Protein 8GJF (pdb70)

Radius of gyration: 32.42 Å; Cα contacts (8 Å, |Δi|>4): 2064; chains: 6; bounding box: 89×84×44 Å

Nearest PDB structures (foldseek):
  8gjf-assembly1_A  TM=1.004E+00  e=1.640E-49  Aspergillus fumigatus
  7kq0-assembly2_C  TM=9.809E-01  e=4.280E-35  Homo sapiens
  6o09-assembly2_F-4  TM=9.781E-01  e=4.216E-34  Arabidopsis thaliana
  8gcj-assembly1_E  TM=9.808E-01  e=6.453E-34  Homo sapiens
  6vvo-assembly1_F  TM=9.795E-01  e=8.293E-33  Homo sapiens

InterPro domains:
  IPR000730 Proliferating cell nuclear antigen, PCNA [MF_00317] (615-867)
  IPR000730 Proliferating cell nuclear antigen, PCNA [PR00339] (623-642)
  IPR000730 Proliferating cell nuclear antigen, PCNA [PR00339] (647-665)
  IPR000730 Proliferating cell nuclear antigen, PCNA [PR00339] (669-693)
  IPR000730 Proliferating cell nuclear antigen, PCNA [PR00339] (723-745)
  IPR000730 Proliferating cell nuclear antigen, PCNA [PR00339] (816-830)
  IPR000730 Proliferating cell nuclear antigen, PCNA [PR00339] (853-870)
  IPR000730 Proliferating cell nuclear antigen, PCNA [PTHR11352] (614-870)
  IPR000730 Proliferating cell nuclear antigen, PCNA [TIGR00590] (614-871)
  IPR022648 Proliferating cell nuclear antigen, PCNA, N-terminal [PF00705] (614-736)
  IPR022649 Proliferating cell nuclear antigen, PCNA, C-terminal [PF02747] (741-866)
  IPR022659 Proliferating cell nuclear antigen, PCNA, conserved site [PS00293] (674-692)
  IPR022659 Proliferating cell nuclear antigen, PCNA, conserved site [PS01251] (647-670)
  IPR026859 Myosin-binding domain [PF12632] (155-433)
  IPR046938 DNA clamp superfamily [SSF55979] (614-739)
  IPR046938 DNA clamp superfamily [SSF55979] (741-870)

Solvent-accessible surface area: 34324 Å² total; per-residue (Å²): 37,3,65,0,101,4,60,62,0,10,19,8,36,93,0,1,68,3,1,56,69,18,14,88,46,0,18,12,44,2,57,116,76,1,5,35,4,29,6,22,10,154,70,74,11,0,0,0,20,2,44,3,47,25,127,27,20,72,47,41,156,13,97,96,113,27,58,2,3,7,45,0,55,16,5,26,90,2,4,103,12,2,78,62,140,4,42,0,6,19,86,11,62,89,108,28,122,36,1,32,2,44,0,45,28,84,89,49,86,16,53,3,74,2,52,4,56,35,79,150,40,113,38,83,53,7,35,48,85,113,53,99,42,18,1,42,4,73,1,19,2,64,32,0,28,44,9,3,138,29,0,58,44,20,18,136,27,2,47,1,36,2,67,77,65,4,3,85,2,21,11,144,32,142,29,14,45,7,17,5,24,9,85,90,29,105,55,155,50,75,45,111,59,11,46,22,68,50,108,105,90,12,64,15,17,1,5,0,124,24,1,37,37,0,0,86,0,26,72,24,28,71,66,0,20,0,9,2,17,77,79,31,0,1,12,0,39,0,41,19,88,17,20,30,0,72,0,10,0,0,3,42,76,44,128,72,2,74,0,85,4,59,73,0,11,35,6,33,83,0,1,62,3,0,54,72,18,12,89,45,1,11,9,39,2,51,115,75,0,3,32,4,33,13,22,9,149,73,71,12,0,0,0,18,2,39,4,88,24,135,29,16,61,64,42,144,11,60,170,116,50,50,1,3,8,43,0,59,16,5,24,73,1,3,138,9,1,95,66,115,6,50,0,10,16,93,12,63,67,108,26,81,38,2,42,1,59,4,34,33,79,155,37,93,39,53,8,30,2,57,3,54,34,73,149,48,146,55,80,58,8,53,53,84,114,49,103,46,12,0,40,0,63,2,7,1,43,20,0,69,71,7,3,154,19,0,58,48,15,22,70,31,2,51,0,71,0,61,78,76,6,0,80,3,24,11,145,32,154,35,16,42,4,12,3,32,2,82,94,38,116,25,105,106,57,69,63,91,39,8,39,16,64,50,97,105,94,8,48,10,38,0,10,1,55,43,1,42,33,0,2,80,0,26,66,19,28,75,90,0,24,0,10,0,15,102,83,24,0,0,12,0,42,0,41,22,83,20,15,28,0,72,0,10,0,0,0,53,146,88,4,72,0,84,11,66,42,0,14,38,11,38,92,0,1,62,4,1,43,70,20,10,91,53,0,16,13,42,2,50,107,78,1,8,33,3,20,6,24,10,154,70,65,11,0,0,0,20,2,45,6,63,29,128,30,20,70,51,45,54,12,87,92,105,44,54,1,2,5,43,0,55,15,5,10,66,0,3,140,12,2,96,63,128,9,39,0,8,18,65,11,82,90,106,22,114,28,0,24,2,42,3,57,30,79,106,38,94,50,73,7,71,1,56,5,128,36,72,148,38,114,37,78,26,0,46,40,85,172,49,175,44,11,0,37,0,78,2,18,2,60,31,0,69,68,6,3,93,19,0,49,29,18,19,101,32,3,49,0,66,0,39,89,124,4,0,84,3,24,7,150,34,154,28,18,43,5,20,3,21,2,91,105,39,121,27,114,74,148,89,116,40,47,7,47,20,67,50,100,106,88,6,48,6,37,0,4,1,94,27,1,45,38,0,1,84,0,26,68,22,28,53,53,0,27,0,10,1,18,109,80,29,0,0,11,0,39,0,39,21,86,30,12,33,0,71,0,9,0,0,2,55,110,73,226,131,59,4,33,0,59,82,60,6,134,68,96,229,67,30,27,0,53,101,56,9,155,62,107,178,136,60,4,32,0,56,83,59,10,156,79,109,137

Foldseek 3Di:
DWKFKAQWLQLVLLVLLLPCVQDFKWWFKQDQQGTWTWAHGPVNFKIKIDGQGSVRTPDTDDPDIDIFIDGSVVVNVVSVPEDRRWIWMWDADDPGQWIWIWTHDPPPRDIDIDTGGTDDDDGDDDDDDDDDFQKKKKAFLVVLLVVLVVVLVFAFKWKWKDDQQWIKIKHAHPVGIDIDTDGQDDDPPPRGGIDMDHPDIDIFMFTSVVSNSNSSSSVQARMWMWGHDHPAWIWIWDDRVRTTMIMTGHTDPDD/DWKFKAQFLQLVLLVLLLPCVQPFKWWFKQDQQGTWTWDHGPVNFKIKIWGQGSVRTPDTDDPDIDIFIDGSVVVNVLSVPEHRRWIWMWDADDNGQWIKIWTDDPPPRDIDIDTGGTDDDDDDDDDDDDDDFQKKKKFFLVVLLVVLVVQVVFAFKWKWKDDQFWIKIKDAHPVGIDMDTDGQAADPVDRLGGMDMDHPDMDIFMFTSVVSNSNSSSSVQGRMWMWTHDDPAFIWIWDDRPRIIMIMTGHTDD/DWKWKAQFLLLVLLVLQLPCVQPFKWWFKQDQQGTWTWAAGPVNFKIKIWGQGSVRTPDTDDPDIDIFIDGSVVVNVLSVPAHRNWIWMWDADDHGQWIKIWTHDPPPRDIDIDTGGTDDDDGDDDDDDDDDFQKKKKAFLVVLLVVLVVQVVAAFKWKWKDDQAFIKIKHAHPVGIDIDTDGQDQDPPDPLGGIDMDGNDIEIFMFTSVVSNSNSSSSVQARMWMWGHDHPAWIWIKDDNPRMIMIMTGHTDDD/DDDDDPCVPDPDD/DDDDPCVPDPDD/DDDDDPCVPDPDDD

Organism: Aspergillus fumigatus (NCBI:txid746128)

Secondary structure (DSSP, 8-state):
-EEEEES-SHHHHHHHHTTTTT-SEEEEEEETTEEEEEEE-TTSSEEEEEEEEGGGSSEEEESS-EEEEEEHHHHHHHHTTS-TT-EEEEEE-SS-SEEEEEEE-TTT--EEEEEEEP-------B-------SEEEEEEHHHHHHHHHHHHTT-SEEEEEE-SSEEEEEEE-SSEEEEEEEE-B--TTSTT-BEEEESS-EEEEEEHHHHHHHGGGGGG-SEEEEEEETTEEEEEEEE-SSEEEEEEEPPEE--/-EEEEESSTHHHHHHHHHHHTT-SEEEEEEETTEEEEEEE-TTSSEEEEEEEEGGGSSSEEESS-EEEEEEHHHHHHHHTTS-TTSEEEEEE-SS-SEEEEEEE-TTT--EEEEEEEP-------B-------SEEEEEEHHHHHHHHHHHHTT-SEEEEEE-SSEEEEEEE-SSEEEEEEEE-B--SS-GGG-BEEEESS-EEEEEEHHHHHHHGGGGGG-SEEEEEE-TTS-EEEEEE-SSEEEEEEEPPB-/-EEEEESSTHHHHHHHHHHTTT-SEEEEEEETTEEEEEEE-TTSSEEEEEEEEGGGSS-EE-SS-EEEEEEHHHHHHHHTTS-TTSEEEEEE-SS-SEEEEEEE-TTT--EEEEEEEP------EE-------SEEEEEEHHHHHHHHHHHHTT-SEEEEEE-SSEEEEEEEETTEEEEEEEE-B--SS-GGG-BEEEESS-EEEEEEHHHHHHHGGGGGG-SEEEEEE-TTS-EEEEEE-SSEEEEEEEPPB--/-EE--GGGTS-B-/-B--GGGTS-B-/--B--GGGTS-EE-

Sequence (803 aa):
MLEARLEQASLLKRVVDAIKDLVQDCNFDCNDSGIALQAMDNSHVALVSMLLKAEGFSAYRCDRNIALGINLVSLTKVLRAAQNEDILTLKADDSPDAVNLMFESAETDRRISEYDIKLMDIDQEHLAIPETEYAATVEMPSAEFQRICRDLNALSESVVIEATKEGVKFSCQGDIGSGSVTIRQHTSVDKPEQNSIALSEPVALTFSLKYLVNFCKATSLSSKVTLCLSQEVPLLVEYGLGSGHLRFYLAPKIGDMLEARLEQASLLKRVVDAIKDLVQDCNFDCNDSGIALQAMDNSHVALVSMLLKAEGFSAYRCDRNIALGINLVSLTKVLRAAQNEEDILTLKADDSPDAVNLMFESAETDRISEYDIKLMDIDQEHLAIPETEYAATVEMPSAEFQRICRDLNALSESVVIEATKEGVKFSCQGDIGSGSVTIRQHTSVDKPEQNVSIALSEPVALTFSLKYLVNFCKATSLSSKVTLCLSQEVPLLVEYGLGSGHLRFYLAPKIMLEARLEQASLLKRVVDAIKDLVQDCNFDCNDSGIALQAMDNSHVALVSMLLKAEGFSAYRCDRNIALGINLVSLTKVLRAAQNEDILTLKADDSPDAVNLMFESAETDRISEYDIKLMDIDQEHLAIPETEYAATVEMPSAEFQRICRDLNALSESVVIEATKEGVKFSCQGDIGSGSVTIRQHTSVDKPEQNVSIALSEPVALTFSLKYLVNFCKATSLSSKVTLCLSQEVPLLVEYGLGSGHLRFYLAPKIGRRQTSMTDFYHSKRQTSMTDFYHSKRRQTSMTDFYHSKR

B-factor: mean 50.0, std 16.54, range [20.87, 135.67]

Structure (mmCIF, N/CA/C/O backbone):
data_8GJF
#
_entry.id   8GJF
#
_cell.length_a   146.004
_cell.length_b   84.830
_cell.length_c   70.452
_cell.angle_alpha   90.00
_cell.angle_beta   91.41
_cell.angle_gamma   90.00
#
_symmetry.space_group_name_H-M   'C 1 2 1'
#
loop_
_entity.id
_entity.type
_entity.pdbx_description
1 polymer 'Proliferating cell nuclear antigen'
2 polymer LYS-ARG-ARG-GLN-THR-SER-MET-THR-ASP-PHE-TYR-HIS-SER-LYS-ARG
3 water water
#
loop_
_atom_site.group_PDB
_atom_site.id
_atom_site.type_symbol
_atom_site.label_atom_id
_atom_site.label_alt_id
_atom_site.label_comp_id
_atom_site.label_asym_id
_atom_site.label_entity_id
_atom_site.label_seq_id
_atom_site.pdbx_PDB_ins_code
_atom_site.Cartn_x
_atom_site.Cartn_y
_atom_site.Cartn_z
_atom_site.occupancy
_atom_site.B_iso_or_equiv
_atom_site.auth_seq_id
_atom_site.auth_comp_id
_atom_site.auth_asym_id
_atom_site.auth_atom_id
_atom_site.pdbx_PDB_model_num
ATOM 1 N N . MET A 1 1 ? -38.017 -76.574 16.362 1.00 63.19 1 MET A N 1
ATOM 2 C CA . MET A 1 1 ? -39.385 -76.069 16.331 1.00 62.66 1 MET A CA 1
ATOM 3 C C . MET A 1 1 ? -39.502 -74.848 15.425 1.00 64.47 1 MET A C 1
ATOM 4 O O . MET A 1 1 ? -40.170 -74.890 14.393 1.00 63.46 1 MET A O 1
ATOM 6 N N . LEU A 1 2 ? -38.857 -73.757 15.828 1.00 51.55 2 LEU A N 1
ATOM 7 C CA . LEU A 1 2 ? -38.996 -72.464 15.173 1.00 43.22 2 LEU A CA 1
ATOM 8 C C . LEU A 1 2 ? -37.761 -72.155 14.339 1.00 45.62 2 LEU A C 1
ATOM 9 O O . LEU A 1 2 ? -36.636 -72.204 14.850 1.00 41.06 2 LEU A O 1
ATOM 14 N N . GLU A 1 3 ? -37.981 -71.825 13.067 1.00 39.76 3 GLU A N 1
ATOM 15 C CA . GLU A 1 3 ? -36.945 -71.329 12.164 1.00 34.21 3 GLU A CA 1
ATOM 16 C C . GLU A 1 3 ? -37.594 -70.305 11.241 1.00 40.45 3 GLU A C 1
ATOM 17 O O . GLU A 1 3 ? -38.431 -70.662 10.407 1.00 45.12 3 GLU A O 1
ATOM 23 N N . ALA A 1 4 ? -37.218 -69.037 11.395 1.00 46.71 4 ALA A N 1
ATOM 24 C CA . ALA A 1 4 ? -37.819 -67.939 10.643 1.00 50.07 4 ALA A CA 1
ATOM 25 C C . ALA A 1 4 ? -36.715 -67.108 10.008 1.00 45.46 4 ALA A C 1
ATOM 26 O O . ALA A 1 4 ? -35.834 -66.606 10.709 1.00 41.97 4 ALA A O 1
ATOM 28 N N . ARG A 1 5 ? -36.771 -66.942 8.690 1.00 44.02 5 ARG A N 1
ATOM 29 C CA . ARG A 1 5 ? -35.691 -66.305 7.945 1.00 48.80 5 ARG A CA 1
ATOM 30 C C . ARG A 1 5 ? -36.194 -65.021 7.300 1.00 47.63 5 ARG A C 1
ATOM 31 O O . ARG A 1 5 ? -37.103 -65.056 6.465 1.00 45.75 5 ARG A O 1
ATOM 39 N N . LEU A 1 6 ? -35.587 -63.900 7.674 1.00 43.48 6 LEU A N 1
ATOM 40 C CA . LEU A 1 6 ? -35.837 -62.610 7.053 1.00 38.29 6 LEU A CA 1
ATOM 41 C C . LEU A 1 6 ? -34.767 -62.341 5.999 1.00 48.72 6 LEU A C 1
ATOM 42 O O . LEU A 1 6 ? -33.571 -62.544 6.242 1.00 46.12 6 LEU A O 1
ATOM 47 N N . 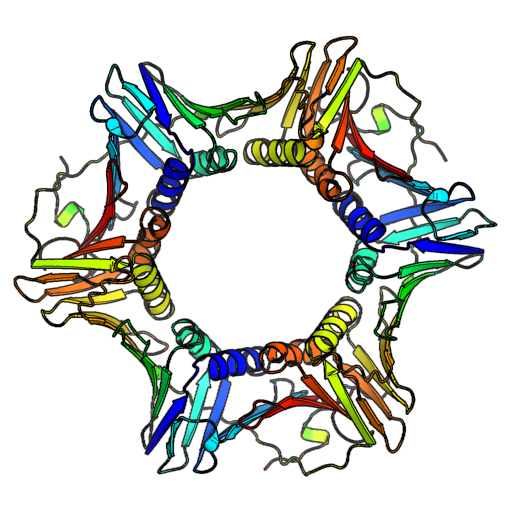GLU A 1 7 ? -35.206 -61.854 4.836 1.00 50.74 7 GLU A N 1
ATOM 48 C CA . GLU A 1 7 ? -34.276 -61.542 3.751 1.00 53.02 7 GLU A CA 1
ATOM 49 C C . GLU A 1 7 ? -33.481 -60.274 4.052 1.00 63.07 7 GLU A C 1
ATOM 50 O O . GLU A 1 7 ? -32.293 -60.178 3.736 1.00 53.44 7 GLU A O 1
ATOM 52 N N . GLN A 1 8 ? -34.136 -59.296 4.660 1.00 61.50 8 GLN A N 1
ATOM 53 C CA . GLN A 1 8 ? -33.578 -58.020 5.094 1.00 59.00 8 GLN A CA 1
ATOM 54 C C . GLN A 1 8 ? -33.548 -58.004 6.614 1.00 58.64 8 GLN A C 1
ATOM 55 O O . GLN A 1 8 ? -34.559 -58.282 7.254 1.00 59.62 8 GLN A O 1
ATOM 61 N N . ALA A 1 9 ? -32.368 -57.810 7.189 1.00 64.17 9 ALA A N 1
ATOM 62 C CA . ALA A 1 9 ? -32.323 -57.673 8.635 1.00 50.34 9 ALA A CA 1
ATOM 63 C C . ALA A 1 9 ? -32.935 -56.353 9.100 1.00 53.17 9 ALA A C 1
ATOM 64 O O . ALA A 1 9 ? -33.273 -56.221 10.284 1.00 42.98 9 ALA A O 1
ATOM 66 N N . SER A 1 10 ? -33.094 -55.386 8.191 1.00 54.60 10 SER A N 1
ATOM 67 C CA . SER A 1 10 ? -33.573 -54.055 8.563 1.00 53.95 10 SER A CA 1
ATOM 68 C C . SER A 1 10 ? -34.936 -54.095 9.242 1.00 47.97 10 SER A C 1
ATOM 69 O O . SER A 1 10 ? -35.167 -53.374 10.219 1.00 47.24 10 SER A O 1
ATOM 72 N N . LEU A 1 11 ? -35.864 -54.899 8.714 1.00 45.78 11 LEU A N 1
ATOM 73 C CA . LEU A 1 11 ? -37.228 -54.923 9.236 1.00 37.43 11 LEU A CA 1
ATOM 74 C C . LEU A 1 11 ? -37.257 -55.173 10.741 1.00 38.28 11 LEU A C 1
ATOM 75 O O . LEU A 1 11 ? -37.887 -54.422 11.497 1.00 40.01 11 LEU A O 1
ATOM 80 N N . LEU A 1 12 ? -36.548 -56.208 11.198 1.00 37.01 12 LEU A N 1
ATOM 81 C CA . LEU A 1 12 ? -36.558 -56.538 12.620 1.00 33.50 12 LEU A CA 1
ATOM 82 C C . LEU A 1 12 ? -35.902 -55.439 13.446 1.00 36.59 12 LEU A C 1
ATOM 83 O O . LEU A 1 12 ? -36.384 -55.102 14.533 1.00 34.03 12 LEU A O 1
ATOM 88 N N . LYS A 1 13 ? -34.792 -54.884 12.955 1.00 36.51 13 LYS A N 1
ATOM 89 C CA . LYS A 1 13 ? -34.095 -53.833 13.689 1.00 35.33 13 LYS A CA 1
ATOM 90 C C . LYS A 1 13 ? -34.994 -52.618 13.889 1.00 32.48 13 LYS A C 1
ATOM 91 O O . LYS A 1 13 ? -35.154 -52.124 15.013 1.00 34.08 13 LYS A O 1
ATOM 97 N N . ARG A 1 14 ? -35.573 -52.110 12.797 1.00 31.87 14 ARG A N 1
ATOM 98 C CA . ARG A 1 14 ? -36.503 -50.987 12.889 1.00 39.66 14 ARG A CA 1
ATOM 99 C C . ARG A 1 14 ? -37.679 -51.305 13.805 1.00 38.96 14 ARG A C 1
ATOM 100 O O . ARG A 1 14 ? -38.087 -50.461 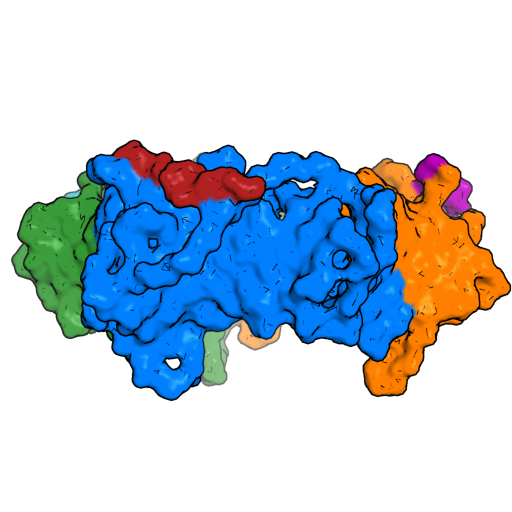14.612 1.00 32.38 14 ARG A O 1
ATOM 108 N N . VAL A 1 15 ? -38.256 -52.504 13.679 1.00 37.75 15 VAL A N 1
ATOM 109 C CA . VAL A 1 15 ? -39.407 -52.864 14.505 1.00 35.89 15 VAL A CA 1
ATOM 110 C C . VAL A 1 15 ? -39.042 -52.808 15.984 1.00 35.83 15 VAL A C 1
ATOM 111 O O . VAL A 1 15 ? -39.760 -52.216 16.798 1.00 30.59 15 VAL A O 1
ATOM 115 N N . VAL A 1 16 ? -37.919 -53.428 16.354 1.00 31.07 16 VAL A N 1
ATOM 116 C CA . VAL A 1 16 ? -37.490 -53.412 17.750 1.00 33.00 16 VAL A CA 1
ATOM 117 C C . VAL A 1 16 ? -37.232 -51.983 18.212 1.00 42.10 16 VAL A C 1
ATOM 118 O O . VAL A 1 16 ? -37.606 -51.599 19.327 1.00 35.95 16 VAL A O 1
ATOM 122 N N . ASP A 1 17 ? -36.593 -51.173 17.361 1.00 34.10 17 ASP A N 1
ATOM 123 C CA . ASP A 1 17 ? -36.348 -49.775 17.704 1.00 36.73 17 ASP A CA 1
ATOM 124 C C . ASP A 1 17 ? -37.649 -49.016 17.937 1.00 38.10 17 ASP A C 1
ATOM 125 O O . ASP A 1 17 ? -37.680 -48.063 18.724 1.00 35.61 17 ASP A O 1
ATOM 130 N N . ALA A 1 18 ? -38.728 -49.419 17.268 1.00 31.79 18 ALA A N 1
ATOM 131 C CA . ALA A 1 18 ? -40.013 -48.745 17.399 1.00 41.26 18 ALA A CA 1
ATOM 132 C C . ALA A 1 18 ? -40.811 -49.189 18.619 1.00 37.99 18 ALA A C 1
ATOM 133 O O . ALA A 1 18 ? -41.870 -48.611 18.884 1.00 40.55 18 ALA A O 1
ATOM 135 N N . ILE A 1 19 ? -40.344 -50.192 19.359 1.00 31.91 19 ILE A N 1
ATOM 136 C CA . ILE A 1 19 ? -41.071 -50.726 20.500 1.00 35.57 19 ILE A CA 1
ATOM 137 C C . ILE A 1 19 ? -40.329 -50.491 21.811 1.00 35.38 19 ILE A C 1
ATOM 138 O O . ILE A 1 19 ? -40.956 -50.235 22.841 1.00 31.34 19 ILE A O 1
ATOM 143 N N . LYS A 1 20 ? -38.992 -50.555 21.788 1.00 36.11 20 LYS A N 1
ATOM 144 C CA . LYS A 1 20 ? -38.227 -50.735 23.021 1.00 37.12 20 LYS A CA 1
ATOM 145 C C . LYS A 1 20 ? -38.400 -49.573 23.992 1.00 36.45 20 LYS A C 1
ATOM 146 O O . LYS A 1 20 ? -38.359 -49.777 25.210 1.00 35.57 20 LYS A O 1
ATOM 152 N N . ASP A 1 21 ? -38.578 -48.353 23.486 1.00 34.31 21 ASP A N 1
ATOM 153 C CA . ASP A 1 21 ? -38.762 -47.213 24.373 1.00 35.41 21 ASP A CA 1
ATOM 154 C C . ASP A 1 21 ? -40.174 -47.140 24.932 1.00 44.33 21 ASP A C 1
ATOM 155 O O . ASP A 1 21 ? -40.413 -46.384 25.881 1.00 38.52 21 ASP A O 1
ATOM 160 N N . LEU A 1 22 ? -41.107 -47.908 24.373 1.00 37.08 22 LEU A N 1
ATOM 161 C CA . LEU A 1 22 ? -42.460 -47.983 24.902 1.00 34.66 22 LEU A CA 1
ATOM 162 C C . LEU A 1 22 ? -42.615 -49.134 25.887 1.00 41.13 22 LEU A C 1
ATOM 163 O O . LEU A 1 22 ? -43.158 -48.951 26.980 1.00 35.61 22 LEU A O 1
ATOM 168 N N . VAL A 1 23 ? -42.128 -50.320 25.521 1.00 39.29 23 VAL A N 1
ATOM 169 C CA . VAL A 1 23 ? -42.196 -51.501 26.375 1.00 35.25 23 VAL A CA 1
ATOM 170 C C . VAL A 1 23 ? -40.846 -52.202 26.249 1.00 37.33 23 VAL A C 1
ATOM 171 O O . VAL A 1 23 ? -40.431 -52.542 25.135 1.00 40.15 23 VAL A O 1
ATOM 175 N N . GLN A 1 24 ? -40.163 -52.440 27.374 1.00 30.34 24 GLN A N 1
ATOM 176 C CA . GLN A 1 24 ? -38.805 -52.969 27.249 1.00 41.68 24 GLN A CA 1
ATOM 177 C C . GLN A 1 24 ? -38.778 -54.486 27.085 1.00 41.12 24 GLN A C 1
ATOM 178 O O . GLN A 1 24 ? -38.049 -54.999 26.231 1.00 45.85 24 GLN A O 1
ATOM 184 N N . ASP A 1 25 ? -39.545 -55.221 27.881 1.00 39.45 25 ASP A N 1
ATOM 185 C CA . ASP A 1 25 ? -39.508 -56.680 27.867 1.00 37.46 25 ASP A CA 1
ATOM 186 C C . ASP A 1 25 ? -40.788 -57.196 27.225 1.00 36.23 25 ASP A C 1
ATOM 187 O O . ASP A 1 25 ? -41.886 -56.925 27.721 1.00 37.58 25 ASP A O 1
ATOM 192 N N . CYS A 1 26 ? -40.646 -57.948 26.133 1.00 35.47 26 CYS A N 1
ATOM 193 C CA . CYS A 1 26 ? -41.802 -58.376 25.359 1.00 31.67 26 CYS A CA 1
ATOM 194 C C . CYS A 1 26 ? -41.748 -59.866 25.053 1.00 35.37 26 CYS A C 1
ATOM 195 O O . CYS A 1 26 ? -40.673 -60.452 24.902 1.00 34.37 26 CYS A O 1
ATOM 198 N N . ASN A 1 27 ? -42.932 -60.468 24.959 1.00 31.87 27 ASN A N 1
ATOM 199 C CA . ASN A 1 27 ? -43.084 -61.836 24.480 1.00 39.42 27 ASN A CA 1
ATOM 200 C C . ASN A 1 27 ? -43.363 -61.819 22.981 1.00 32.39 27 ASN A C 1
ATOM 201 O O . ASN A 1 27 ? -44.337 -61.205 22.533 1.00 39.25 27 ASN A O 1
ATOM 206 N N . PHE A 1 28 ? -42.506 -62.482 22.211 1.00 34.15 28 PHE A N 1
ATOM 207 C CA . PHE A 1 28 ? -42.764 -62.753 20.801 1.00 37.78 28 PHE A CA 1
ATOM 208 C C . PHE A 1 28 ? -43.476 -64.099 20.705 1.00 37.85 28 PHE A C 1
ATOM 209 O O . PHE A 1 28 ? -42.870 -65.146 20.951 1.00 36.98 28 PHE A O 1
ATOM 217 N N . ASP A 1 29 ? -44.771 -64.070 20.402 1.00 38.42 29 ASP A N 1
ATOM 218 C CA . ASP A 1 29 ? -45.568 -65.284 20.280 1.00 42.14 29 ASP A CA 1
ATOM 219 C C . ASP A 1 29 ? -45.470 -65.806 18.852 1.00 41.06 29 ASP A C 1
ATOM 220 O O . ASP A 1 29 ? -45.884 -65.126 17.908 1.00 41.63 29 ASP A O 1
ATOM 225 N N . CYS A 1 30 ? -44.928 -67.008 18.695 1.00 40.66 30 CYS A N 1
ATOM 226 C CA . CYS A 1 30 ? -44.678 -67.602 17.391 1.00 36.98 30 CYS A CA 1
ATOM 227 C C . CYS A 1 30 ? -45.634 -68.765 17.179 1.00 40.92 30 CYS A C 1
ATOM 228 O O . CYS A 1 30 ? -45.729 -69.663 18.032 1.00 40.79 30 CYS A O 1
ATOM 231 N N . ASN A 1 31 ? -46.331 -68.738 16.042 1.00 36.91 31 ASN A N 1
ATOM 232 C CA . ASN A 1 31 ? -47.260 -69.788 15.641 1.00 41.85 31 ASN A CA 1
ATOM 233 C C . ASN A 1 31 ? -47.244 -69.884 14.117 1.00 39.66 31 ASN A C 1
ATOM 234 O O . ASN A 1 31 ? -46.458 -69.208 13.446 1.00 37.15 31 ASN A O 1
ATOM 239 N N . ASP A 1 32 ? -48.134 -70.718 13.568 1.00 36.66 32 ASP A N 1
ATOM 240 C CA . ASP A 1 32 ? -48.165 -70.930 12.122 1.00 39.76 32 ASP A CA 1
ATOM 241 C C . ASP A 1 32 ? -48.457 -69.644 11.360 1.00 38.64 32 ASP A C 1
ATOM 242 O O . ASP A 1 32 ? -48.042 -69.501 10.204 1.00 44.92 32 ASP A O 1
ATOM 247 N N . SER A 1 33 ? -49.167 -68.699 11.980 1.00 37.62 33 SER A N 1
ATOM 248 C CA . SER A 1 33 ? -49.452 -67.435 11.311 1.00 42.13 33 SER A CA 1
ATOM 249 C C . SER A 1 33 ? -48.228 -66.535 11.231 1.00 43.05 33 SER A C 1
ATOM 250 O O . SER A 1 33 ? -48.181 -65.650 10.370 1.00 35.24 33 SER A O 1
ATOM 253 N N . GLY A 1 34 ? -47.242 -66.739 12.100 1.00 41.69 34 GLY A N 1
ATOM 254 C CA . GLY A 1 34 ? -46.078 -65.877 12.124 1.00 39.14 34 GLY A CA 1
ATOM 255 C C . GLY A 1 34 ? -45.665 -65.494 13.529 1.00 36.23 34 GLY A C 1
ATOM 256 O O . GLY A 1 34 ? -45.869 -66.263 14.479 1.00 40.15 34 GLY A O 1
ATOM 257 N N . ILE A 1 35 ? -45.081 -64.306 13.674 1.00 36.43 35 ILE A N 1
ATOM 258 C CA . ILE A 1 35 ? -44.598 -63.818 14.962 1.00 37.12 35 ILE A CA 1
ATOM 259 C C . ILE A 1 35 ? -45.404 -62.582 15.338 1.00 30.86 35 ILE A C 1
ATOM 260 O O . ILE A 1 35 ? -45.370 -61.570 14.627 1.00 34.12 35 ILE A O 1
ATOM 265 N N . ALA A 1 36 ? -46.117 -62.657 16.454 1.00 32.98 36 ALA A N 1
ATOM 266 C CA . ALA A 1 36 ? -46.947 -61.562 16.927 1.00 36.00 36 ALA A CA 1
ATOM 267 C C . ALA A 1 36 ? -46.436 -61.072 18.274 1.00 39.73 36 ALA A C 1
ATOM 268 O O . ALA A 1 36 ? -45.632 -61.726 18.944 1.00 39.45 36 ALA A O 1
ATOM 270 N N . LEU A 1 37 ? -46.917 -59.897 18.664 1.00 32.84 37 LEU A N 1
ATOM 271 C CA . LEU A 1 37 ? -46.501 -59.279 19.914 1.00 32.85 37 LEU A CA 1
ATOM 272 C C . LEU A 1 37 ? -47.604 -58.332 20.359 1.00 34.08 37 LEU A C 1
ATOM 273 O O . LEU A 1 37 ? -48.161 -57.602 19.541 1.00 30.48 37 LEU A O 1
ATOM 278 N N . GLN A 1 38 ? -47.925 -58.358 21.647 1.00 34.05 38 GLN A N 1
ATOM 279 C CA . GLN A 1 38 ? -48.815 -57.356 22.217 1.00 30.75 38 GLN A CA 1
ATOM 280 C C . GLN A 1 38 ? -48.350 -57.043 23.627 1.00 41.08 38 GLN A C 1
ATOM 281 O O . GLN A 1 38 ? -48.110 -57.956 24.422 1.00 36.06 38 GLN A O 1
ATOM 287 N N . ALA A 1 39 ? -48.221 -55.756 23.930 1.00 35.18 39 ALA A N 1
ATOM 288 C CA . ALA A 1 39 ? -47.706 -55.363 25.233 1.00 32.57 39 ALA A CA 1
ATOM 289 C C . ALA A 1 39 ? -48.186 -53.964 25.581 1.00 36.53 39 ALA A C 1
ATOM 290 O O . ALA A 1 39 ? -48.222 -53.083 24.723 1.00 35.35 39 ALA A O 1
ATOM 292 N N . MET A 1 40 ? -48.546 -53.770 26.842 1.00 33.61 40 MET A N 1
ATOM 293 C CA . MET A 1 40 ? -48.882 -52.458 27.368 1.00 37.49 40 MET A CA 1
ATOM 294 C C . MET A 1 40 ? -47.651 -51.840 28.019 1.00 34.62 40 MET A C 1
ATOM 295 O O . MET A 1 40 ? -46.763 -52.549 28.498 1.00 27.00 40 MET A O 1
ATOM 300 N N . ASP A 1 41 ? -47.602 -50.511 28.034 1.00 40.04 41 ASP A N 1
ATOM 301 C CA . ASP A 1 41 ? -46.536 -49.854 28.770 1.00 38.57 41 ASP A CA 1
ATOM 302 C C . ASP A 1 41 ? -46.776 -50.000 30.272 1.00 34.68 41 ASP A C 1
ATOM 303 O O . ASP A 1 41 ? -47.835 -50.450 30.720 1.00 37.03 41 ASP A O 1
ATOM 308 N N . ASN A 1 42 ? -45.769 -49.607 31.056 1.00 33.63 42 ASN A N 1
ATOM 309 C CA . ASN A 1 42 ? -45.845 -49.794 32.502 1.00 40.29 42 ASN A CA 1
ATOM 310 C C . ASN A 1 42 ? -47.004 -49.019 33.116 1.00 38.66 42 ASN A C 1
ATOM 311 O O . ASN A 1 42 ? -47.522 -49.412 34.167 1.00 38.65 42 ASN A O 1
ATOM 316 N N . SER A 1 43 ? -47.427 -47.926 32.482 1.00 36.66 43 SER A N 1
ATOM 317 C CA . SER A 1 43 ? -48.552 -47.140 32.969 1.00 36.42 43 SER A CA 1
ATOM 318 C C . SER A 1 43 ? -49.893 -47.619 32.430 1.00 35.10 43 SER A C 1
ATOM 319 O O . SER A 1 43 ? -50.929 -47.079 32.835 1.00 31.56 43 SER A O 1
ATOM 322 N N . HIS A 1 44 ? -49.894 -48.603 31.527 1.00 28.89 44 HIS A N 1
ATOM 323 C CA . HIS A 1 44 ? -51.119 -49.149 30.939 1.00 32.55 44 HIS A CA 1
ATOM 324 C C . HIS A 1 44 ? -51.896 -48.080 30.173 1.00 35.20 44 HIS A C 1
ATOM 325 O O . HIS A 1 44 ? -53.124 -48.132 30.077 1.00 29.51 44 HIS A O 1
ATOM 332 N N . VAL A 1 45 ? -51.179 -47.104 29.618 1.00 28.25 45 VAL A N 1
ATOM 333 C CA . VAL A 1 45 ? -51.791 -45.995 28.895 1.00 26.27 45 VAL A CA 1
ATOM 334 C C . VAL A 1 45 ? -51.778 -46.294 27.401 1.00 28.29 45 VAL A C 1
ATOM 335 O O . VAL A 1 45 ? -52.698 -45.912 26.669 1.00 23.50 45 VAL A O 1
ATOM 339 N N . ALA A 1 46 ? -50.741 -46.990 26.940 1.00 29.04 46 ALA A N 1
ATOM 340 C CA . ALA A 1 46 ? -50.583 -47.319 25.533 1.00 27.17 46 ALA A CA 1
ATOM 341 C C . ALA A 1 46 ? -50.395 -48.821 25.371 1.00 34.74 46 ALA A C 1
ATOM 342 O O . ALA A 1 46 ? -49.985 -49.522 26.299 1.00 29.60 46 ALA A O 1
ATOM 344 N N . LEU A 1 47 ? -50.711 -49.307 24.172 1.00 27.12 47 LEU A N 1
ATOM 345 C CA . LEU A 1 47 ? -50.586 -50.725 23.855 1.00 29.56 47 LEU A CA 1
ATOM 346 C C . LEU A 1 47 ? -49.998 -50.886 22.462 1.00 29.10 47 LEU A C 1
ATOM 347 O O . LEU A 1 47 ? -50.470 -50.258 21.514 1.00 31.38 47 LEU A O 1
ATOM 352 N N . VAL A 1 48 ? -48.988 -51.737 22.330 1.00 27.83 48 VAL A N 1
ATOM 353 C CA . VAL A 1 48 ? -48.367 -52.030 21.045 1.00 35.70 48 VAL A CA 1
ATOM 354 C C . VAL A 1 48 ? -48.807 -53.421 20.607 1.00 35.70 48 VAL A C 1
ATOM 355 O O . VAL A 1 48 ? -48.850 -54.358 21.417 1.00 33.78 48 VAL A O 1
ATOM 359 N N . SER A 1 49 ? -49.164 -53.539 19.327 1.00 29.54 49 SER A N 1
ATOM 360 C CA . SER A 1 49 ? -49.586 -54.801 18.725 1.00 33.09 49 SER A CA 1
ATOM 361 C C . SER A 1 49 ? -48.887 -54.938 17.378 1.00 41.68 49 SER A C 1
ATOM 362 O O . SER A 1 49 ? -49.190 -54.200 16.437 1.00 30.35 49 SER A O 1
ATOM 365 N N . MET A 1 50 ? -47.946 -55.871 17.295 1.00 32.04 50 MET A N 1
ATOM 366 C CA . MET A 1 50 ? -47.170 -56.132 16.093 1.00 29.41 50 MET A CA 1
ATOM 367 C C . MET A 1 50 ? -47.532 -57.496 15.526 1.00 39.94 50 MET A C 1
ATOM 368 O O . MET A 1 50 ? -47.730 -58.456 16.279 1.00 33.85 50 MET A O 1
ATOM 373 N N . LEU A 1 51 ? -47.607 -57.579 14.199 1.00 35.59 51 LEU A N 1
ATOM 374 C CA . LEU A 1 51 ? -47.717 -58.856 13.506 1.00 44.51 51 LEU A CA 1
ATOM 375 C C . LEU A 1 51 ? -46.732 -58.867 12.349 1.00 38.18 51 LEU A C 1
ATOM 376 O O . LEU A 1 51 ? -46.805 -58.005 11.461 1.00 39.50 51 LEU A O 1
ATOM 381 N N . LEU A 1 52 ? -45.811 -59.834 12.373 1.00 41.47 52 LEU A N 1
ATOM 382 C CA . LEU A 1 52 ? -44.944 -60.176 11.252 1.00 41.83 52 LEU A CA 1
ATOM 383 C C . LEU A 1 52 ? -45.488 -61.490 10.697 1.00 34.68 52 LEU A C 1
ATOM 384 O O . LEU A 1 52 ? -45.301 -62.554 11.299 1.00 34.57 52 LEU A O 1
ATOM 389 N N . LYS A 1 53 ? -46.178 -61.405 9.563 1.00 37.13 53 LYS A N 1
ATOM 390 C CA . LYS A 1 53 ? -46.826 -62.572 8.984 1.00 42.12 53 LYS A CA 1
ATOM 391 C C . LYS A 1 53 ? -45.788 -63.553 8.457 1.00 42.30 53 LYS A C 1
ATOM 392 O O . LYS A 1 53 ? -44.710 -63.168 7.995 1.00 36.76 53 LYS A O 1
ATOM 396 N N . ALA A 1 54 ? -46.125 -64.839 8.548 1.00 36.34 54 ALA A N 1
ATOM 397 C CA . ALA A 1 54 ? -45.253 -65.886 8.031 1.00 40.26 54 ALA A CA 1
ATOM 398 C C . ALA A 1 54 ? -44.928 -65.678 6.556 1.00 43.42 54 ALA A C 1
ATOM 399 O O . ALA A 1 54 ? -43.889 -66.149 6.080 1.00 38.24 54 ALA A O 1
ATOM 401 N N . GLU A 1 55 ? -45.797 -64.977 5.822 1.00 42.26 55 GLU A N 1
ATOM 402 C CA . GLU A 1 55 ? -45.550 -64.731 4.404 1.00 45.75 55 GLU A CA 1
ATOM 403 C C . GLU A 1 55 ? -44.324 -63.853 4.182 1.00 46.45 55 GLU A C 1
ATOM 404 O O . GLU A 1 55 ? -43.682 -63.942 3.130 1.00 51.77 55 GLU A O 1
ATOM 408 N N . GLY A 1 56 ? -43.983 -63.005 5.152 1.00 50.71 56 GLY A N 1
ATOM 409 C CA . GLY A 1 56 ? -42.880 -62.076 4.994 1.00 47.88 56 GLY A CA 1
ATOM 410 C C . GLY A 1 56 ? -41.503 -62.677 5.155 1.00 50.83 56 GLY A C 1
ATOM 411 O O . GLY A 1 56 ? -40.507 -61.979 4.943 1.00 50.20 56 GLY A O 1
ATOM 412 N N . PHE A 1 57 ? -41.422 -63.949 5.523 1.00 49.60 57 PHE A N 1
ATOM 413 C CA . PHE A 1 57 ? -40.154 -64.628 5.736 1.00 57.11 57 PHE A CA 1
ATOM 414 C C . PHE A 1 57 ? -39.814 -65.487 4.525 1.00 62.08 57 PHE A C 1
ATOM 415 O O . PHE A 1 57 ? -40.700 -66.028 3.859 1.00 50.76 57 PHE A O 1
ATOM 423 N N . SER A 1 58 ? -38.514 -65.616 4.244 1.00 61.46 58 SER A N 1
ATOM 424 C CA . SER A 1 58 ? -38.104 -66.453 3.125 1.00 65.32 58 SER A CA 1
ATOM 425 C C . SER A 1 58 ? -38.165 -67.928 3.479 1.00 64.15 58 SER A C 1
ATOM 426 O O . SER A 1 58 ? -38.053 -68.777 2.588 1.00 75.37 58 SER A O 1
ATOM 428 N N . ALA A 1 59 ? -38.353 -68.233 4.760 1.00 66.45 59 ALA A N 1
ATOM 429 C CA . ALA A 1 59 ? -38.563 -69.592 5.240 1.00 57.22 59 ALA A CA 1
ATOM 430 C C . ALA A 1 59 ? -39.108 -69.438 6.651 1.00 50.78 59 ALA A C 1
ATOM 431 O O . ALA A 1 59 ? -38.353 -69.088 7.563 1.00 45.47 59 ALA A O 1
ATOM 433 N N . TYR A 1 60 ? -40.405 -69.658 6.829 1.00 49.39 60 TYR A N 1
ATOM 434 C CA . TYR A 1 60 ? -41.009 -69.619 8.151 1.00 40.29 60 TYR A CA 1
ATOM 435 C C . TYR A 1 60 ? -41.515 -71.008 8.500 1.00 45.64 60 TYR A C 1
ATOM 436 O O . TYR A 1 60 ? -42.283 -71.607 7.739 1.00 42.14 60 TYR A O 1
ATOM 445 N N . ARG A 1 61 ? -41.091 -71.503 9.656 1.00 40.21 61 ARG A N 1
ATOM 446 C CA . ARG A 1 61 ? -41.443 -72.839 10.100 1.00 48.18 61 ARG A CA 1
ATOM 447 C C . ARG A 1 61 ? -41.575 -72.805 11.613 1.00 49.61 61 ARG A C 1
ATOM 448 O O . ARG A 1 61 ? -40.682 -72.314 12.303 1.00 41.59 61 ARG A O 1
ATOM 456 N N . CYS A 1 62 ? -42.693 -73.306 12.122 1.00 36.50 62 CYS A N 1
ATOM 457 C CA . CYS A 1 62 ? -42.946 -73.305 13.561 1.00 42.51 62 CYS A CA 1
ATOM 458 C C . CYS A 1 62 ? -43.726 -74.568 13.883 1.00 50.40 62 CYS A C 1
ATOM 459 O O . CYS A 1 62 ? -44.911 -74.657 13.561 1.00 44.40 62 CYS A O 1
ATOM 462 N N . ASP A 1 63 ? -43.067 -75.542 14.504 1.00 56.29 63 ASP A N 1
ATOM 463 C CA . ASP A 1 63 ? -43.734 -76.805 14.745 1.00 56.43 63 ASP A CA 1
ATOM 464 C C . ASP A 1 63 ? -44.632 -76.744 15.962 1.00 54.12 63 ASP A C 1
ATOM 465 O O . ASP A 1 63 ? -45.600 -77.502 16.048 1.00 55.10 63 ASP A O 1
ATOM 470 N N . ARG A 1 64 ? -44.322 -75.854 16.894 1.00 46.30 64 ARG A N 1
ATOM 471 C CA . ARG A 1 64 ? -45.003 -75.746 18.171 1.00 45.23 64 ARG A CA 1
ATOM 472 C C . ARG A 1 64 ? -45.025 -74.281 18.587 1.00 48.71 64 ARG A C 1
ATOM 473 O O . ARG A 1 64 ? -44.021 -73.579 18.438 1.00 39.10 64 ARG A O 1
ATOM 478 N N . ASN A 1 65 ? -46.167 -73.826 19.098 1.00 43.78 65 ASN A N 1
ATOM 479 C CA . ASN A 1 65 ? -46.288 -72.445 19.547 1.00 38.20 65 ASN A CA 1
ATOM 480 C C . ASN A 1 65 ? -45.273 -72.143 20.630 1.00 47.45 65 ASN A C 1
ATOM 481 O O . ASN A 1 65 ? -45.044 -72.957 21.529 1.00 43.96 65 ASN A O 1
ATOM 486 N N . ILE A 1 66 ? -44.679 -70.957 20.571 1.00 44.11 66 ILE A N 1
ATOM 487 C CA . ILE A 1 66 ? -43.699 -70.628 21.599 1.00 42.12 66 ILE A CA 1
ATOM 488 C C . ILE A 1 66 ? -43.745 -69.137 21.892 1.00 36.44 66 ILE A C 1
ATOM 489 O O . ILE A 1 66 ? -43.854 -68.311 20.985 1.00 34.07 66 ILE A O 1
ATOM 494 N N . ALA A 1 67 ? -43.676 -68.798 23.176 1.00 37.50 67 ALA A N 1
ATOM 495 C CA . ALA A 1 67 ? -43.546 -67.417 23.620 1.00 40.03 67 ALA A CA 1
ATOM 496 C C . ALA A 1 67 ? -42.076 -67.182 23.945 1.00 42.19 67 ALA A C 1
ATOM 497 O O . ALA A 1 67 ? -41.539 -67.780 24.884 1.00 36.26 67 ALA A O 1
ATOM 499 N N . LEU A 1 68 ? -41.427 -66.317 23.173 1.00 38.41 68 LEU A N 1
ATOM 500 C CA . LEU A 1 68 ? -40.029 -65.958 23.392 1.00 34.29 68 LEU A CA 1
ATOM 501 C C . LEU A 1 68 ? -40.002 -64.668 24.205 1.00 34.52 68 LEU A C 1
ATOM 502 O O . LEU A 1 68 ? -40.297 -63.591 23.685 1.00 32.64 68 LEU A O 1
ATOM 507 N N . GLY A 1 69 ? -39.682 -64.784 25.491 1.00 37.87 69 GLY A N 1
ATOM 508 C CA . GLY A 1 69 ? -39.546 -63.611 26.330 1.00 34.58 69 GLY A CA 1
ATOM 509 C C . GLY A 1 69 ? -38.195 -62.957 26.142 1.00 41.80 69 GLY A C 1
ATOM 510 O O . GLY A 1 69 ? -37.167 -63.558 26.468 1.00 37.84 69 GLY A O 1
ATOM 511 N N . ILE A 1 70 ? -38.172 -61.734 25.615 1.00 39.18 70 ILE A N 1
ATOM 512 C CA . ILE A 1 70 ? -36.932 -61.076 25.227 1.00 37.98 70 ILE A CA 1
ATOM 513 C C . ILE A 1 70 ? -36.891 -59.680 25.831 1.00 39.85 70 ILE A C 1
ATOM 514 O O . ILE A 1 70 ? -37.874 -58.930 25.757 1.00 31.35 70 ILE A O 1
ATOM 519 N N . ASN A 1 71 ? -35.752 -59.344 26.436 1.00 42.67 71 ASN A N 1
ATOM 520 C CA . ASN A 1 71 ? -35.416 -57.975 26.809 1.00 40.86 71 ASN A CA 1
ATOM 521 C C . ASN A 1 71 ? -34.979 -57.254 25.540 1.00 37.68 71 ASN A C 1
ATOM 522 O O . ASN A 1 71 ? -33.953 -57.600 24.945 1.00 37.81 71 ASN A O 1
ATOM 527 N N . LEU A 1 72 ? -35.750 -56.248 25.123 1.00 35.06 72 LEU A N 1
ATOM 528 C CA . LEU A 1 72 ? -35.495 -55.617 23.834 1.00 36.70 72 LEU A CA 1
ATOM 529 C C . LEU A 1 72 ? -34.217 -54.788 23.827 1.00 34.85 72 LEU A C 1
ATOM 530 O O . LEU A 1 72 ? -33.685 -54.516 22.748 1.00 33.91 72 LEU A O 1
ATOM 535 N N . VAL A 1 73 ? -33.699 -54.397 24.992 1.00 38.30 73 VAL A N 1
ATOM 536 C CA . VAL A 1 73 ? -32.423 -53.687 25.027 1.00 48.68 73 VAL A CA 1
ATOM 537 C C . VAL A 1 73 ? -31.287 -54.619 24.618 1.00 43.76 73 VAL A C 1
ATOM 538 O O . VAL A 1 73 ? -30.445 -54.273 23.778 1.00 45.47 73 VAL A O 1
ATOM 542 N N . SER A 1 74 ? -31.251 -55.819 25.205 1.00 39.53 74 SER A N 1
ATOM 543 C CA . SER A 1 74 ? -30.292 -56.834 24.779 1.00 43.07 74 SER A CA 1
ATOM 544 C C . SER A 1 74 ? -30.466 -57.168 23.303 1.00 41.88 74 SER A C 1
ATOM 545 O O . SER A 1 74 ? -29.481 -57.347 22.570 1.00 47.72 74 SER A O 1
ATOM 548 N N . LEU A 1 75 ? -31.719 -57.269 22.851 1.00 32.84 75 LEU A N 1
ATOM 549 C CA . LEU A 1 75 ? -31.975 -57.575 21.450 1.00 40.72 75 LEU A CA 1
ATOM 550 C C . LEU A 1 75 ? -31.430 -56.484 20.538 1.00 41.95 75 LEU A C 1
ATOM 551 O O . LEU A 1 75 ? -30.897 -56.781 19.467 1.00 40.04 75 LEU A O 1
ATOM 556 N N . THR A 1 76 ? -31.551 -55.216 20.941 1.00 39.20 76 THR A N 1
ATOM 557 C CA . THR A 1 76 ? -30.962 -54.137 20.149 1.00 42.65 76 THR A CA 1
ATOM 558 C C . THR A 1 76 ? -29.443 -54.220 20.146 1.00 38.67 76 THR A C 1
ATOM 559 O O . THR A 1 76 ? -28.807 -54.003 19.105 1.00 45.35 76 THR A O 1
ATOM 563 N N . LYS A 1 77 ? -28.844 -54.503 21.307 1.00 35.74 77 LYS A N 1
ATOM 564 C CA . LYS A 1 77 ? -27.397 -54.694 21.352 1.00 46.97 77 LYS A CA 1
ATOM 565 C C . LYS A 1 77 ? -26.956 -55.740 20.341 1.00 51.32 77 LYS A C 1
ATOM 566 O O . LYS A 1 77 ? -25.950 -55.561 19.645 1.00 52.30 77 LYS A O 1
ATOM 572 N N . VAL A 1 78 ? -27.701 -56.839 20.242 1.00 47.45 78 VAL A N 1
ATOM 573 C CA . VAL A 1 78 ? -27.292 -57.897 19.324 1.00 48.85 78 VAL A CA 1
ATOM 574 C C . VAL A 1 78 ? -27.617 -57.528 17.876 1.00 45.60 78 VAL A C 1
ATOM 575 O O . VAL A 1 78 ? -26.843 -57.829 16.961 1.00 50.71 78 VAL A O 1
ATOM 579 N N . LEU A 1 79 ? -28.752 -56.863 17.640 1.00 36.96 79 LEU A N 1
ATOM 580 C CA . LEU A 1 79 ? -29.175 -56.549 16.280 1.00 38.56 79 LEU A CA 1
ATOM 581 C C . LEU A 1 79 ? -28.344 -55.436 15.663 1.00 45.47 79 LEU A C 1
ATOM 582 O O . LEU A 1 79 ? -28.334 -55.295 14.435 1.00 43.41 79 LEU A O 1
ATOM 587 N N . ARG A 1 80 ? -27.663 -54.634 16.484 1.00 47.33 80 ARG A N 1
ATOM 588 C CA . ARG A 1 80 ? -26.743 -53.641 15.945 1.00 50.55 80 ARG A CA 1
ATOM 589 C C . ARG A 1 80 ? -25.601 -54.289 15.173 1.00 49.55 80 ARG A C 1
ATOM 590 O O . ARG A 1 80 ? -24.994 -53.636 14.317 1.00 55.78 80 ARG A O 1
ATOM 593 N N . ALA A 1 81 ? -25.300 -55.557 15.455 1.00 52.70 81 ALA A N 1
ATOM 594 C CA . ALA A 1 81 ? -24.221 -56.291 14.807 1.00 56.03 81 ALA A CA 1
ATOM 595 C C . ALA A 1 81 ? -24.599 -56.828 13.432 1.00 60.36 81 ALA A C 1
ATOM 596 O O . ALA A 1 81 ? -23.803 -57.557 12.830 1.00 63.11 81 ALA A O 1
ATOM 598 N N . ALA A 1 82 ? -25.781 -56.495 12.925 1.00 56.08 82 ALA A N 1
ATOM 599 C CA . ALA A 1 82 ? -26.224 -56.918 11.605 1.00 57.31 82 ALA A CA 1
ATOM 600 C C . ALA A 1 82 ? -26.516 -55.687 10.763 1.00 64.37 82 ALA A C 1
ATOM 601 O O . ALA A 1 82 ? -27.219 -54.777 11.215 1.00 61.07 82 ALA A O 1
ATOM 603 N N . GLN A 1 83 ? -25.978 -55.654 9.548 1.00 64.67 83 GLN A N 1
ATOM 604 C CA . GLN A 1 83 ? -26.323 -54.561 8.658 1.00 72.68 83 GLN A CA 1
ATOM 605 C C . GLN A 1 83 ? -27.731 -54.763 8.104 1.00 66.48 83 GLN A C 1
ATOM 606 O O . GLN A 1 83 ? -28.279 -55.869 8.108 1.00 69.28 83 GLN A O 1
ATOM 612 N N . ASN A 1 84 ? -28.316 -53.660 7.627 1.00 64.65 84 ASN A N 1
ATOM 613 C CA . ASN A 1 84 ? -29.700 -53.667 7.161 1.00 69.32 84 ASN A CA 1
ATOM 614 C C . ASN A 1 84 ? -29.959 -54.714 6.082 1.00 71.87 84 ASN A C 1
ATOM 615 O O . ASN A 1 84 ? -31.081 -55.220 5.966 1.00 67.47 84 ASN A O 1
ATOM 620 N N . GLU A 1 85 ? -28.945 -55.052 5.288 1.00 87.82 85 GLU A N 1
ATOM 621 C CA . GLU A 1 85 ? -29.108 -55.947 4.150 1.00 78.68 85 GLU A CA 1
ATOM 622 C C . GLU A 1 85 ? -28.649 -57.371 4.440 1.00 74.26 85 GLU A C 1
ATOM 623 O O . GLU A 1 85 ? -28.527 -5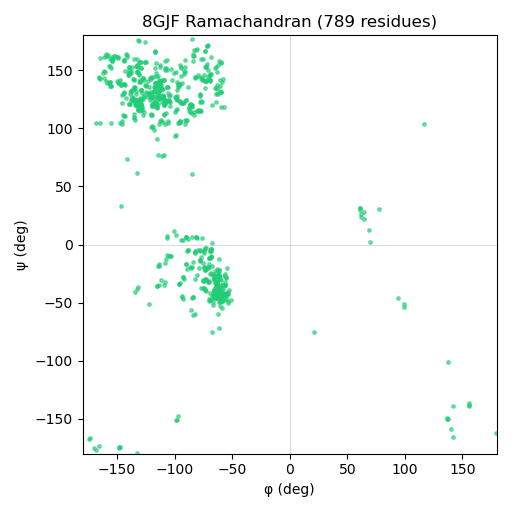8.173 3.509 1.00 66.75 85 GLU A O 1
ATOM 629 N N . ASP A 1 86 ? -28.399 -57.704 5.703 1.00 69.56 86 ASP A N 1
ATOM 630 C CA . ASP A 1 86 ? -27.973 -59.048 6.063 1.00 66.74 86 ASP A CA 1
ATOM 631 C C . ASP A 1 86 ? -29.156 -60.008 6.066 1.00 59.74 86 ASP A C 1
ATOM 632 O O . ASP A 1 86 ? -30.274 -59.641 6.440 1.00 56.58 86 ASP A O 1
ATOM 637 N N . ILE A 1 87 ? -28.903 -61.243 5.643 1.00 59.40 87 ILE A N 1
ATOM 638 C CA . ILE A 1 87 ? -29.890 -62.311 5.751 1.00 57.10 87 ILE A CA 1
ATOM 639 C C . ILE A 1 87 ? -29.920 -62.771 7.202 1.00 56.99 87 ILE A C 1
ATOM 640 O O . ILE A 1 87 ? -28.889 -63.168 7.758 1.00 52.39 87 ILE A O 1
ATOM 645 N N . LEU A 1 88 ? -31.096 -62.709 7.822 1.00 41.49 88 LEU A N 1
ATOM 646 C CA . LEU A 1 88 ? -31.251 -62.955 9.247 1.00 39.39 88 LEU A CA 1
ATOM 647 C C . LEU A 1 88 ? -32.055 -64.232 9.452 1.00 48.00 88 LEU A C 1
ATOM 648 O O . LEU A 1 88 ? -33.024 -64.484 8.734 1.00 42.48 88 LEU A O 1
ATOM 653 N N . THR A 1 89 ? -31.642 -65.049 10.417 1.00 39.81 89 THR A N 1
ATOM 654 C CA . THR A 1 89 ? -32.348 -66.286 10.733 1.00 44.57 89 THR A CA 1
ATOM 655 C C . THR A 1 89 ? -32.526 -66.410 12.240 1.00 45.13 89 THR A C 1
ATOM 656 O O . THR A 1 89 ? -31.546 -66.347 12.990 1.00 38.80 89 THR A O 1
ATOM 660 N N . LEU A 1 90 ? -33.777 -66.575 12.670 1.00 42.85 90 LEU A N 1
ATOM 661 C CA . LEU A 1 90 ? -34.144 -66.908 14.039 1.00 40.36 90 LEU A CA 1
ATOM 662 C C . LEU A 1 90 ? -34.377 -68.405 14.159 1.00 38.02 90 LEU A C 1
ATOM 663 O O . LEU A 1 90 ? -35.020 -69.011 13.297 1.00 40.84 90 LEU A O 1
ATOM 668 N N . LYS A 1 91 ? -33.875 -68.993 15.242 1.00 38.29 91 LYS A N 1
ATOM 669 C CA . LYS A 1 91 ? -34.151 -70.388 15.550 1.00 40.18 91 LYS A CA 1
ATOM 670 C C . LYS A 1 91 ? -34.430 -70.547 17.037 1.00 46.25 91 LYS A C 1
ATOM 671 O O . LYS A 1 91 ? -33.881 -69.825 17.877 1.00 43.14 91 LYS A O 1
ATOM 677 N N . ALA A 1 92 ? -35.299 -71.507 17.345 1.00 47.09 92 ALA A N 1
ATOM 678 C CA . ALA A 1 92 ? -35.633 -71.857 18.718 1.00 49.10 92 ALA A CA 1
ATOM 679 C C . ALA A 1 92 ? -36.164 -73.282 18.748 1.00 53.41 92 ALA A C 1
ATOM 680 O O . ALA A 1 92 ? -36.706 -73.775 17.756 1.00 49.23 92 ALA A O 1
ATOM 682 N N . ASP A 1 93 ? -35.997 -73.939 19.895 1.00 60.40 93 ASP A N 1
ATOM 683 C CA . ASP A 1 93 ? -36.460 -75.313 20.047 1.00 60.50 93 ASP A CA 1
ATOM 684 C C . ASP A 1 93 ? -37.804 -75.353 20.766 1.00 65.38 93 ASP A C 1
ATOM 685 O O . ASP A 1 93 ? -38.593 -74.407 20.676 1.00 63.32 93 ASP A O 1
ATOM 687 N N . ASP A 1 94 ? -38.069 -76.446 21.482 1.00 53.80 94 ASP A N 1
ATOM 688 C CA . ASP A 1 94 ? -39.382 -76.691 22.073 1.00 62.32 94 ASP A CA 1
ATOM 689 C C . ASP A 1 94 ? -39.507 -76.011 23.436 1.00 59.70 94 ASP A C 1
ATOM 690 O O . ASP A 1 94 ? -40.427 -75.218 23.660 1.00 58.90 94 ASP A O 1
ATOM 695 N N . SER A 1 95 ? -38.595 -76.327 24.357 1.00 60.01 95 SER A N 1
ATOM 696 C CA . SER A 1 95 ? -38.510 -75.627 25.634 1.00 65.00 95 SER A CA 1
ATOM 697 C C . SER A 1 95 ? -37.236 -74.789 25.677 1.00 56.26 95 SER A C 1
ATOM 698 O O . SER A 1 95 ? -36.257 -75.167 26.334 1.00 59.74 95 SER A O 1
ATOM 701 N N . PRO A 1 96 ? -37.214 -73.654 24.986 1.00 63.28 96 PRO A N 1
ATOM 702 C CA . PRO A 1 96 ? -35.963 -72.920 24.791 1.00 58.04 96 PRO A CA 1
ATOM 703 C C . PRO A 1 96 ? -35.561 -72.087 25.997 1.00 52.85 96 PRO A C 1
ATOM 704 O O . PRO A 1 96 ? -36.397 -71.545 26.725 1.00 51.20 96 PRO A O 1
ATOM 708 N N . ASP A 1 97 ? -34.248 -71.993 26.197 1.00 53.22 97 ASP A N 1
ATOM 709 C CA . ASP A 1 97 ? -33.665 -71.035 27.123 1.00 57.81 97 ASP A CA 1
ATOM 710 C C . ASP A 1 97 ? -33.041 -69.849 26.404 1.00 51.79 97 ASP A C 1
ATOM 711 O O . ASP A 1 97 ? -32.687 -68.861 27.056 1.00 39.74 97 ASP A O 1
ATOM 716 N N . ALA A 1 98 ? -32.914 -69.922 25.081 1.00 40.74 98 ALA A N 1
ATOM 717 C CA . ALA A 1 98 ? -32.282 -68.867 24.308 1.00 45.79 98 ALA A CA 1
ATOM 718 C C . ALA A 1 98 ? -32.814 -68.895 22.883 1.00 46.20 98 ALA A C 1
ATOM 719 O O . ALA A 1 98 ? -33.354 -69.901 22.414 1.00 47.66 98 ALA A O 1
ATOM 721 N N . VAL A 1 99 ? -32.650 -67.765 22.205 1.00 38.13 99 VAL A N 1
ATOM 722 C CA . VAL A 1 99 ? -33.007 -67.598 20.800 1.00 41.61 99 VAL A CA 1
ATOM 723 C C . VAL A 1 99 ? -31.721 -67.478 19.992 1.00 47.88 99 VAL A C 1
ATOM 724 O O . VAL A 1 99 ? -30.793 -66.760 20.391 1.00 41.63 99 VAL A O 1
ATOM 728 N N . ASN A 1 100 ? -31.653 -68.205 18.876 1.00 42.93 100 ASN A N 1
ATOM 729 C CA . ASN A 1 100 ? -30.469 -68.234 18.027 1.00 44.61 100 ASN A CA 1
ATOM 730 C C . ASN A 1 100 ? -30.663 -67.275 16.859 1.00 44.14 100 ASN A C 1
ATOM 731 O O . ASN A 1 100 ? -31.642 -67.382 16.116 1.00 43.57 100 ASN A O 1
ATOM 736 N N . LEU A 1 101 ? -29.722 -66.350 16.707 1.00 45.83 101 LEU A N 1
ATOM 737 C CA . LEU A 1 101 ? -29.705 -65.349 15.653 1.00 36.82 101 LEU A CA 1
ATOM 738 C C . LEU A 1 101 ? -28.521 -65.615 14.742 1.00 49.92 101 LEU A C 1
ATOM 739 O O . LEU A 1 101 ? -27.402 -65.818 15.222 1.00 50.51 101 LEU A O 1
ATOM 744 N N . MET A 1 102 ? -28.760 -65.609 13.437 1.00 47.24 102 MET A N 1
ATOM 745 C CA . MET A 1 102 ? -27.688 -65.799 12.471 1.00 49.99 102 MET A CA 1
ATOM 746 C C . MET A 1 102 ? -27.774 -64.725 11.401 1.00 52.29 102 MET A C 1
ATOM 747 O O . MET A 1 102 ? -28.820 -64.555 10.768 1.00 50.10 102 MET A O 1
ATOM 752 N N . PHE A 1 103 ? -26.678 -63.994 11.221 1.00 39.43 103 PHE A N 1
ATOM 753 C CA . PHE A 1 103 ? -26.555 -62.962 10.203 1.00 50.41 103 PHE A CA 1
ATOM 754 C C . PHE A 1 103 ? -25.556 -63.422 9.151 1.00 53.76 103 PHE A C 1
ATOM 755 O O . PHE A 1 103 ? -24.418 -63.778 9.482 1.00 45.19 103 PHE A O 1
ATOM 763 N N . GLU A 1 104 ? -25.983 -63.415 7.892 1.00 57.92 104 GLU A N 1
ATOM 764 C CA . GLU A 1 104 ? -25.139 -63.797 6.770 1.00 57.41 104 GLU A CA 1
ATOM 765 C C . GLU A 1 104 ? -25.114 -62.665 5.757 1.00 63.46 104 GLU A C 1
ATOM 766 O O . GLU A 1 104 ? -26.153 -62.076 5.447 1.00 57.44 104 GLU A O 1
ATOM 772 N N . SER A 1 105 ? -23.929 -62.367 5.238 1.00 74.11 105 SER A N 1
ATOM 773 C CA . SER A 1 105 ? -23.754 -61.302 4.265 1.00 82.83 105 SER A CA 1
ATOM 774 C C . SER A 1 105 ? -23.355 -61.882 2.916 1.00 92.07 105 SER A C 1
ATOM 775 O O . SER A 1 105 ? -22.790 -62.976 2.831 1.00 89.20 105 SER A O 1
ATOM 777 N N . ALA A 1 106 ? -23.661 -61.138 1.859 1.00 100.67 106 ALA A N 1
ATOM 778 C CA . ALA A 1 106 ? -23.333 -61.562 0.509 1.00 108.19 106 ALA A CA 1
ATOM 779 C C . ALA A 1 106 ? -21.958 -61.039 0.116 1.00 114.92 106 ALA A C 1
ATOM 780 O O . ALA A 1 106 ? -21.528 -59.969 0.557 1.00 114.83 106 ALA A O 1
ATOM 782 N N . GLU A 1 107 ? -21.266 -61.818 -0.716 1.00 118.94 107 GLU A N 1
ATOM 783 C CA . GLU A 1 107 ? -19.950 -61.474 -1.253 1.00 121.71 107 GLU A CA 1
ATOM 784 C C . GLU A 1 107 ? -18.893 -61.318 -0.162 1.00 123.78 107 GLU A C 1
ATOM 785 O O . GLU A 1 107 ? -17.893 -60.622 -0.362 1.00 129.88 107 GLU A O 1
ATOM 787 N N . THR A 1 108 ? -19.091 -61.946 0.997 1.00 126.63 108 THR A N 1
ATOM 788 C CA . THR A 1 108 ? -18.154 -61.834 2.114 1.00 106.58 108 THR A CA 1
ATOM 789 C C . THR A 1 108 ? -17.810 -63.177 2.742 1.00 94.67 108 THR A C 1
ATOM 790 O O . THR A 1 108 ? -16.656 -63.385 3.126 1.00 96.55 108 THR A O 1
ATOM 794 N N . ASP A 1 109 ? -18.784 -64.081 2.866 1.00 90.52 109 ASP A N 1
ATOM 795 C CA . ASP A 1 109 ? -18.698 -65.359 3.575 1.00 88.00 109 ASP A CA 1
ATOM 796 C C . ASP A 1 109 ? -18.572 -65.234 5.087 1.00 80.86 109 ASP A C 1
ATOM 797 O O . ASP A 1 109 ? -18.264 -66.233 5.750 1.00 77.31 109 ASP A O 1
ATOM 802 N N . ARG A 1 110 ? -18.799 -64.059 5.665 1.00 103.01 110 ARG A N 1
ATOM 803 C CA A ARG A 1 110 ? -18.739 -63.914 7.111 0.49 69.12 110 ARG A CA 1
ATOM 804 C CA B ARG A 1 110 ? -18.743 -63.900 7.112 0.51 69.43 110 ARG A CA 1
ATOM 805 C C . ARG A 1 110 ? -20.107 -64.221 7.711 1.00 61.85 110 ARG A C 1
ATOM 806 O O . ARG A 1 110 ? -21.134 -63.732 7.229 1.00 63.94 110 ARG A O 1
ATOM 821 N N . ILE A 1 111 ? -20.114 -65.054 8.747 1.00 48.25 111 ILE A N 1
ATOM 822 C CA . ILE A 1 111 ? -21.332 -65.493 9.416 1.00 49.29 111 ILE A CA 1
ATOM 823 C C . ILE A 1 111 ? -21.242 -65.086 10.878 1.00 49.23 111 ILE A C 1
ATOM 824 O O . ILE A 1 111 ? -20.228 -65.344 11.537 1.00 46.16 111 ILE A O 1
ATOM 829 N N . SER A 1 112 ? -22.296 -64.452 11.381 1.00 43.79 112 SER A N 1
ATOM 830 C CA . SER A 1 112 ? -22.394 -64.083 12.785 1.00 45.17 112 SER A CA 1
ATOM 831 C C . SER A 1 112 ? -23.498 -64.893 13.447 1.00 43.62 112 SER A C 1
ATOM 832 O O . SER A 1 112 ? -24.586 -65.048 12.887 1.00 43.95 112 SER A O 1
ATOM 835 N N . GLU A 1 113 ? -23.213 -65.408 14.641 1.00 41.73 113 GLU A N 1
ATOM 836 C CA . GLU A 1 113 ? -24.146 -66.255 15.372 1.00 46.69 113 GLU A CA 1
ATOM 837 C C . GLU A 1 113 ? -24.211 -65.783 16.815 1.00 41.96 113 GLU A C 1
ATOM 838 O O . GLU A 1 113 ? -23.173 -65.572 17.449 1.00 42.49 113 GLU A O 1
ATOM 844 N N . TYR A 1 114 ? -25.429 -65.624 17.327 1.00 49.19 114 TYR A N 1
ATOM 845 C CA . TYR A 1 114 ? -25.665 -65.150 18.684 1.00 42.95 114 TYR A CA 1
ATOM 846 C C . TYR A 1 114 ? -26.746 -65.992 19.340 1.00 40.90 114 TYR A C 1
ATOM 847 O O . TYR A 1 114 ? -27.701 -66.405 18.684 1.00 45.13 114 TYR A O 1
ATOM 856 N N . ASP A 1 115 ? -26.585 -66.269 20.628 1.00 41.60 115 ASP A N 1
ATOM 857 C CA . ASP A 1 115 ? -27.603 -66.971 21.406 1.00 39.37 115 ASP A CA 1
ATOM 858 C C . ASP A 1 115 ? -28.027 -66.064 22.558 1.00 38.13 115 ASP A C 1
ATOM 859 O O . ASP A 1 115 ? -27.314 -65.967 23.561 1.00 50.10 115 ASP A O 1
ATOM 864 N N . ILE A 1 116 ? -29.174 -65.399 22.429 1.00 37.28 116 ILE A N 1
ATOM 865 C CA . ILE A 1 116 ? -29.644 -64.494 23.477 1.00 35.04 116 ILE A CA 1
ATOM 866 C C . ILE A 1 116 ? -30.499 -65.278 24.459 1.00 41.77 116 ILE A C 1
ATOM 867 O O . ILE A 1 116 ? -31.493 -65.899 24.069 1.00 42.10 116 ILE A O 1
ATOM 872 N N . LYS A 1 117 ? -30.124 -65.230 25.734 1.00 41.32 117 LYS A N 1
ATOM 873 C CA . LYS A 1 117 ? -30.906 -65.888 26.768 1.00 35.63 117 LYS A CA 1
ATOM 874 C C . LYS A 1 117 ? -32.283 -65.246 26.869 1.00 41.49 117 LYS A C 1
ATOM 875 O O . LYS A 1 117 ? -32.413 -64.018 26.873 1.00 40.17 117 LYS A O 1
ATOM 877 N N . LEU A 1 118 ? -33.311 -66.083 26.940 1.00 39.39 118 LEU A N 1
ATOM 878 C CA . LEU A 1 118 ? -34.670 -65.601 27.107 1.00 39.02 118 LEU A CA 1
ATOM 879 C C . LEU A 1 118 ? -34.966 -65.342 28.581 1.00 42.14 118 LEU A C 1
ATOM 880 O O . LEU A 1 118 ? -34.247 -65.791 29.477 1.00 42.55 118 LEU A O 1
ATOM 885 N N . MET A 1 119 ? -36.037 -64.592 28.823 1.00 41.42 119 MET A N 1
ATOM 886 C CA . MET A 1 119 ? -36.495 -64.298 30.170 1.00 40.18 119 MET A CA 1
ATOM 887 C C . MET A 1 119 ? -37.983 -64.603 30.275 1.00 43.78 119 MET A C 1
ATOM 888 O O . MET A 1 119 ? -38.706 -64.629 29.275 1.00 45.52 119 MET A O 1
ATOM 893 N N . ASP A 1 120 ? -38.433 -64.842 31.503 1.00 49.77 120 ASP A N 1
ATOM 894 C CA . ASP A 1 120 ? -39.833 -65.144 31.771 1.00 54.63 120 ASP A CA 1
ATOM 895 C C . ASP A 1 120 ? -40.598 -63.838 31.950 1.00 52.34 120 ASP A C 1
ATOM 896 O O . ASP A 1 120 ? -40.277 -63.044 32.841 1.00 55.82 120 ASP A O 1
ATOM 901 N N . ILE A 1 121 ? -41.601 -63.613 31.103 1.00 44.65 121 ILE A N 1
ATOM 902 C CA . ILE A 1 121 ? -42.405 -62.396 31.139 1.00 52.72 121 ILE A CA 1
ATOM 903 C C . ILE A 1 121 ? -43.876 -62.775 31.218 1.00 56.70 121 ILE A C 1
ATOM 904 O O . ILE A 1 121 ? -44.363 -63.559 30.396 1.00 49.52 121 ILE A O 1
ATOM 909 N N . ASP A 1 122 ? -44.581 -62.222 32.205 1.00 54.84 122 ASP A N 1
ATOM 910 C CA . ASP A 1 122 ? -46.025 -62.413 32.330 1.00 77.57 122 ASP A CA 1
ATOM 911 C C . ASP A 1 122 ? -46.707 -61.171 31.761 1.00 83.13 122 ASP A C 1
ATOM 912 O O . ASP A 1 122 ? -46.920 -60.179 32.458 1.00 123.73 122 ASP A O 1
ATOM 914 N N . GLN A 1 123 ? -47.050 -61.236 30.478 1.00 83.57 123 GLN A N 1
ATOM 915 C CA . GLN A 1 123 ? -47.633 -60.120 29.743 1.00 88.21 123 GLN A CA 1
ATOM 916 C C . GLN A 1 123 ? -49.146 -60.289 29.683 1.00 92.00 123 GLN A C 1
ATOM 917 O O . GLN A 1 123 ? -49.638 -61.335 29.247 1.00 94.04 123 GLN A O 1
ATOM 919 N N . GLU A 1 124 ? -49.881 -59.262 30.104 1.00 89.66 124 GLU A N 1
ATOM 920 C CA . GLU A 1 124 ? -51.340 -59.285 30.029 1.00 100.28 124 GLU A CA 1
ATOM 921 C C . GLU A 1 124 ? -51.786 -58.817 28.649 1.00 115.42 124 GLU A C 1
ATOM 922 O O . GLU A 1 124 ? -51.601 -57.650 28.289 1.00 98.73 124 GLU A O 1
ATOM 928 N N . HIS A 1 125 ? -52.374 -59.727 27.877 1.00 67.20 125 HIS A N 1
ATOM 929 C CA . HIS A 1 125 ? -52.912 -59.393 26.569 1.00 59.65 125 HIS A CA 1
ATOM 930 C C . HIS A 1 125 ? -54.380 -59.004 26.687 1.00 54.97 125 HIS A C 1
ATOM 931 O O . HIS A 1 125 ? -55.118 -59.527 27.527 1.00 49.60 125 HIS A O 1
ATOM 938 N N . LEU A 1 126 ? -54.796 -58.077 25.830 1.00 45.23 126 LEU A N 1
ATOM 939 C CA . LEU A 1 126 ? -56.153 -57.557 25.820 1.00 45.01 126 LEU A CA 1
ATOM 940 C C . LEU A 1 126 ? -56.830 -57.913 24.505 1.00 41.62 126 LEU A C 1
ATOM 941 O O . LEU A 1 126 ? -56.189 -57.962 23.450 1.00 34.14 126 LEU A O 1
ATOM 946 N N . ALA A 1 127 ? -58.132 -58.172 24.579 1.00 37.66 127 ALA A N 1
ATOM 947 C CA . ALA A 1 127 ? -58.931 -58.454 23.395 1.00 40.89 127 ALA A CA 1
ATOM 948 C C . ALA A 1 127 ? -59.396 -57.135 22.789 1.00 35.25 127 ALA A C 1
ATOM 949 O O . ALA A 1 127 ? -60.102 -56.361 23.444 1.00 36.77 127 ALA A O 1
ATOM 951 N N . ILE A 1 128 ? -58.993 -56.881 21.552 1.00 35.85 128 ILE A N 1
ATOM 952 C CA . ILE A 1 128 ? -59.335 -55.650 20.841 1.00 45.44 128 ILE A CA 1
ATOM 953 C C . ILE A 1 128 ? -60.270 -56.027 19.695 1.00 37.81 128 ILE A C 1
ATOM 954 O O . ILE A 1 128 ? -59.822 -56.609 18.696 1.00 42.25 128 ILE A O 1
ATOM 959 N N . PRO A 1 129 ? -61.562 -55.729 19.790 1.00 50.75 129 PRO A N 1
ATOM 960 C CA . PRO A 1 129 ? -62.477 -56.080 18.702 1.00 49.91 129 PRO A CA 1
ATOM 961 C C . PRO A 1 129 ? -62.271 -55.182 17.494 1.00 59.40 129 PRO A C 1
ATOM 962 O O . PRO A 1 129 ? -61.802 -54.046 17.607 1.00 56.11 129 PRO A O 1
ATOM 966 N N . GLU A 1 130 ? -62.617 -55.714 16.323 1.00 58.78 130 GLU A N 1
ATOM 967 C CA . GLU A 1 130 ? -62.582 -54.909 15.111 1.00 60.00 130 GLU A CA 1
ATOM 968 C C . GLU A 1 130 ? -63.569 -53.759 15.241 1.00 58.23 130 GLU A C 1
ATOM 969 O O . GLU A 1 130 ? -64.735 -53.961 15.593 1.00 67.80 130 GLU A O 1
ATOM 971 N N . THR A 1 131 ? -63.097 -52.549 14.962 1.00 62.22 131 THR A N 1
ATOM 972 C CA . THR A 1 131 ? -63.865 -51.338 15.204 1.00 57.94 131 THR A CA 1
ATOM 973 C C . THR A 1 131 ? -64.078 -50.575 13.907 1.00 59.59 131 THR A C 1
ATOM 974 O O . THR A 1 131 ? -63.203 -50.543 13.035 1.00 58.07 131 THR A O 1
ATOM 978 N N . GLU A 1 132 ? -65.251 -49.968 13.795 1.00 61.10 132 GLU A N 1
ATOM 979 C CA . GLU A 1 132 ? -65.569 -49.029 12.731 1.00 61.19 132 GLU A CA 1
ATOM 980 C C . GLU A 1 132 ? -65.319 -47.621 13.250 1.00 56.88 132 GLU A C 1
ATOM 981 O O . GLU A 1 132 ? -66.113 -47.095 14.036 1.00 60.52 132 GLU A O 1
ATOM 983 N N . TYR A 1 133 ? -64.232 -47.006 12.799 1.00 60.68 133 TYR A N 1
ATOM 984 C CA . TYR A 1 133 ? -63.804 -45.732 13.354 1.00 46.94 133 TYR A CA 1
ATOM 985 C C . TYR A 1 133 ? -64.567 -44.574 12.726 1.00 48.80 133 TYR A C 1
ATOM 986 O O . TYR A 1 133 ? -64.898 -44.597 11.537 1.00 57.30 133 TYR A O 1
ATOM 995 N N . ALA A 1 134 ? -64.852 -43.557 13.543 1.00 48.51 134 ALA A N 1
ATOM 996 C CA . ALA A 1 134 ? -65.545 -42.377 13.041 1.00 52.57 134 ALA A CA 1
ATOM 997 C C . ALA A 1 134 ? -64.698 -41.615 12.029 1.00 54.05 134 ALA A C 1
ATOM 998 O O . ALA A 1 134 ? -65.244 -40.981 11.119 1.00 61.38 134 ALA A O 1
ATOM 1000 N N . ALA A 1 135 ? -63.373 -41.661 12.166 1.00 49.70 135 ALA A N 1
ATOM 1001 C CA . ALA A 1 135 ? -62.480 -40.948 11.265 1.00 41.62 135 ALA A CA 1
ATOM 1002 C C . ALA A 1 135 ? -61.218 -41.762 11.029 1.00 45.36 135 ALA A C 1
ATOM 1003 O O . ALA A 1 135 ? -60.660 -42.348 11.962 1.00 44.21 135 ALA A O 1
ATOM 1005 N N . THR A 1 136 ? -60.770 -41.782 9.774 1.00 43.82 136 THR A N 1
ATOM 1006 C CA . THR A 1 136 ? -59.547 -42.468 9.375 1.00 42.81 136 THR A CA 1
ATOM 1007 C C . THR A 1 136 ? -58.721 -41.511 8.530 1.00 43.26 136 THR A C 1
ATOM 1008 O O . THR A 1 136 ? -59.177 -41.062 7.474 1.00 47.46 136 THR A O 1
ATOM 1012 N N . VAL A 1 137 ? -57.513 -41.201 8.992 1.00 40.17 137 VAL A N 1
ATOM 1013 C CA . VAL A 1 137 ? -56.653 -40.204 8.368 1.00 46.31 137 VAL A CA 1
ATOM 1014 C C . VAL A 1 137 ? -55.360 -40.881 7.939 1.00 42.06 137 VAL A C 1
ATOM 1015 O O . VAL A 1 137 ? -54.635 -41.431 8.774 1.00 43.24 137 VAL A O 1
ATOM 1019 N N . GLU A 1 138 ? -55.069 -40.834 6.645 1.00 45.34 138 GLU A N 1
ATOM 1020 C CA . GLU A 1 138 ? -53.819 -41.343 6.097 1.00 43.77 138 GLU A CA 1
ATOM 1021 C C . GLU A 1 138 ? -52.930 -40.154 5.760 1.00 47.53 138 GLU A C 1
ATOM 1022 O O . GLU A 1 138 ? -53.340 -39.268 5.000 1.00 50.92 138 GLU A O 1
ATOM 1028 N N . MET A 1 139 ? -51.724 -40.123 6.321 1.00 44.20 139 MET A N 1
ATOM 1029 C CA . MET A 1 139 ? -50.875 -38.954 6.151 1.00 42.40 139 MET A CA 1
ATOM 1030 C C . MET A 1 139 ? -49.424 -39.382 6.167 1.00 39.15 139 MET A C 1
ATOM 1031 O O . MET A 1 139 ? -49.095 -40.477 6.656 1.00 45.47 139 MET A O 1
ATOM 1036 N N . PRO A 1 140 ? -48.508 -38.561 5.647 1.00 41.42 140 PRO A N 1
ATOM 1037 C CA . PRO A 1 140 ? -47.085 -38.913 5.686 1.00 39.69 140 PRO A CA 1
ATOM 1038 C C . PRO A 1 140 ? -46.597 -39.093 7.118 1.00 39.41 140 PRO A C 1
ATOM 1039 O O . PRO A 1 140 ? -46.849 -38.258 7.989 1.00 44.83 140 PRO A O 1
ATOM 1043 N N . SER A 1 141 ? -45.895 -40.205 7.350 1.00 38.74 141 SER A N 1
ATOM 1044 C CA . SER A 1 141 ? -45.409 -40.517 8.690 1.00 43.04 141 SER A CA 1
ATOM 1045 C C . SER A 1 141 ? -44.421 -39.468 9.188 1.00 39.07 141 SER A C 1
ATOM 1046 O O . SER A 1 141 ? -44.446 -39.092 10.367 1.00 39.88 141 SER A O 1
ATOM 1049 N N . ALA A 1 142 ? -43.539 -38.987 8.307 1.00 39.76 142 ALA A N 1
ATOM 1050 C CA . ALA A 1 142 ? -42.570 -37.972 8.715 1.00 42.94 142 ALA A CA 1
ATOM 1051 C C . ALA A 1 142 ? -43.260 -36.678 9.129 1.00 34.38 142 ALA A C 1
ATOM 1052 O O . ALA A 1 142 ? -42.822 -36.007 10.072 1.00 39.04 142 ALA A O 1
ATOM 1054 N N . GLU A 1 143 ? -44.351 -36.318 8.448 1.00 36.70 143 GLU A N 1
ATOM 1055 C CA . GLU A 1 143 ? -45.093 -35.114 8.814 1.00 33.24 143 GLU A CA 1
ATOM 1056 C C . GLU A 1 143 ? -45.729 -35.259 10.191 1.00 42.92 143 GLU A C 1
ATOM 1057 O O . GLU A 1 143 ? -45.669 -34.338 11.016 1.00 37.52 143 GLU A O 1
ATOM 1063 N N . PHE A 1 144 ? -46.359 -36.409 10.449 1.00 46.52 144 PHE A N 1
ATOM 1064 C CA . PHE A 1 144 ? -46.942 -36.661 11.763 1.00 39.64 144 PHE A CA 1
ATOM 1065 C C . PHE A 1 144 ? -45.877 -36.625 12.850 1.00 35.51 144 PHE A C 1
ATOM 1066 O O . PHE A 1 144 ? -46.098 -36.058 13.928 1.00 33.59 144 PHE A O 1
ATOM 1074 N N . GLN A 1 145 ? -44.704 -37.201 12.574 1.00 33.34 145 GLN A N 1
ATOM 1075 C CA . GLN A 1 145 ? -43.620 -37.190 13.551 1.00 32.94 145 GLN A CA 1
ATOM 1076 C C . GLN A 1 145 ? -43.140 -35.772 13.833 1.00 41.55 145 GLN A C 1
ATOM 1077 O O . GLN A 1 145 ? -42.925 -35.400 14.994 1.00 39.81 145 GLN A O 1
ATOM 1083 N N . ARG A 1 146 ? -42.962 -34.968 12.781 1.00 38.97 146 ARG A N 1
ATOM 1084 C CA . ARG A 1 146 ? -42.544 -33.583 12.964 1.00 38.22 146 ARG A CA 1
ATOM 1085 C C . ARG A 1 146 ? -43.564 -32.808 13.789 1.00 34.08 146 ARG A C 1
ATOM 1086 O O . ARG A 1 146 ? -43.199 -32.066 14.709 1.00 39.21 146 ARG A O 1
ATOM 1088 N N . ILE A 1 147 ? -44.851 -32.967 13.468 1.00 31.45 147 ILE A N 1
ATOM 1089 C CA . ILE A 1 147 ? -45.901 -32.285 14.224 1.00 35.65 147 ILE A CA 1
ATOM 1090 C C . ILE A 1 147 ? -45.855 -32.696 15.689 1.00 34.93 147 ILE A C 1
ATOM 1091 O O . ILE A 1 147 ? -45.971 -31.855 16.594 1.00 31.09 147 ILE A O 1
ATOM 1096 N N . CYS A 1 148 ? -45.697 -33.997 15.946 1.00 39.11 148 CYS A N 1
ATOM 1097 C CA . CYS A 1 148 ? -45.682 -34.488 17.319 1.00 33.86 148 CYS A CA 1
ATOM 1098 C C . CYS A 1 148 ? -44.508 -33.911 18.099 1.00 31.32 148 CYS A C 1
ATOM 1099 O O . CYS A 1 148 ? -44.677 -33.452 19.232 1.00 29.57 148 CYS A O 1
ATOM 1102 N N . ARG A 1 149 ? -43.309 -33.916 17.508 1.00 33.47 149 ARG A N 1
ATOM 1103 C CA . ARG A 1 149 ? -42.154 -33.335 18.195 1.00 41.65 149 ARG A CA 1
ATOM 1104 C C . ARG A 1 149 ? -42.361 -31.847 18.457 1.00 30.41 149 ARG A C 1
ATOM 1105 O O . ARG A 1 149 ? -42.116 -31.356 19.570 1.00 44.17 149 ARG A O 1
ATOM 1113 N N . ASP A 1 150 ? -42.821 -31.116 17.438 1.00 38.44 150 ASP A N 1
ATOM 1114 C CA . ASP A 1 150 ? -43.000 -29.674 17.567 1.00 38.62 150 ASP A CA 1
ATOM 1115 C C . ASP A 1 150 ? -43.963 -29.339 18.697 1.00 37.59 150 ASP A C 1
ATOM 1116 O O . ASP A 1 150 ? -43.669 -28.488 19.545 1.00 38.15 150 ASP A O 1
ATOM 1121 N N . LEU A 1 151 ? -45.119 -30.007 18.734 1.00 38.58 151 LEU A N 1
ATOM 1122 C CA . LEU A 1 151 ? -46.087 -29.712 19.785 1.00 33.86 151 LEU A CA 1
ATOM 1123 C C . LEU A 1 151 ? -45.643 -30.255 21.139 1.00 34.97 151 LEU A C 1
ATOM 1124 O O . LEU A 1 151 ? -45.979 -29.669 22.176 1.00 34.88 151 LEU A O 1
ATOM 1129 N N . ASN A 1 152 ? -44.884 -31.356 21.157 1.00 33.97 152 ASN A N 1
ATOM 1130 C CA . ASN A 1 152 ? -44.372 -31.888 22.414 1.00 32.57 152 ASN A CA 1
ATOM 1131 C C . ASN A 1 152 ? -43.377 -30.935 23.056 1.00 40.97 152 ASN A C 1
ATOM 1132 O O . ASN A 1 152 ? -43.244 -30.915 24.285 1.00 40.05 152 ASN A O 1
ATOM 1137 N N . ALA A 1 153 ? -42.672 -30.142 22.246 1.00 33.05 153 ALA A N 1
ATOM 1138 C CA . ALA A 1 153 ? -41.814 -29.104 22.806 1.00 38.95 153 ALA A CA 1
ATOM 1139 C C . ALA A 1 153 ? -42.605 -28.050 23.574 1.00 42.98 153 ALA A C 1
ATOM 1140 O O . ALA A 1 153 ? -42.030 -27.349 24.413 1.00 43.15 153 ALA A O 1
ATOM 1142 N N . LEU A 1 154 ? -43.910 -27.925 23.313 1.00 33.09 154 LEU A N 1
ATOM 1143 C CA . LEU A 1 154 ? -44.712 -26.842 23.863 1.00 41.03 154 LEU A CA 1
ATOM 1144 C C . LEU A 1 154 ? -45.774 -27.277 24.863 1.00 45.26 154 LEU A C 1
ATOM 1145 O O . LEU A 1 154 ? -46.281 -26.424 25.599 1.00 39.34 154 LEU A O 1
ATOM 1150 N N . SER A 1 155 ? -46.132 -28.557 24.912 1.00 36.61 155 SER A N 1
ATOM 1151 C CA . SER A 1 155 ? -47.292 -28.956 25.698 1.00 36.46 155 SER A CA 1
ATOM 1152 C C . SER A 1 155 ? -47.194 -30.430 26.059 1.00 37.92 155 SER A C 1
ATOM 1153 O O . SER A 1 155 ? -46.429 -31.190 25.460 1.00 28.53 155 SER A O 1
ATOM 1156 N N . GLU A 1 156 ? -47.990 -30.818 27.057 1.00 40.57 156 GLU A N 1
ATOM 1157 C CA . GLU A 1 156 ? -48.110 -32.212 27.456 1.00 43.05 156 GLU A CA 1
ATOM 1158 C C . GLU A 1 156 ? -49.197 -32.950 26.693 1.00 39.15 156 GLU A C 1
ATOM 1159 O O . GLU A 1 156 ? -49.161 -34.184 26.625 1.00 36.55 156 GLU A O 1
ATOM 1165 N N . SER A 1 157 ? -50.152 -32.225 26.116 1.00 32.38 157 SER A N 1
ATOM 1166 C CA . SER A 1 157 ? -51.322 -32.819 25.492 1.00 33.37 157 SER A CA 1
ATOM 1167 C C . SER A 1 157 ? -51.568 -32.198 24.127 1.00 35.89 157 SER A C 1
ATOM 1168 O O . SER A 1 157 ? -51.187 -31.054 23.865 1.00 37.20 157 SER A O 1
ATOM 1171 N N . VAL A 1 158 ? -52.216 -32.969 23.261 1.00 28.41 158 VAL A N 1
ATOM 1172 C CA . VAL A 1 158 ? -52.612 -32.509 21.937 1.00 32.62 158 VAL A CA 1
ATOM 1173 C C . VAL A 1 158 ? -54.055 -32.930 21.698 1.00 43.08 158 VAL A C 1
ATOM 1174 O O . VAL A 1 158 ? -54.446 -34.062 22.005 1.00 32.80 158 VAL A O 1
ATOM 1178 N N . VAL A 1 159 ? -54.850 -32.009 21.173 1.00 32.22 159 VAL A N 1
ATOM 1179 C CA . VAL A 1 159 ? -56.196 -32.314 20.715 1.00 34.93 159 VAL A CA 1
ATOM 1180 C C . VAL A 1 159 ? -56.120 -32.611 19.226 1.00 46.15 159 VAL A C 1
ATOM 1181 O O . VAL A 1 159 ? -55.653 -31.777 18.439 1.00 39.35 159 VAL A O 1
ATOM 1185 N N . ILE A 1 160 ? -56.556 -33.808 18.846 1.00 37.65 160 ILE A N 1
ATOM 1186 C CA . ILE A 1 160 ? -56.671 -34.204 17.453 1.00 36.47 160 ILE A CA 1
ATOM 1187 C C . ILE A 1 160 ? -58.147 -34.153 17.116 1.00 52.88 160 ILE A C 1
ATOM 1188 O O . ILE A 1 160 ? -58.973 -34.841 17.732 1.00 45.53 160 ILE A O 1
ATOM 1193 N N . GLU A 1 161 ? -58.466 -33.312 16.150 1.00 51.91 161 GLU A N 1
ATOM 1194 C CA . GLU A 1 161 ? -59.831 -32.942 15.823 1.00 52.16 161 GLU A CA 1
ATOM 1195 C C . GLU A 1 161 ? -60.030 -32.963 14.307 1.00 54.03 161 GLU A C 1
ATOM 1196 O O . GLU A 1 161 ? -59.450 -32.156 13.570 1.00 54.71 161 GLU A O 1
ATOM 1202 N N . ALA A 1 162 ? -60.851 -33.913 13.865 1.00 58.37 162 ALA A N 1
ATOM 1203 C CA . ALA A 1 162 ? -61.088 -34.247 12.467 1.00 58.66 162 ALA A CA 1
ATOM 1204 C C . ALA A 1 162 ? -62.488 -33.846 12.024 1.00 65.85 162 ALA A C 1
ATOM 1205 O O . ALA A 1 162 ? -63.485 -34.211 12.671 1.00 58.06 162 ALA A O 1
ATOM 1207 N N . THR A 1 163 ? -62.541 -33.092 10.924 1.00 72.23 163 THR A N 1
ATOM 1208 C CA . THR A 1 163 ? -63.752 -32.702 10.223 1.00 70.45 163 THR A CA 1
ATOM 1209 C C . THR A 1 163 ? -63.591 -33.120 8.764 1.00 80.18 163 THR A C 1
ATOM 1210 O O . THR A 1 163 ? -62.526 -33.586 8.347 1.00 80.85 163 THR A O 1
ATOM 1214 N N . LYS A 1 164 ? -64.661 -32.957 7.981 1.00 88.72 164 LYS A N 1
ATOM 1215 C CA . LYS A 1 164 ? -64.621 -33.381 6.582 1.00 84.70 164 LYS A CA 1
ATOM 1216 C C . LYS A 1 164 ? -63.565 -32.618 5.791 1.00 90.25 164 LYS A C 1
ATOM 1217 O O . LYS A 1 164 ? -62.917 -33.180 4.900 1.00 85.54 164 LYS A O 1
ATOM 1219 N N . GLU A 1 165 ? -63.377 -31.337 6.105 1.00 89.32 165 GLU A N 1
ATOM 1220 C CA . GLU A 1 165 ? -62.394 -30.529 5.391 1.00 89.04 165 GLU A CA 1
ATOM 1221 C C . GLU A 1 165 ? -60.970 -31.010 5.668 1.00 90.00 165 GLU A C 1
ATOM 1222 O O . GLU A 1 165 ? -60.179 -31.195 4.736 1.00 83.79 165 GLU A O 1
ATOM 1224 N N . GLY A 1 166 ? -60.615 -31.198 6.936 1.00 83.39 166 GLY A N 1
ATOM 1225 C CA . GLY A 1 166 ? -59.252 -31.582 7.257 1.00 71.79 166 GLY A CA 1
ATOM 1226 C C . GLY A 1 166 ? -59.075 -31.900 8.727 1.00 68.88 166 GLY A C 1
ATOM 1227 O O . GLY A 1 166 ? -60.045 -32.064 9.469 1.00 73.78 166 GLY A O 1
ATOM 1228 N N . VAL A 1 167 ? -57.809 -31.984 9.143 1.00 55.64 167 VAL A N 1
ATOM 1229 C CA . VAL A 1 167 ? -57.448 -32.426 10.490 1.00 50.48 167 VAL A CA 1
ATOM 1230 C C . VAL A 1 167 ? -56.625 -31.354 11.193 1.00 48.06 167 VAL A C 1
ATOM 1231 O O . VAL A 1 167 ? -55.627 -30.867 10.647 1.00 52.64 167 VAL A O 1
ATOM 1235 N N . LYS A 1 168 ? -57.031 -31.011 12.415 1.00 47.78 168 LYS A N 1
ATOM 1236 C CA . LYS A 1 168 ? -56.366 -30.012 13.241 1.00 42.36 168 LYS A CA 1
ATOM 1237 C C . LYS A 1 168 ? -55.726 -30.675 14.459 1.00 46.78 168 LYS A C 1
ATOM 1238 O O . LYS A 1 168 ? -56.381 -31.448 15.170 1.00 46.48 168 LYS A O 1
ATOM 1244 N N . PHE A 1 169 ? -54.438 -30.406 14.671 1.00 37.21 169 PHE A N 1
ATOM 1245 C CA . PHE A 1 169 ? -53.733 -30.768 15.896 1.00 35.15 169 PHE A CA 1
ATOM 1246 C C . PHE A 1 169 ? -53.477 -29.487 16.677 1.00 38.69 169 PHE A C 1
ATOM 1247 O O . PHE A 1 169 ? -52.832 -28.570 16.164 1.00 34.06 169 PHE A O 1
ATOM 1255 N N . SER A 1 170 ? -53.949 -29.424 17.917 1.00 35.62 170 SER A N 1
ATOM 1256 C CA . SER A 1 170 ? -53.824 -28.200 18.699 1.00 34.24 170 SER A CA 1
ATOM 1257 C C . SER A 1 170 ? -53.282 -28.510 20.087 1.00 38.09 170 SER A C 1
ATOM 1258 O O . SER A 1 170 ? -53.428 -29.623 20.590 1.00 30.98 170 SER A O 1
ATOM 1261 N N . CYS A 1 171 ? -52.640 -27.516 20.699 1.00 29.04 171 CYS A N 1
ATOM 1262 C CA . CYS A 1 171 ? -52.068 -27.706 22.024 1.00 28.83 171 CYS A CA 1
ATOM 1263 C C . CYS A 1 171 ? -52.032 -26.381 22.770 1.00 41.69 171 CYS A C 1
ATOM 1264 O O . CYS A 1 171 ? -52.095 -25.300 22.174 1.00 38.97 171 CYS A O 1
ATOM 1267 N N . GLN A 1 172 ? -51.884 -26.489 24.090 1.00 37.68 172 GLN A N 1
ATOM 1268 C CA . GLN A 1 172 ? -51.890 -25.357 25.003 1.00 39.63 172 GLN A CA 1
ATOM 1269 C C . GLN A 1 172 ? -50.827 -25.586 26.067 1.00 45.77 172 GLN A C 1
ATOM 1270 O O . GLN A 1 172 ? -50.586 -26.722 26.483 1.00 36.97 172 GLN A O 1
ATOM 1276 N N . GLY A 1 173 ? -50.194 -24.505 26.512 1.00 36.69 173 GLY A N 1
ATOM 1277 C CA . GLY A 1 173 ? -49.123 -24.661 27.480 1.00 36.95 173 GLY A CA 1
ATOM 1278 C C . GLY A 1 173 ? -48.682 -23.333 28.055 1.00 43.21 173 GLY A C 1
ATOM 1279 O O . GLY A 1 173 ? -49.267 -22.282 27.780 1.00 40.48 173 GLY A O 1
ATOM 1280 N N . ASP A 1 174 ? -47.633 -23.409 28.882 1.00 41.68 174 ASP A N 1
ATOM 1281 C CA . ASP A 1 174 ? -47.113 -22.221 29.555 1.00 44.43 174 ASP A CA 1
ATOM 1282 C C . ASP A 1 174 ? -46.638 -21.176 28.553 1.00 42.85 174 ASP A C 1
ATOM 1283 O O . ASP A 1 174 ? -46.817 -19.971 28.767 1.00 46.18 174 ASP A O 1
ATOM 1288 N N . ILE A 1 175 ? -46.021 -21.619 27.455 1.00 36.96 175 ILE A N 1
ATOM 1289 C CA . ILE A 1 175 ? -45.515 -20.685 26.455 1.00 41.18 175 ILE A CA 1
ATOM 1290 C C . ILE A 1 175 ? -46.668 -20.020 25.714 1.00 42.30 175 ILE A C 1
ATOM 1291 O O . ILE A 1 175 ? -46.571 -18.853 25.313 1.00 43.28 175 ILE A O 1
ATOM 1296 N N . GLY A 1 176 ? -47.778 -20.731 25.542 1.00 35.02 176 GLY A N 1
ATOM 1297 C CA . GLY A 1 176 ? -48.920 -20.204 24.824 1.00 41.87 176 GLY A CA 1
ATOM 1298 C C . GLY A 1 176 ? -49.788 -21.297 24.240 1.00 47.92 176 GLY A C 1
ATOM 1299 O O . GLY A 1 176 ? -50.029 -22.319 24.888 1.00 43.92 176 GLY A O 1
ATOM 1300 N N . SER A 1 177 ? -50.255 -21.101 23.010 1.00 43.98 177 SER A N 1
ATOM 1301 C CA . SER A 1 177 ? -51.117 -22.070 22.350 1.00 47.05 177 SER A CA 1
ATOM 1302 C C . SER A 1 177 ? -50.704 -22.181 20.892 1.00 52.74 177 SER A C 1
ATOM 1303 O O . SER A 1 177 ? -50.294 -21.198 20.271 1.00 53.38 177 SER A O 1
ATOM 1306 N N . GLY A 1 178 ? -50.823 -23.391 20.348 1.00 39.76 178 GLY A N 1
ATOM 1307 C CA . GLY A 1 178 ? -50.407 -23.643 18.986 1.00 45.99 178 GLY A CA 1
ATOM 1308 C C . GLY A 1 178 ? -51.343 -24.607 18.286 1.00 50.55 178 GLY A C 1
ATOM 1309 O O . GLY A 1 178 ? -52.135 -25.308 18.917 1.00 38.65 178 GLY A O 1
ATOM 1310 N N . SER A 1 179 ? -51.233 -24.631 16.959 1.00 39.44 179 SER A N 1
ATOM 1311 C CA . SER A 1 179 ? -52.046 -25.534 16.158 1.00 43.15 179 SER A CA 1
ATOM 1312 C C . SER A 1 179 ? -51.412 -25.710 14.786 1.00 47.42 179 SER A C 1
ATOM 1313 O O . SER A 1 179 ? -50.767 -24.801 14.257 1.00 40.10 179 SER A O 1
ATOM 1316 N N . VAL A 1 180 ? -51.610 -26.901 14.228 1.00 36.04 180 VAL A N 1
ATOM 1317 C CA . VAL A 1 180 ? -51.192 -27.261 12.880 1.00 43.77 180 VAL A CA 1
ATOM 1318 C C . VAL A 1 180 ? -52.399 -27.890 12.200 1.00 42.44 180 VAL A C 1
ATOM 1319 O O . VAL A 1 180 ? -52.966 -28.864 12.710 1.00 39.06 180 VAL A O 1
ATOM 1323 N N . THR A 1 181 ? -52.799 -27.331 11.063 1.00 39.23 181 THR A N 1
ATOM 1324 C CA . THR A 1 181 ? -53.951 -27.809 10.314 1.00 39.08 181 THR A CA 1
ATOM 1325 C C . THR A 1 181 ? -53.484 -28.368 8.982 1.00 47.57 181 THR A C 1
ATOM 1326 O O . THR A 1 181 ? -52.754 -27.698 8.243 1.00 52.29 181 THR A O 1
ATOM 1330 N N . ILE A 1 182 ? -53.892 -29.598 8.688 1.00 49.07 182 ILE A N 1
ATOM 1331 C CA . ILE A 1 182 ? -53.593 -30.243 7.420 1.00 54.29 182 ILE A CA 1
ATOM 1332 C C . ILE A 1 182 ? -54.893 -30.390 6.655 1.00 59.67 182 ILE A C 1
ATOM 1333 O O . ILE A 1 182 ? -55.940 -30.738 7.225 1.00 62.17 182 ILE A O 1
ATOM 1338 N N . ARG A 1 183 ? -54.829 -30.106 5.367 1.00 69.80 183 ARG A N 1
ATOM 1339 C CA . ARG A 1 183 ? -55.990 -30.277 4.530 1.00 75.97 183 ARG A CA 1
ATOM 1340 C C . ARG A 1 183 ? -55.790 -31.496 3.653 1.00 65.72 183 ARG A C 1
ATOM 1341 O O . ARG A 1 183 ? -54.664 -31.846 3.289 1.00 66.61 183 ARG A O 1
ATOM 1349 N N . GLN A 1 184 ? -56.901 -32.127 3.315 1.00 67.15 184 GLN A N 1
ATOM 1350 C CA . GLN A 1 184 ? -56.860 -33.299 2.461 1.00 65.03 184 GLN A CA 1
ATOM 1351 C C . GLN A 1 184 ? -56.239 -32.941 1.116 1.00 66.38 184 GLN A C 1
ATOM 1352 O O . GLN A 1 184 ? -56.770 -32.108 0.374 1.00 72.49 184 GLN A O 1
ATOM 1358 N N . HIS A 1 185 ? -55.111 -33.571 0.800 1.00 66.50 185 HIS A N 1
ATOM 1359 C CA . HIS A 1 185 ? -54.281 -33.154 -0.322 1.00 80.29 185 HIS A CA 1
ATOM 1360 C C . HIS A 1 185 ? -53.970 -34.372 -1.172 1.00 77.22 185 HIS A C 1
ATOM 1361 O O . HIS A 1 185 ? -53.324 -35.314 -0.701 1.00 65.36 185 HIS A O 1
ATOM 1363 N N . THR A 1 186 ? -54.420 -34.345 -2.423 1.00 82.89 186 THR A N 1
ATOM 1364 C CA . THR A 1 186 ? -54.188 -35.437 -3.361 1.00 77.78 186 THR A CA 1
ATOM 1365 C C . THR A 1 186 ? -53.368 -34.895 -4.525 1.00 84.97 186 THR A C 1
ATOM 1366 O O . THR A 1 186 ? -53.901 -34.268 -5.446 1.00 90.21 186 THR A O 1
ATOM 1368 N N . SER A 1 187 ? -52.070 -35.145 -4.459 1.00 76.97 187 SER A N 1
ATOM 1369 C CA . SER A 1 187 ? -51.115 -34.911 -5.526 1.00 83.92 187 SER A CA 1
ATOM 1370 C C . SER A 1 187 ? -50.568 -36.273 -5.919 1.00 84.18 187 SER A C 1
ATOM 1371 O O . SER A 1 187 ? -50.481 -37.171 -5.078 1.00 85.80 187 SER A O 1
ATOM 1373 N N . VAL A 1 188 ? -50.234 -36.450 -7.199 1.00 82.59 188 VAL A N 1
ATOM 1374 C CA . VAL A 1 188 ? -49.572 -37.696 -7.581 1.00 86.96 188 VAL A CA 1
ATOM 1375 C C . VAL A 1 188 ? -48.361 -37.912 -6.685 1.00 90.56 188 VAL A C 1
ATOM 1376 O O . VAL A 1 188 ? -48.096 -39.032 -6.232 1.00 87.23 188 VAL A O 1
ATOM 1380 N N . ASP A 1 189 ? -47.647 -36.822 -6.379 1.00 85.61 189 ASP A N 1
ATOM 1381 C CA . ASP A 1 189 ? -46.535 -36.739 -5.433 1.00 82.66 189 ASP A CA 1
ATOM 1382 C C . ASP A 1 189 ? -45.854 -38.067 -5.128 1.00 82.63 189 ASP A C 1
ATOM 1383 O O . ASP A 1 189 ? -44.756 -38.327 -5.630 1.00 84.34 189 ASP A O 1
ATOM 1385 N N . LYS A 1 190 ? -46.533 -38.906 -4.317 1.00 79.31 190 LYS A N 1
ATOM 1386 C CA . LYS A 1 190 ? -46.165 -40.207 -3.751 1.00 77.74 190 LYS A CA 1
ATOM 1387 C C . LYS A 1 190 ? -46.609 -40.263 -2.294 1.00 74.01 190 LYS A C 1
ATOM 1388 O O . LYS A 1 190 ? -47.783 -40.523 -2.007 1.00 66.52 190 LYS A O 1
ATOM 1390 N N . PRO A 1 191 ? -45.692 -40.067 -1.346 1.00 76.02 191 PRO A N 1
ATOM 1391 C CA . PRO A 1 191 ? -46.041 -40.146 0.080 1.00 69.05 191 PRO A CA 1
ATOM 1392 C C . PRO A 1 191 ? -46.531 -38.847 0.709 1.00 66.15 191 PRO A C 1
ATOM 1393 O O . PRO A 1 191 ? -46.746 -38.826 1.924 1.00 67.25 191 PRO A O 1
ATOM 1395 N N . GLU A 1 192 ? -46.707 -37.775 -0.061 1.00 59.60 192 GLU A N 1
ATOM 1396 C CA . GLU A 1 192 ? -47.338 -36.547 0.414 1.00 63.81 192 GLU A CA 1
ATOM 1397 C C . GLU A 1 192 ? -48.853 -36.638 0.588 1.00 58.07 192 GLU A C 1
ATOM 1398 O O . GLU A 1 192 ? -49.457 -35.653 1.026 1.00 55.76 192 GLU A O 1
ATOM 1404 N N . GLN A 1 193 ? -49.485 -37.761 0.249 1.00 58.16 193 GLN A N 1
ATOM 1405 C CA . GLN A 1 193 ? -50.942 -37.837 0.297 1.00 52.56 193 GLN A CA 1
ATOM 1406 C C . GLN A 1 193 ? -51.480 -37.660 1.713 1.00 52.01 193 GLN A C 1
ATOM 1407 O O . GLN A 1 193 ? -50.851 -38.047 2.700 1.00 51.62 193 GLN A O 1
ATOM 1413 N N . ASN A 1 194 ? -52.677 -37.078 1.791 1.00 51.02 194 ASN A N 1
ATOM 1414 C CA . ASN A 1 194 ? -53.334 -36.774 3.060 1.00 51.50 194 ASN A CA 1
ATOM 1415 C C . ASN A 1 194 ? -54.830 -36.954 2.815 1.00 53.17 194 ASN A C 1
ATOM 1416 O O . ASN A 1 194 ? -55.459 -36.108 2.175 1.00 60.39 194 ASN A O 1
ATOM 1418 N N . SER A 1 196 ? -55.382 -38.061 3.305 1.00 53.59 196 SER A N 1
ATOM 1419 C CA . SER A 1 196 ? -56.760 -38.443 3.029 1.00 52.07 196 SER A CA 1
ATOM 1420 C C . SER A 1 196 ? -57.524 -38.617 4.334 1.00 55.80 196 SER A C 1
ATOM 1421 O O . SER A 1 196 ? -56.987 -39.144 5.312 1.00 48.30 196 SER A O 1
ATOM 1424 N N . ILE A 1 197 ? -58.780 -38.174 4.342 1.00 58.20 197 ILE A N 1
ATOM 1425 C CA . ILE A 1 197 ? -59.642 -38.259 5.515 1.00 53.33 197 ILE A CA 1
ATOM 1426 C C . ILE A 1 197 ? -60.954 -38.918 5.110 1.00 55.14 197 ILE A C 1
ATOM 1427 O O . ILE A 1 197 ? -61.682 -38.389 4.261 1.00 52.15 197 ILE A O 1
ATOM 1429 N N . ALA A 1 198 ? -61.251 -40.068 5.713 1.00 55.42 198 ALA A N 1
ATOM 1430 C CA . ALA A 1 198 ? -62.524 -40.762 5.547 1.00 58.67 198 ALA A CA 1
ATOM 1431 C C . ALA A 1 198 ? -63.298 -40.593 6.849 1.00 50.98 198 ALA A C 1
ATOM 1432 O O . ALA A 1 198 ? -62.889 -41.115 7.892 1.00 59.06 198 ALA A O 1
ATOM 1434 N N . LEU A 1 199 ? -64.402 -39.851 6.789 1.00 56.39 199 LEU A N 1
ATOM 1435 C CA . LEU A 1 199 ? -65.083 -39.390 7.990 1.00 54.36 199 LEU A CA 1
ATOM 1436 C C . LEU A 1 199 ? -66.591 -39.543 7.865 1.00 62.91 199 LEU A C 1
ATOM 1437 O O . LEU A 1 199 ? -67.200 -39.032 6.920 1.00 61.48 199 LEU A O 1
ATOM 1442 N N . SER A 1 200 ? -67.181 -40.255 8.825 1.00 57.37 200 SER A N 1
ATOM 1443 C CA . SER A 1 200 ? -68.627 -40.401 8.933 1.00 67.74 200 SER A CA 1
ATOM 1444 C C . SER A 1 200 ? -69.245 -39.360 9.852 1.00 66.47 200 SER A C 1
ATOM 1445 O O . SER A 1 200 ? -70.410 -38.988 9.666 1.00 72.87 200 SER A O 1
ATOM 1448 N N . GLU A 1 201 ? -68.477 -38.881 10.833 1.00 67.63 201 GLU A N 1
ATOM 1449 C CA . GLU A 1 201 ? -68.928 -37.981 11.881 1.00 66.77 201 GLU A CA 1
ATOM 1450 C C . GLU A 1 201 ? -67.702 -37.275 12.449 1.00 67.55 201 GLU A C 1
ATOM 1451 O O . GLU A 1 201 ? -66.672 -37.932 12.629 1.00 65.79 201 GLU A O 1
ATOM 1457 N N . PRO A 1 202 ? -67.775 -35.973 12.730 1.00 70.36 202 PRO A N 1
ATOM 1458 C CA . PRO A 1 202 ? -66.583 -35.275 13.241 1.00 63.28 202 PRO A CA 1
ATOM 1459 C C . PRO A 1 202 ? -66.184 -35.801 14.608 1.00 59.92 202 PRO A C 1
ATOM 1460 O O . PRO A 1 202 ? -67.018 -36.283 15.378 1.00 66.45 202 PRO A O 1
ATOM 1464 N N . VAL A 1 203 ? -64.890 -35.709 14.918 1.00 61.18 203 VAL A N 1
ATOM 1465 C CA . VAL A 1 203 ? -64.421 -36.298 16.173 1.00 53.30 203 VAL A CA 1
ATOM 1466 C C . VAL A 1 203 ? -63.231 -35.507 16.705 1.00 48.39 203 VAL A C 1
ATOM 1467 O O . VAL A 1 203 ? -62.337 -35.124 15.950 1.00 50.52 203 VAL A O 1
ATOM 1471 N N . ALA A 1 204 ? -63.206 -35.291 18.022 1.00 44.36 204 ALA A N 1
ATOM 1472 C CA . ALA A 1 204 ? -62.139 -34.530 18.667 1.00 50.78 204 ALA A CA 1
ATOM 1473 C C . ALA A 1 204 ? -61.761 -35.205 19.978 1.00 46.77 204 ALA A C 1
ATOM 1474 O O . ALA A 1 204 ? -62.605 -35.337 20.870 1.00 44.67 204 ALA A O 1
ATOM 1476 N N . LEU A 1 205 ? -60.495 -35.608 20.104 1.00 45.56 205 LEU A N 1
ATOM 1477 C CA . LEU A 1 205 ? -60.008 -36.318 21.283 1.00 43.87 205 LEU A CA 1
ATOM 1478 C C . LEU A 1 205 ? -58.645 -35.773 21.689 1.00 37.47 205 LEU A C 1
ATOM 1479 O O . LEU A 1 205 ? -57.874 -35.309 20.850 1.00 33.69 205 LEU A O 1
ATOM 1484 N N . THR A 1 206 ? -58.333 -35.876 22.979 1.00 35.88 206 THR A N 1
ATOM 1485 C CA . THR A 1 206 ? -57.081 -35.375 23.534 1.00 36.07 206 THR A CA 1
ATOM 1486 C C . THR A 1 206 ? -56.171 -36.534 23.928 1.00 33.46 206 THR A C 1
ATOM 1487 O O . THR A 1 206 ? -56.640 -37.555 24.439 1.00 33.79 206 THR A O 1
ATOM 1491 N N . PHE A 1 207 ? -54.868 -36.367 23.692 1.00 30.72 207 PHE A N 1
ATOM 1492 C CA . PHE A 1 207 ? -53.896 -37.434 23.901 1.00 29.26 207 PHE A CA 1
ATOM 1493 C C . PHE A 1 207 ? -52.583 -36.868 24.424 1.00 35.77 207 PHE A C 1
ATOM 1494 O O . PHE A 1 207 ? -52.275 -35.685 24.259 1.00 27.80 207 PHE A O 1
ATOM 1502 N N . SER A 1 208 ? -51.803 -37.747 25.052 1.00 31.47 208 SER A N 1
ATOM 1503 C CA . SER A 1 208 ? -50.489 -37.390 25.570 1.00 33.72 208 SER A CA 1
ATOM 1504 C C . SER A 1 208 ? -49.467 -37.335 24.441 1.00 34.43 208 SER A C 1
ATOM 1505 O O . SER A 1 208 ? -49.355 -38.273 23.645 1.00 28.48 208 SER A O 1
ATOM 1508 N N . LEU A 1 209 ? -48.718 -36.230 24.375 1.00 30.63 209 LEU A N 1
ATOM 1509 C CA . LEU A 1 209 ? -47.775 -36.038 23.278 1.00 29.59 209 LEU A CA 1
ATOM 1510 C C . LEU A 1 209 ? -46.527 -36.900 23.424 1.00 29.21 209 LEU A C 1
ATOM 1511 O O . LEU A 1 209 ? -45.939 -37.298 22.414 1.00 34.21 209 LEU A O 1
ATOM 1516 N N . LYS A 1 210 ? -46.095 -37.190 24.655 1.00 24.41 210 LYS A N 1
ATOM 1517 C CA . LYS A 1 210 ? -44.901 -38.015 24.826 1.00 31.96 210 LYS A CA 1
ATOM 1518 C C . LYS A 1 210 ? -45.122 -39.420 24.270 1.00 30.96 210 LYS A C 1
ATOM 1519 O O . LYS A 1 210 ? -44.231 -39.993 23.625 1.00 35.81 210 LYS A O 1
ATOM 1525 N N . TYR A 1 211 ? -46.320 -39.974 24.472 1.00 25.97 211 TYR A N 1
ATOM 1526 C CA . TYR A 1 211 ? -46.627 -41.284 23.912 1.00 34.55 211 TYR A CA 1
ATOM 1527 C C . TYR A 1 211 ? -46.655 -41.243 22.389 1.00 32.59 211 TYR A C 1
ATOM 1528 O O . TYR A 1 211 ? -46.181 -42.174 21.733 1.00 31.90 211 TYR A O 1
ATOM 1537 N N . LEU A 1 212 ? -47.208 -40.177 21.807 1.00 27.47 212 LEU A N 1
ATOM 1538 C CA . LEU A 1 212 ? -47.226 -40.063 20.351 1.00 31.82 212 LEU A CA 1
ATOM 1539 C C . LEU A 1 212 ? -45.815 -39.933 19.787 1.00 27.75 212 LEU A C 1
ATOM 1540 O O . LEU A 1 212 ? -45.506 -40.500 18.731 1.00 26.58 212 LEU A O 1
ATOM 1545 N N . VAL A 1 213 ? -44.947 -39.188 20.476 1.00 29.21 213 VAL A N 1
ATOM 1546 C CA . VAL A 1 213 ? -43.555 -39.081 20.048 1.00 38.64 213 VAL A CA 1
ATOM 1547 C C . VAL A 1 213 ? -42.882 -40.446 20.098 1.00 37.18 213 VAL A C 1
ATOM 1548 O O . VAL A 1 213 ? -42.107 -40.808 19.204 1.00 33.46 213 VAL A O 1
ATOM 1552 N N . ASN A 1 214 ? -43.177 -41.233 21.136 1.00 37.80 214 ASN A N 1
ATOM 1553 C CA . ASN A 1 214 ? -42.668 -42.603 21.179 1.00 30.92 214 ASN A CA 1
ATOM 1554 C C . ASN A 1 214 ? -43.211 -43.431 20.018 1.00 26.59 214 ASN A C 1
ATOM 1555 O O . ASN A 1 214 ? -42.475 -44.214 19.405 1.00 35.24 214 ASN A O 1
ATOM 1560 N N . PHE A 1 215 ? -44.502 -43.275 19.710 1.00 33.20 215 PHE A N 1
ATOM 1561 C CA . PHE A 1 215 ? -45.104 -43.967 18.572 1.00 31.65 215 PHE A CA 1
ATOM 1562 C C . PHE A 1 215 ? -44.355 -43.658 17.285 1.00 40.43 215 PHE A C 1
ATOM 1563 O O . PHE A 1 215 ? -44.110 -44.551 16.465 1.00 34.34 215 PHE A O 1
ATOM 1571 N N . CYS A 1 216 ? -43.986 -42.392 17.094 1.00 37.76 216 CYS A N 1
ATOM 1572 C CA . CYS A 1 216 ? -43.403 -41.940 15.837 1.00 37.82 216 CYS A CA 1
ATOM 1573 C C . CYS A 1 216 ? -42.010 -42.500 15.585 1.00 29.14 216 CYS A C 1
ATOM 1574 O O . CYS A 1 216 ? -41.454 -42.263 14.507 1.00 37.49 216 CYS A O 1
ATOM 1577 N N . LYS A 1 217 ? -41.432 -43.229 16.539 1.00 32.22 217 LYS A N 1
ATOM 1578 C CA . LYS A 1 217 ? -40.180 -43.931 16.289 1.00 38.88 217 LYS A CA 1
ATOM 1579 C C . LYS A 1 217 ? -40.340 -45.087 15.307 1.00 39.63 217 LYS A C 1
ATOM 1580 O O . LYS A 1 217 ? -39.340 -45.723 14.957 1.00 37.29 217 LYS A O 1
ATOM 1586 N N . ALA A 1 218 ? -41.563 -45.375 14.866 1.00 34.95 218 ALA A N 1
ATOM 1587 C CA . ALA A 1 218 ? -41.823 -46.340 13.807 1.00 40.07 218 ALA A CA 1
ATOM 1588 C C . ALA A 1 218 ? -41.828 -45.701 12.423 1.00 37.46 218 ALA A C 1
ATOM 1589 O O . ALA A 1 218 ? -42.153 -46.380 11.443 1.00 36.93 218 ALA A O 1
ATOM 1591 N N . THR A 1 219 ? -41.478 -44.413 12.329 1.00 43.17 219 THR A N 1
ATOM 1592 C CA . THR A 1 219 ? -41.519 -43.701 11.053 1.00 38.21 219 THR A CA 1
ATOM 1593 C C . THR A 1 219 ? -40.681 -44.393 9.983 1.00 33.73 219 THR A C 1
ATOM 1594 O O . THR A 1 219 ? -41.060 -44.397 8.805 1.00 38.91 219 THR A O 1
ATOM 1598 N N . SER A 1 220 ? -39.558 -45.001 10.369 1.00 38.88 220 SER A N 1
ATOM 1599 C CA . SER A 1 220 ? -38.677 -45.646 9.402 1.00 39.79 220 SER A CA 1
ATOM 1600 C C . SER A 1 220 ? -39.290 -46.888 8.766 1.00 46.27 220 SER A C 1
ATOM 1601 O O . SER A 1 220 ? -38.720 -47.411 7.803 1.00 50.58 220 SER A O 1
ATOM 1604 N N . LEU A 1 221 ? -40.423 -47.372 9.273 1.00 39.37 221 LEU A N 1
ATOM 1605 C CA . LEU A 1 221 ? -41.041 -48.579 8.743 1.00 46.92 221 LEU A CA 1
ATOM 1606 C C . LEU A 1 221 ? -41.963 -48.319 7.560 1.00 42.85 221 LEU A C 1
ATOM 1607 O O . LEU A 1 221 ? -42.249 -49.254 6.803 1.00 47.07 221 LEU A O 1
ATOM 1612 N N . SER A 1 222 ? -42.428 -47.085 7.378 1.00 41.36 222 SER A N 1
ATOM 1613 C CA . SER A 1 222 ? -43.354 -46.778 6.298 1.00 43.56 222 SER A CA 1
ATOM 1614 C C . SER A 1 222 ? -43.430 -45.271 6.119 1.00 44.84 222 SER A C 1
ATOM 1615 O O . SER A 1 222 ? -43.375 -44.523 7.098 1.00 42.36 222 SER A O 1
ATOM 1618 N N . SER A 1 223 ? -43.562 -44.835 4.864 1.00 46.23 223 SER A N 1
ATOM 1619 C CA . SER A 1 223 ? -43.749 -43.421 4.566 1.00 40.26 223 SER A CA 1
ATOM 1620 C C . SER A 1 223 ? -45.149 -42.929 4.908 1.00 45.47 223 SER A C 1
ATOM 1621 O O . SER A 1 223 ? -45.411 -41.727 4.791 1.00 39.92 223 SER A O 1
ATOM 1624 N N . LYS A 1 224 ? -46.045 -43.821 5.325 1.00 47.23 224 LYS A N 1
ATOM 1625 C CA . LYS A 1 224 ? -47.441 -43.495 5.569 1.00 47.63 224 LYS A CA 1
ATOM 1626 C C . LYS A 1 224 ? -47.830 -43.952 6.966 1.00 43.27 224 LYS A C 1
ATOM 1627 O O . LYS A 1 224 ? -47.364 -44.993 7.440 1.00 41.61 224 LYS A O 1
ATOM 1631 N N . VAL A 1 225 ? -48.677 -43.165 7.625 1.00 41.68 225 VAL A N 1
ATOM 1632 C CA . VAL A 1 225 ? -49.228 -43.512 8.926 1.00 38.91 225 VAL A CA 1
ATOM 1633 C C . VAL A 1 225 ? -50.734 -43.307 8.861 1.00 41.41 225 VAL A C 1
ATOM 1634 O O . VAL A 1 225 ? -51.233 -42.426 8.149 1.00 40.88 225 VAL A O 1
ATOM 1638 N N . THR A 1 226 ? -51.464 -44.148 9.594 1.00 39.25 226 THR A N 1
ATOM 1639 C CA . THR A 1 226 ? -52.917 -44.060 9.647 1.00 38.28 226 THR A CA 1
ATOM 1640 C C . THR A 1 226 ? -53.369 -43.802 11.076 1.00 38.69 226 THR A C 1
ATOM 1641 O O . THR A 1 226 ? -52.996 -44.540 11.993 1.00 39.95 226 THR A O 1
ATOM 1645 N N . LEU A 1 227 ? -54.175 -42.760 11.257 1.00 31.62 227 LEU A N 1
ATOM 1646 C CA . LEU A 1 227 ? -54.763 -42.412 12.543 1.00 35.60 227 LEU A CA 1
ATOM 1647 C C . LEU A 1 227 ? -56.250 -42.731 12.489 1.00 38.52 227 LEU A C 1
ATOM 1648 O O . LEU A 1 227 ? -56.968 -42.221 11.624 1.00 42.52 227 LEU A O 1
ATOM 1653 N N . CYS A 1 228 ? -56.706 -43.565 13.415 1.00 32.22 228 CYS A N 1
ATOM 1654 C CA . CYS A 1 228 ? -58.094 -43.997 13.486 1.00 36.21 228 CYS A CA 1
ATOM 1655 C C . CYS A 1 228 ? -58.676 -43.513 14.804 1.00 37.75 228 CYS A C 1
ATOM 1656 O O . CYS A 1 228 ? -58.150 -43.841 15.877 1.00 36.65 228 CYS A O 1
ATOM 1659 N N . LEU A 1 229 ? -59.749 -42.727 14.715 1.00 36.20 229 LEU A N 1
ATOM 1660 C CA . LEU A 1 229 ? -60.351 -42.075 15.867 1.00 40.37 229 LEU A CA 1
ATOM 1661 C C . LEU A 1 229 ? -61.851 -42.321 15.904 1.00 40.87 229 LEU A C 1
ATOM 1662 O O . LEU A 1 229 ? -62.523 -42.309 14.868 1.00 39.03 229 LEU A O 1
ATOM 1667 N N . SER A 1 230 ? -62.363 -42.552 17.110 1.00 47.55 230 SER A N 1
ATOM 1668 C CA . SER A 1 230 ? -63.783 -42.431 17.404 1.00 47.45 230 SER A CA 1
ATOM 1669 C C . SER A 1 230 ? -63.918 -42.128 18.890 1.00 41.96 230 SER A C 1
ATOM 1670 O O . SER A 1 230 ? -63.007 -42.388 19.679 1.00 46.01 230 SER A O 1
ATOM 1673 N N . GLN A 1 231 ? -65.077 -41.581 19.262 1.00 38.95 231 GLN A N 1
ATOM 1674 C CA . GLN A 1 231 ? -65.207 -40.889 20.542 1.00 42.07 231 GLN A CA 1
ATOM 1675 C C . GLN A 1 231 ? -64.978 -41.797 21.747 1.00 42.99 231 GLN A C 1
ATOM 1676 O O . GLN A 1 231 ? -64.472 -41.331 22.773 1.00 52.26 231 GLN A O 1
ATOM 1678 N N . GLU A 1 232 ? -65.349 -43.074 21.667 1.00 43.63 232 GLU A N 1
ATOM 1679 C CA . GLU A 1 232 ? -65.423 -43.906 22.863 1.00 56.54 232 GLU A CA 1
ATOM 1680 C C . GLU A 1 232 ? -64.302 -44.934 22.979 1.00 49.89 232 GLU A C 1
ATOM 1681 O O . GLU A 1 232 ? -64.337 -45.761 23.894 1.00 44.06 232 GLU A O 1
ATOM 1683 N N . VAL A 1 233 ? -63.317 -44.915 22.086 1.00 44.22 233 VAL A N 1
ATOM 1684 C CA . VAL A 1 233 ? -62.252 -45.915 22.118 1.00 44.58 233 VAL A CA 1
ATOM 1685 C C . VAL A 1 233 ? -60.905 -45.215 21.930 1.00 45.85 233 VAL A C 1
ATOM 1686 O O . VAL A 1 233 ? -60.847 -44.079 21.440 1.00 39.03 233 VAL A O 1
ATOM 1690 N N . PRO A 1 234 ? -59.814 -45.866 22.336 1.00 42.95 234 PRO A N 1
ATOM 1691 C CA . PRO A 1 234 ? -58.485 -45.267 22.146 1.00 37.65 234 PRO A CA 1
ATOM 1692 C C . PRO A 1 234 ? -58.151 -44.992 20.686 1.00 35.48 234 PRO A C 1
ATOM 1693 O O . PRO A 1 234 ? -58.691 -45.601 19.759 1.00 26.72 234 PRO A O 1
ATOM 1697 N N . LEU A 1 235 ? -57.227 -44.052 20.498 1.00 38.55 235 LEU A N 1
ATOM 1698 C CA . LEU A 1 235 ? -56.697 -43.749 19.177 1.00 29.05 235 LEU A CA 1
ATOM 1699 C C . LEU A 1 235 ? -55.847 -44.905 18.670 1.00 29.94 235 LEU A C 1
ATOM 1700 O O . LEU A 1 235 ? -55.100 -45.526 19.434 1.00 30.67 235 LEU A O 1
ATOM 1705 N N . LEU A 1 236 ? -55.953 -45.183 17.373 1.00 29.91 236 LEU A N 1
ATOM 1706 C CA . LEU A 1 236 ? -55.114 -46.181 16.726 1.00 33.93 236 LEU A CA 1
ATOM 1707 C C . LEU A 1 236 ? -54.153 -45.485 15.773 1.00 29.19 236 LEU A C 1
ATOM 1708 O O . LEU A 1 236 ? -54.576 -44.702 14.920 1.00 29.51 236 LEU A O 1
ATOM 1713 N N . VAL A 1 237 ? -52.864 -45.770 15.922 1.00 31.45 237 VAL A N 1
ATOM 1714 C CA . VAL A 1 237 ? -51.819 -45.244 15.055 1.00 34.21 237 VAL A CA 1
ATOM 1715 C C . VAL A 1 237 ? -51.154 -46.452 14.417 1.00 30.57 237 VAL A C 1
ATOM 1716 O O . VAL A 1 237 ? -50.475 -47.229 15.099 1.00 28.92 237 VAL A O 1
ATOM 1720 N N . GLU A 1 238 ? -51.349 -46.619 13.114 1.00 34.75 238 GLU A N 1
ATOM 1721 C CA . GLU A 1 238 ? -50.976 -47.842 12.423 1.00 36.93 238 GLU A CA 1
ATOM 1722 C C . GLU A 1 238 ? -49.922 -47.547 11.368 1.00 35.15 238 GLU A C 1
ATOM 1723 O O . GLU A 1 238 ? -50.066 -46.599 10.581 1.00 36.92 238 GLU A O 1
ATOM 1729 N N . TYR A 1 239 ? -48.868 -48.364 11.364 1.00 31.20 239 TYR A N 1
ATOM 1730 C CA . TYR A 1 239 ? -47.829 -48.346 10.346 1.00 42.31 239 TYR A CA 1
ATOM 1731 C C . TYR A 1 239 ? -47.864 -49.685 9.626 1.00 43.75 239 TYR A C 1
ATOM 1732 O O . TYR A 1 239 ? -47.720 -50.743 10.256 1.00 42.03 239 TYR A O 1
ATOM 1741 N N . GLY A 1 240 ? -48.058 -49.640 8.311 1.00 43.15 240 GLY A N 1
ATOM 1742 C CA . GLY A 1 240 ? -48.046 -50.857 7.525 1.00 51.26 240 GLY A CA 1
ATOM 1743 C C . GLY A 1 240 ? -46.625 -51.357 7.322 1.00 48.68 240 GLY A C 1
ATOM 1744 O O . GLY A 1 240 ? -45.690 -50.581 7.123 1.00 45.13 240 GLY A O 1
ATOM 1745 N N . LEU A 1 241 ? -46.473 -52.681 7.371 1.00 47.32 241 LEU A N 1
ATOM 1746 C CA . LEU A 1 241 ? -45.161 -53.306 7.318 1.00 48.09 241 LEU A CA 1
ATOM 1747 C C . LEU A 1 241 ? -44.880 -54.024 6.005 1.00 60.74 241 LEU A C 1
ATOM 1748 O O . LEU A 1 241 ? -43.710 -54.346 5.734 1.00 67.06 241 LEU A O 1
ATOM 1753 N N . GLY A 1 242 ? -45.915 -54.296 5.202 1.00 56.73 242 GLY A N 1
ATOM 1754 C CA . GLY A 1 242 ? -45.748 -55.103 4.018 1.00 61.95 242 GLY A CA 1
ATOM 1755 C C . GLY A 1 242 ? -46.074 -56.521 4.393 1.00 61.88 242 GLY A C 1
ATOM 1756 O O . GLY A 1 242 ? -46.714 -57.282 3.702 1.00 64.52 242 GLY A O 1
ATOM 1757 N N . SER A 1 243 ? -45.526 -56.907 5.500 1.00 61.80 243 SER A N 1
ATOM 1758 C CA . SER A 1 243 ? -45.638 -58.242 6.055 1.00 54.63 243 SER A CA 1
ATOM 1759 C C . SER A 1 243 ? -46.767 -58.382 7.068 1.00 52.85 243 SER A C 1
ATOM 1760 O O . SER A 1 243 ? -46.846 -59.389 7.756 1.00 59.60 243 SER A O 1
ATOM 1763 N N . GLY A 1 244 ? -47.560 -57.352 7.281 1.00 50.35 244 GLY A N 1
ATOM 1764 C CA . GLY A 1 244 ? -48.372 -57.341 8.479 1.00 52.37 244 GLY A CA 1
ATOM 1765 C C . GLY A 1 244 ? -48.357 -55.902 8.943 1.00 55.20 244 GLY A C 1
ATOM 1766 O O . GLY A 1 244 ? -48.437 -55.001 8.088 1.00 38.79 244 GLY A O 1
ATOM 1767 N N . HIS A 1 245 ? -48.234 -55.660 10.253 1.00 44.67 245 HIS A N 1
ATOM 1768 C CA . HIS A 1 245 ? -48.460 -54.302 10.719 1.00 44.99 245 HIS A CA 1
ATOM 1769 C C . HIS A 1 245 ? -47.825 -54.069 12.075 1.00 40.70 245 HIS A C 1
ATOM 1770 O O . HIS A 1 245 ? -47.458 -55.010 12.786 1.00 37.77 245 HIS A O 1
ATOM 1777 N N . LEU A 1 246 ? -47.698 -52.786 12.413 1.00 42.64 246 LEU A N 1
ATOM 1778 C CA . LEU A 1 246 ? -47.338 -52.348 13.755 1.00 34.28 246 LEU A CA 1
ATOM 1779 C C . LEU A 1 246 ? -48.345 -51.289 14.185 1.00 40.94 246 LEU A C 1
ATOM 1780 O O . LEU A 1 246 ? -48.421 -50.218 13.573 1.00 38.62 246 LEU A O 1
ATOM 1785 N N . ARG A 1 247 ? -49.131 -51.592 15.219 1.00 36.83 247 ARG A N 1
ATOM 1786 C CA . ARG A 1 247 ? -50.191 -50.718 15.697 1.00 33.22 247 ARG A CA 1
ATOM 1787 C C . ARG A 1 247 ? -49.881 -50.240 17.108 1.00 34.25 247 ARG A C 1
ATOM 1788 O O . ARG A 1 247 ? -49.402 -51.009 17.947 1.00 36.59 247 ARG A O 1
ATOM 1796 N N . PHE A 1 248 ? -50.148 -48.964 17.359 1.00 30.53 248 PHE A N 1
ATOM 1797 C CA . PHE A 1 248 ? -50.095 -48.386 18.691 1.00 28.42 248 PHE A CA 1
ATOM 1798 C C . PHE A 1 248 ? -51.487 -47.889 19.057 1.00 35.91 248 PHE A C 1
ATOM 1799 O O . PHE A 1 248 ? -52.162 -47.252 18.247 1.00 35.35 248 PHE A O 1
ATOM 1807 N N . TYR A 1 249 ? -51.914 -48.181 20.276 1.00 31.75 249 TYR A N 1
ATOM 1808 C CA . TYR A 1 249 ? -53.190 -47.726 20.797 1.00 31.66 249 TYR A CA 1
ATOM 1809 C C . TYR A 1 249 ? -52.921 -46.793 21.963 1.00 28.29 249 TYR A C 1
ATOM 1810 O O . TYR A 1 249 ? -52.081 -47.088 22.820 1.00 30.74 249 TYR A O 1
ATOM 1819 N N . LEU A 1 250 ? -53.636 -45.670 21.986 1.00 24.22 250 LEU A N 1
ATOM 1820 C CA . LEU A 1 250 ? -53.434 -44.638 22.997 1.00 26.71 250 LEU A CA 1
ATOM 1821 C C . LEU A 1 250 ? -54.771 -44.269 23.618 1.00 25.23 250 LEU A C 1
ATOM 1822 O O . LEU A 1 250 ? -55.668 -43.784 22.922 1.00 27.65 250 LEU A O 1
ATOM 1827 N N . ALA A 1 251 ? -54.888 -44.472 24.928 1.00 29.84 251 ALA A N 1
ATOM 1828 C CA . ALA A 1 251 ? -56.101 -44.091 25.634 1.00 31.74 251 ALA A CA 1
ATOM 1829 C C . ALA A 1 251 ? -56.173 -42.571 25.762 1.00 26.89 251 ALA A C 1
ATOM 1830 O O . ALA A 1 251 ? -55.151 -41.917 25.995 1.00 27.91 251 ALA A O 1
ATOM 1832 N N . PRO A 1 252 ? -57.356 -41.981 25.626 1.00 27.99 252 PRO A N 1
ATOM 1833 C CA . PRO A 1 252 ? -57.463 -40.520 25.596 1.00 35.47 252 PRO A CA 1
ATOM 1834 C C . PRO A 1 252 ? -57.422 -39.906 26.990 1.00 34.93 252 PRO A C 1
ATOM 1835 O O . PRO A 1 252 ? -57.535 -40.583 28.013 1.00 30.41 252 PRO A O 1
ATOM 1839 N N . LYS A 1 253 ? -57.261 -38.586 27.004 1.00 36.52 253 LYS A N 1
ATOM 1840 C CA . LYS A 1 253 ? -57.421 -37.780 28.204 1.00 37.51 253 LYS A CA 1
ATOM 1841 C C . LYS A 1 253 ? -58.830 -37.206 28.221 1.00 39.22 253 LYS A C 1
ATOM 1842 O O . LYS A 1 253 ? -59.330 -36.734 27.195 1.00 38.76 253 LYS A O 1
ATOM 1848 N N . ILE A 1 254 ? -59.468 -37.247 29.389 1.00 41.57 254 ILE A N 1
ATOM 1849 C CA . ILE A 1 254 ? -60.897 -36.984 29.516 1.00 44.44 254 ILE A CA 1
ATOM 1850 C C . ILE A 1 254 ? -61.126 -35.898 30.558 1.00 50.97 254 ILE A C 1
ATOM 1851 O O . ILE A 1 254 ? -60.434 -35.846 31.580 1.00 54.68 254 ILE A O 1
ATOM 1856 N N . GLY A 1 255 ? -62.096 -35.023 30.290 1.00 60.71 255 GLY A N 1
ATOM 1857 C CA . GLY A 1 255 ? -62.549 -34.069 31.282 1.00 63.46 255 GLY A CA 1
ATOM 1858 C C . GLY A 1 255 ? -61.644 -32.880 31.499 1.00 67.38 255 GLY A C 1
ATOM 1859 O O . GLY A 1 255 ? -61.603 -32.340 32.609 1.00 74.41 255 GLY A O 1
ATOM 1860 N N . ASP A 1 256 ? -60.925 -32.449 30.467 1.00 68.36 256 ASP A N 1
ATOM 1861 C CA . ASP A 1 256 ? -59.987 -31.337 30.581 1.00 76.94 256 ASP A CA 1
ATOM 1862 C C . ASP A 1 256 ? -60.666 -30.061 31.074 1.00 79.32 256 ASP A C 1
ATOM 1863 O O . ASP A 1 256 ? -60.511 -29.673 32.232 1.00 73.42 256 ASP A O 1
ATOM 1868 N N . MET B 1 1 ? 17.017 -27.772 15.067 1.00 66.55 1 MET B N 1
ATOM 1869 C CA . MET B 1 1 ? 17.301 -29.195 14.923 1.00 68.26 1 MET B CA 1
ATOM 1870 C C . MET B 1 1 ? 16.365 -29.903 13.984 1.00 64.47 1 MET B C 1
ATOM 1871 O O . MET B 1 1 ? 16.754 -30.360 12.909 1.00 47.85 1 MET B O 1
ATOM 1876 N N . LEU B 1 2 ? 15.117 -29.995 14.418 1.00 49.80 2 LEU B N 1
ATOM 1877 C CA . LEU B 1 2 ? 14.124 -30.825 13.762 1.00 40.03 2 LEU B CA 1
ATOM 1878 C C . LEU B 1 2 ? 13.181 -29.952 12.952 1.00 43.95 2 LEU B C 1
ATOM 1879 O O . LEU B 1 2 ? 12.628 -28.976 13.473 1.00 40.58 2 LEU B O 1
ATOM 1884 N N . GLU B 1 3 ? 13.008 -30.312 11.684 1.00 36.21 3 GLU B N 1
ATOM 1885 C CA . GLU B 1 3 ? 12.033 -29.689 10.797 1.00 43.17 3 GLU B CA 1
ATOM 1886 C C . GLU B 1 3 ? 11.472 -30.791 9.911 1.00 46.82 3 GLU B C 1
ATOM 1887 O O . GLU B 1 3 ? 12.186 -31.334 9.062 1.00 44.58 3 GLU B O 1
ATOM 1893 N N . ALA B 1 4 ? 10.204 -31.131 10.120 1.00 36.37 4 ALA B N 1
ATOM 1894 C CA . ALA B 1 4 ? 9.549 -32.228 9.418 1.00 36.59 4 ALA B CA 1
ATOM 1895 C C . ALA B 1 4 ? 8.240 -31.728 8.831 1.00 45.72 4 ALA B C 1
ATOM 1896 O O . ALA B 1 4 ? 7.395 -31.208 9.562 1.00 39.35 4 ALA B O 1
ATOM 1898 N N . ARG B 1 5 ? 8.057 -31.902 7.525 1.00 36.82 5 ARG B N 1
ATOM 1899 C CA . ARG B 1 5 ? 6.930 -31.314 6.815 1.00 42.78 5 ARG B CA 1
ATOM 1900 C C . ARG B 1 5 ? 6.041 -32.432 6.286 1.00 52.87 5 ARG B C 1
ATOM 1901 O O . ARG B 1 5 ? 6.479 -33.257 5.477 1.00 44.48 5 ARG B O 1
ATOM 1909 N N . LEU B 1 6 ? 4.792 -32.441 6.748 1.00 41.62 6 LEU B N 1
ATOM 1910 C CA . LEU B 1 6 ? 3.746 -33.354 6.307 1.00 46.16 6 LEU B CA 1
ATOM 1911 C C . LEU B 1 6 ? 2.881 -32.715 5.229 1.00 56.43 6 LEU B C 1
ATOM 1912 O O . LEU B 1 6 ? 2.472 -31.548 5.341 1.00 58.57 6 LEU B O 1
ATOM 1917 N N . GLU B 1 7 ? 2.565 -33.526 4.213 1.00 58.34 7 GLU B N 1
ATOM 1918 C CA . GLU B 1 7 ? 1.825 -33.072 3.043 1.00 70.17 7 GLU B CA 1
ATOM 1919 C C . GLU B 1 7 ? 0.378 -32.774 3.375 1.00 66.97 7 GLU B C 1
ATOM 1920 O O . GLU B 1 7 ? -0.153 -31.731 2.969 1.00 62.25 7 GLU B O 1
ATOM 1922 N N . GLN B 1 8 ? -0.271 -33.691 4.098 1.00 62.29 8 GLN B N 1
ATOM 1923 C CA . GLN B 1 8 ? -1.640 -33.523 4.555 1.00 66.40 8 GLN B CA 1
ATOM 1924 C C . GLN B 1 8 ? -1.510 -33.549 6.069 1.00 65.01 8 GLN B C 1
ATOM 1925 O O . GLN B 1 8 ? -0.884 -34.473 6.596 1.00 65.21 8 GLN B O 1
ATOM 1931 N N . ALA B 1 9 ? -2.021 -32.536 6.775 1.00 59.77 9 ALA B N 1
ATOM 1932 C CA . ALA B 1 9 ? -1.930 -32.665 8.225 1.00 52.01 9 ALA B CA 1
ATOM 1933 C C . ALA B 1 9 ? -2.698 -33.880 8.732 1.00 55.20 9 ALA B C 1
ATOM 1934 O O . ALA B 1 9 ? -2.527 -34.249 9.898 1.00 51.59 9 ALA B O 1
ATOM 1936 N N . SER B 1 10 ? -3.539 -34.492 7.885 1.00 55.19 10 SER B N 1
ATOM 1937 C CA . SER B 1 10 ? -4.407 -35.593 8.302 1.00 47.33 10 SER B CA 1
ATOM 1938 C C . SER B 1 10 ? -3.638 -36.755 8.930 1.00 49.26 10 SER B C 1
ATOM 1939 O O . SER B 1 10 ? -4.086 -37.320 9.932 1.00 47.77 10 SER B O 1
ATOM 1942 N N . LEU B 1 11 ? -2.508 -37.156 8.336 1.00 41.82 11 LEU B N 1
ATOM 1943 C CA . LEU B 1 11 ? -1.780 -38.330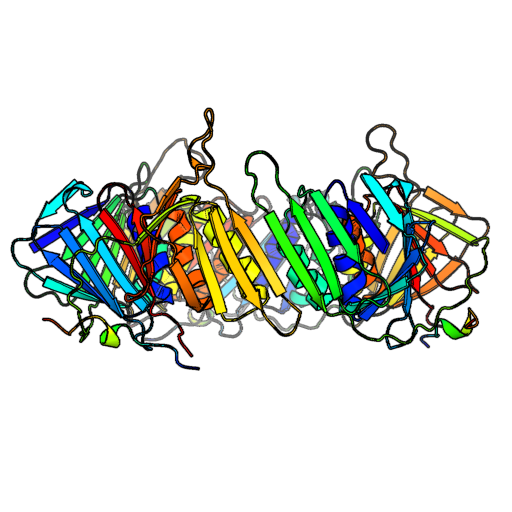 8.821 1.00 44.51 11 LEU B CA 1
ATOM 1944 C C . LEU B 1 11 ? -1.476 -38.230 10.312 1.00 38.13 11 LEU B C 1
ATOM 1945 O O . LEU B 1 11 ? -1.746 -39.163 11.082 1.00 38.54 11 LEU B O 1
ATOM 1950 N N . LEU B 1 12 ? -0.932 -37.088 10.739 1.00 38.28 12 LEU B N 1
ATOM 1951 C CA . LEU B 1 12 ? -0.579 -36.917 12.144 1.00 36.52 12 LEU B CA 1
ATOM 1952 C C . LEU B 1 12 ? -1.822 -36.938 13.021 1.00 32.76 12 LEU B C 1
ATOM 1953 O O . LEU B 1 12 ? -1.807 -37.505 14.121 1.00 32.19 12 LEU B O 1
ATOM 1958 N N . LYS B 1 13 ? -2.900 -36.299 12.563 1.00 35.27 13 LYS B N 1
ATOM 1959 C CA . LYS B 1 13 ? -4.138 -36.276 13.333 1.00 40.53 13 LYS B CA 1
ATOM 1960 C C . LYS B 1 13 ? -4.667 -37.690 13.550 1.00 34.67 13 LYS B C 1
ATOM 1961 O O . LYS B 1 13 ? -5.018 -38.066 14.676 1.00 37.56 13 LYS B O 1
ATOM 1967 N N . ARG B 1 14 ? -4.758 -38.478 12.472 1.00 38.08 14 ARG B N 1
ATOM 1968 C CA . ARG B 1 14 ? -5.179 -39.872 12.599 1.00 38.83 14 ARG B CA 1
ATOM 1969 C C . ARG B 1 14 ? -4.299 -40.628 13.582 1.00 39.59 14 ARG B C 1
ATOM 1970 O O . ARG B 1 14 ? -4.799 -41.377 14.425 1.00 33.44 14 ARG B O 1
ATOM 1978 N N . VAL B 1 15 ? -2.977 -40.476 13.462 1.00 32.84 15 VAL B N 1
ATOM 1979 C CA . VAL B 1 15 ? -2.067 -41.227 14.326 1.00 36.90 15 VAL B CA 1
ATOM 1980 C C . VAL B 1 15 ? -2.299 -40.877 15.793 1.00 35.40 15 VAL B C 1
ATOM 1981 O O . VAL B 1 15 ? -2.451 -41.760 16.654 1.00 34.44 15 VAL B O 1
ATOM 1985 N N . VAL B 1 16 ? -2.348 -39.577 16.096 1.00 32.21 16 VAL B N 1
ATOM 1986 C CA . VAL B 1 16 ? -2.553 -39.140 17.474 1.00 32.67 16 VAL B CA 1
ATOM 1987 C C . VAL B 1 16 ? -3.886 -39.652 18.003 1.00 36.62 16 VAL B C 1
ATOM 1988 O O . VAL B 1 16 ? -3.970 -40.149 19.133 1.00 34.43 16 VAL B O 1
ATOM 1992 N N . ASP B 1 17 ? -4.947 -39.550 17.196 1.00 37.09 17 ASP B N 1
ATOM 1993 C CA . ASP B 1 17 ? -6.241 -40.077 17.616 1.00 41.53 17 ASP B CA 1
ATOM 1994 C C . ASP B 1 17 ? -6.188 -41.585 17.825 1.00 38.56 17 ASP B C 1
ATOM 1995 O O . ASP B 1 17 ? -6.923 -42.124 18.660 1.00 37.92 17 ASP B O 1
ATOM 2000 N N . ALA B 1 18 ? -5.325 -42.277 17.082 1.00 36.75 18 ALA B N 1
ATOM 2001 C CA . ALA B 1 18 ? -5.195 -43.721 17.192 1.00 42.47 18 ALA B CA 1
ATOM 2002 C C . ALA B 1 18 ? -4.305 -44.150 18.347 1.00 41.89 18 ALA B C 1
ATOM 2003 O O . ALA B 1 18 ? -4.215 -45.352 18.622 1.00 36.41 18 ALA B O 1
ATOM 2005 N N . ILE B 1 19 ? -3.647 -43.212 19.023 1.00 42.60 19 ILE B N 1
ATOM 2006 C CA . ILE B 1 19 ? -2.766 -43.534 20.136 1.00 41.19 19 ILE B CA 1
ATOM 2007 C C . ILE B 1 19 ? -3.309 -43.009 21.463 1.00 39.36 19 ILE B C 1
ATOM 2008 O O . ILE B 1 19 ? -3.165 -43.668 22.496 1.00 36.62 19 ILE B O 1
ATOM 2013 N N . LYS B 1 20 ? -3.967 -41.845 21.449 1.00 34.31 20 LYS B N 1
ATOM 2014 C CA . LYS B 1 20 ? -4.166 -41.080 22.680 1.00 38.30 20 LYS B CA 1
ATOM 2015 C C . LYS B 1 20 ? -5.024 -41.812 23.709 1.00 44.07 20 LYS B C 1
ATOM 2016 O O . LYS B 1 20 ? -4.809 -41.646 24.915 1.00 32.36 20 LYS B O 1
ATOM 2022 N N . ASP B 1 21 ? -5.992 -42.618 23.271 1.00 36.06 21 ASP B N 1
ATOM 2023 C CA . ASP B 1 21 ? -6.853 -43.305 24.229 1.00 43.96 21 ASP B CA 1
ATOM 2024 C C . ASP B 1 21 ? -6.195 -44.521 24.867 1.00 42.69 21 ASP B C 1
ATOM 2025 O O . ASP B 1 21 ? -6.717 -45.035 25.862 1.00 39.39 21 ASP B O 1
ATOM 2030 N N . LEU B 1 22 ? -5.073 -44.994 24.327 1.00 39.27 22 LEU B N 1
ATOM 2031 C CA . LEU B 1 22 ? -4.328 -46.077 24.957 1.00 36.59 22 LEU B CA 1
ATOM 2032 C C . LEU B 1 22 ? -3.227 -45.545 25.866 1.00 45.64 22 LEU B C 1
ATOM 2033 O O . LEU B 1 22 ? -3.057 -46.035 26.988 1.00 41.69 22 LEU B O 1
ATOM 2038 N N . VAL B 1 23 ? -2.475 -44.551 25.394 1.00 37.59 23 VAL B N 1
ATOM 2039 C CA . VAL B 1 23 ? -1.418 -43.898 26.161 1.00 43.34 23 VAL B CA 1
ATOM 2040 C C . VAL B 1 23 ? -1.550 -42.398 25.944 1.00 40.59 23 VAL B C 1
ATOM 2041 O O . VAL B 1 23 ? -1.577 -41.933 24.799 1.00 44.35 23 VAL B O 1
ATOM 2045 N N . GLN B 1 24 ? -1.633 -41.638 27.039 1.00 39.28 24 GLN B N 1
ATOM 2046 C CA . GLN B 1 24 ? -1.879 -40.203 26.932 1.00 41.67 24 GLN B CA 1
ATOM 2047 C C . GLN B 1 24 ? -0.591 -39.425 26.681 1.00 44.09 24 GLN B C 1
ATOM 2048 O O . GLN B 1 24 ? -0.555 -38.531 25.829 1.00 43.98 24 GLN B O 1
ATOM 2054 N N . ASP B 1 25 ? 0.468 -39.739 27.419 1.00 40.95 25 ASP B N 1
ATOM 2055 C CA . ASP B 1 25 ? 1.730 -39.014 27.336 1.00 40.60 25 ASP B CA 1
ATOM 2056 C C . ASP B 1 25 ? 2.762 -39.909 26.667 1.00 37.78 25 ASP B C 1
ATOM 2057 O O . ASP B 1 25 ? 3.059 -40.999 27.168 1.00 40.50 25 ASP B O 1
ATOM 2062 N N . CYS B 1 26 ? 3.305 -39.454 25.539 1.00 37.80 26 CYS B N 1
ATOM 2063 C CA . CYS B 1 26 ? 4.227 -40.265 24.757 1.00 40.07 26 CYS B CA 1
ATOM 2064 C C . CYS B 1 26 ? 5.462 -39.464 24.372 1.00 39.37 26 CYS B C 1
ATOM 2065 O O . CYS B 1 26 ? 5.401 -38.247 24.174 1.00 33.68 26 CYS B O 1
ATOM 2068 N N . ASN B 1 27 ? 6.586 -40.167 24.260 1.00 37.91 27 ASN B N 1
ATOM 2069 C CA . ASN B 1 27 ? 7.809 -39.598 23.712 1.00 38.58 27 ASN B CA 1
ATOM 2070 C C . ASN B 1 27 ? 7.872 -39.890 22.218 1.00 38.58 27 ASN B C 1
ATOM 2071 O O . ASN B 1 27 ? 7.849 -41.055 21.807 1.00 41.10 27 ASN B O 1
ATOM 2076 N N . PHE B 1 28 ? 7.951 -38.837 21.409 1.00 31.02 28 PHE B N 1
ATOM 2077 C CA . PHE B 1 28 ? 8.250 -38.969 19.988 1.00 35.54 28 PHE B CA 1
ATOM 2078 C C . PHE B 1 28 ? 9.763 -38.893 19.824 1.00 36.38 28 PHE B C 1
ATOM 2079 O O . PHE B 1 28 ? 10.355 -37.821 19.982 1.00 40.02 28 PHE B O 1
ATOM 2087 N N . ASP B 1 29 ? 10.393 -40.031 19.549 1.00 35.51 29 ASP B N 1
ATOM 2088 C CA . ASP B 1 29 ? 11.838 -40.096 19.369 1.00 38.60 29 ASP B CA 1
ATOM 2089 C C . ASP B 1 29 ? 12.165 -39.799 17.911 1.00 39.93 29 ASP B C 1
ATOM 2090 O O . ASP B 1 29 ? 11.768 -40.550 17.017 1.00 33.75 29 ASP B O 1
ATOM 2095 N N . CYS B 1 30 ? 12.897 -38.718 17.674 1.00 37.29 30 CYS B N 1
ATOM 2096 C CA . CYS B 1 30 ? 13.196 -38.240 16.334 1.00 33.33 30 CYS B CA 1
ATOM 2097 C C . CYS B 1 30 ? 14.671 -38.467 16.042 1.00 30.77 30 CYS B C 1
ATOM 2098 O O . CYS B 1 30 ? 15.536 -38.074 16.840 1.00 39.28 30 CYS B O 1
ATOM 2101 N N . ASN B 1 31 ? 14.944 -39.101 14.904 1.00 35.28 31 ASN B N 1
ATOM 2102 C CA . ASN B 1 31 ? 16.302 -39.367 14.449 1.00 36.06 31 ASN B CA 1
ATOM 2103 C C . ASN B 1 31 ? 16.313 -39.323 12.924 1.00 32.79 31 ASN B C 1
ATOM 2104 O O . ASN B 1 31 ? 15.307 -38.989 12.289 1.00 30.37 31 ASN B O 1
ATOM 2109 N N . ASP B 1 32 ? 17.462 -39.666 12.332 1.00 37.84 32 ASP B N 1
ATOM 2110 C CA . ASP B 1 32 ? 17.590 -39.610 10.879 1.00 30.90 32 ASP B CA 1
ATOM 2111 C C . ASP B 1 32 ? 16.612 -40.548 10.185 1.00 39.40 32 ASP B C 1
ATOM 2112 O O . ASP B 1 32 ? 16.227 -40.302 9.036 1.00 42.74 32 ASP B O 1
ATOM 2117 N N . SER B 1 33 ? 16.199 -41.626 10.857 1.00 37.78 33 SER B N 1
ATOM 2118 C CA . SER B 1 33 ? 15.232 -42.540 10.261 1.00 40.15 33 SER B CA 1
ATOM 2119 C C . SER B 1 33 ? 13.828 -41.952 10.228 1.00 37.65 33 SER B C 1
ATOM 2120 O O . SER B 1 33 ? 13.006 -42.388 9.416 1.00 33.13 33 SER B O 1
ATOM 2123 N N . GLY B 1 34 ? 13.538 -40.974 11.083 1.00 33.46 34 GLY B N 1
ATOM 2124 C CA . GLY B 1 34 ? 12.202 -40.419 11.152 1.00 34.67 34 GLY B CA 1
ATOM 2125 C C . GLY B 1 34 ? 11.721 -40.213 12.573 1.00 38.70 34 GLY B C 1
ATOM 2126 O O . GLY B 1 34 ? 12.524 -39.965 13.481 1.00 39.89 34 GLY B O 1
ATOM 2127 N N . ILE B 1 35 ? 10.410 -40.323 12.781 1.00 38.29 35 ILE B N 1
ATOM 2128 C CA . ILE B 1 35 ? 9.797 -40.111 14.089 1.00 37.91 35 ILE B CA 1
ATOM 2129 C C . ILE B 1 35 ? 9.194 -41.430 14.548 1.00 35.06 35 ILE B C 1
ATOM 2130 O O . ILE B 1 35 ? 8.269 -41.951 13.918 1.00 38.09 35 ILE B O 1
ATOM 2135 N N . ALA B 1 36 ? 9.692 -41.956 15.660 1.00 39.17 36 ALA B N 1
ATOM 2136 C CA . ALA B 1 36 ? 9.241 -43.227 16.197 1.00 34.33 36 ALA B CA 1
ATOM 2137 C C . ALA B 1 36 ? 8.607 -43.014 17.564 1.00 43.13 36 ALA B C 1
ATOM 2138 O O . ALA B 1 36 ? 8.747 -41.962 18.190 1.00 34.32 36 ALA B O 1
ATOM 2140 N N . LEU B 1 37 ? 7.900 -44.044 18.018 1.00 37.38 37 LEU B N 1
ATOM 2141 C CA . LEU B 1 37 ? 7.195 -43.993 19.288 1.00 36.17 37 LEU B CA 1
ATOM 2142 C C . LEU B 1 37 ? 7.024 -45.414 19.798 1.00 30.75 37 LEU B C 1
ATOM 2143 O O . LEU B 1 37 ? 6.700 -46.314 19.025 1.00 37.99 37 LEU B O 1
ATOM 2148 N N . GLN B 1 38 ? 7.261 -45.614 21.090 1.00 38.02 38 GLN B N 1
ATOM 2149 C CA . GLN B 1 38 ? 6.903 -46.871 21.731 1.00 42.57 38 GLN B CA 1
ATOM 2150 C C . GLN B 1 38 ? 6.447 -46.570 23.147 1.00 44.21 38 GLN B C 1
ATOM 2151 O O . GLN B 1 38 ? 7.142 -45.870 23.889 1.00 41.89 38 GLN B O 1
ATOM 2157 N N . ALA B 1 39 ? 5.283 -47.096 23.513 1.00 38.20 39 ALA B N 1
ATOM 2158 C CA . ALA B 1 39 ? 4.738 -46.810 24.832 1.00 37.38 39 ALA B CA 1
ATOM 2159 C C . ALA B 1 39 ? 3.770 -47.905 25.247 1.00 40.34 39 ALA B C 1
ATOM 2160 O O . ALA B 1 39 ? 2.964 -48.365 24.440 1.00 42.23 39 ALA B O 1
ATOM 2162 N N . MET B 1 40 ? 3.841 -48.297 26.512 1.00 42.66 40 MET B N 1
ATOM 2163 C CA . MET B 1 40 ? 2.876 -49.213 27.096 1.00 46.40 40 MET B CA 1
ATOM 2164 C C . MET B 1 40 ? 1.790 -48.413 27.799 1.00 40.12 40 MET B C 1
ATOM 2165 O O . MET B 1 40 ? 2.011 -47.274 28.218 1.00 45.44 40 MET B O 1
ATOM 2170 N N . ASP B 1 41 ? 0.607 -49.008 27.918 1.00 39.72 41 ASP B N 1
ATOM 2171 C CA . ASP B 1 41 ? -0.395 -48.368 28.751 1.00 46.95 41 ASP B CA 1
ATOM 2172 C C . ASP B 1 41 ? 0.007 -48.494 30.219 1.00 47.26 41 ASP B C 1
ATOM 2173 O O . ASP B 1 41 ? 0.959 -49.195 30.575 1.00 48.98 41 ASP B O 1
ATOM 2178 N N . ASN B 1 42 ? -0.740 -47.801 31.080 1.00 52.00 42 ASN B N 1
ATOM 2179 C CA . ASN B 1 42 ? -0.391 -47.766 32.496 1.00 52.61 42 ASN B CA 1
ATOM 2180 C C . ASN B 1 42 ? -0.440 -49.151 33.131 1.00 55.60 42 ASN B C 1
ATOM 2181 O O . ASN B 1 42 ? 0.256 -49.402 34.122 1.00 58.23 42 ASN B O 1
ATOM 2186 N N . SER B 1 43 ? -1.240 -50.062 32.580 1.00 56.10 43 SER B N 1
ATOM 2187 C CA . SER B 1 43 ? -1.343 -51.422 33.094 1.00 53.87 43 SER B CA 1
ATOM 2188 C C . SER B 1 43 ? -0.320 -52.374 32.486 1.00 52.03 43 SER B C 1
ATOM 2189 O O . SER B 1 43 ? -0.257 -53.535 32.906 1.00 55.60 43 SER B O 1
ATOM 2192 N N . HIS B 1 44 ? 0.467 -51.919 31.508 1.00 49.28 44 HIS B N 1
ATOM 2193 C CA . HIS B 1 44 ? 1.488 -52.742 30.853 1.00 47.59 44 HIS B CA 1
ATOM 2194 C C . HIS B 1 44 ? 0.876 -53.958 30.162 1.00 48.85 44 HIS B C 1
ATOM 2195 O O . HIS B 1 44 ? 1.506 -55.015 30.064 1.00 43.02 44 HIS B O 1
ATOM 2202 N N . VAL B 1 45 ? -0.358 -53.813 29.682 1.00 48.86 45 VAL B N 1
ATOM 2203 C CA . VAL B 1 45 ? -1.079 -54.899 29.027 1.00 43.38 45 VAL B CA 1
ATOM 2204 C C . VAL B 1 45 ? -0.908 -54.776 27.517 1.00 46.12 45 VAL B C 1
ATOM 2205 O O . VAL B 1 45 ? -0.830 -55.784 26.804 1.00 45.82 45 VAL B O 1
ATOM 2209 N N . ALA B 1 46 ? -0.825 -53.543 27.023 1.00 42.49 46 ALA B N 1
ATOM 2210 C CA . ALA B 1 46 ? -0.700 -53.276 25.598 1.00 45.97 46 ALA B CA 1
ATOM 2211 C C . ALA B 1 46 ? 0.516 -52.398 25.336 1.00 46.78 46 ALA B C 1
ATOM 2212 O O . ALA B 1 46 ? 0.994 -51.680 26.218 1.00 46.60 46 ALA B O 1
ATOM 2214 N N . LEU B 1 47 ? 1.014 -52.470 24.103 1.00 41.86 47 LEU B N 1
ATOM 2215 C CA . LEU B 1 47 ? 2.185 -51.705 23.687 1.00 45.52 47 LEU B CA 1
ATOM 2216 C C . LEU B 1 47 ? 1.956 -51.130 22.297 1.00 40.28 47 LEU B C 1
ATOM 2217 O O . LEU B 1 47 ? 1.535 -51.848 21.390 1.00 35.23 47 LEU B O 1
ATOM 2222 N N . VAL B 1 48 ? 2.244 -49.843 22.128 1.00 34.46 48 VAL B N 1
ATOM 2223 C CA . VAL B 1 48 ? 2.128 -49.155 20.848 1.00 34.29 48 VAL B CA 1
ATOM 2224 C C . VAL B 1 48 ? 3.527 -48.915 20.304 1.00 40.40 48 VAL B C 1
ATOM 2225 O O . VAL B 1 48 ? 4.422 -48.481 21.042 1.00 44.19 48 VAL B O 1
ATOM 2229 N N . SER B 1 49 ? 3.706 -49.188 19.009 1.00 39.52 49 SER B N 1
ATOM 2230 C CA . SER B 1 49 ? 4.974 -48.977 18.314 1.00 41.26 49 SER B CA 1
ATOM 2231 C C . SER B 1 49 ? 4.674 -48.316 16.974 1.00 35.22 49 SER B C 1
ATOM 2232 O O . SER B 1 49 ? 4.132 -48.955 16.068 1.00 35.67 49 SER B O 1
ATOM 2235 N N . MET B 1 50 ? 5.021 -47.041 16.851 1.00 38.14 50 MET B N 1
ATOM 2236 C CA . MET B 1 50 ? 4.791 -46.255 15.648 1.00 37.06 50 MET B CA 1
ATOM 2237 C C . MET B 1 50 ? 6.112 -45.879 14.993 1.00 43.84 50 MET B C 1
ATOM 2238 O O . MET B 1 50 ? 7.086 -45.558 15.682 1.00 36.11 50 MET B O 1
ATOM 2243 N N . LEU B 1 51 ? 6.138 -45.913 13.662 1.00 38.06 51 LEU B N 1
ATOM 2244 C CA . LEU B 1 51 ? 7.242 -45.352 12.891 1.00 40.65 51 LEU B CA 1
ATOM 2245 C C . LEU B 1 51 ? 6.673 -44.526 11.748 1.00 38.35 51 LEU B C 1
ATOM 2246 O O . LEU B 1 51 ? 5.906 -45.044 10.931 1.00 35.93 51 LEU B O 1
ATOM 2251 N N . LEU B 1 52 ? 7.028 -43.242 11.708 1.00 32.90 52 LEU B N 1
ATOM 2252 C CA . LEU B 1 52 ? 6.804 -42.369 10.563 1.00 35.26 52 LEU B CA 1
ATOM 2253 C C . LEU B 1 52 ? 8.160 -42.162 9.899 1.00 36.87 52 LEU B C 1
ATOM 2254 O O . LEU B 1 52 ? 9.015 -41.444 10.435 1.00 31.49 52 LEU B O 1
ATOM 2259 N N . LYS B 1 53 ? 8.357 -42.806 8.752 1.00 39.39 53 LYS B N 1
ATOM 2260 C CA . LYS B 1 53 ? 9.649 -42.784 8.081 1.00 35.32 53 LYS B CA 1
ATOM 2261 C C . LYS B 1 53 ? 9.953 -41.397 7.526 1.00 31.71 53 LYS B C 1
ATOM 2262 O O . LYS B 1 53 ? 9.062 -40.668 7.081 1.00 38.43 53 LYS B O 1
ATOM 2268 N N . ALA B 1 54 ? 11.241 -41.042 7.556 1.00 33.26 54 ALA B N 1
ATOM 2269 C CA . ALA B 1 54 ? 11.681 -39.752 7.031 1.00 43.64 54 ALA B CA 1
ATOM 2270 C C . ALA B 1 54 ? 11.302 -39.559 5.567 1.00 42.52 54 ALA B C 1
ATOM 2271 O O . ALA B 1 54 ? 11.128 -38.419 5.121 1.00 42.11 54 ALA B O 1
ATOM 2273 N N . GLU B 1 55 ? 11.159 -40.649 4.809 1.00 45.66 55 GLU B N 1
ATOM 2274 C CA . GLU B 1 55 ? 10.801 -40.525 3.399 1.00 42.42 55 GLU B CA 1
ATOM 2275 C C . GLU B 1 55 ? 9.403 -39.944 3.222 1.00 47.91 55 GLU B C 1
ATOM 2276 O O . GLU B 1 55 ? 9.107 -39.355 2.177 1.00 44.33 55 GLU B O 1
ATOM 2282 N N . GLY B 1 56 ? 8.533 -40.107 4.218 1.00 47.05 56 GLY B N 1
ATOM 2283 C CA . GLY B 1 56 ? 7.168 -39.638 4.097 1.00 47.70 56 GLY B CA 1
ATOM 2284 C C . GLY B 1 56 ? 6.974 -38.151 4.284 1.00 45.21 56 GLY B C 1
ATOM 2285 O O . GLY B 1 56 ? 5.856 -37.662 4.092 1.00 47.13 56 GLY B O 1
ATOM 2286 N N . PHE B 1 57 ? 8.018 -37.415 4.655 1.00 39.99 57 PHE B N 1
ATOM 2287 C CA . PHE B 1 57 ? 7.903 -35.980 4.865 1.00 46.83 57 PHE B CA 1
ATOM 2288 C C . PHE B 1 57 ? 8.469 -35.225 3.669 1.00 50.32 57 PHE B C 1
ATOM 2289 O O . PHE B 1 57 ? 9.483 -35.626 3.089 1.00 50.05 57 PHE B O 1
ATOM 2297 N N . SER B 1 58 ? 7.802 -34.128 3.304 1.00 48.96 58 SER B N 1
ATOM 2298 C CA . SER B 1 58 ? 8.236 -33.258 2.209 1.00 46.94 58 SER B CA 1
ATOM 2299 C C . SER B 1 58 ? 9.266 -32.244 2.708 1.00 52.93 58 SER B C 1
ATOM 2300 O O . SER B 1 58 ? 9.058 -31.032 2.658 1.00 53.37 58 SER B O 1
ATOM 2303 N N . ALA B 1 59 ? 10.377 -32.804 3.195 1.00 60.56 59 ALA B N 1
ATOM 2304 C CA . ALA B 1 59 ? 11.581 -32.190 3.759 1.00 54.74 59 ALA B CA 1
ATOM 2305 C C . ALA B 1 59 ? 11.661 -32.629 5.211 1.00 50.66 59 ALA B C 1
ATOM 2306 O O . ALA B 1 59 ? 10.930 -32.123 6.068 1.00 43.96 59 ALA B O 1
ATOM 2308 N N . TYR B 1 60 ? 12.543 -33.581 5.489 1.00 40.84 60 TYR B N 1
ATOM 2309 C CA . TYR B 1 60 ? 12.780 -34.064 6.838 1.00 40.32 60 TYR B CA 1
ATOM 2310 C C . TYR B 1 60 ? 14.208 -33.733 7.227 1.00 40.53 60 TYR B C 1
ATOM 2311 O O . TYR B 1 60 ? 15.146 -34.041 6.484 1.00 45.38 60 TYR B O 1
ATOM 2320 N N . ARG B 1 61 ? 14.369 -33.113 8.388 1.00 38.31 61 ARG B N 1
ATOM 2321 C CA . ARG B 1 61 ? 15.679 -32.714 8.869 1.00 41.02 61 ARG B CA 1
ATOM 2322 C C . ARG B 1 61 ? 15.709 -32.932 10.36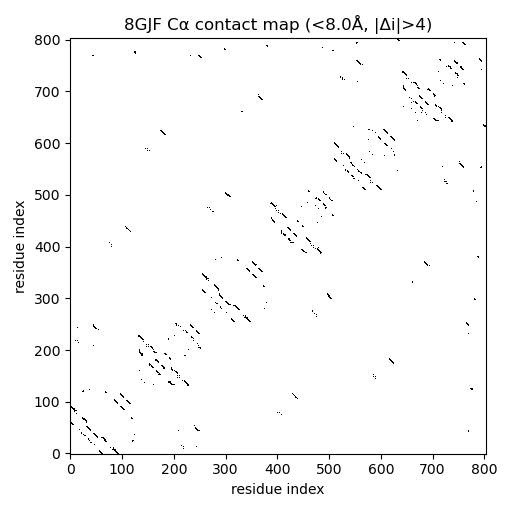9 1.00 42.25 61 ARG B C 1
ATOM 2323 O O . ARG B 1 61 ? 14.834 -32.448 11.090 1.00 43.88 61 ARG B O 1
ATOM 2331 N N . CYS B 1 62 ? 16.709 -33.674 10.825 1.00 36.74 62 CYS B N 1
ATOM 2332 C CA . CYS B 1 62 ? 16.874 -33.978 12.241 1.00 45.45 62 CYS B CA 1
ATOM 2333 C C . CYS B 1 62 ? 18.375 -34.060 12.458 1.00 42.86 62 CYS B C 1
ATOM 2334 O O . CYS B 1 62 ? 19.004 -35.047 12.066 1.00 39.27 62 CYS B O 1
ATOM 2337 N N . ASP B 1 63 ? 18.944 -33.027 13.077 1.00 44.37 63 ASP B N 1
ATOM 2338 C CA . ASP B 1 63 ? 20.393 -32.974 13.186 1.00 52.69 63 ASP B CA 1
ATOM 2339 C C . ASP B 1 63 ? 20.910 -33.815 14.343 1.00 53.74 63 ASP B C 1
ATOM 2340 O O . ASP B 1 63 ? 21.998 -34.390 14.241 1.00 50.96 63 ASP B O 1
ATOM 2345 N N . ARG B 1 64 ? 20.110 -33.970 15.397 1.00 40.01 64 ARG B N 1
ATOM 2346 C CA . ARG B 1 64 ? 20.489 -34.682 16.610 1.00 48.66 64 ARG B CA 1
ATOM 2347 C C . ARG B 1 64 ? 19.247 -35.390 17.135 1.00 49.78 64 ARG B C 1
ATOM 2348 O O . ARG B 1 64 ? 18.153 -34.823 17.107 1.00 45.06 64 ARG B O 1
ATOM 2356 N N . ASN B 1 65 ? 19.414 -36.631 17.588 1.00 47.39 65 ASN B N 1
ATOM 2357 C CA . ASN B 1 65 ? 18.286 -37.398 18.105 1.00 50.89 65 ASN B CA 1
ATOM 2358 C C . ASN B 1 65 ? 17.668 -36.691 19.305 1.00 44.67 65 ASN B C 1
ATOM 2359 O O . ASN B 1 65 ? 18.373 -36.192 20.182 1.00 43.05 65 ASN B O 1
ATOM 2364 N N . ILE B 1 66 ? 16.340 -36.639 19.350 1.00 37.87 66 ILE B N 1
ATOM 2365 C CA . ILE B 1 66 ? 15.660 -35.989 20.475 1.00 41.18 66 ILE B CA 1
ATOM 2366 C C . ILE B 1 66 ? 14.299 -36.631 20.728 1.00 39.04 66 ILE B C 1
ATOM 2367 O O . ILE B 1 66 ? 13.569 -36.980 19.799 1.00 37.39 66 ILE B O 1
ATOM 2372 N N . ALA B 1 67 ? 13.970 -36.784 22.008 1.00 41.23 67 ALA B N 1
ATOM 2373 C CA . ALA B 1 67 ? 12.672 -37.271 22.458 1.00 39.80 67 ALA B CA 1
ATOM 2374 C C . ALA B 1 67 ? 11.795 -36.083 22.833 1.00 44.88 67 ALA B C 1
ATOM 2375 O O . ALA B 1 67 ? 12.128 -35.329 23.753 1.00 51.87 67 ALA B O 1
ATOM 2377 N N . LEU B 1 68 ? 10.691 -35.907 22.109 1.00 39.69 68 LEU B N 1
ATOM 2378 C CA . LEU B 1 68 ? 9.708 -34.866 22.392 1.00 35.37 68 LEU B CA 1
ATOM 2379 C C . LEU B 1 68 ? 8.607 -35.478 23.249 1.00 39.68 68 LEU B C 1
ATOM 2380 O O . LEU B 1 68 ? 7.804 -36.278 22.757 1.00 37.51 68 LEU B O 1
ATOM 2385 N N . GLY B 1 69 ? 8.595 -35.138 24.535 1.00 37.35 69 GLY B N 1
ATOM 2386 C CA . GLY B 1 69 ? 7.549 -35.610 25.420 1.00 40.06 69 GLY B CA 1
ATOM 2387 C C . GLY B 1 69 ? 6.278 -34.801 25.278 1.00 39.27 69 GLY B C 1
ATOM 2388 O O . GLY B 1 69 ? 6.266 -33.608 25.595 1.00 42.69 69 GLY B O 1
ATOM 2389 N N . ILE B 1 70 ? 5.199 -35.427 24.809 1.00 37.64 70 ILE B N 1
ATOM 2390 C CA . ILE B 1 70 ? 3.980 -34.716 24.449 1.00 31.97 70 ILE B CA 1
ATOM 2391 C C . ILE B 1 70 ? 2.782 -35.380 25.115 1.00 43.26 70 ILE B C 1
ATOM 2392 O O . ILE B 1 70 ? 2.646 -36.611 25.085 1.00 41.40 70 ILE B O 1
ATOM 2397 N N . ASN B 1 71 ? 1.927 -34.558 25.725 1.00 37.29 71 ASN B N 1
ATOM 2398 C CA . ASN B 1 71 ? 0.593 -34.968 26.151 1.00 39.93 71 ASN B CA 1
ATOM 2399 C C . ASN B 1 71 ? -0.302 -34.983 24.917 1.00 32.45 71 ASN B C 1
ATOM 2400 O O . ASN B 1 71 ? -0.558 -33.936 24.313 1.00 34.43 71 ASN B O 1
ATOM 2405 N N . LEU B 1 72 ? -0.782 -36.169 24.539 1.00 37.87 72 LEU B N 1
ATOM 2406 C CA . LEU B 1 72 ? -1.510 -36.304 23.282 1.00 35.39 72 LEU B CA 1
ATOM 2407 C C . LEU B 1 72 ? -2.893 -35.663 23.318 1.00 41.77 72 LEU B C 1
ATOM 2408 O O . LEU B 1 72 ? -3.454 -35.390 22.254 1.00 36.90 72 LEU B O 1
ATOM 2413 N N . VAL B 1 73 ? -3.461 -35.420 24.500 1.00 40.97 73 VAL B N 1
ATOM 2414 C CA . VAL B 1 73 ? -4.739 -34.712 24.569 1.00 45.57 73 VAL B CA 1
ATOM 2415 C C . VAL B 1 73 ? -4.558 -33.249 24.173 1.00 33.98 73 VAL B C 1
ATOM 2416 O O . VAL B 1 73 ? -5.319 -32.704 23.362 1.00 42.06 73 VAL B O 1
ATOM 2420 N N . SER B 1 74 ? -3.549 -32.591 24.751 1.00 39.12 74 SER B N 1
ATOM 2421 C CA . SER B 1 74 ? -3.199 -31.237 24.332 1.00 37.41 74 SER B CA 1
ATOM 2422 C C . SER B 1 74 ? -2.837 -31.199 22.852 1.00 37.95 74 SER B C 1
ATOM 2423 O O . SER B 1 74 ? -3.225 -30.271 22.125 1.00 34.65 74 SER B O 1
ATOM 2426 N N . LEU B 1 75 ? -2.086 -32.202 22.392 1.00 35.33 75 LEU B N 1
ATOM 2427 C CA . LEU B 1 75 ? -1.715 -32.266 20.985 1.00 32.56 75 LEU B CA 1
ATOM 2428 C C . LEU B 1 75 ? -2.947 -32.390 20.102 1.00 33.94 75 LEU B C 1
ATOM 2429 O O . LEU B 1 75 ? -3.006 -31.791 19.026 1.00 39.79 75 LEU B O 1
ATOM 2434 N N . THR B 1 76 ? -3.947 -33.157 20.542 1.00 34.60 76 THR B N 1
ATOM 2435 C CA . THR B 1 76 ? -5.189 -33.264 19.783 1.00 39.46 76 THR B CA 1
ATOM 2436 C C . THR B 1 76 ? -5.928 -31.934 19.750 1.00 40.68 76 THR B C 1
ATOM 2437 O O . THR B 1 76 ? -6.430 -31.522 18.695 1.00 43.08 76 THR B O 1
ATOM 2441 N N . LYS B 1 77 ? -6.006 -31.251 20.898 1.00 42.35 77 LYS B N 1
ATOM 2442 C CA . LYS B 1 77 ? -6.615 -29.924 20.929 1.00 41.39 77 LYS B CA 1
ATOM 2443 C C . LYS B 1 77 ? -5.967 -29.002 19.909 1.00 48.36 77 LYS B C 1
ATOM 2444 O O . LYS B 1 77 ? -6.655 -28.245 19.214 1.00 40.28 77 LYS B O 1
ATOM 2450 N N . VAL B 1 78 ? -4.640 -29.059 19.799 1.00 40.05 78 VAL B N 1
ATOM 2451 C CA . VAL B 1 78 ? -3.949 -28.175 18.865 1.00 37.47 78 VAL B CA 1
ATOM 2452 C C . VAL B 1 78 ? -4.145 -28.649 17.425 1.00 42.97 78 VAL B C 1
ATOM 2453 O O . VAL B 1 78 ? -4.298 -27.837 16.504 1.00 43.27 78 VAL B O 1
ATOM 2457 N N . LEU B 1 79 ? -4.163 -29.965 17.208 1.00 47.35 79 LEU B N 1
ATOM 2458 C CA . LEU B 1 79 ? -4.234 -30.512 15.858 1.00 41.46 79 LEU B CA 1
ATOM 2459 C C . LEU B 1 79 ? -5.617 -30.385 15.234 1.00 46.59 79 LEU B C 1
ATOM 2460 O O . LEU B 1 79 ? -5.737 -30.482 14.006 1.00 45.52 79 LEU B O 1
ATOM 2465 N N . ARG B 1 80 ? -6.665 -30.200 16.044 1.00 46.51 80 ARG B N 1
ATOM 2466 C CA . ARG B 1 80 ? -7.996 -29.999 15.472 1.00 51.11 80 ARG B CA 1
ATOM 2467 C C . ARG B 1 80 ? -8.056 -28.707 14.669 1.00 45.78 80 ARG B C 1
ATOM 2468 O O . ARG B 1 80 ? -8.891 -28.574 13.765 1.00 63.73 80 ARG B O 1
ATOM 2476 N N . ALA B 1 81 ? -7.155 -27.772 14.958 1.00 48.82 81 ALA B N 1
ATOM 2477 C CA . ALA B 1 81 ? -7.112 -26.473 14.307 1.00 53.63 81 ALA B CA 1
ATOM 2478 C C . ALA B 1 81 ? -6.531 -26.534 12.908 1.00 56.36 81 ALA B C 1
ATOM 2479 O O . ALA B 1 81 ? -6.334 -25.476 12.292 1.00 59.44 81 ALA B O 1
ATOM 2481 N N . ALA B 1 82 ? -6.244 -27.725 12.397 1.00 46.55 82 ALA B N 1
ATOM 2482 C CA . ALA B 1 82 ? -5.740 -27.874 11.039 1.00 56.20 82 ALA B CA 1
ATOM 2483 C C . ALA B 1 82 ? -6.695 -28.783 10.262 1.00 57.71 82 ALA B C 1
ATOM 2484 O O . ALA B 1 82 ? -7.016 -29.871 10.729 1.00 59.39 82 ALA B O 1
ATOM 2486 N N . GLN B 1 83 ? -7.134 -28.373 9.076 1.00 66.83 83 GLN B N 1
ATOM 2487 C CA . GLN B 1 83 ? -7.900 -29.262 8.234 1.00 70.54 83 GLN B CA 1
ATOM 2488 C C . GLN B 1 83 ? -6.992 -30.385 7.740 1.00 71.80 83 GLN B C 1
ATOM 2489 O O . GLN B 1 83 ? -5.760 -30.331 7.810 1.00 67.21 83 GLN B O 1
ATOM 2495 N N . ASN B 1 84 ? -7.626 -31.456 7.297 1.00 69.17 84 ASN B N 1
ATOM 2496 C CA . ASN B 1 84 ? -6.894 -32.628 6.833 1.00 71.27 84 ASN B CA 1
ATOM 2497 C C . ASN B 1 84 ? -5.895 -32.280 5.730 1.00 72.70 84 ASN B C 1
ATOM 2498 O O . ASN B 1 84 ? -4.850 -32.921 5.614 1.00 69.92 84 ASN B O 1
ATOM 2503 N N . GLU B 1 85 ? -6.161 -31.230 4.951 1.00 80.98 85 GLU B N 1
ATOM 2504 C CA A GLU B 1 85 ? -5.322 -30.915 3.801 0.51 76.90 85 GLU B CA 1
ATOM 2505 C CA B GLU B 1 85 ? -5.370 -30.865 3.779 0.49 76.91 85 GLU B CA 1
ATOM 2506 C C . GLU B 1 85 ? -4.262 -29.860 4.090 1.00 78.75 85 GLU B C 1
ATOM 2507 O O . GLU B 1 85 ? -3.396 -29.633 3.240 1.00 77.55 85 GLU B O 1
ATOM 2518 N N . ASP B 1 86 ? -4.260 -29.266 5.288 1.00 75.72 86 ASP B N 1
ATOM 2519 C CA . ASP B 1 86 ? -3.254 -28.266 5.636 1.00 72.85 86 ASP B CA 1
ATOM 2520 C C . ASP B 1 86 ? -1.850 -28.835 5.515 1.00 61.90 86 ASP B C 1
ATOM 2521 O O . ASP B 1 86 ? -1.601 -30.005 5.820 1.00 61.80 86 ASP B O 1
ATOM 2526 N N . ILE B 1 87 ? -0.934 -27.994 5.052 1.00 57.29 87 ILE B N 1
ATOM 2527 C CA . ILE B 1 87 ? 0.481 -28.331 5.059 1.00 55.15 87 ILE B CA 1
ATOM 2528 C C . ILE B 1 87 ? 0.977 -28.151 6.484 1.00 48.95 87 ILE B C 1
ATOM 2529 O O . ILE B 1 87 ? 0.834 -27.070 7.068 1.00 45.22 87 ILE B O 1
ATOM 2534 N N . LEU B 1 88 ? 1.540 -29.211 7.052 1.00 39.37 88 LEU B N 1
ATOM 2535 C CA . LEU B 1 88 ? 1.898 -29.221 8.460 1.00 43.22 88 LEU B CA 1
ATOM 2536 C C . LEU B 1 88 ? 3.414 -29.268 8.595 1.00 43.17 88 LEU B C 1
ATOM 2537 O O . LEU B 1 88 ? 4.090 -29.954 7.829 1.00 47.23 88 LEU B O 1
ATOM 2542 N N . THR B 1 89 ? 3.953 -28.511 9.549 1.00 41.92 89 THR B N 1
ATOM 2543 C CA . THR B 1 89 ? 5.390 -28.522 9.815 1.00 34.53 89 THR B CA 1
ATOM 2544 C C . THR B 1 89 ? 5.633 -28.639 11.314 1.00 35.39 89 THR B C 1
ATOM 2545 O O . THR B 1 89 ? 5.136 -27.812 12.089 1.00 37.12 89 THR B O 1
ATOM 2549 N N . LEU B 1 90 ? 6.408 -29.652 11.715 1.00 37.60 90 LEU B N 1
ATOM 2550 C CA . LEU B 1 90 ? 6.886 -29.785 13.082 1.00 40.45 90 LEU B CA 1
ATOM 2551 C C . LEU B 1 90 ? 8.296 -29.210 13.126 1.00 46.43 90 LEU B C 1
ATOM 2552 O O . LEU B 1 90 ? 9.110 -29.491 12.240 1.00 43.37 90 LEU B O 1
ATOM 2557 N N . LYS B 1 91 ? 8.601 -28.460 14.187 1.00 38.51 91 LYS B N 1
ATOM 2558 C CA . LYS B 1 91 ? 9.952 -27.972 14.436 1.00 37.66 91 LYS B CA 1
ATOM 2559 C C . LYS B 1 91 ? 10.304 -28.064 15.905 1.00 46.01 91 LYS B C 1
ATOM 2560 O O . LYS B 1 91 ? 9.449 -27.921 16.786 1.00 43.02 91 LYS B O 1
ATOM 2566 N N . ALA B 1 92 ? 11.597 -28.250 16.145 1.00 39.95 92 ALA B N 1
ATOM 2567 C CA . ALA B 1 92 ? 12.111 -28.276 17.501 1.00 43.74 92 ALA B CA 1
ATOM 2568 C C . ALA B 1 92 ? 13.589 -27.913 17.513 1.00 52.34 92 ALA B C 1
ATOM 2569 O O . ALA B 1 92 ? 14.314 -28.137 16.536 1.00 56.51 92 ALA B O 1
ATOM 2571 N N . ASP B 1 93 ? 14.020 -27.368 18.654 1.00 53.26 93 ASP B N 1
ATOM 2572 C CA . ASP B 1 93 ? 15.393 -26.916 18.852 1.00 59.48 93 ASP B CA 1
ATOM 2573 C C . ASP B 1 93 ? 16.269 -27.930 19.590 1.00 71.31 93 ASP B C 1
ATOM 2574 O O . ASP B 1 93 ? 16.021 -29.139 19.524 1.00 67.40 93 ASP B O 1
ATOM 2576 N N . ASP B 1 94 ? 17.282 -27.442 20.318 1.00 74.61 94 ASP B N 1
ATOM 2577 C CA . ASP B 1 94 ? 18.354 -28.307 20.816 1.00 77.35 94 ASP B CA 1
ATOM 2578 C C . ASP B 1 94 ? 17.982 -29.003 22.119 1.00 71.88 94 ASP B C 1
ATOM 2579 O O . ASP B 1 94 ? 17.930 -30.236 22.189 1.00 70.65 94 ASP B O 1
ATOM 2581 N N . SER B 1 95 ? 17.717 -28.226 23.156 1.00 76.61 95 SER B N 1
ATOM 2582 C CA . SER B 1 95 ? 17.170 -28.745 24.398 1.00 79.57 95 SER B CA 1
ATOM 2583 C C . SER B 1 95 ? 15.746 -28.227 24.435 1.00 68.88 95 SER B C 1
ATOM 2584 O O . SER B 1 95 ? 15.448 -27.260 25.148 1.00 71.96 95 SER B O 1
ATOM 2587 N N . PRO B 1 96 ? 14.841 -28.836 23.673 1.00 63.34 96 PRO B N 1
ATOM 2588 C CA . PRO B 1 96 ? 13.553 -28.185 23.437 1.00 58.77 96 PRO B CA 1
ATOM 2589 C C . PRO B 1 96 ? 12.673 -28.244 24.670 1.00 54.03 96 PRO B C 1
ATOM 2590 O O . PRO B 1 96 ? 12.617 -29.251 25.379 1.00 57.83 96 PRO B O 1
ATOM 2592 N N . ASP B 1 97 ? 11.974 -27.139 24.908 1.00 56.33 97 ASP B N 1
ATOM 2593 C CA . ASP B 1 97 ? 10.925 -27.066 25.905 1.00 52.61 97 ASP B CA 1
ATOM 2594 C C . ASP B 1 97 ? 9.542 -27.068 25.280 1.00 49.10 97 ASP B C 1
ATOM 2595 O O . ASP B 1 97 ? 8.549 -27.189 26.005 1.00 45.49 97 ASP B O 1
ATOM 2597 N N . ALA B 1 98 ? 9.458 -26.937 23.959 1.00 45.57 98 ALA B N 1
ATOM 2598 C CA . ALA B 1 98 ? 8.188 -26.898 23.258 1.00 38.45 98 ALA B CA 1
ATOM 2599 C C . ALA B 1 98 ? 8.406 -27.373 21.830 1.00 46.55 98 ALA B C 1
ATOM 2600 O O . ALA B 1 98 ? 9.523 -27.350 21.307 1.00 48.52 98 ALA B O 1
ATOM 2602 N N . VAL B 1 99 ? 7.319 -27.817 21.211 1.00 39.63 99 VAL B N 1
ATOM 2603 C CA . VAL B 1 99 ? 7.312 -28.223 19.812 1.00 34.73 99 VAL B CA 1
ATOM 2604 C C . VAL B 1 99 ? 6.489 -27.203 19.038 1.00 43.63 99 VAL B C 1
ATOM 2605 O O . VAL B 1 99 ? 5.403 -26.805 19.482 1.00 38.24 99 VAL B O 1
ATOM 2609 N N . ASN B 1 100 ? 7.017 -26.753 17.902 1.00 36.80 100 ASN B N 1
ATOM 2610 C CA . ASN B 1 100 ? 6.356 -25.747 17.083 1.00 35.09 100 ASN B CA 1
ATOM 2611 C C . ASN B 1 100 ? 5.619 -26.431 15.937 1.00 42.44 100 ASN B C 1
ATOM 2612 O O . ASN B 1 100 ? 6.220 -27.187 15.168 1.00 43.26 100 ASN B O 1
ATOM 2617 N N . LEU B 1 101 ? 4.324 -26.156 15.829 1.00 31.02 101 LEU B N 1
ATOM 2618 C CA . LEU B 1 101 ? 3.461 -26.686 14.786 1.00 35.82 101 LEU B CA 1
ATOM 2619 C C . LEU B 1 101 ? 3.016 -25.532 13.905 1.00 44.56 101 LEU B C 1
ATOM 2620 O O . LEU B 1 101 ? 2.556 -24.506 14.415 1.00 38.28 101 LEU B O 1
ATOM 2625 N N . MET B 1 102 ? 3.135 -25.693 12.591 1.00 35.39 102 MET B N 1
ATOM 2626 C CA . MET B 1 102 ? 2.694 -24.645 11.680 1.00 37.97 102 MET B CA 1
ATOM 2627 C C . MET B 1 102 ? 1.803 -25.237 10.602 1.00 45.09 102 MET B C 1
ATOM 2628 O O . MET B 1 102 ? 2.189 -26.194 9.920 1.00 44.98 102 MET B O 1
ATOM 2633 N N . PHE B 1 103 ? 0.608 -24.661 10.473 1.00 40.06 103 PHE B N 1
ATOM 2634 C CA . PHE B 1 103 ? -0.397 -25.060 9.498 1.00 42.95 103 PHE B CA 1
ATOM 2635 C C . PHE B 1 103 ? -0.539 -23.979 8.435 1.00 52.38 103 PHE B C 1
ATOM 2636 O O . PHE B 1 103 ? -0.750 -22.797 8.759 1.00 45.05 103 PHE B O 1
ATOM 2644 N N . GLU B 1 104 ? -0.412 -24.393 7.171 1.00 49.32 104 GLU B N 1
ATOM 2645 C CA . GLU B 1 104 ? -0.512 -23.506 6.020 1.00 56.03 104 GLU B CA 1
ATOM 2646 C C . GLU B 1 104 ? -1.554 -23.991 5.025 1.00 65.13 104 GLU B C 1
ATOM 2647 O O . GLU B 1 104 ? -1.631 -25.186 4.721 1.00 65.33 104 GLU B O 1
ATOM 2653 N N . SER B 1 105 ? -2.344 -23.050 4.518 1.00 78.25 105 SER B N 1
ATOM 2654 C CA . SER B 1 105 ? -3.356 -23.308 3.508 1.00 88.06 105 SER B CA 1
ATOM 2655 C C . SER B 1 105 ? -3.014 -22.571 2.219 1.00 96.15 105 SER B C 1
ATOM 2656 O O . SER B 1 105 ? -2.286 -21.574 2.218 1.00 98.61 105 SER B O 1
ATOM 2659 N N . ALA B 1 106 ? -3.547 -23.085 1.116 1.00 102.22 106 ALA B N 1
ATOM 2660 C CA . ALA B 1 106 ? -3.358 -22.496 -0.200 1.00 108.16 106 ALA B CA 1
ATOM 2661 C C . ALA B 1 106 ? -4.467 -21.493 -0.494 1.00 113.41 106 ALA B C 1
ATOM 2662 O O . ALA B 1 106 ? -5.578 -21.592 0.035 1.00 109.81 106 ALA B O 1
ATOM 2664 N N . GLU B 1 107 ? -4.142 -20.510 -1.336 1.00 117.38 107 GLU B N 1
ATOM 2665 C CA . GLU B 1 107 ? -5.055 -19.457 -1.789 1.00 122.07 107 GLU B CA 1
ATOM 2666 C C . GLU B 1 107 ? -5.520 -18.552 -0.659 1.00 125.47 107 GLU B C 1
ATOM 2667 O O . GLU B 1 107 ? -6.559 -17.896 -0.779 1.00 129.65 107 GLU B O 1
ATOM 2673 N N . THR B 1 108 ? -4.786 -18.492 0.431 1.00 126.63 108 THR B N 1
ATOM 2674 C CA . THR B 1 108 ? -5.207 -17.639 1.536 1.00 112.08 108 THR B CA 1
ATOM 2675 C C . THR B 1 108 ? -4.068 -16.809 2.099 1.00 103.08 108 THR B C 1
ATOM 2676 O O . THR B 1 108 ? -4.278 -15.640 2.432 1.00 95.68 108 THR B O 1
ATOM 2680 N N . ASP B 1 109 ? -2.876 -17.393 2.229 1.00 96.00 109 ASP B N 1
ATOM 2681 C CA . ASP B 1 109 ? -1.746 -16.777 2.921 1.00 91.71 109 ASP B CA 1
ATOM 2682 C C . ASP B 1 109 ? -2.067 -16.592 4.401 1.00 85.71 109 ASP B C 1
ATOM 2683 O O . ASP B 1 109 ? -1.570 -15.669 5.054 1.00 81.37 109 ASP B O 1
ATOM 2688 N N . ARG B 1 110 ? -2.935 -17.464 4.915 1.00 102.78 110 ARG B N 1
ATOM 2689 C CA . ARG B 1 110 ? -3.256 -17.534 6.335 1.00 70.58 110 ARG B CA 1
ATOM 2690 C C . ARG B 1 110 ? -2.273 -18.472 7.019 1.00 63.30 110 ARG B C 1
ATOM 2691 O O . ARG B 1 110 ? -1.976 -19.547 6.498 1.00 55.10 110 ARG B O 1
ATOM 2699 N N . ILE B 1 111 ? -1.771 -18.067 8.178 1.00 52.04 111 ILE B N 1
ATOM 2700 C CA . ILE B 1 111 ? -0.706 -18.776 8.867 1.00 54.97 111 ILE B CA 1
ATOM 2701 C C . ILE B 1 111 ? -1.195 -19.149 10.259 1.00 46.68 111 ILE B C 1
ATOM 2702 O O . ILE B 1 111 ? -1.658 -18.281 11.011 1.00 49.70 111 ILE B O 1
ATOM 2707 N N . SER B 1 112 ? -1.090 -20.432 10.612 1.00 47.68 112 SER B N 1
ATOM 2708 C CA . SER B 1 112 ? -1.395 -20.866 11.969 1.00 42.14 112 SER B CA 1
ATOM 2709 C C . SER B 1 112 ? -0.121 -21.403 12.605 1.00 51.15 112 SER B C 1
ATOM 2710 O O . SER B 1 112 ? 0.579 -22.215 11.995 1.00 42.82 112 SER B O 1
ATOM 2713 N N . GLU B 1 113 ? 0.175 -20.954 13.823 1.00 45.99 113 GLU B N 1
ATOM 2714 C CA . GLU B 1 113 ? 1.383 -21.364 14.527 1.00 35.89 113 GLU B CA 1
ATOM 2715 C C . GLU B 1 113 ? 1.039 -21.649 15.979 1.00 42.12 113 GLU B C 1
ATOM 2716 O O . GLU B 1 113 ? 0.354 -20.851 16.624 1.00 39.20 113 GLU B O 1
ATOM 2718 N N . TYR B 1 114 ? 1.515 -22.783 16.486 1.00 32.98 114 TYR B N 1
ATOM 2719 C CA . TYR B 1 114 ? 1.274 -23.180 17.864 1.00 40.03 114 TYR B CA 1
ATOM 2720 C C . TYR B 1 114 ? 2.574 -23.686 18.469 1.00 45.65 114 TYR B C 1
ATOM 2721 O O . TYR B 1 114 ? 3.356 -24.360 17.799 1.00 41.07 114 TYR B O 1
ATOM 2730 N N . ASP B 1 115 ? 2.807 -23.354 19.733 1.00 40.30 115 ASP B N 1
ATOM 2731 C CA . ASP B 1 115 ? 3.973 -23.835 20.470 1.00 42.56 115 ASP B CA 1
ATOM 2732 C C . ASP B 1 115 ? 3.475 -24.632 21.670 1.00 42.79 115 ASP B C 1
ATOM 2733 O O . ASP B 1 115 ? 3.061 -24.051 22.678 1.00 47.05 115 ASP B O 1
ATOM 2738 N N . ILE B 1 116 ? 3.513 -25.957 21.565 1.00 33.81 116 ILE B N 1
ATOM 2739 C CA . ILE B 1 116 ? 3.015 -26.825 22.628 1.00 39.84 116 ILE B CA 1
ATOM 2740 C C . ILE B 1 116 ? 4.154 -27.124 23.589 1.00 39.39 116 ILE B C 1
ATOM 2741 O O . ILE B 1 116 ? 5.202 -27.633 23.180 1.00 39.35 116 ILE B O 1
ATOM 2746 N N . LYS B 1 117 ? 3.940 -26.822 24.867 1.00 38.13 117 LYS B N 1
ATOM 2747 C CA . LYS B 1 117 ? 4.948 -27.099 25.879 1.00 41.78 117 LYS B CA 1
ATOM 2748 C C . LYS B 1 117 ? 5.187 -28.598 25.987 1.00 44.80 117 LYS B C 1
ATOM 2749 O O . LYS B 1 117 ? 4.242 -29.392 26.029 1.00 37.57 117 LYS B O 1
ATOM 2751 N N . LEU B 1 118 ? 6.458 -28.983 26.030 1.00 38.95 118 LEU B N 1
ATOM 2752 C CA . LEU B 1 118 ? 6.807 -30.381 26.197 1.00 39.13 118 LEU B CA 1
ATOM 2753 C C . LEU B 1 118 ? 6.774 -30.761 27.672 1.00 43.92 118 LEU B C 1
ATOM 2754 O O . LEU B 1 118 ? 6.801 -29.909 28.565 1.00 48.27 118 LEU B O 1
ATOM 2759 N N . MET B 1 119 ? 6.716 -32.064 27.921 1.00 44.39 119 MET B N 1
ATOM 2760 C CA . MET B 1 119 ? 6.744 -32.598 29.271 1.00 46.52 119 MET B CA 1
ATOM 2761 C C . MET B 1 119 ? 7.802 -33.688 29.345 1.00 52.69 119 MET B C 1
ATOM 2762 O O . MET B 1 119 ? 8.172 -34.294 28.336 1.00 48.35 119 MET B O 1
ATOM 2767 N N . ASP B 1 120 ? 8.283 -33.935 30.557 1.00 56.24 120 ASP B N 1
ATOM 2768 C CA . ASP B 1 120 ? 9.303 -34.948 30.783 1.00 55.82 120 ASP B CA 1
ATOM 2769 C C . ASP B 1 120 ? 8.635 -36.304 30.965 1.00 57.28 120 ASP B C 1
ATOM 2770 O O . ASP B 1 120 ? 7.807 -36.483 31.865 1.00 49.56 120 ASP B O 1
ATOM 2775 N N . ILE B 1 121 ? 8.994 -37.251 30.105 1.00 53.70 121 ILE B N 1
ATOM 2776 C CA . ILE B 1 121 ? 8.464 -38.606 30.140 1.00 58.13 121 ILE B CA 1
ATOM 2777 C C . ILE B 1 121 ? 9.649 -39.553 30.235 1.00 71.16 121 ILE B C 1
ATOM 2778 O O . ILE B 1 121 ? 10.600 -39.453 29.450 1.00 64.04 121 ILE B O 1
ATOM 2783 N N . ASP B 1 122 ? 9.580 -40.474 31.190 1.00 76.63 122 ASP B N 1
ATOM 2784 C CA . ASP B 1 122 ? 10.632 -41.454 31.447 1.00 86.58 122 ASP B CA 1
ATOM 2785 C C . ASP B 1 122 ? 10.303 -42.683 30.616 1.00 93.62 122 ASP B C 1
ATOM 2786 O O . ASP B 1 122 ? 9.410 -43.460 30.961 1.00 123.73 122 ASP B O 1
ATOM 2791 N N . GLN B 1 123 ? 11.023 -42.863 29.512 1.00 89.79 123 GLN B N 1
ATOM 2792 C CA . GLN B 1 123 ? 10.636 -43.856 28.524 1.00 97.41 123 GLN B CA 1
ATOM 2793 C C . GLN B 1 123 ? 11.234 -45.212 28.863 1.00 99.48 123 GLN B C 1
ATOM 2794 O O . GLN B 1 123 ? 12.459 -45.382 28.875 1.00 97.91 123 GLN B O 1
ATOM 2796 N N . GLU B 1 124 ? 10.355 -46.164 29.164 1.00 99.75 124 GLU B N 1
ATOM 2797 C CA . GLU B 1 124 ? 10.704 -47.571 29.305 1.00 102.14 124 GLU B CA 1
ATOM 2798 C C . GLU B 1 124 ? 10.372 -48.225 27.970 1.00 115.42 124 GLU B C 1
ATOM 2799 O O . GLU B 1 124 ? 9.200 -48.452 27.656 1.00 98.73 124 GLU B O 1
ATOM 2805 N N . HIS B 1 125 ? 11.392 -48.519 27.179 1.00 83.78 125 HIS B N 1
ATOM 2806 C CA . HIS B 1 125 ? 11.203 -49.229 25.925 1.00 72.62 125 HIS B CA 1
ATOM 2807 C C . HIS B 1 125 ? 11.521 -50.707 26.104 1.00 74.98 125 HIS B C 1
ATOM 2808 O O . HIS B 1 125 ? 12.369 -51.087 26.916 1.00 75.31 125 HIS B O 1
ATOM 2815 N N . LEU B 1 126 ? 10.825 -51.541 25.340 1.00 56.21 126 LEU B N 1
ATOM 2816 C CA . LEU B 1 126 ? 10.971 -52.986 25.421 1.00 59.05 126 LEU B CA 1
ATOM 2817 C C . LEU B 1 126 ? 11.561 -53.509 24.121 1.00 53.92 126 LEU B C 1
ATOM 2818 O O . LEU B 1 126 ? 11.268 -52.991 23.039 1.00 47.38 126 LEU B O 1
ATOM 2823 N N . ALA B 1 127 ? 12.394 -54.538 24.235 1.00 51.18 127 ALA B N 1
ATOM 2824 C CA . ALA B 1 127 ? 12.994 -55.165 23.068 1.00 48.75 127 ALA B CA 1
ATOM 2825 C C . ALA B 1 127 ? 12.029 -56.198 22.502 1.00 59.27 127 ALA B C 1
ATOM 2826 O O . ALA B 1 127 ? 11.662 -57.156 23.191 1.00 58.45 127 ALA B O 1
ATOM 2828 N N . ILE B 1 128 ? 11.626 -56.004 21.255 1.00 54.95 128 ILE B N 1
ATOM 2829 C CA . ILE B 1 128 ? 10.679 -56.894 20.583 1.00 50.06 128 ILE B CA 1
ATOM 2830 C C . ILE B 1 128 ? 11.446 -57.644 19.507 1.00 53.66 128 ILE B C 1
ATOM 2831 O O . ILE B 1 128 ? 11.797 -57.060 18.466 1.00 49.76 128 ILE B O 1
ATOM 2836 N N . PRO B 1 129 ? 11.756 -58.924 19.703 1.00 60.13 129 PRO B N 1
ATOM 2837 C CA . PRO B 1 129 ? 12.483 -59.674 18.678 1.00 60.24 129 PRO B CA 1
ATOM 2838 C C . PRO B 1 129 ? 11.587 -60.007 17.497 1.00 65.65 129 PRO B C 1
ATOM 2839 O O . PRO B 1 129 ? 10.364 -60.112 17.623 1.00 67.83 129 PRO B O 1
ATOM 2843 N N . GLU B 1 130 ? 12.214 -60.160 16.333 1.00 65.78 130 GLU B N 1
ATOM 2844 C CA . GLU B 1 130 ? 11.485 -60.597 15.151 1.00 63.06 130 GLU B CA 1
ATOM 2845 C C . GLU B 1 130 ? 10.943 -62.004 15.365 1.00 65.91 130 GLU B C 1
ATOM 2846 O O . GLU B 1 130 ? 11.677 -62.912 15.768 1.00 67.35 130 GLU B O 1
ATOM 2848 N N . THR B 1 131 ? 9.652 -62.182 15.104 1.00 66.01 131 THR B N 1
ATOM 2849 C CA . THR B 1 131 ? 8.960 -63.431 15.379 1.00 62.62 131 THR B CA 1
ATOM 2850 C C . THR B 1 131 ? 8.360 -63.988 14.097 1.00 59.29 131 THR B C 1
ATOM 2851 O O . THR B 1 131 ? 7.889 -63.233 13.240 1.00 57.97 131 THR B O 1
ATOM 2855 N N . GLU B 1 132 ? 8.386 -65.313 13.970 1.00 62.52 132 GLU B N 1
ATOM 2856 C CA . GLU B 1 132 ? 7.670 -66.023 12.917 1.00 62.45 132 GLU B CA 1
ATOM 2857 C C . GLU B 1 132 ? 6.335 -66.472 13.500 1.00 60.09 132 GLU B C 1
ATOM 2858 O O . GLU B 1 132 ? 6.285 -67.407 14.306 1.00 62.44 132 GLU B O 1
ATOM 2860 N N . TYR B 1 133 ? 5.258 -65.806 13.095 1.00 59.22 133 TYR B N 1
ATOM 2861 C CA . TYR B 1 133 ? 3.960 -66.021 13.715 1.00 51.76 133 TYR B CA 1
ATOM 2862 C C . TYR B 1 133 ? 3.280 -67.257 13.144 1.00 51.66 133 TYR B C 1
ATOM 2863 O O . TYR B 1 133 ? 3.397 -67.558 11.953 1.00 58.69 133 TYR B O 1
ATOM 2872 N N . ALA B 1 134 ? 2.567 -67.978 14.013 1.00 56.23 134 ALA B N 1
ATOM 2873 C CA . ALA B 1 134 ? 1.844 -69.170 13.581 1.00 55.79 134 ALA B CA 1
ATOM 2874 C C . ALA B 1 134 ? 0.715 -68.835 12.614 1.00 54.32 134 ALA B C 1
ATOM 2875 O O . ALA B 1 134 ? 0.373 -69.659 11.759 1.00 59.93 134 ALA B O 1
ATOM 2877 N N . ALA B 1 135 ? 0.122 -67.649 12.733 1.00 48.13 135 ALA B N 1
ATOM 2878 C CA . ALA B 1 135 ? -0.991 -67.256 11.883 1.00 40.59 135 ALA B CA 1
ATOM 2879 C C . ALA B 1 135 ? -0.907 -65.772 11.560 1.00 46.54 135 ALA B C 1
ATOM 2880 O O . ALA B 1 135 ? -0.615 -64.951 12.435 1.00 46.31 135 ALA B O 1
ATOM 2882 N N . THR B 1 136 ? -1.182 -65.443 10.299 1.00 45.86 136 THR B N 1
ATOM 2883 C CA . THR B 1 136 ? -1.199 -64.069 9.811 1.00 49.48 136 THR B CA 1
ATOM 2884 C C . THR B 1 136 ? -2.484 -63.858 9.023 1.00 44.43 136 THR B C 1
ATOM 2885 O O . THR B 1 136 ? -2.727 -64.553 8.033 1.00 43.07 136 THR B O 1
ATOM 2889 N N . VAL B 1 137 ? -3.303 -62.909 9.466 1.00 39.41 137 VAL B N 1
ATOM 2890 C CA . VAL B 1 137 ? -4.621 -62.659 8.895 1.00 38.91 137 VAL B CA 1
ATOM 2891 C C . VAL B 1 137 ? -4.652 -61.235 8.359 1.00 37.56 137 VAL B C 1
ATOM 2892 O O . VAL B 1 137 ? -4.446 -60.278 9.112 1.00 39.31 137 VAL B O 1
ATOM 2896 N N . GLU B 1 138 ? -4.914 -61.097 7.066 1.00 37.26 138 GLU B N 1
ATOM 2897 C CA . GLU B 1 138 ? -5.085 -59.804 6.417 1.00 46.23 138 GLU B CA 1
ATOM 2898 C C . GLU B 1 138 ? -6.575 -59.598 6.185 1.00 42.19 138 GLU B C 1
ATOM 2899 O O . GLU B 1 138 ? -7.220 -60.428 5.540 1.00 45.15 138 GLU B O 1
ATOM 2905 N N . MET B 1 139 ? -7.129 -58.512 6.707 1.00 38.13 139 MET B N 1
ATOM 2906 C CA . MET B 1 139 ? -8.575 -58.353 6.604 1.00 43.48 139 MET B CA 1
ATOM 2907 C C . MET B 1 139 ? -8.895 -56.855 6.542 1.00 44.10 139 MET B C 1
ATOM 2908 O O . MET B 1 139 ? -8.049 -56.031 6.853 1.00 45.47 139 MET B O 1
ATOM 2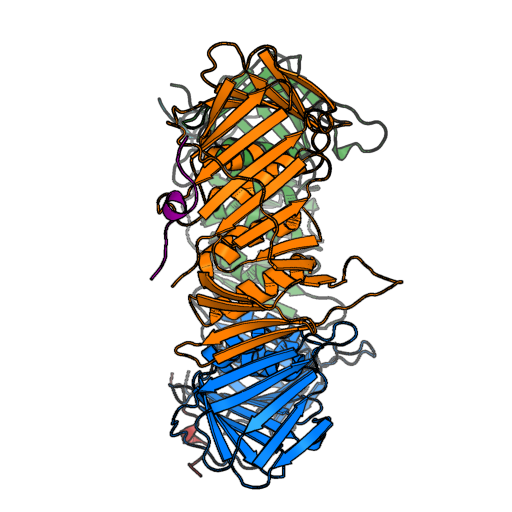913 N N . PRO B 1 140 ? -10.098 -56.518 6.069 1.00 43.82 140 PRO B N 1
ATOM 2914 C CA . PRO B 1 140 ? -10.479 -55.092 6.077 1.00 41.58 140 PRO B CA 1
ATOM 2915 C C . PRO B 1 140 ? -10.491 -54.549 7.495 1.00 40.68 140 PRO B C 1
ATOM 2916 O O . PRO B 1 140 ? -11.039 -55.164 8.413 1.00 38.79 140 PRO B O 1
ATOM 2920 N N . SER B 1 141 ? -9.860 -53.385 7.673 1.00 37.92 141 SER B N 1
ATOM 2921 C CA . SER B 1 141 ? -9.774 -52.787 9.001 1.00 38.57 141 SER B CA 1
ATOM 2922 C C . SER B 1 141 ? -11.158 -52.464 9.551 1.00 35.40 141 SER B C 1
ATOM 2923 O O . SER B 1 141 ? -11.422 -52.661 10.744 1.00 41.56 141 SER B O 1
ATOM 2926 N N . ALA B 1 142 ? -12.056 -51.970 8.694 1.00 31.66 142 ALA B N 1
ATOM 2927 C CA . ALA B 1 142 ? -13.412 -51.656 9.135 1.00 38.83 142 ALA B CA 1
ATOM 2928 C C . ALA B 1 142 ? -14.153 -52.908 9.592 1.00 37.19 142 ALA B C 1
ATOM 2929 O O . ALA B 1 142 ? -14.951 -52.858 10.535 1.00 40.57 142 ALA B O 1
ATOM 2931 N N . GLU B 1 143 ? -13.900 -54.043 8.937 1.00 36.98 143 GLU B N 1
ATOM 2932 C CA . GLU B 1 143 ? -14.536 -55.292 9.344 1.00 41.88 143 GLU B CA 1
ATOM 2933 C C . GLU B 1 143 ? -14.071 -55.714 10.733 1.00 44.11 143 GLU B C 1
ATOM 2934 O O . GLU B 1 143 ? -14.883 -56.100 11.585 1.00 39.58 143 GLU B O 1
ATOM 2940 N N . PHE B 1 144 ? -12.759 -55.651 10.975 1.00 33.77 144 PHE B N 1
ATOM 2941 C CA . PHE B 1 144 ? -12.228 -55.961 12.298 1.00 33.26 144 PHE B CA 1
ATOM 2942 C C . PHE B 1 144 ? -12.790 -55.013 13.351 1.00 36.03 144 PHE B C 1
ATOM 2943 O O . PHE B 1 144 ? -13.122 -55.435 14.466 1.00 37.90 144 PHE B O 1
ATOM 2951 N N . GLN B 1 145 ? -12.918 -53.728 13.008 1.00 32.86 145 GLN B N 1
ATOM 2952 C CA . GLN B 1 145 ? -13.477 -52.758 13.947 1.00 35.12 145 GLN B CA 1
ATOM 2953 C C . GLN B 1 145 ? -14.928 -53.086 14.285 1.00 37.92 145 GLN B C 1
ATOM 2954 O O . GLN B 1 145 ? -15.331 -53.026 15.456 1.00 32.08 145 GLN B O 1
ATOM 2960 N N . ARG B 1 146 ? -15.729 -53.421 13.271 1.00 33.81 146 ARG B N 1
ATOM 2961 C CA . ARG B 1 146 ? -17.117 -53.801 13.512 1.00 38.30 146 ARG B CA 1
ATOM 2962 C C . ARG B 1 146 ? -17.201 -55.033 14.401 1.00 42.88 146 ARG B C 1
ATOM 2963 O O . ARG B 1 146 ? -18.011 -55.084 15.333 1.00 42.76 146 ARG B O 1
ATOM 2971 N N . ILE B 1 147 ? -16.382 -56.048 14.112 1.00 37.68 147 ILE B N 1
ATOM 2972 C CA . ILE B 1 147 ? -16.387 -57.265 14.923 1.00 39.60 147 ILE B CA 1
ATOM 2973 C C . ILE B 1 147 ? -16.047 -56.939 16.371 1.00 46.84 147 ILE B C 1
ATOM 2974 O O . ILE B 1 147 ? -16.695 -57.424 17.310 1.00 38.50 147 ILE B O 1
ATOM 2979 N N . CYS B 1 148 ? -15.019 -56.111 16.573 1.00 38.30 148 CYS B N 1
ATOM 2980 C CA . CYS B 1 148 ? -14.592 -55.774 17.926 1.00 34.52 148 CYS B CA 1
ATOM 2981 C C . CYS B 1 148 ? -15.686 -55.032 18.682 1.00 35.66 148 CYS B C 1
ATOM 2982 O O . CYS B 1 148 ? -15.974 -55.353 19.838 1.00 35.38 148 CYS B O 1
ATOM 2985 N N . ARG B 1 149 ? -16.318 -54.041 18.044 1.00 35.04 149 ARG B N 1
ATOM 2986 C CA . ARG B 1 149 ? -17.405 -53.327 18.713 1.00 43.60 149 ARG B CA 1
ATOM 2987 C C . ARG B 1 149 ? -18.563 -54.268 19.035 1.00 41.91 149 ARG B C 1
ATOM 2988 O O . ARG B 1 149 ? -19.101 -54.257 20.152 1.00 48.17 149 ARG B O 1
ATOM 2996 N N . ASP B 1 150 ? -18.958 -55.095 18.062 1.00 41.54 150 ASP B N 1
ATOM 2997 C CA . ASP B 1 150 ? -20.092 -55.995 18.243 1.00 42.55 150 ASP B CA 1
ATOM 2998 C C . ASP B 1 150 ? -19.866 -56.941 19.414 1.00 40.25 150 ASP B C 1
ATOM 2999 O O . ASP B 1 150 ? -20.743 -57.111 20.268 1.00 41.81 150 ASP B O 1
ATOM 3004 N N . LEU B 1 151 ? -18.692 -57.574 19.469 1.00 34.76 151 LEU B N 1
ATOM 3005 C CA . LEU B 1 151 ? -18.429 -58.505 20.561 1.00 34.69 151 LEU B CA 1
ATOM 3006 C C . LEU B 1 151 ? -18.185 -57.778 21.880 1.00 40.17 151 LEU B C 1
ATOM 3007 O O . LEU B 1 151 ? -18.474 -58.329 22.948 1.00 44.10 151 LEU B O 1
ATOM 3012 N N . ASN B 1 152 ? -17.653 -56.552 21.833 1.00 35.67 152 ASN B N 1
ATOM 3013 C CA . ASN B 1 152 ? -17.486 -55.766 23.050 1.00 38.17 152 ASN B CA 1
ATOM 3014 C C . ASN B 1 152 ? -18.828 -55.373 23.650 1.00 45.65 152 ASN B C 1
ATOM 3015 O O . ASN B 1 152 ? -18.918 -55.137 24.861 1.00 44.34 152 ASN B O 1
ATOM 3020 N N . ALA B 1 153 ? -19.872 -55.277 22.823 1.00 39.38 153 ALA B N 1
ATOM 3021 C CA . ALA B 1 153 ? -21.206 -55.023 23.356 1.00 48.39 153 ALA B CA 1
ATOM 3022 C C . ALA B 1 153 ? -21.681 -56.132 24.290 1.00 48.24 153 ALA B C 1
ATOM 3023 O O . ALA B 1 153 ? -22.572 -55.891 25.113 1.00 45.13 153 ALA B O 1
ATOM 3025 N N . LEU B 1 154 ? -21.114 -57.337 24.186 1.00 43.19 154 LEU B N 1
ATOM 3026 C CA . LEU B 1 154 ? -21.593 -58.479 24.953 1.00 41.18 154 LEU B CA 1
ATOM 3027 C C . LEU B 1 154 ? -20.605 -59.010 25.981 1.00 41.94 154 LEU B C 1
ATOM 3028 O O . LEU B 1 154 ? -21.024 -59.733 26.889 1.00 42.98 154 LEU B O 1
ATOM 3033 N N . SER B 1 155 ? -19.319 -58.684 25.869 1.00 37.60 155 SER B N 1
ATOM 3034 C CA . SER B 1 155 ? -18.327 -59.347 26.704 1.00 43.26 155 SER B CA 1
ATOM 3035 C C . SER B 1 155 ? -17.071 -58.497 26.800 1.00 41.35 155 SER B C 1
ATOM 3036 O O . SER B 1 155 ? -16.838 -57.597 25.989 1.00 44.38 155 SER B O 1
ATOM 3039 N N . GLU B 1 156 ? -16.260 -58.808 27.812 1.00 42.24 156 GLU B N 1
ATOM 3040 C CA . GLU B 1 156 ? -14.960 -58.180 28.000 1.00 43.63 156 GLU B CA 1
ATOM 3041 C C . GLU B 1 156 ? -13.832 -58.922 27.299 1.00 43.80 156 GLU B C 1
ATOM 3042 O O . GLU B 1 156 ? -12.754 -58.346 27.111 1.00 43.93 156 GLU B O 1
ATOM 3044 N N . SER B 1 157 ? -14.047 -60.179 26.915 1.00 44.00 157 SER B N 1
ATOM 3045 C CA . SER B 1 157 ? -12.995 -61.015 26.359 1.00 46.99 157 SER B CA 1
ATOM 3046 C C . SER B 1 157 ? -13.470 -61.646 25.058 1.00 41.74 157 SER B C 1
ATOM 3047 O O . SER B 1 157 ? -14.667 -61.866 24.855 1.00 41.91 157 SER B O 1
ATOM 3050 N N . VAL B 1 158 ? -12.513 -61.934 24.179 1.00 35.06 158 VAL B N 1
ATOM 3051 C CA . VAL B 1 158 ? -12.783 -62.576 22.897 1.00 35.32 158 VAL B CA 1
ATOM 3052 C C . VAL B 1 158 ? -11.761 -63.683 22.672 1.00 42.26 158 VAL B C 1
ATOM 3053 O O . VAL B 1 158 ? -10.567 -63.501 22.933 1.00 45.52 158 VAL B O 1
ATOM 3057 N N . VAL B 1 159 ? -12.241 -64.842 22.218 1.00 37.02 159 VAL B N 1
ATOM 3058 C CA . VAL B 1 159 ? -11.404 -65.959 21.787 1.00 42.07 159 VAL B CA 1
ATOM 3059 C C . VAL B 1 159 ? -11.226 -65.871 20.277 1.00 43.82 159 VAL B C 1
ATOM 3060 O O . VAL B 1 159 ? -12.211 -65.821 19.530 1.00 44.27 159 VAL B O 1
ATOM 3064 N N . ILE B 1 160 ? -9.971 -65.817 19.839 1.00 43.19 160 ILE B N 1
ATOM 3065 C CA . ILE B 1 160 ? -9.584 -65.781 18.436 1.00 45.99 160 ILE B CA 1
ATOM 3066 C C . ILE B 1 160 ? -8.984 -67.110 18.039 1.00 49.08 160 ILE B C 1
ATOM 3067 O O . ILE B 1 160 ? -8.047 -67.612 18.661 1.00 51.01 160 ILE B O 1
ATOM 3072 N N . GLU B 1 161 ? -9.560 -67.689 17.026 1.00 49.73 161 GLU B N 1
ATOM 3073 C CA . GLU B 1 161 ? -9.265 -69.027 16.533 1.00 52.18 161 GLU B CA 1
ATOM 3074 C C . GLU B 1 161 ? -8.975 -69.015 15.051 1.00 55.52 161 GLU B C 1
ATOM 3075 O O . GLU B 1 161 ? -9.874 -68.793 14.240 1.00 57.11 161 GLU B O 1
ATOM 3081 N N . ALA B 1 162 ? -7.712 -69.278 14.720 1.00 53.16 162 ALA B N 1
ATOM 3082 C CA . ALA B 1 162 ? -7.200 -69.265 13.357 1.00 56.08 162 ALA B CA 1
ATOM 3083 C C . ALA B 1 162 ? -6.914 -70.698 12.928 1.00 57.68 162 ALA B C 1
ATOM 3084 O O . ALA B 1 162 ? -6.137 -71.412 13.582 1.00 60.33 162 ALA B O 1
ATOM 3086 N N . THR B 1 163 ? -7.558 -71.108 11.839 1.00 59.55 163 THR B N 1
ATOM 3087 C CA . THR B 1 163 ? -7.378 -72.400 11.199 1.00 67.99 163 THR B CA 1
ATOM 3088 C C . THR B 1 163 ? -7.176 -72.146 9.716 1.00 75.48 163 THR B C 1
ATOM 3089 O O . THR B 1 163 ? -7.262 -71.007 9.252 1.00 77.27 163 THR B O 1
ATOM 3093 N N . LYS B 1 164 ? -6.897 -73.213 8.966 1.00 75.96 164 LYS B N 1
ATOM 3094 C CA . LYS B 1 164 ? -6.689 -73.057 7.531 1.00 81.09 164 LYS B CA 1
ATOM 3095 C C . LYS B 1 164 ? -7.949 -72.548 6.841 1.00 86.95 164 LYS B C 1
ATOM 3096 O O . LYS B 1 164 ? -7.871 -71.762 5.890 1.00 89.28 164 LYS B O 1
ATOM 3098 N N . GLU B 1 165 ? -9.121 -72.987 7.307 1.00 82.57 165 GLU B N 1
ATOM 3099 C CA . GLU B 1 165 ? -10.376 -72.553 6.699 1.00 82.07 165 GLU B CA 1
ATOM 3100 C C . GLU B 1 165 ? -10.619 -71.066 6.931 1.00 79.19 165 GLU B C 1
ATOM 3101 O O . GLU B 1 165 ? -10.867 -70.312 5.983 1.00 73.50 165 GLU B O 1
ATOM 3103 N N . GLY B 1 166 ? -10.550 -70.627 8.182 1.00 69.28 166 GLY B N 1
ATOM 3104 C CA . GLY B 1 166 ? -10.841 -69.241 8.480 1.00 63.92 166 GLY B CA 1
ATOM 3105 C C . GLY B 1 166 ? -10.569 -68.903 9.929 1.00 56.48 166 GLY B C 1
ATOM 3106 O O . GLY B 1 166 ? -9.933 -69.665 10.660 1.00 57.12 166 GLY B O 1
ATOM 3107 N N . VAL B 1 167 ? -11.067 -67.736 10.330 1.00 53.69 167 VAL B N 1
ATOM 3108 C CA . VAL B 1 167 ? -10.826 -67.168 11.652 1.00 44.50 167 VAL B CA 1
ATOM 3109 C C . VAL B 1 167 ? -12.161 -66.931 12.344 1.00 46.33 167 VAL B C 1
ATOM 3110 O O . VAL B 1 167 ? -13.061 -66.299 11.778 1.00 39.87 167 VAL B O 1
ATOM 3114 N N . LYS B 1 168 ? -12.281 -67.433 13.567 1.00 43.41 168 LYS B N 1
ATOM 3115 C CA . LYS B 1 168 ? -13.472 -67.278 14.389 1.00 46.65 168 LYS B CA 1
ATOM 3116 C C . LYS B 1 168 ? -13.159 -66.409 15.602 1.00 46.36 168 LYS B C 1
ATOM 3117 O O . LYS B 1 168 ? -12.196 -66.673 16.333 1.00 43.99 168 LYS B O 1
ATOM 3123 N N . PHE B 1 169 ? -13.967 -65.371 15.803 1.00 37.43 169 PHE B N 1
ATOM 3124 C CA . PHE B 1 169 ? -13.957 -64.560 17.014 1.00 35.19 169 PHE B CA 1
ATOM 3125 C C . PHE B 1 169 ? -15.212 -64.903 17.803 1.00 41.46 169 PHE B C 1
ATOM 3126 O O . PHE B 1 169 ? -16.321 -64.777 17.280 1.00 35.98 169 PHE B O 1
ATOM 3134 N N . SER B 1 170 ? -15.051 -65.330 19.051 1.00 40.44 170 SER B N 1
ATOM 3135 C CA . SER B 1 170 ? -16.198 -65.747 19.847 1.00 39.93 170 SER B CA 1
ATOM 3136 C C . SER B 1 170 ? -16.144 -65.118 21.232 1.00 41.23 170 SER B C 1
ATOM 3137 O O . SER B 1 170 ? -15.070 -64.798 21.745 1.00 41.33 170 SER B O 1
ATOM 3140 N N . CYS B 1 171 ? -17.319 -64.931 21.831 1.00 40.80 171 CYS B N 1
ATOM 3141 C CA . CYS B 1 171 ? -17.401 -64.356 23.166 1.00 40.70 171 CYS B CA 1
ATOM 3142 C C . CYS B 1 171 ? -18.685 -64.820 23.838 1.00 42.00 171 CYS B C 1
ATOM 3143 O O . CYS B 1 171 ? -19.623 -65.277 23.182 1.00 39.37 171 CYS B O 1
ATOM 3146 N N . GLN B 1 172 ? -18.714 -64.700 25.163 1.00 39.81 172 GLN B N 1
ATOM 3147 C CA . GLN B 1 172 ? -19.876 -65.083 25.951 1.00 49.96 172 GLN B CA 1
ATOM 3148 C C . GLN B 1 172 ? -20.034 -64.100 27.104 1.00 50.89 172 GLN B C 1
ATOM 3149 O O . GLN B 1 172 ? -19.052 -63.546 27.605 1.00 44.28 172 GLN B O 1
ATOM 3155 N N . GLY B 1 173 ? -21.277 -63.885 27.514 1.00 44.65 173 GLY B N 1
ATOM 3156 C CA . GLY B 1 173 ? -21.553 -62.896 28.534 1.00 43.22 173 GLY B CA 1
ATOM 3157 C C . GLY B 1 173 ? -22.952 -63.046 29.088 1.00 43.67 173 GLY B C 1
ATOM 3158 O O . GLY B 1 173 ? -23.666 -64.000 28.774 1.00 46.50 173 GLY B O 1
ATOM 3159 N N . ASP B 1 174 ? -23.327 -62.084 29.939 1.00 45.78 174 ASP B N 1
ATOM 3160 C CA . ASP B 1 174 ? -24.611 -62.154 30.635 1.00 52.94 174 ASP B CA 1
ATOM 3161 C C . ASP B 1 174 ? -25.780 -62.227 29.659 1.00 46.11 174 ASP B C 1
ATOM 3162 O O . ASP B 1 174 ? -26.756 -62.946 29.903 1.00 49.76 174 ASP B O 1
ATOM 3167 N N . ILE B 1 175 ? -25.703 -61.491 28.549 1.00 45.97 175 ILE B N 1
ATOM 3168 C CA . ILE B 1 175 ? -26.789 -61.521 27.576 1.00 42.03 175 ILE B CA 1
ATOM 3169 C C . ILE B 1 175 ? -26.819 -62.863 26.858 1.00 46.06 175 ILE B C 1
ATOM 3170 O O . ILE B 1 175 ? -27.892 -63.365 26.500 1.00 45.57 175 ILE B O 1
ATOM 3175 N N . GLY B 1 176 ? -25.656 -63.480 26.667 1.00 43.29 176 GLY B N 1
ATOM 3176 C CA . GLY B 1 176 ? -25.557 -64.744 25.968 1.00 45.68 176 GLY B CA 1
ATOM 3177 C C . GLY B 1 176 ? -24.185 -64.958 25.364 1.00 46.94 176 GLY B C 1
ATOM 3178 O O . GLY B 1 176 ? -23.170 -64.637 25.989 1.00 43.52 176 GLY B O 1
ATOM 3179 N N . SER B 1 177 ? -24.139 -65.484 24.143 1.00 42.13 177 SER B N 1
ATOM 3180 C CA . SER B 1 177 ? -22.881 -65.769 23.472 1.00 47.84 177 SER B CA 1
ATOM 3181 C C . SER B 1 177 ? -22.999 -65.391 22.004 1.00 50.61 177 SER B C 1
ATOM 3182 O O . SER B 1 177 ? -24.072 -65.490 21.405 1.00 43.90 177 SER B O 1
ATOM 3185 N N . GLY B 1 178 ? -21.879 -64.949 21.434 1.00 47.27 178 GLY B N 1
ATOM 3186 C CA . GLY B 1 178 ? -21.850 -64.524 20.052 1.00 39.38 178 GLY B CA 1
ATOM 3187 C C . GLY B 1 178 ? -20.562 -64.959 19.383 1.00 41.76 178 GLY B C 1
ATOM 3188 O O . GLY B 1 178 ? -19.580 -65.311 20.043 1.00 44.30 178 GLY B O 1
ATOM 3189 N N . SER B 1 179 ? -20.582 -64.935 18.051 1.00 47.46 179 SER B N 1
ATOM 3190 C CA . SER B 1 179 ? -19.408 -65.326 17.285 1.00 40.89 179 SER B CA 1
ATOM 3191 C C . SER B 1 179 ? -19.510 -64.800 15.860 1.00 43.61 179 SER B C 1
ATOM 3192 O O . SER B 1 179 ? -20.605 -64.660 15.310 1.00 40.67 179 SER B O 1
ATOM 3195 N N . VAL B 1 180 ? -18.348 -64.508 15.279 1.00 39.28 180 VAL B N 1
ATOM 3196 C CA . VAL B 1 180 ? -18.213 -64.080 13.890 1.00 39.51 180 VAL B CA 1
ATOM 3197 C C . VAL B 1 180 ? -17.105 -64.910 13.250 1.00 38.49 180 VAL B C 1
ATOM 3198 O O . VAL B 1 180 ? -15.979 -64.946 13.762 1.00 42.25 180 VAL B O 1
ATOM 3202 N N . THR B 1 181 ? -17.424 -65.583 12.147 1.00 34.93 181 THR B N 1
ATOM 3203 C CA . THR B 1 181 ? -16.473 -66.416 11.420 1.00 42.44 181 THR B CA 1
ATOM 3204 C C . THR B 1 181 ? -16.226 -65.818 10.041 1.00 51.61 181 THR B C 1
ATOM 3205 O O . THR B 1 181 ? -17.176 -65.579 9.290 1.00 43.55 181 THR B O 1
ATOM 3209 N N . ILE B 1 182 ? -14.955 -65.585 9.710 1.00 42.92 182 ILE B N 1
ATOM 3210 C CA . ILE B 1 182 ? -14.534 -65.087 8.404 1.00 46.30 182 ILE B CA 1
ATOM 3211 C C . ILE B 1 182 ? -13.725 -66.174 7.701 1.00 51.46 182 ILE B C 1
ATOM 3212 O O . ILE B 1 182 ? -12.918 -66.860 8.338 1.00 52.88 182 ILE B O 1
ATOM 3217 N N . ARG B 1 183 ? -13.962 -66.362 6.399 1.00 53.82 183 ARG B N 1
ATOM 3218 C CA . ARG B 1 183 ? -13.170 -67.278 5.584 1.00 61.70 183 ARG B CA 1
ATOM 3219 C C . ARG B 1 183 ? -12.282 -66.474 4.643 1.00 58.03 183 ARG B C 1
ATOM 3220 O O . ARG B 1 183 ? -12.555 -65.310 4.337 1.00 55.80 183 ARG B O 1
ATOM 3228 N N . GLN B 1 184 ? -11.209 -67.114 4.193 1.00 59.38 184 GLN B N 1
ATOM 3229 C CA . GLN B 1 184 ? -10.339 -66.530 3.181 1.00 63.21 184 GLN B CA 1
ATOM 3230 C C . GLN B 1 184 ? -11.133 -66.196 1.917 1.00 62.53 184 GLN B C 1
ATOM 3231 O O . GLN B 1 184 ? -11.703 -67.087 1.281 1.00 75.63 184 GLN B O 1
ATOM 3237 N N . HIS B 1 185 ? -11.166 -64.910 1.556 1.00 56.25 185 HIS B N 1
ATOM 3238 C CA . HIS B 1 185 ? -12.044 -64.390 0.508 1.00 68.64 185 HIS B CA 1
ATOM 3239 C C . HIS B 1 185 ? -11.233 -63.494 -0.420 1.00 71.63 185 HIS B C 1
ATOM 3240 O O . HIS B 1 185 ? -10.667 -62.492 0.027 1.00 72.02 185 HIS B O 1
ATOM 3247 N N . THR B 1 186 ? -11.170 -63.854 -1.703 1.00 79.47 186 THR B N 1
ATOM 3248 C CA . THR B 1 186 ? -10.414 -63.109 -2.707 1.00 79.62 186 THR B CA 1
ATOM 3249 C C . THR B 1 186 ? -11.338 -62.610 -3.811 1.00 83.20 186 THR B C 1
ATOM 3250 O O . THR B 1 186 ? -11.987 -63.414 -4.489 1.00 86.71 186 THR B O 1
ATOM 3254 N N . SER B 1 187 ? -11.411 -61.291 -3.979 1.00 88.45 187 SER B N 1
ATOM 3255 C CA . SER B 1 187 ? -12.127 -60.685 -5.092 1.00 94.29 187 SER B CA 1
ATOM 3256 C C . SER B 1 187 ? -11.154 -59.969 -6.023 1.00 102.61 187 SER B C 1
ATOM 3257 O O . SER B 1 187 ? -10.236 -59.281 -5.566 1.00 102.48 187 SER B O 1
ATOM 3259 N N . VAL B 1 188 ? -11.325 -60.187 -7.329 1.00 113.95 188 VAL B N 1
ATOM 3260 C CA . VAL B 1 188 ? -10.600 -59.418 -8.338 1.00 116.13 188 VAL B CA 1
ATOM 3261 C C . VAL B 1 188 ? -11.153 -58.000 -8.452 1.00 113.63 188 VAL B C 1
ATOM 3262 O O . VAL B 1 188 ? -10.395 -57.037 -8.616 1.00 109.76 188 VAL B O 1
ATOM 3264 N N . ASP B 1 189 ? -12.479 -57.854 -8.374 1.00 112.35 189 ASP B N 1
ATOM 3265 C CA . ASP B 1 189 ? -13.147 -56.560 -8.476 1.00 111.98 189 ASP B CA 1
ATOM 3266 C C . ASP B 1 189 ? -12.704 -55.629 -7.357 1.00 111.93 189 ASP B C 1
ATOM 3267 O O . ASP B 1 189 ? -11.985 -54.658 -7.613 1.00 111.31 189 ASP B O 1
ATOM 3269 N N . LYS B 1 190 ? -13.130 -55.885 -6.117 1.00 108.10 190 LYS B N 1
ATOM 3270 C CA . LYS B 1 190 ? -12.758 -55.027 -4.993 1.00 100.62 190 LYS B CA 1
ATOM 3271 C C . LYS B 1 190 ? -11.899 -55.802 -3.989 1.00 97.63 190 LYS B C 1
ATOM 3272 O O . LYS B 1 190 ? -12.408 -56.446 -3.083 1.00 93.98 190 LYS B O 1
ATOM 3274 N N . PRO B 1 191 ? -10.544 -55.770 -4.158 1.00 98.67 191 PRO B N 1
ATOM 3275 C CA . PRO B 1 191 ? -9.675 -56.466 -3.202 1.00 93.11 191 PRO B CA 1
ATOM 3276 C C . PRO B 1 191 ? -9.332 -55.676 -1.956 1.00 83.39 191 PRO B C 1
ATOM 3277 O O . PRO B 1 191 ? -8.536 -56.157 -1.142 1.00 80.97 191 PRO B O 1
ATOM 3281 N N . GLU B 1 192 ? -9.923 -54.496 -1.740 1.00 82.32 192 GLU B N 1
ATOM 3282 C CA . GLU B 1 192 ? -9.834 -53.809 -0.452 1.00 80.71 192 GLU B CA 1
ATOM 3283 C C . GLU B 1 192 ? -10.574 -54.566 0.646 1.00 81.57 192 GLU B C 1
ATOM 3284 O O . GLU B 1 192 ? -10.671 -54.043 1.785 1.00 75.44 192 GLU B O 1
ATOM 3286 N N . GLN B 1 193 ? -11.157 -55.726 0.286 1.00 74.29 193 GLN B N 1
ATOM 3287 C CA . GLN B 1 193 ? -12.321 -56.283 0.882 1.00 81.04 193 GLN B CA 1
ATOM 3288 C C . GLN B 1 193 ? -12.158 -57.780 0.840 1.00 73.03 193 GLN B C 1
ATOM 3289 O O . GLN B 1 193 ? -13.086 -58.556 0.583 1.00 76.27 193 GLN B O 1
ATOM 3295 N N . ASN B 1 194 ? -10.889 -58.146 0.962 1.00 70.57 194 ASN B N 1
ATOM 3296 C CA . ASN B 1 194 ? -10.301 -59.466 0.849 1.00 62.84 194 ASN B CA 1
ATOM 3297 C C . ASN B 1 194 ? -9.922 -59.949 2.239 1.00 53.84 194 ASN B C 1
ATOM 3298 O O . ASN B 1 194 ? -9.676 -59.147 3.141 1.00 56.14 194 ASN B O 1
ATOM 3303 N N . VAL B 1 195 ? -9.787 -61.261 2.392 1.00 51.23 195 VAL B N 1
ATOM 3304 C CA . VAL B 1 195 ? -9.364 -61.873 3.654 1.00 47.19 195 VAL B CA 1
ATOM 3305 C C . VAL B 1 195 ? -8.304 -62.917 3.329 1.00 49.94 195 VAL B C 1
ATOM 3306 O O . VAL B 1 195 ? -8.570 -63.855 2.572 1.00 49.24 195 VAL B O 1
ATOM 3310 N N . SER B 1 196 ? -7.104 -62.745 3.875 1.00 46.72 196 SER B N 1
ATOM 3311 C CA . SER B 1 196 ? -5.986 -63.648 3.642 1.00 48.61 196 SER B CA 1
ATOM 3312 C C . SER B 1 196 ? -5.567 -64.311 4.947 1.00 52.03 196 SER B C 1
ATOM 3313 O O . SER B 1 196 ? -5.536 -63.668 5.998 1.00 49.05 196 SER B O 1
ATOM 3316 N N . ILE B 1 197 ? -5.267 -65.605 4.886 1.00 50.46 197 ILE B N 1
ATOM 3317 C CA . ILE B 1 197 ? -4.801 -66.347 6.051 1.00 50.64 197 ILE B CA 1
ATOM 3318 C C . ILE B 1 197 ? -3.566 -67.145 5.657 1.00 58.44 197 ILE B C 1
ATOM 3319 O O . ILE B 1 197 ? -3.646 -68.047 4.814 1.00 56.46 197 ILE B O 1
ATOM 3324 N N . ALA B 1 198 ? -2.432 -66.818 6.270 1.00 56.40 198 ALA B N 1
ATOM 3325 C CA . ALA B 1 198 ? -1.193 -67.572 6.126 1.00 54.96 198 ALA B CA 1
ATOM 3326 C C . ALA B 1 198 ? -0.954 -68.282 7.452 1.00 55.35 198 ALA B C 1
ATOM 3327 O O . ALA B 1 198 ? -0.680 -67.634 8.468 1.00 55.25 198 ALA B O 1
ATOM 3329 N N . LEU B 1 199 ? -1.064 -69.608 7.444 1.00 50.51 199 LEU B N 1
ATOM 3330 C CA . LEU B 1 199 ? -1.107 -70.376 8.679 1.00 58.82 199 LEU B CA 1
ATOM 3331 C C . LEU B 1 199 ? -0.240 -71.619 8.570 1.00 60.97 199 LEU B C 1
ATOM 3332 O O . LEU B 1 199 ? -0.413 -72.424 7.651 1.00 61.52 199 LEU B O 1
ATOM 3337 N N . SER B 1 200 ? 0.689 -71.768 9.514 1.00 60.57 200 SER B N 1
ATOM 3338 C CA . SER B 1 200 ? 1.502 -72.973 9.608 1.00 69.00 200 SER B CA 1
ATOM 3339 C C . SER B 1 200 ? 0.890 -74.009 10.540 1.00 67.88 200 SER B C 1
ATOM 3340 O O . SER B 1 200 ? 1.103 -75.212 10.345 1.00 65.24 200 SER B O 1
ATOM 3343 N N . GLU B 1 201 ? 0.142 -73.565 11.556 1.00 68.18 201 GLU B N 1
ATOM 3344 C CA . GLU B 1 201 ? -0.478 -74.445 12.537 1.00 67.65 201 GLU B CA 1
ATOM 3345 C C . GLU B 1 201 ? -1.593 -73.675 13.220 1.00 71.59 201 GLU B C 1
ATOM 3346 O O . GLU B 1 201 ? -1.448 -72.461 13.431 1.00 63.68 201 GLU B O 1
ATOM 3352 N N . PRO B 1 202 ? -2.717 -74.316 13.550 1.00 64.08 202 PRO B N 1
ATOM 3353 C CA . PRO B 1 202 ? -3.847 -73.583 14.141 1.00 66.56 202 PRO B CA 1
ATOM 3354 C C . PRO B 1 202 ? -3.486 -72.966 15.484 1.00 64.40 202 PRO B C 1
ATOM 3355 O O . PRO B 1 202 ? -2.589 -73.436 16.188 1.00 64.59 202 PRO B O 1
ATOM 3359 N N . VAL B 1 203 ? -4.199 -71.895 15.836 1.00 62.42 203 VAL B N 1
ATOM 3360 C CA . VAL B 1 203 ? -3.873 -71.143 17.049 1.00 55.10 203 VAL B CA 1
ATOM 3361 C C . VAL B 1 203 ? -5.152 -70.572 17.654 1.00 56.13 203 VAL B C 1
ATOM 3362 O O . VAL B 1 203 ? -6.064 -70.149 16.937 1.00 52.43 203 VAL B O 1
ATOM 3366 N N . ALA B 1 204 ? -5.219 -70.584 18.990 1.00 52.82 204 ALA B N 1
ATOM 3367 C CA . ALA B 1 204 ? -6.382 -70.117 19.743 1.00 54.88 204 ALA B CA 1
ATOM 3368 C C . ALA B 1 204 ? -5.919 -69.313 20.951 1.00 52.63 204 ALA B C 1
ATOM 3369 O O . ALA B 1 204 ? -5.210 -69.842 21.814 1.00 50.55 204 ALA B O 1
ATOM 3371 N N . LEU B 1 205 ? -6.343 -68.049 21.024 1.00 54.46 205 LEU B N 1
ATOM 3372 C CA . LEU B 1 205 ? -5.927 -67.143 22.090 1.00 48.92 205 LEU B CA 1
ATOM 3373 C C . LEU B 1 205 ? -7.089 -66.284 22.569 1.00 43.77 205 LEU B C 1
ATOM 3374 O O . LEU B 1 205 ? -8.009 -65.989 21.813 1.00 45.23 205 LEU B O 1
ATOM 3379 N N . THR B 1 206 ? -7.030 -65.858 23.828 1.00 43.06 206 THR B N 1
ATOM 3380 C CA . THR B 1 206 ? -8.054 -65.001 24.414 1.00 40.94 206 THR B CA 1
ATOM 3381 C C . THR B 1 206 ? -7.477 -63.614 24.673 1.00 40.47 206 THR B C 1
ATOM 3382 O O . THR B 1 206 ? -6.318 -63.483 25.078 1.00 45.86 206 THR B O 1
ATOM 3386 N N . PHE B 1 207 ? -8.283 -62.576 24.439 1.00 40.12 207 PHE B N 1
ATOM 3387 C CA . PHE B 1 207 ? -7.808 -61.201 24.543 1.00 41.22 207 PHE B CA 1
ATOM 3388 C C . PHE B 1 207 ? -8.899 -60.298 25.102 1.00 42.20 207 PHE B C 1
ATOM 3389 O O . PHE B 1 207 ? -10.090 -60.608 25.038 1.00 41.79 207 PHE B O 1
ATOM 3397 N N . SER B 1 208 ? -8.467 -59.163 25.650 1.00 41.81 208 SER B N 1
ATOM 3398 C CA . SER B 1 208 ? -9.386 -58.162 26.175 1.00 40.32 208 SER B CA 1
ATOM 3399 C C . SER B 1 208 ? -9.982 -57.346 25.034 1.00 46.75 208 SER B C 1
ATOM 3400 O O . SER B 1 208 ? -9.251 -56.798 24.202 1.00 37.32 208 SER B O 1
ATOM 3403 N N . LEU B 1 209 ? -11.313 -57.249 25.010 1.00 37.80 209 LEU B N 1
ATOM 3404 C CA . LEU B 1 209 ? -11.987 -56.576 23.904 1.00 37.32 209 LEU B CA 1
ATOM 3405 C C . LEU B 1 209 ? -11.857 -55.060 23.984 1.00 39.29 209 LEU B C 1
ATOM 3406 O O . LEU B 1 209 ? -11.860 -54.391 22.945 1.00 39.29 209 LEU B O 1
ATOM 3411 N N . LYS B 1 210 ? -11.764 -54.496 25.191 1.00 37.56 210 LYS B N 1
ATOM 3412 C CA . LYS B 1 210 ? -11.630 -53.047 25.309 1.00 37.65 210 LYS B CA 1
ATOM 3413 C C . LYS B 1 210 ? -10.331 -52.564 24.674 1.00 37.51 210 LYS B C 1
ATOM 3414 O O . LYS B 1 210 ? -10.306 -51.532 23.988 1.00 37.84 210 LYS B O 1
ATOM 3416 N N . TYR B 1 211 ? -9.246 -53.316 24.868 1.00 31.71 211 TYR B N 1
ATOM 3417 C CA . TYR B 1 211 ? -7.975 -52.958 24.248 1.00 34.13 211 TYR B CA 1
ATOM 3418 C C . TYR B 1 211 ? -8.040 -53.074 22.732 1.00 40.55 211 TYR B C 1
ATOM 3419 O O . TYR B 1 211 ? -7.486 -52.232 22.019 1.00 38.60 211 TYR B O 1
ATOM 3428 N N . LEU B 1 212 ? -8.703 -54.111 22.217 1.00 33.91 212 LEU B N 1
ATOM 3429 C CA . LEU B 1 212 ? -8.840 -54.246 20.770 1.00 36.23 212 LEU B CA 1
ATOM 3430 C C . LEU B 1 212 ? -9.679 -53.114 20.186 1.00 39.09 212 LEU B C 1
ATOM 3431 O O . LEU B 1 212 ? -9.378 -52.604 19.099 1.00 40.46 212 LEU B O 1
ATOM 3436 N N . VAL B 1 213 ? -10.736 -52.710 20.894 1.00 34.52 213 VAL B N 1
ATOM 3437 C CA . VAL B 1 213 ? -11.545 -51.577 20.453 1.00 36.71 213 VAL B CA 1
ATOM 3438 C C . VAL B 1 213 ? -10.707 -50.305 20.434 1.00 32.99 213 VAL B C 1
ATOM 3439 O O . VAL B 1 213 ? -10.819 -49.481 19.517 1.00 30.34 213 VAL B O 1
ATOM 3443 N N . ASN B 1 214 ? -9.846 -50.127 21.441 1.00 40.79 214 ASN B N 1
ATOM 3444 C CA . ASN B 1 214 ? -8.926 -48.992 21.424 1.00 45.10 214 ASN B CA 1
ATOM 3445 C C . ASN B 1 214 ? -7.978 -49.071 20.231 1.00 36.74 214 ASN B C 1
ATOM 3446 O O . ASN B 1 214 ? -7.700 -48.057 19.579 1.00 42.29 214 ASN B O 1
ATOM 3451 N N . PHE B 1 215 ? -7.465 -50.270 19.941 1.00 38.35 215 PHE B N 1
ATOM 3452 C CA . PHE B 1 215 ? -6.612 -50.470 18.772 1.00 37.08 215 PHE B CA 1
ATOM 3453 C C . PHE B 1 215 ? -7.319 -50.031 17.497 1.00 44.30 215 PHE B C 1
ATOM 3454 O O . PHE B 1 215 ? -6.713 -49.400 16.623 1.00 41.64 215 PHE B O 1
ATOM 3462 N N . CYS B 1 216 ? -8.602 -50.372 17.373 1.00 35.04 216 CYS B N 1
ATOM 3463 C CA . CYS B 1 216 ? -9.339 -50.159 16.133 1.00 27.81 216 CYS B CA 1
ATOM 3464 C C . CYS B 1 216 ? -9.594 -48.690 15.821 1.00 40.68 216 CYS B C 1
ATOM 3465 O O . CYS B 1 216 ? -10.121 -48.391 14.744 1.00 42.13 216 CYS B O 1
ATOM 3468 N N . LYS B 1 217 ? -9.239 -47.773 16.721 1.00 35.93 217 LYS B N 1
ATOM 3469 C CA . LYS B 1 217 ? -9.303 -46.352 16.402 1.00 38.55 217 LYS B CA 1
ATOM 3470 C C . LYS B 1 217 ? -8.269 -45.937 15.359 1.00 40.06 217 LYS B C 1
ATOM 3471 O O . LYS B 1 217 ? -8.257 -44.770 14.953 1.00 35.35 217 LYS B O 1
ATOM 3477 N N . ALA B 1 218 ? -7.409 -46.856 14.926 1.00 38.62 218 ALA B N 1
ATOM 3478 C CA . ALA B 1 218 ? -6.483 -46.634 13.824 1.00 41.28 218 ALA B CA 1
ATOM 3479 C C . ALA B 1 218 ? -7.079 -47.015 12.474 1.00 41.35 218 ALA B C 1
ATOM 3480 O O . ALA B 1 218 ? -6.359 -47.005 11.470 1.00 41.19 218 ALA B O 1
ATOM 3482 N N . THR B 1 219 ? -8.370 -47.357 12.436 1.00 42.52 219 THR B N 1
ATOM 3483 C CA . THR B 1 219 ? -9.003 -47.802 11.196 1.00 35.70 219 THR B CA 1
ATOM 3484 C C . THR B 1 219 ? -8.846 -46.770 10.083 1.00 38.38 219 THR B C 1
ATOM 3485 O O . THR B 1 219 ? -8.671 -47.127 8.912 1.00 35.69 219 THR B O 1
ATOM 3489 N N . SER B 1 220 ? -8.875 -45.484 10.433 1.00 34.44 220 SER B N 1
ATOM 3490 C CA . SER B 1 220 ? -8.773 -44.426 9.434 1.00 39.64 220 SER B CA 1
ATOM 3491 C C . SER B 1 220 ? -7.401 -44.348 8.775 1.00 39.95 220 SER B C 1
ATOM 3492 O O . SER B 1 220 ? -7.256 -43.629 7.780 1.00 38.16 220 SER B O 1
ATOM 3495 N N . LEU B 1 221 ? -6.401 -45.063 9.290 1.00 39.36 221 LEU B N 1
ATOM 3496 C CA . LEU B 1 221 ? -5.058 -45.008 8.729 1.00 38.80 221 LEU B CA 1
ATOM 3497 C C . LEU B 1 221 ? -4.857 -45.965 7.564 1.00 37.38 221 LEU B C 1
ATOM 3498 O O . LEU B 1 221 ? -3.915 -45.780 6.785 1.00 38.17 221 LEU B O 1
ATOM 3503 N N . SER B 1 222 ? -5.710 -46.977 7.429 1.00 39.88 222 SER B N 1
ATOM 3504 C CA . SER B 1 222 ? -5.591 -47.961 6.364 1.00 39.72 222 SER B CA 1
ATOM 3505 C C . SER B 1 222 ? -6.896 -48.738 6.285 1.00 43.30 222 SER B C 1
ATOM 3506 O O . SER B 1 222 ? -7.513 -49.020 7.314 1.00 40.49 222 SER B O 1
ATOM 3509 N N . SER B 1 223 ? -7.308 -49.077 5.063 1.00 43.10 223 SER B N 1
ATOM 3510 C CA . SER B 1 223 ? -8.484 -49.916 4.855 1.00 49.75 223 SER B CA 1
ATOM 3511 C C . SER B 1 223 ? -8.228 -51.369 5.231 1.00 45.84 223 SER B C 1
ATOM 3512 O O . SER B 1 223 ? -9.164 -52.175 5.202 1.00 43.94 223 SER B O 1
ATOM 3515 N N . LYS B 1 224 ? -6.997 -51.680 5.624 1.00 39.09 224 LYS B N 1
ATOM 3516 C CA . LYS B 1 224 ? -6.503 -53.022 5.853 1.00 47.58 224 LYS B CA 1
ATOM 3517 C C . LYS B 1 224 ? -5.808 -53.132 7.201 1.00 41.95 224 LYS B C 1
ATOM 3518 O O . LYS B 1 224 ? -5.085 -52.220 7.605 1.00 37.94 224 LYS B O 1
ATOM 3524 N N . VAL B 1 225 ? -6.008 -54.265 7.873 1.00 40.28 225 VAL B N 1
ATOM 3525 C CA . VAL B 1 225 ? -5.337 -54.576 9.126 1.00 34.28 225 VAL B CA 1
ATOM 3526 C C . VAL B 1 225 ? -4.774 -55.991 9.067 1.00 36.49 225 VAL B C 1
ATOM 3527 O O . VAL B 1 225 ? -5.330 -56.881 8.409 1.00 41.77 225 VAL B O 1
ATOM 3531 N N . THR B 1 226 ? -3.653 -56.195 9.762 1.00 38.03 226 THR B N 1
ATOM 3532 C CA . THR B 1 226 ? -3.011 -57.501 9.845 1.00 31.60 226 THR B CA 1
ATOM 3533 C C . THR B 1 226 ? -2.951 -57.968 11.296 1.00 36.31 226 THR B C 1
ATOM 3534 O O . THR B 1 226 ? -2.472 -57.240 12.170 1.00 37.45 226 THR B O 1
ATOM 3538 N N . LEU B 1 227 ? -3.434 -59.184 11.542 1.00 30.18 227 LEU B N 1
ATOM 3539 C CA . LEU B 1 227 ? -3.405 -59.821 12.854 1.00 33.45 227 LEU B CA 1
ATOM 3540 C C . LEU B 1 227 ? -2.400 -60.968 12.840 1.00 35.79 227 LEU B C 1
ATOM 3541 O O . LEU B 1 227 ? -2.501 -61.876 12.009 1.00 41.20 227 LEU B O 1
ATOM 3546 N N . CYS B 1 228 ? -1.442 -60.930 13.762 1.00 38.14 228 CYS B N 1
ATOM 3547 C CA . CYS B 1 228 ? -0.392 -61.937 13.869 1.00 38.86 228 CYS B CA 1
ATOM 3548 C C . CYS B 1 228 ? -0.510 -62.632 15.219 1.00 35.53 228 CYS B C 1
ATOM 3549 O O . CYS B 1 228 ? -0.452 -61.974 16.268 1.00 44.40 228 CYS B O 1
ATOM 3552 N N . LEU B 1 229 ? -0.676 -63.960 15.180 1.00 43.25 229 LEU B N 1
ATOM 3553 C CA . LEU B 1 229 ? -0.945 -64.777 16.358 1.00 41.81 229 LEU B CA 1
ATOM 3554 C C . LEU B 1 229 ? -0.015 -65.982 16.428 1.00 45.02 229 LEU B C 1
ATOM 3555 O O . LEU B 1 229 ? 0.306 -66.597 15.408 1.00 48.32 229 LEU B O 1
ATOM 3560 N N . SER B 1 230 ? 0.436 -66.283 17.645 1.00 48.69 230 SER B N 1
ATOM 3561 C CA . SER B 1 230 ? 1.028 -67.558 18.032 1.00 53.73 230 SER B CA 1
ATOM 3562 C C . SER B 1 230 ? 0.834 -67.693 19.538 1.00 56.25 230 SER B C 1
ATOM 3563 O O . SER B 1 230 ? 0.600 -66.694 20.227 1.00 47.96 230 SER B O 1
ATOM 3566 N N . GLN B 1 231 ? 0.913 -68.929 20.057 1.00 55.73 231 GLN B N 1
ATOM 3567 C CA . GLN B 1 231 ? 0.507 -69.147 21.450 1.00 56.74 231 GLN B CA 1
ATOM 3568 C C . GLN B 1 231 ? 1.385 -68.401 22.442 1.00 59.56 231 GLN B C 1
ATOM 3569 O O . GLN B 1 231 ? 0.877 -67.807 23.399 1.00 66.96 231 GLN B O 1
ATOM 3575 N N . GLU B 1 232 ? 2.686 -68.344 22.196 1.00 59.54 232 GLU B N 1
ATOM 3576 C CA . GLU B 1 232 ? 3.612 -67.960 23.246 1.00 66.19 232 GLU B CA 1
ATOM 3577 C C . GLU B 1 232 ? 4.008 -66.505 23.150 1.00 64.35 232 GLU B C 1
ATOM 3578 O O . GLU B 1 232 ? 4.873 -66.058 23.904 1.00 63.35 232 GLU B O 1
ATOM 3580 N N . VAL B 1 233 ? 3.357 -65.747 22.277 1.00 54.63 233 VAL B N 1
ATOM 3581 C CA . VAL B 1 233 ? 3.712 -64.352 22.056 1.00 52.50 233 VAL B CA 1
ATOM 3582 C C . VAL B 1 233 ? 2.432 -63.522 22.103 1.00 54.43 233 VAL B C 1
ATOM 3583 O O . VAL B 1 233 ? 1.344 -64.043 21.814 1.00 50.96 233 VAL B O 1
ATOM 3587 N N . PRO B 1 234 ? 2.508 -62.243 22.470 1.00 49.17 234 PRO B N 1
ATOM 3588 C CA . PRO B 1 234 ? 1.328 -61.378 22.394 1.00 41.97 234 PRO B CA 1
ATOM 3589 C C . PRO B 1 234 ? 0.812 -61.240 20.968 1.00 40.90 234 PRO B C 1
ATOM 3590 O O . PRO B 1 234 ? 1.526 -61.471 19.989 1.00 33.89 234 PRO B O 1
ATOM 3594 N N . LEU B 1 235 ? -0.463 -60.873 20.866 1.00 39.05 235 LEU B N 1
ATOM 3595 C CA . LEU B 1 235 ? -1.064 -60.593 19.568 1.00 38.66 235 LEU B CA 1
ATOM 3596 C C . LEU B 1 235 ? -0.489 -59.315 18.976 1.00 37.67 235 LEU B C 1
ATOM 3597 O O . LEU B 1 235 ? -0.265 -58.331 19.689 1.00 35.92 235 LEU B O 1
ATOM 3602 N N . LEU B 1 236 ? -0.264 -59.328 17.661 1.00 34.81 236 LEU B N 1
ATOM 3603 C CA . LEU B 1 236 ? 0.176 -58.147 16.929 1.00 34.38 236 LEU B CA 1
ATOM 3604 C C . LEU B 1 236 ? -0.934 -57.687 15.992 1.00 32.27 236 LEU B C 1
ATOM 3605 O O . LEU B 1 236 ? -1.443 -58.477 15.195 1.00 34.93 236 LEU B O 1
ATOM 3610 N N . VAL B 1 237 ? -1.305 -56.414 16.090 1.00 32.28 237 VAL B N 1
ATOM 3611 C CA . VAL B 1 237 ? -2.304 -55.798 15.223 1.00 34.35 237 VAL B CA 1
ATOM 3612 C C . VAL B 1 237 ? -1.612 -54.644 14.511 1.00 33.06 237 VAL B C 1
ATOM 3613 O O . VAL B 1 237 ? -1.251 -53.645 15.144 1.00 34.33 237 VAL B O 1
ATOM 3617 N N . GLU B 1 238 ? -1.420 -54.774 13.202 1.00 35.11 238 GLU B N 1
ATOM 3618 C CA . GLU B 1 238 ? -0.575 -53.860 12.445 1.00 34.62 238 GLU B CA 1
ATOM 3619 C C . GLU B 1 238 ? -1.393 -53.131 11.389 1.00 32.74 238 GLU B C 1
ATOM 3620 O O . GLU B 1 238 ? -2.168 -53.757 10.650 1.00 38.77 238 GLU B O 1
ATOM 3626 N N . TYR B 1 239 ? -1.218 -51.808 11.333 1.00 33.41 239 TYR B N 1
ATOM 3627 C CA . TYR B 1 239 ? -1.791 -50.950 10.303 1.00 35.35 239 TYR B CA 1
ATOM 3628 C C . TYR B 1 239 ? -0.653 -50.301 9.526 1.00 39.61 239 TYR B C 1
ATOM 3629 O O . TYR B 1 239 ? 0.194 -49.614 10.113 1.00 34.96 239 TYR B O 1
ATOM 3638 N N . GLY B 1 240 ? -0.633 -50.519 8.212 1.00 36.90 240 GLY B N 1
ATOM 3639 C CA . GLY B 1 240 ? 0.366 -49.883 7.367 1.00 43.55 240 GLY B CA 1
ATOM 3640 C C . GLY B 1 240 ? 0.030 -48.419 7.119 1.00 43.04 240 GLY B C 1
ATOM 3641 O O . GLY B 1 240 ? -1.131 -48.040 6.964 1.00 48.14 240 GLY B O 1
ATOM 3642 N N . LEU B 1 241 ? 1.075 -47.590 7.081 1.00 48.66 241 LEU B N 1
ATOM 3643 C CA . LEU B 1 241 ? 0.917 -46.147 6.974 1.00 49.81 241 LEU B CA 1
ATOM 3644 C C . LEU B 1 241 ? 1.285 -45.591 5.606 1.00 60.09 241 LEU B C 1
ATOM 3645 O O . LEU B 1 241 ? 0.974 -44.427 5.327 1.00 67.55 241 LEU B O 1
ATOM 3650 N N . GLY B 1 242 ? 1.930 -46.381 4.753 1.00 54.90 242 GLY B N 1
ATOM 3651 C CA . GLY B 1 242 ? 2.441 -45.883 3.492 1.00 66.98 242 GLY B CA 1
ATOM 3652 C C . GLY B 1 242 ? 3.922 -45.580 3.568 1.00 56.72 242 GLY B C 1
ATOM 3653 O O . GLY B 1 242 ? 4.703 -46.032 2.725 1.00 59.74 242 GLY B O 1
ATOM 3654 N N . SER B 1 243 ? 4.321 -44.808 4.582 1.00 46.58 243 SER B N 1
ATOM 3655 C CA . SER B 1 243 ? 5.725 -44.509 4.858 1.00 50.81 243 SER B CA 1
ATOM 3656 C C . SER B 1 243 ? 5.970 -44.723 6.356 1.00 46.71 243 SER B C 1
ATOM 3657 O O . SER B 1 243 ? 6.329 -43.800 7.088 1.00 41.45 243 SER B O 1
ATOM 3660 N N . GLY B 1 244 ? 5.764 -45.956 6.805 1.00 50.04 244 GLY B N 1
ATOM 3661 C CA . GLY B 1 244 ? 5.887 -46.327 8.195 1.00 46.82 244 GLY B CA 1
ATOM 3662 C C . GLY B 1 244 ? 4.788 -47.290 8.587 1.00 49.11 244 GLY B C 1
ATOM 3663 O O . GLY B 1 244 ? 4.192 -47.954 7.741 1.00 46.89 244 GLY B O 1
ATOM 3664 N N . HIS B 1 245 ? 4.516 -47.355 9.888 1.00 39.66 245 HIS B N 1
ATOM 3665 C CA . HIS B 1 245 ? 3.562 -48.329 10.402 1.00 47.53 245 HIS B CA 1
ATOM 3666 C C . HIS B 1 245 ? 3.094 -47.922 11.791 1.00 41.24 245 HIS B C 1
ATOM 3667 O O . HIS B 1 245 ? 3.737 -47.122 12.479 1.00 35.20 245 HIS B O 1
ATOM 3674 N N . LEU B 1 246 ? 1.959 -48.498 12.195 1.00 39.76 246 LEU B N 1
ATOM 3675 C CA . LEU B 1 246 ? 1.459 -48.396 13.561 1.00 39.00 246 LEU B CA 1
ATOM 3676 C C . LEU B 1 246 ? 1.091 -49.795 14.032 1.00 40.64 246 LEU B C 1
ATOM 3677 O O . LEU B 1 246 ? 0.178 -50.418 13.478 1.00 41.97 246 LEU B O 1
ATOM 3682 N N . ARG B 1 247 ? 1.798 -50.288 15.046 1.00 32.13 247 ARG B N 1
ATOM 3683 C CA . ARG B 1 247 ? 1.611 -51.634 15.562 1.00 39.40 247 ARG B CA 1
ATOM 3684 C C . ARG B 1 247 ? 1.118 -51.576 17.001 1.00 40.76 247 ARG B C 1
ATOM 3685 O O . ARG B 1 247 ? 1.589 -50.758 17.798 1.00 42.37 247 ARG B O 1
ATOM 3693 N N . PHE B 1 248 ? 0.166 -52.445 17.323 1.00 33.70 248 PHE B N 1
ATOM 3694 C CA . PHE B 1 248 ? -0.309 -52.649 18.681 1.00 34.36 248 PHE B CA 1
ATOM 3695 C C . PHE B 1 248 ? -0.007 -54.081 19.099 1.00 32.95 248 PHE B C 1
ATOM 3696 O O . PHE B 1 248 ? -0.207 -55.019 18.326 1.00 34.55 248 PHE B O 1
ATOM 3704 N N . TYR B 1 249 ? 0.491 -54.245 20.317 1.00 36.47 249 TYR B N 1
ATOM 3705 C CA . TYR B 1 249 ? 0.763 -55.551 20.895 1.00 39.44 249 TYR B CA 1
ATOM 3706 C C . TYR B 1 249 ? -0.139 -55.727 22.104 1.00 35.70 249 TYR B C 1
ATOM 3707 O O . TYR B 1 249 ? -0.259 -54.813 22.926 1.00 39.23 249 TYR B O 1
ATOM 3716 N N . LEU B 1 250 ? -0.761 -56.900 22.212 1.00 40.21 250 LEU B N 1
ATOM 3717 C CA . LEU B 1 250 ? -1.719 -57.176 23.278 1.00 44.32 250 LEU B CA 1
ATOM 3718 C C . LEU B 1 250 ? -1.362 -58.489 23.957 1.00 35.89 250 LEU B C 1
ATOM 3719 O O . LEU B 1 250 ? -1.327 -59.538 23.306 1.00 38.71 250 LEU B O 1
ATOM 3724 N N . ALA B 1 251 ? -1.102 -58.428 25.261 1.00 40.49 251 ALA B N 1
ATOM 3725 C CA . ALA B 1 251 ? -0.820 -59.638 26.017 1.00 49.23 251 ALA B CA 1
ATOM 3726 C C . ALA B 1 251 ? -2.104 -60.444 26.212 1.00 38.56 251 ALA B C 1
ATOM 3727 O O . ALA B 1 251 ? -3.169 -59.869 26.455 1.00 39.42 251 ALA B O 1
ATOM 3729 N N . PRO B 1 252 ? -2.037 -61.768 26.116 1.00 46.05 252 PRO B N 1
ATOM 3730 C CA . PRO B 1 252 ? -3.252 -62.584 26.177 1.00 43.18 252 PRO B CA 1
ATOM 3731 C C . PRO B 1 252 ? -3.700 -62.819 27.614 1.00 49.73 252 PRO B C 1
ATOM 3732 O O . PRO B 1 252 ? -2.978 -62.558 28.576 1.00 48.08 252 PRO B O 1
ATOM 3736 N N . LYS B 1 253 ? -4.925 -63.323 27.743 1.00 50.86 253 LYS B N 1
ATOM 3737 C CA . LYS B 1 253 ? -5.427 -63.830 29.012 1.00 48.00 253 LYS B CA 1
ATOM 3738 C C . LYS B 1 253 ? -5.269 -65.343 29.036 1.00 53.92 253 LYS B C 1
ATOM 3739 O O . LYS B 1 253 ? -5.622 -66.023 28.068 1.00 50.59 253 LYS B O 1
ATOM 3745 N N . ILE B 1 254 ? -4.741 -65.865 30.139 1.00 58.16 254 ILE B N 1
ATOM 3746 C CA . ILE B 1 254 ? -4.382 -67.277 30.209 1.00 60.97 254 ILE B CA 1
ATOM 3747 C C . ILE B 1 254 ? -4.975 -67.921 31.459 1.00 64.09 254 ILE B C 1
ATOM 3748 O O . ILE B 1 254 ? -6.165 -67.780 31.739 1.00 61.08 254 ILE B O 1
ATOM 3753 N N . MET C 1 1 ? -52.655 -3.732 15.085 1.00 77.33 1 MET C N 1
ATOM 3754 C CA . MET C 1 1 ? -51.540 -2.806 14.918 1.00 73.36 1 MET C CA 1
ATOM 3755 C C . MET C 1 1 ? -50.389 -3.386 14.123 1.00 71.45 1 MET C C 1
ATOM 3756 O O . MET C 1 1 ? -50.060 -2.895 13.045 1.00 63.43 1 MET C O 1
ATOM 3761 N N . LEU C 1 2 ? -49.771 -4.430 14.659 1.00 61.36 2 LEU C N 1
ATOM 3762 C CA . LEU C 1 2 ? -48.522 -4.939 14.116 1.00 52.65 2 LEU C CA 1
ATOM 3763 C C . LEU C 1 2 ? -48.795 -6.151 13.241 1.00 59.38 2 LEU C C 1
ATOM 3764 O O . LEU C 1 2 ? -49.432 -7.112 13.682 1.00 53.52 2 LEU C O 1
ATOM 3769 N N . GLU C 1 3 ? -48.297 -6.096 12.008 1.00 51.29 3 GLU C N 1
ATOM 3770 C CA . GLU C 1 3 ? -48.335 -7.217 11.076 1.00 47.23 3 GLU C CA 1
ATOM 3771 C C . GLU C 1 3 ? -47.042 -7.168 10.274 1.00 48.72 3 GLU C C 1
ATOM 3772 O O . GLU C 1 3 ? -46.844 -6.256 9.465 1.00 61.06 3 GLU C O 1
ATOM 3778 N N . ALA C 1 4 ? -46.162 -8.137 10.513 1.00 46.25 4 ALA C N 1
ATOM 3779 C CA . ALA C 1 4 ? -44.845 -8.179 9.890 1.00 54.69 4 ALA C CA 1
ATOM 3780 C C . ALA C 1 4 ? -44.620 -9.552 9.279 1.00 58.02 4 ALA C C 1
ATOM 3781 O O . ALA C 1 4 ? -44.619 -10.552 9.996 1.00 56.08 4 ALA C O 1
ATOM 3783 N N . ARG C 1 5 ? -44.393 -9.604 7.970 1.00 46.89 5 ARG C N 1
ATOM 3784 C CA . ARG C 1 5 ? -44.322 -10.873 7.253 1.00 50.38 5 ARG C CA 1
ATOM 3785 C C . ARG C 1 5 ? -42.976 -11.060 6.559 1.00 50.97 5 ARG C C 1
ATOM 3786 O O . ARG C 1 5 ? -42.557 -10.209 5.767 1.00 54.22 5 ARG C O 1
ATOM 3794 N N . LEU C 1 6 ? -42.306 -12.170 6.867 1.00 50.51 6 LEU C N 1
ATOM 3795 C CA . LEU C 1 6 ? -41.144 -12.641 6.120 1.00 44.48 6 LEU C CA 1
ATOM 3796 C C . LEU C 1 6 ? -41.539 -13.643 5.048 1.00 47.24 6 LEU C C 1
ATOM 3797 O O . LEU C 1 6 ? -42.380 -14.522 5.271 1.00 53.92 6 LEU C O 1
ATOM 3802 N N . GLU C 1 7 ? -40.912 -13.499 3.879 1.00 48.51 7 GLU C N 1
ATOM 3803 C CA . GLU C 1 7 ? -41.103 -14.465 2.807 1.00 58.44 7 GLU C CA 1
ATOM 3804 C C . GLU C 1 7 ? -40.388 -15.769 3.141 1.00 60.25 7 GLU C C 1
ATOM 3805 O O . GLU C 1 7 ? -40.913 -16.857 2.880 1.00 63.71 7 GLU C O 1
ATOM 3807 N N . GLN C 1 8 ? -39.188 -15.675 3.711 1.00 59.27 8 GLN C N 1
ATOM 3808 C CA . GLN C 1 8 ? -38.442 -16.829 4.195 1.00 61.21 8 GLN C CA 1
ATOM 3809 C C . GLN C 1 8 ? -38.330 -16.725 5.711 1.00 63.12 8 GLN C C 1
ATOM 3810 O O . GLN C 1 8 ? -37.778 -15.748 6.231 1.00 60.36 8 GLN C O 1
ATOM 3812 N N . ALA C 1 9 ? -38.850 -17.734 6.416 1.00 66.51 9 ALA C N 1
ATOM 3813 C CA . ALA C 1 9 ? -38.765 -17.757 7.872 1.00 55.21 9 ALA C CA 1
ATOM 3814 C C . ALA C 1 9 ? -37.341 -17.941 8.380 1.00 53.91 9 ALA C C 1
ATOM 3815 O O . ALA C 1 9 ? -37.061 -17.584 9.533 1.00 53.01 9 ALA C O 1
ATOM 3817 N N . SER C 1 10 ? -36.431 -18.423 7.527 1.00 51.94 10 SER C N 1
ATOM 3818 C CA . SER C 1 10 ? -35.072 -18.725 7.967 1.00 55.71 10 SER C CA 1
ATOM 3819 C C . SER C 1 10 ? -34.440 -17.521 8.638 1.00 54.39 10 SER C C 1
ATOM 3820 O O . SER C 1 10 ? -33.817 -17.646 9.702 1.00 49.45 10 SER C O 1
ATOM 3823 N N . LEU C 1 11 ? -34.637 -16.338 8.051 1.00 49.69 11 LEU C N 1
ATOM 3824 C CA . LEU C 1 11 ? -34.029 -15.125 8.578 1.00 49.45 11 LEU C CA 1
ATOM 3825 C C . LEU C 1 11 ? -34.316 -14.984 10.063 1.00 44.67 11 LEU C C 1
ATOM 3826 O O . LEU C 1 11 ? -33.407 -14.729 10.858 1.00 42.13 11 LEU C O 1
ATOM 3831 N N . LEU C 1 12 ? -35.575 -15.167 10.464 1.00 45.14 12 LEU C N 1
ATOM 3832 C CA . LEU C 1 12 ? -35.881 -15.011 11.881 1.00 37.82 12 LEU C CA 1
ATOM 3833 C C . LEU C 1 12 ? -35.235 -16.113 12.711 1.00 37.23 12 LEU C C 1
ATOM 3834 O O . LEU C 1 12 ? -34.570 -15.827 13.717 1.00 43.03 12 LEU C O 1
ATOM 3839 N N . LYS C 1 13 ? -35.321 -17.364 12.246 1.00 42.58 13 LYS C N 1
ATOM 3840 C CA . LYS C 1 13 ? -34.842 -18.486 13.049 1.00 42.72 13 LYS C CA 1
ATOM 3841 C C . LYS C 1 13 ? -33.363 -18.332 13.371 1.00 39.34 13 LYS C C 1
ATOM 3842 O O . LYS C 1 13 ? -32.968 -18.282 14.545 1.00 41.65 13 LYS C O 1
ATOM 3848 N N . ARG C 1 14 ? -32.542 -18.167 12.333 1.00 40.29 14 ARG C N 1
ATOM 3849 C CA . ARG C 1 14 ? -31.117 -17.953 12.544 1.00 47.18 14 ARG C CA 1
ATOM 3850 C C . ARG C 1 14 ? -30.881 -16.769 13.468 1.00 44.13 14 ARG C C 1
ATOM 3851 O O . ARG C 1 14 ? -30.083 -16.863 14.410 1.00 45.00 14 ARG C O 1
ATOM 3859 N N . VAL C 1 15 ? -31.607 -15.665 13.255 1.00 41.33 15 VAL C N 1
ATOM 3860 C CA . VAL C 1 15 ? -31.407 -14.500 14.111 1.00 36.21 15 VAL C CA 1
ATOM 3861 C C . VAL C 1 15 ? -31.642 -14.881 15.561 1.00 39.84 15 VAL C C 1
ATOM 3862 O O . VAL C 1 15 ? -30.808 -14.611 16.434 1.00 38.22 15 VAL C O 1
ATOM 3866 N N . VAL C 1 16 ? -32.750 -15.574 15.831 1.00 34.27 16 VAL C N 1
ATOM 3867 C CA . VAL C 1 16 ? -33.015 -15.985 17.203 1.00 34.35 16 VAL C CA 1
ATOM 3868 C C . VAL C 1 16 ? -31.900 -16.899 17.690 1.00 38.38 16 VAL C C 1
ATOM 3869 O O . VAL C 1 16 ? -31.355 -16.711 18.787 1.00 36.61 16 VAL C O 1
ATOM 3873 N N . ASP C 1 17 ? -31.486 -17.849 16.845 1.00 37.00 17 ASP C N 1
ATOM 3874 C CA . ASP C 1 17 ? -30.401 -18.748 17.217 1.00 43.01 17 ASP C CA 1
ATOM 3875 C C . ASP C 1 17 ? -29.106 -17.987 17.456 1.00 43.80 17 ASP C C 1
ATOM 3876 O O . ASP C 1 17 ? -28.269 -18.420 18.257 1.00 39.68 17 ASP C O 1
ATOM 3881 N N . ALA C 1 18 ? -28.921 -16.855 16.776 1.00 36.71 18 ALA C N 1
ATOM 3882 C CA . ALA C 1 18 ? -27.704 -16.078 16.947 1.00 38.77 18 ALA C CA 1
ATOM 3883 C C . ALA C 1 18 ? -27.751 -15.165 18.162 1.00 40.74 18 ALA C C 1
ATOM 3884 O O . ALA C 1 18 ? -26.735 -14.538 18.482 1.00 42.71 18 ALA C O 1
ATOM 3886 N N . ILE C 1 19 ? -28.893 -15.071 18.846 1.00 39.63 19 ILE C N 1
ATOM 3887 C CA . ILE C 1 19 ? -29.049 -14.174 19.981 1.00 38.33 19 ILE C CA 1
ATOM 3888 C C . ILE C 1 19 ? -29.290 -14.930 21.282 1.00 38.56 19 ILE C C 1
ATOM 3889 O O . ILE C 1 19 ? -28.792 -14.525 22.340 1.00 31.31 19 ILE C O 1
ATOM 3894 N N . LYS C 1 20 ? -30.023 -16.046 21.224 1.00 36.66 20 LYS C N 1
ATOM 3895 C CA . LYS C 1 20 ? -30.622 -16.618 22.429 1.00 39.16 20 LYS C CA 1
ATOM 3896 C C . LYS C 1 20 ? -29.582 -17.093 23.438 1.00 36.44 20 LYS C C 1
ATOM 3897 O O . LYS C 1 20 ? -29.824 -17.024 24.649 1.00 40.82 20 LYS C O 1
ATOM 3903 N N . ASP C 1 21 ? -28.428 -17.577 22.977 1.00 35.56 21 ASP C N 1
ATOM 3904 C CA . ASP C 1 21 ? -27.416 -18.063 23.907 1.00 36.40 21 ASP C CA 1
ATOM 3905 C C . ASP C 1 21 ? -26.629 -16.941 24.566 1.00 34.51 21 ASP C C 1
ATOM 3906 O O . ASP C 1 21 ? -25.931 -17.192 25.554 1.00 33.37 21 ASP C O 1
ATOM 3911 N N . LEU C 1 22 ? -26.723 -15.717 24.053 1.00 38.23 22 LEU C N 1
ATOM 3912 C CA . LEU C 1 22 ? -26.075 -14.586 24.701 1.00 37.55 22 LEU C CA 1
ATOM 3913 C C . LEU C 1 22 ? -27.034 -13.870 25.645 1.00 39.24 22 LEU C C 1
ATOM 3914 O O . LEU C 1 22 ? -26.657 -13.524 26.769 1.00 39.15 22 LEU C O 1
ATOM 3919 N N . VAL C 1 23 ? -28.269 -13.644 25.200 1.00 32.39 23 VAL C N 1
ATOM 3920 C CA . VAL C 1 23 ? -29.315 -13.019 26.004 1.00 36.62 23 VAL C CA 1
ATOM 3921 C C . VAL C 1 23 ? -30.611 -13.787 25.773 1.00 38.63 23 VAL C C 1
ATOM 3922 O O . VAL C 1 23 ? -31.013 -14.001 24.625 1.00 46.08 23 VAL C O 1
ATOM 3926 N N . GLN C 1 24 ? -31.252 -14.226 26.857 1.00 40.82 24 GLN C N 1
ATOM 3927 C CA . GLN C 1 24 ? -32.434 -15.073 26.717 1.00 42.27 24 GLN C CA 1
ATOM 3928 C C . GLN C 1 24 ? -33.720 -14.276 26.512 1.00 44.52 24 GLN C C 1
ATOM 3929 O O . GLN C 1 24 ? -34.526 -14.614 25.640 1.00 41.28 24 GLN C O 1
ATOM 3935 N N . ASP C 1 25 ? -33.936 -13.226 27.300 1.00 44.65 25 ASP C N 1
ATOM 3936 C CA . ASP C 1 25 ? -35.176 -12.457 27.264 1.00 46.63 25 ASP C CA 1
ATOM 3937 C C . ASP C 1 25 ? -34.905 -11.088 26.656 1.00 42.06 25 ASP C C 1
ATOM 3938 O O . ASP C 1 25 ? -34.087 -10.325 27.181 1.00 41.60 25 ASP C O 1
ATOM 3943 N N . CYS C 1 26 ? -35.591 -10.776 25.558 1.00 35.89 26 CYS C N 1
ATOM 3944 C CA . CYS C 1 26 ? -35.343 -9.537 24.838 1.00 35.28 26 CYS C CA 1
ATOM 3945 C C . CYS C 1 26 ? -36.643 -8.818 24.515 1.00 46.70 26 CYS C C 1
ATOM 3946 O O . CYS C 1 26 ? -37.684 -9.440 24.294 1.00 40.32 26 CYS C O 1
ATOM 3949 N N . ASN C 1 27 ? -36.563 -7.492 24.478 1.00 38.92 27 ASN C N 1
ATOM 3950 C CA . ASN C 1 27 ? -37.647 -6.665 23.973 1.00 36.24 27 ASN C CA 1
ATOM 3951 C C . ASN C 1 27 ? -37.404 -6.402 22.493 1.00 38.15 27 ASN C C 1
ATOM 3952 O O . ASN C 1 27 ? -36.355 -5.868 22.116 1.00 39.65 27 ASN C O 1
ATOM 3957 N N . PHE C 1 28 ? -38.361 -6.789 21.658 1.00 34.28 28 PHE C N 1
ATOM 3958 C CA . PHE C 1 28 ? -38.371 -6.400 20.255 1.00 35.80 28 PHE C CA 1
ATOM 3959 C C . PHE C 1 28 ? -39.123 -5.078 20.167 1.00 42.31 28 PHE C C 1
ATOM 3960 O O . PHE C 1 28 ? -40.344 -5.037 20.352 1.00 45.34 28 PHE C O 1
ATOM 3968 N N . ASP C 1 29 ? -38.388 -3.995 19.933 1.00 40.60 29 ASP C N 1
ATOM 3969 C CA . ASP C 1 29 ? -38.963 -2.660 19.847 1.00 37.05 29 ASP C CA 1
ATOM 3970 C C . ASP C 1 29 ? -39.454 -2.435 18.424 1.00 41.35 29 ASP C C 1
ATOM 3971 O O . ASP C 1 29 ? -38.664 -2.468 17.475 1.00 33.37 29 ASP C O 1
ATOM 3976 N N . CYS C 1 30 ? -40.754 -2.214 18.278 1.00 41.95 30 CYS C N 1
ATOM 3977 C CA . CYS C 1 30 ? -41.407 -2.129 16.985 1.00 48.13 30 CYS C CA 1
ATOM 3978 C C . CYS C 1 30 ? -41.847 -0.699 16.717 1.00 49.41 30 CYS C C 1
ATOM 3979 O O . CYS C 1 30 ? -42.560 -0.101 17.538 1.00 46.31 30 CYS C O 1
ATOM 3982 N N . ASN C 1 31 ? -41.436 -0.168 15.561 1.00 46.83 31 ASN C N 1
ATOM 3983 C CA . ASN C 1 31 ? -41.845 1.163 15.130 1.00 48.80 31 ASN C CA 1
ATOM 3984 C C . ASN C 1 31 ? -41.911 1.178 13.607 1.00 41.88 31 ASN C C 1
ATOM 3985 O O . ASN C 1 31 ? -41.701 0.156 12.949 1.00 46.93 31 ASN C O 1
ATOM 3990 N N . ASP C 1 32 ? -42.178 2.362 13.045 1.00 50.22 32 ASP C N 1
ATOM 3991 C CA . ASP C 1 32 ? -42.333 2.483 11.597 1.00 48.96 32 ASP C CA 1
ATOM 3992 C C . ASP C 1 32 ? -41.065 2.095 10.845 1.00 43.68 32 ASP C C 1
ATOM 3993 O O . ASP C 1 32 ? -41.141 1.664 9.689 1.00 45.02 32 ASP C O 1
ATOM 3998 N N . SER C 1 33 ? -39.896 2.236 11.475 1.00 52.13 33 SER C N 1
ATOM 3999 C CA . SER C 1 33 ? -38.653 1.849 10.817 1.00 56.49 33 SER C CA 1
ATOM 4000 C C . SER C 1 33 ? -38.501 0.339 10.717 1.00 47.90 33 SER C C 1
ATOM 4001 O O . SER C 1 33 ? -37.740 -0.142 9.871 1.00 51.72 33 SER C O 1
ATOM 4004 N N . GLY C 1 34 ? -39.202 -0.416 11.558 1.00 51.72 34 GLY C N 1
ATOM 4005 C CA . GLY C 1 34 ? -39.058 -1.856 11.568 1.00 41.70 34 GLY C CA 1
ATOM 4006 C C . GLY C 1 34 ? -38.997 -2.428 12.968 1.00 37.91 34 GLY C C 1
ATOM 4007 O O . GLY C 1 34 ? -39.582 -1.868 13.909 1.00 41.64 34 GLY C O 1
ATOM 4008 N N . ILE C 1 35 ? -38.290 -3.546 13.119 1.00 38.43 35 ILE C N 1
ATOM 4009 C CA . ILE C 1 35 ? -38.170 -4.237 14.397 1.00 41.22 35 ILE C CA 1
ATOM 4010 C C . ILE C 1 35 ? -36.712 -4.191 14.828 1.00 42.20 35 ILE C C 1
ATOM 4011 O O . ILE C 1 35 ? -35.838 -4.742 14.147 1.00 38.81 35 ILE C O 1
ATOM 4016 N N . ALA C 1 36 ? -36.451 -3.565 15.967 1.00 44.21 36 ALA C N 1
ATOM 4017 C CA . ALA C 1 36 ? -35.104 -3.428 16.490 1.00 45.73 36 ALA C CA 1
ATOM 4018 C C . ALA C 1 36 ? -34.998 -4.159 17.820 1.00 37.37 36 ALA C C 1
ATOM 4019 O O . ALA C 1 36 ? -35.997 -4.548 18.429 1.00 34.78 36 ALA C O 1
ATOM 4021 N N . LEU C 1 37 ? -33.760 -4.353 18.259 1.00 40.80 37 LEU C N 1
ATOM 4022 C CA . LEU C 1 37 ? -33.495 -5.062 19.501 1.00 36.64 37 LEU C CA 1
ATOM 4023 C C . LEU C 1 37 ? -32.141 -4.613 20.022 1.00 33.09 37 LEU C C 1
ATOM 4024 O O . LEU C 1 37 ? -31.188 -4.502 19.252 1.00 37.80 37 LEU C O 1
ATOM 4029 N N . GLN C 1 38 ? -32.062 -4.358 21.323 1.00 30.54 38 GLN C N 1
ATOM 4030 C CA . GLN C 1 38 ? -30.778 -4.115 21.965 1.00 40.34 38 GLN C CA 1
ATOM 4031 C C . GLN C 1 38 ? -30.815 -4.717 23.357 1.00 39.99 38 GLN C C 1
ATOM 4032 O O . GLN C 1 38 ? -31.758 -4.475 24.115 1.00 38.69 38 GLN C O 1
ATOM 4038 N N . ALA C 1 39 ? -29.794 -5.504 23.687 1.00 34.79 39 ALA C N 1
ATOM 4039 C CA . ALA C 1 39 ? -29.789 -6.179 24.978 1.00 31.83 39 ALA C CA 1
ATOM 4040 C C . ALA C 1 39 ? -28.367 -6.523 25.391 1.00 28.28 39 ALA C C 1
ATOM 4041 O O . ALA C 1 39 ? -27.566 -6.964 24.568 1.00 30.31 39 ALA C O 1
ATOM 4043 N N . MET C 1 40 ? -28.070 -6.342 26.672 1.00 26.87 40 MET C N 1
ATOM 4044 C CA . MET C 1 40 ? -26.802 -6.769 27.241 1.00 34.37 40 MET C CA 1
ATOM 4045 C C . MET C 1 40 ? -26.955 -8.149 27.863 1.00 38.99 40 MET C C 1
ATOM 4046 O O . MET C 1 40 ? -28.038 -8.524 28.319 1.00 31.77 40 MET C O 1
ATOM 4051 N N . ASP C 1 41 ? -25.856 -8.900 27.895 1.00 32.10 41 ASP C N 1
ATOM 4052 C CA . ASP C 1 41 ? -25.877 -10.167 28.604 1.00 34.59 41 ASP C CA 1
ATOM 4053 C C . ASP C 1 41 ? -25.918 -9.917 30.110 1.00 37.82 41 ASP C C 1
ATOM 4054 O O . ASP C 1 41 ? -25.758 -8.788 30.585 1.00 33.86 41 ASP C O 1
ATOM 4059 N N . ASN C 1 42 ? -26.137 -10.995 30.867 1.00 30.81 42 ASN C N 1
ATOM 4060 C CA . ASN C 1 42 ? -26.312 -10.856 32.310 1.00 37.07 42 ASN C CA 1
ATOM 4061 C C . ASN C 1 42 ? -25.073 -10.275 32.976 1.00 37.64 42 ASN C C 1
ATOM 4062 O O . ASN C 1 42 ? -25.177 -9.637 34.031 1.00 38.16 42 ASN C O 1
ATOM 4067 N N . SER C 1 43 ? -23.899 -10.477 32.381 1.00 38.60 43 SER C N 1
ATOM 4068 C CA . SER C 1 43 ? -22.661 -9.927 32.913 1.00 39.70 43 SER C CA 1
ATOM 4069 C C . SER C 1 43 ? -22.349 -8.535 32.382 1.00 34.07 43 SER C C 1
ATOM 4070 O O . SER C 1 43 ? -21.370 -7.927 32.830 1.00 31.90 43 SER C O 1
ATOM 4073 N N . HIS C 1 44 ? -23.147 -8.025 31.440 1.00 30.89 44 HIS C N 1
ATOM 4074 C CA . HIS C 1 44 ? -22.948 -6.698 30.854 1.00 31.02 44 HIS C CA 1
ATOM 4075 C C . HIS C 1 44 ? -21.597 -6.592 30.151 1.00 33.71 44 HIS C C 1
ATOM 4076 O O . HIS C 1 44 ? -20.994 -5.518 30.097 1.00 29.47 44 HIS C O 1
ATOM 4083 N N . VAL C 1 45 ? -21.117 -7.707 29.605 1.00 30.50 45 VAL C N 1
ATOM 4084 C CA . VAL C 1 45 ? -19.823 -7.752 28.934 1.00 31.10 45 VAL C CA 1
ATOM 4085 C C . VAL C 1 45 ? -20.043 -7.564 27.439 1.00 33.69 45 VAL C C 1
ATOM 4086 O O . VAL C 1 45 ? -19.218 -6.956 26.746 1.00 27.50 45 VAL C O 1
ATOM 4090 N N . ALA C 1 46 ? -21.170 -8.062 26.936 1.00 29.62 46 ALA C N 1
ATOM 4091 C CA . ALA C 1 46 ? -21.496 -7.977 25.522 1.00 26.31 46 ALA C CA 1
ATOM 4092 C C . ALA C 1 46 ? -22.858 -7.320 25.347 1.00 32.39 46 ALA C C 1
ATOM 4093 O O . ALA C 1 46 ? -23.697 -7.322 26.251 1.00 33.69 46 ALA C O 1
ATOM 4095 N N . LEU C 1 47 ? -23.061 -6.753 24.161 1.00 29.58 47 LEU C N 1
ATOM 4096 C CA . LEU C 1 47 ? -24.306 -6.074 23.820 1.00 32.93 47 LEU C CA 1
ATOM 4097 C C . LEU C 1 47 ? -24.709 -6.449 22.402 1.00 31.77 47 LEU C C 1
ATOM 4098 O O . LEU C 1 47 ? -23.888 -6.390 21.487 1.00 29.93 47 LEU C O 1
ATOM 4103 N N . VAL C 1 48 ? -25.971 -6.819 22.217 1.00 30.40 48 VAL C N 1
ATOM 4104 C CA . VAL C 1 48 ? -26.511 -7.175 20.912 1.00 29.19 48 VAL C CA 1
ATOM 4105 C C . VAL C 1 48 ? -27.388 -6.034 20.425 1.00 33.54 48 VAL C C 1
ATOM 4106 O O . VAL C 1 48 ? -28.202 -5.494 21.188 1.00 35.66 48 VAL C O 1
ATOM 4110 N N . SER C 1 49 ? -27.226 -5.681 19.149 1.00 33.77 49 SER C N 1
ATOM 4111 C CA . SER C 1 49 ? -28.017 -4.645 18.493 1.00 33.22 49 SER C CA 1
ATOM 4112 C C . SER C 1 49 ? -28.450 -5.185 17.136 1.00 33.41 49 SER C C 1
ATOM 4113 O O . SER C 1 49 ? -27.631 -5.312 16.221 1.00 35.54 49 SER C O 1
ATOM 4116 N N . MET C 1 50 ? -29.731 -5.509 17.012 1.00 28.92 50 MET C N 1
ATOM 4117 C CA . MET C 1 50 ? -30.301 -6.048 15.787 1.00 38.54 50 MET C CA 1
ATOM 4118 C C . MET C 1 50 ? -31.282 -5.047 15.196 1.00 43.11 50 MET C C 1
ATOM 4119 O O . MET C 1 50 ? -32.021 -4.383 15.931 1.00 39.00 50 MET C O 1
ATOM 4124 N N . LEU C 1 51 ? -31.280 -4.936 13.870 1.00 43.51 51 LEU C N 1
ATOM 4125 C CA . LEU C 1 51 ? -32.301 -4.183 13.154 1.00 44.52 51 LEU C CA 1
ATOM 4126 C C . LEU C 1 51 ? -32.785 -5.014 11.978 1.00 43.34 51 LEU C C 1
ATOM 4127 O O . LEU C 1 51 ? -31.983 -5.422 11.135 1.00 41.46 51 LEU C O 1
ATOM 4132 N N . LEU C 1 52 ? -34.079 -5.317 11.956 1.00 43.53 52 LEU C N 1
ATOM 4133 C CA . LEU C 1 52 ? -34.750 -5.852 10.782 1.00 49.66 52 LEU C CA 1
ATOM 4134 C C . LEU C 1 52 ? -35.625 -4.730 10.263 1.00 44.59 52 LEU C C 1
ATOM 4135 O O . LEU C 1 52 ? -36.672 -4.418 10.844 1.00 48.63 52 LEU C O 1
ATOM 4140 N N . LYS C 1 53 ? -35.171 -4.110 9.199 1.00 53.65 53 LYS C N 1
ATOM 4141 C CA . LYS C 1 53 ? -35.869 -2.988 8.618 1.00 55.39 53 LYS C CA 1
ATOM 4142 C C . LYS C 1 53 ? -37.162 -3.413 7.941 1.00 43.17 53 LYS C C 1
ATOM 4143 O O . LYS C 1 53 ? -37.272 -4.511 7.389 1.00 51.90 53 LYS C O 1
ATOM 4149 N N . ALA C 1 54 ? -38.126 -2.488 7.935 1.00 56.13 54 ALA C N 1
ATOM 4150 C CA . ALA C 1 54 ? -39.400 -2.693 7.256 1.00 54.23 54 ALA C CA 1
ATOM 4151 C C . ALA C 1 54 ? -39.226 -3.058 5.793 1.00 57.00 54 ALA C C 1
ATOM 4152 O O . ALA C 1 54 ? -40.154 -3.608 5.193 1.00 58.03 54 ALA C O 1
ATOM 4154 N N . GLU C 1 55 ? -38.069 -2.750 5.206 1.00 55.77 55 GLU C N 1
ATOM 4155 C CA . GLU C 1 55 ? -37.856 -3.032 3.794 1.00 61.35 55 GLU C CA 1
ATOM 4156 C C . GLU C 1 55 ? -37.901 -4.527 3.489 1.00 51.31 55 GLU C C 1
ATOM 4157 O O . GLU C 1 55 ? -38.333 -4.915 2.398 1.00 57.37 55 GLU C O 1
ATOM 4163 N N . GLY C 1 56 ? -37.456 -5.374 4.428 1.00 60.90 56 GLY C N 1
ATOM 4164 C CA . GLY C 1 56 ? -37.330 -6.809 4.227 1.00 63.74 56 GLY C CA 1
ATOM 4165 C C . GLY C 1 56 ? -38.603 -7.607 4.345 1.00 51.41 56 GLY C C 1
ATOM 4166 O O . GLY C 1 56 ? -38.592 -8.824 4.129 1.00 66.09 56 GLY C O 1
ATOM 4167 N N . PHE C 1 57 ? -39.689 -6.952 4.709 1.00 57.40 57 PHE C N 1
ATOM 4168 C CA . PHE C 1 57 ? -40.975 -7.587 4.915 1.00 64.25 57 PHE C CA 1
ATOM 4169 C C . PHE C 1 57 ? -41.919 -7.331 3.741 1.00 72.48 57 PHE C C 1
ATOM 4170 O O . PHE C 1 57 ? -41.803 -6.326 3.019 1.00 62.81 57 PHE C O 1
ATOM 4178 N N . SER C 1 58 ? -42.818 -8.315 3.539 1.00 70.23 58 SER C N 1
ATOM 4179 C CA . SER C 1 58 ? -43.875 -8.294 2.534 1.00 70.82 58 SER C CA 1
ATOM 4180 C C . SER C 1 58 ? -44.808 -7.105 2.765 1.00 75.11 58 SER C C 1
ATOM 4181 O O . SER C 1 58 ? -45.225 -6.438 1.811 1.00 81.15 58 SER C O 1
ATOM 4184 N N . ALA C 1 59 ? -45.024 -6.766 4.017 1.00 69.76 59 ALA C N 1
ATOM 4185 C CA . ALA C 1 59 ? -46.134 -5.962 4.471 1.00 69.21 59 ALA C CA 1
ATOM 4186 C C . ALA C 1 59 ? -45.769 -5.612 5.898 1.00 69.34 59 ALA C C 1
ATOM 4187 O O . ALA C 1 59 ? -45.752 -6.492 6.766 1.00 63.89 59 ALA C O 1
ATOM 4189 N N . TYR C 1 60 ? -45.343 -4.382 6.118 1.00 53.54 60 TYR C N 1
ATOM 4190 C CA . TYR C 1 60 ? -45.013 -3.899 7.440 1.00 50.79 60 TYR C CA 1
ATOM 4191 C C . TYR C 1 60 ? -46.030 -2.834 7.777 1.00 61.86 60 TYR C C 1
ATOM 4192 O O . TYR C 1 60 ? -46.224 -1.900 6.996 1.00 67.07 60 TYR C O 1
ATOM 4201 N N . ARG C 1 61 ? -46.699 -2.997 8.911 1.00 46.36 61 ARG C N 1
ATOM 4202 C CA . ARG C 1 61 ? -47.710 -2.038 9.334 1.00 54.02 61 ARG C CA 1
ATOM 4203 C C . ARG C 1 61 ? -47.651 -1.955 10.846 1.00 59.77 61 ARG C C 1
ATOM 4204 O O . ARG C 1 61 ? -47.778 -2.978 11.526 1.00 56.10 61 ARG C O 1
ATOM 4206 N N . CYS C 1 62 ? -47.413 -0.749 11.364 1.00 53.36 62 CYS C N 1
ATOM 4207 C CA . CYS C 1 62 ? -47.371 -0.544 12.808 1.00 47.05 62 CYS C CA 1
ATOM 4208 C C . CYS C 1 62 ? -47.707 0.921 13.087 1.00 58.96 62 CYS C C 1
ATOM 4209 O O . CYS C 1 62 ? -46.864 1.795 12.878 1.00 63.64 62 CYS C O 1
ATOM 4212 N N . ASP C 1 63 ? -48.925 1.179 13.556 1.00 59.46 63 ASP C N 1
ATOM 4213 C CA . ASP C 1 63 ? -49.321 2.555 13.837 1.00 66.48 63 ASP C CA 1
ATOM 4214 C C . ASP C 1 63 ? -48.880 3.019 15.219 1.00 66.36 63 ASP C C 1
ATOM 4215 O O . ASP C 1 63 ? -48.923 4.224 15.490 1.00 79.28 63 ASP C O 1
ATOM 4217 N N . ARG C 1 64 ? -48.487 2.103 16.106 1.00 52.23 64 ARG C N 1
ATOM 4218 C CA . ARG C 1 64 ? -48.112 2.466 17.466 1.00 57.09 64 ARG C CA 1
ATOM 4219 C C . ARG C 1 64 ? -46.888 1.666 17.882 1.00 59.96 64 ARG C C 1
ATOM 4220 O O . ARG C 1 64 ? -46.872 0.437 17.764 1.00 52.25 64 ARG C O 1
ATOM 4225 N N . ASN C 1 65 ? -45.882 2.371 18.400 1.00 52.03 65 ASN C N 1
ATOM 4226 C CA . ASN C 1 65 ? -44.651 1.731 18.844 1.00 56.55 65 ASN C CA 1
ATOM 4227 C C . ASN C 1 65 ? -44.941 0.783 19.998 1.00 56.56 65 ASN C C 1
ATOM 4228 O O . ASN C 1 65 ? -45.695 1.115 20.916 1.00 56.00 65 ASN C O 1
ATOM 4233 N N . ILE C 1 66 ? -44.331 -0.399 19.965 1.00 49.45 66 ILE C N 1
ATOM 4234 C CA . ILE C 1 66 ? -44.605 -1.375 21.018 1.00 47.06 66 ILE C CA 1
ATOM 4235 C C . ILE C 1 66 ? -43.367 -2.226 21.265 1.00 51.09 66 ILE C C 1
ATOM 4236 O O . ILE C 1 66 ? -42.674 -2.628 20.329 1.00 47.97 66 ILE C O 1
ATOM 4241 N N . ALA C 1 67 ? -43.093 -2.504 22.536 1.00 43.65 67 ALA C N 1
ATOM 4242 C CA . ALA C 1 67 ? -42.022 -3.411 22.925 1.00 46.28 67 ALA C CA 1
ATOM 4243 C C . ALA C 1 67 ? -42.619 -4.782 23.218 1.00 45.91 67 ALA C C 1
ATOM 4244 O O . ALA C 1 67 ? -43.403 -4.932 24.162 1.00 42.93 67 ALA C O 1
ATOM 4246 N N . LEU C 1 68 ? -42.250 -5.775 22.412 1.00 43.74 68 LEU C N 1
ATOM 4247 C CA . LEU C 1 68 ? -42.694 -7.152 22.602 1.00 39.51 68 LEU C CA 1
ATOM 4248 C C . LEU C 1 68 ? -41.624 -7.889 23.398 1.00 38.33 68 LEU C C 1
ATOM 4249 O O . LEU C 1 68 ? -40.555 -8.204 22.866 1.00 35.37 68 LEU C O 1
ATOM 4254 N N . GLY C 1 69 ? -41.897 -8.136 24.675 1.00 32.75 69 GLY C N 1
ATOM 4255 C CA . GLY C 1 69 ? -40.980 -8.889 25.508 1.00 39.49 69 GLY C CA 1
ATOM 4256 C C . GLY C 1 69 ? -41.103 -10.381 25.286 1.00 42.06 69 GLY C C 1
ATOM 4257 O O . GLY C 1 69 ? -42.154 -10.966 25.568 1.00 39.82 69 GLY C O 1
ATOM 4258 N N . ILE C 1 70 ? -40.044 -11.012 24.780 1.00 39.00 70 ILE C N 1
ATOM 4259 C CA . ILE C 1 70 ? -40.084 -12.406 24.359 1.00 44.97 70 ILE C CA 1
ATOM 4260 C C . ILE C 1 70 ? -38.926 -13.160 25.000 1.00 42.05 70 ILE C C 1
ATOM 4261 O O . ILE C 1 70 ? -37.783 -12.684 24.992 1.00 39.32 70 ILE C O 1
ATOM 4266 N N . ASN C 1 71 ? -39.237 -14.324 25.569 1.00 36.11 71 ASN C N 1
ATOM 4267 C CA . ASN C 1 71 ? -38.238 -15.313 25.955 1.00 40.20 71 ASN C CA 1
ATOM 4268 C C . ASN C 1 71 ? -37.792 -16.056 24.700 1.00 31.76 71 ASN C C 1
ATOM 4269 O O . ASN C 1 71 ? -38.596 -16.746 24.065 1.00 37.79 71 ASN C O 1
ATOM 4274 N N . LEU C 1 72 ? -36.515 -15.910 24.336 1.00 38.01 72 LEU C N 1
ATOM 4275 C CA . LEU C 1 72 ? -36.043 -16.452 23.065 1.00 38.10 72 LEU C CA 1
ATOM 4276 C C . LEU C 1 72 ? -35.964 -17.974 23.056 1.00 38.33 72 LEU C C 1
ATOM 4277 O O . LEU C 1 72 ? -35.944 -18.568 21.975 1.00 32.90 72 LEU C O 1
ATOM 4282 N N . VAL C 1 73 ? -35.914 -18.621 24.220 1.00 33.90 73 VAL C N 1
ATOM 4283 C CA . VAL C 1 73 ? -35.951 -20.081 24.246 1.00 42.42 73 VAL C CA 1
ATOM 4284 C C . VAL C 1 73 ? -37.328 -20.582 23.822 1.00 31.31 73 VAL C C 1
ATOM 4285 O O . VAL C 1 73 ? -37.452 -21.493 22.993 1.00 36.42 73 VAL C O 1
ATOM 4289 N N . SER C 1 74 ? -38.383 -19.997 24.396 1.00 34.23 74 SER C N 1
ATOM 4290 C CA . SER C 1 74 ? -39.740 -20.304 23.956 1.00 32.05 74 SER C CA 1
ATOM 4291 C C . SER C 1 74 ? -39.922 -19.984 22.478 1.00 36.95 74 SER C C 1
ATOM 4292 O O . SER C 1 74 ? -40.543 -20.757 21.733 1.00 30.42 74 SER C O 1
ATOM 4295 N N . LEU C 1 75 ? -39.380 -18.846 22.038 1.00 36.97 75 LEU C N 1
ATOM 4296 C CA . LEU C 1 75 ? -39.490 -18.468 20.635 1.00 32.96 75 LEU C CA 1
ATOM 4297 C C . LEU C 1 75 ? -38.795 -19.481 19.737 1.00 32.89 75 LEU C C 1
ATOM 4298 O O . LEU C 1 75 ? -39.297 -19.800 18.657 1.00 37.67 75 LEU C O 1
ATOM 4303 N N . THR C 1 76 ? -37.644 -20.003 20.167 1.00 35.54 76 THR C N 1
ATOM 4304 C CA . THR C 1 76 ? -36.954 -21.028 19.388 1.00 38.79 76 THR C CA 1
ATOM 4305 C C . THR C 1 76 ? -37.759 -22.319 19.336 1.00 40.07 76 THR C C 1
ATOM 4306 O O . THR C 1 76 ? -37.850 -22.961 18.281 1.00 34.08 76 THR C O 1
ATOM 4310 N N . LYS C 1 77 ? -38.319 -22.730 20.476 1.00 37.44 77 LYS C N 1
ATOM 4311 C CA . LYS C 1 77 ? -39.189 -23.901 20.497 1.00 42.39 77 LYS C CA 1
ATOM 4312 C C . LYS C 1 77 ? -40.321 -23.756 19.491 1.00 39.34 77 LYS C C 1
ATOM 4313 O O . LYS C 1 77 ? -40.681 -24.714 18.798 1.00 38.61 77 LYS C O 1
ATOM 4319 N N . VAL C 1 78 ? -40.893 -22.557 19.397 1.00 40.57 78 VAL C N 1
ATOM 4320 C CA . VAL C 1 78 ? -42.006 -22.343 18.477 1.00 36.51 78 VAL C CA 1
ATOM 4321 C C . VAL C 1 78 ? -41.514 -22.266 17.035 1.00 40.83 78 VAL C C 1
ATOM 4322 O O . VAL C 1 78 ? -42.173 -22.763 16.112 1.00 45.52 78 VAL C O 1
ATOM 4326 N N . LEU C 1 79 ? -40.348 -21.657 16.817 1.00 37.57 79 LEU C N 1
ATOM 4327 C CA . LEU C 1 79 ? -39.822 -21.464 15.471 1.00 47.06 79 LEU C CA 1
ATOM 4328 C C . LEU C 1 79 ? -39.279 -22.751 14.871 1.00 46.19 79 LEU C C 1
ATOM 4329 O O . LEU C 1 79 ? -39.131 -22.833 13.647 1.00 43.67 79 LEU C O 1
ATOM 4334 N N . ARG C 1 80 ? -38.973 -23.752 15.700 1.00 47.97 80 ARG C N 1
ATOM 4335 C CA . ARG C 1 80 ? -38.541 -25.038 15.162 1.00 55.68 80 ARG C CA 1
ATOM 4336 C C . ARG C 1 80 ? -39.613 -25.679 14.292 1.00 49.16 80 ARG C C 1
ATOM 4337 O O . ARG C 1 80 ? -39.286 -26.488 13.417 1.00 52.73 80 ARG C O 1
ATOM 4345 N N . ALA C 1 81 ? -40.879 -25.330 14.508 1.00 52.76 81 ALA C N 1
ATOM 4346 C CA . ALA C 1 81 ? -41.996 -25.864 13.741 1.00 46.84 81 ALA C CA 1
ATOM 4347 C C . ALA C 1 81 ? -42.189 -25.161 12.404 1.00 57.43 81 ALA C C 1
ATOM 4348 O O . ALA C 1 81 ? -43.181 -25.430 11.717 1.00 58.24 81 ALA C O 1
ATOM 4350 N N . ALA C 1 82 ? -41.278 -24.270 12.025 1.00 53.05 82 ALA C N 1
ATOM 4351 C CA . ALA C 1 82 ? -41.345 -23.561 10.755 1.00 59.59 82 ALA C CA 1
ATOM 4352 C C . ALA C 1 82 ? -40.107 -23.887 9.939 1.00 59.81 82 ALA C C 1
ATOM 4353 O O . ALA C 1 82 ? -38.984 -23.794 10.445 1.00 58.81 82 ALA C O 1
ATOM 4355 N N . GLN C 1 83 ? -40.311 -24.276 8.686 1.00 63.67 83 GLN C N 1
ATOM 4356 C CA . GLN C 1 83 ? -39.175 -24.479 7.806 1.00 74.00 83 GLN C CA 1
ATOM 4357 C C . GLN C 1 83 ? -38.630 -23.141 7.319 1.00 71.06 83 GLN C C 1
ATOM 4358 O O . GLN C 1 83 ? -39.307 -22.109 7.359 1.00 67.36 83 GLN C O 1
ATOM 4364 N N . ASN C 1 84 ? -37.374 -23.174 6.867 1.00 72.43 84 ASN C N 1
ATOM 4365 C CA . ASN C 1 84 ? -36.726 -21.971 6.354 1.00 74.07 84 ASN C CA 1
ATOM 4366 C C . ASN C 1 84 ? -37.525 -21.353 5.216 1.00 74.01 84 ASN C C 1
ATOM 4367 O O . ASN C 1 84 ? -37.531 -20.128 5.045 1.00 71.84 84 ASN C O 1
ATOM 4372 N N . GLU C 1 85 ? -38.205 -22.190 4.434 1.00 91.92 85 GLU C N 1
ATOM 4373 C CA . GLU C 1 85 ? -38.995 -21.745 3.298 1.00 77.53 85 GLU C CA 1
ATOM 4374 C C . GLU C 1 85 ? -40.341 -21.174 3.712 1.00 79.32 85 GLU C C 1
ATOM 4375 O O . GLU C 1 85 ? -40.948 -20.432 2.932 1.00 74.70 85 GLU C O 1
ATOM 4381 N N . ASP C 1 86 ? -40.813 -21.503 4.913 1.00 71.31 86 ASP C N 1
ATOM 4382 C CA . ASP C 1 86 ? -42.171 -21.155 5.304 1.00 69.00 86 ASP C CA 1
ATOM 4383 C C . ASP C 1 86 ? -42.375 -19.648 5.288 1.00 71.47 86 ASP C C 1
ATOM 4384 O O . ASP C 1 86 ? -41.487 -18.873 5.655 1.00 64.93 86 ASP C O 1
ATOM 4389 N N . ILE C 1 87 ? -43.560 -19.241 4.851 1.00 58.88 87 ILE C N 1
ATOM 4390 C CA . ILE C 1 87 ? -43.969 -17.844 4.902 1.00 59.40 87 ILE C CA 1
ATOM 4391 C C . ILE C 1 87 ? -44.375 -17.534 6.336 1.00 64.19 87 ILE C C 1
ATOM 4392 O O . ILE C 1 87 ? -45.269 -18.185 6.888 1.00 61.98 87 ILE C O 1
ATOM 4397 N N . LEU C 1 88 ? -43.723 -16.545 6.943 1.00 48.42 88 LEU C N 1
ATOM 4398 C CA . LEU C 1 88 ? -43.892 -16.264 8.361 1.00 45.34 88 LEU C CA 1
ATOM 4399 C C . LEU C 1 88 ? -44.590 -14.925 8.541 1.00 52.92 88 LEU C C 1
ATOM 4400 O O . LEU C 1 88 ? -44.282 -13.958 7.841 1.00 58.06 88 LEU C O 1
ATOM 4405 N N . THR C 1 89 ? -45.538 -14.873 9.470 1.00 48.66 89 THR C N 1
ATOM 4406 C CA . THR C 1 89 ? -46.223 -13.627 9.786 1.00 42.21 89 THR C CA 1
ATOM 4407 C C . THR C 1 89 ? -46.321 -13.453 11.294 1.00 52.93 89 THR C C 1
ATOM 4408 O O . THR C 1 89 ? -46.834 -14.331 11.992 1.00 50.44 89 THR C O 1
ATOM 4412 N N . LEU C 1 90 ? -45.823 -12.322 11.784 1.00 42.32 90 LEU C N 1
ATOM 4413 C CA . LEU C 1 90 ? -46.019 -11.870 13.151 1.00 49.03 90 LEU C CA 1
ATOM 4414 C C . LEU C 1 90 ? -47.197 -10.911 13.166 1.00 50.91 90 LEU C C 1
ATOM 4415 O O . LEU C 1 90 ? -47.332 -10.066 12.279 1.00 53.66 90 LEU C O 1
ATOM 4420 N N . LYS C 1 91 ? -48.048 -11.048 14.172 1.00 43.30 91 LYS C N 1
ATOM 4421 C CA . LYS C 1 91 ? -49.144 -10.119 14.377 1.00 47.52 91 LYS C CA 1
ATOM 4422 C C . LYS C 1 91 ? -49.247 -9.803 15.861 1.00 53.06 91 LYS C C 1
ATOM 4423 O O . LYS C 1 91 ? -48.916 -10.628 16.717 1.00 51.17 91 LYS C O 1
ATOM 4429 N N . ALA C 1 92 ? -49.695 -8.588 16.150 1.00 47.03 92 ALA C N 1
ATOM 4430 C CA . ALA C 1 92 ? -49.921 -8.149 17.518 1.00 53.48 92 ALA C CA 1
ATOM 4431 C C . ALA C 1 92 ? -50.954 -7.034 17.490 1.00 61.23 92 ALA C C 1
ATOM 4432 O O . ALA C 1 92 ? -51.058 -6.294 16.508 1.00 57.60 92 ALA C O 1
ATOM 4434 N N . ASP C 1 93 ? -51.695 -6.903 18.590 1.00 59.69 93 ASP C N 1
ATOM 4435 C CA . ASP C 1 93 ? -52.772 -5.922 18.641 1.00 69.86 93 ASP C CA 1
ATOM 4436 C C . ASP C 1 93 ? -52.322 -4.631 19.317 1.00 77.61 93 ASP C C 1
ATOM 4437 O O . ASP C 1 93 ? -51.158 -4.236 19.200 1.00 81.87 93 ASP C O 1
ATOM 4442 N N . ASP C 1 94 ? -53.235 -3.962 20.017 1.00 79.48 94 ASP C N 1
ATOM 4443 C CA . ASP C 1 94 ? -52.978 -2.595 20.458 1.00 87.29 94 ASP C CA 1
ATOM 4444 C C . ASP C 1 94 ? -52.157 -2.559 21.745 1.00 84.17 94 ASP C C 1
ATOM 4445 O O . ASP C 1 94 ? -51.064 -1.977 21.780 1.00 74.36 94 ASP C O 1
ATOM 4450 N N . SER C 1 95 ? -52.671 -3.164 22.818 1.00 85.99 95 SER C N 1
ATOM 4451 C CA . SER C 1 95 ? -51.921 -3.389 24.057 1.00 82.77 95 SER C CA 1
ATOM 4452 C C . SER C 1 95 ? -51.754 -4.869 24.246 1.00 82.09 95 SER C C 1
ATOM 4453 O O . SER C 1 95 ? -52.473 -5.514 25.065 1.00 85.91 95 SER C O 1
ATOM 4456 N N . PRO C 1 96 ? -50.836 -5.515 23.523 1.00 79.86 96 PRO C N 1
ATOM 4457 C CA . PRO C 1 96 ? -50.822 -6.967 23.423 1.00 76.00 96 PRO C CA 1
ATOM 4458 C C . PRO C 1 96 ? -50.311 -7.679 24.674 1.00 68.82 96 PRO C C 1
ATOM 4459 O O . PRO C 1 96 ? -49.427 -7.192 25.385 1.00 62.10 96 PRO C O 1
ATOM 4463 N N . ASP C 1 97 ? -50.899 -8.852 24.929 1.00 65.33 97 ASP C N 1
ATOM 4464 C CA . ASP C 1 97 ? -50.386 -9.809 25.897 1.00 61.89 97 ASP C CA 1
ATOM 4465 C C . ASP C 1 97 ? -49.680 -10.987 25.233 1.00 54.73 97 ASP C C 1
ATOM 4466 O O . ASP C 1 97 ? -49.046 -11.783 25.932 1.00 47.72 97 ASP C O 1
ATOM 4471 N N . ALA C 1 98 ? -49.781 -11.120 23.909 1.00 47.97 98 ALA C N 1
ATOM 4472 C CA . ALA C 1 98 ? -49.174 -12.226 23.186 1.00 48.18 98 ALA C CA 1
ATOM 4473 C C . ALA C 1 98 ? -48.911 -11.796 21.751 1.00 45.72 98 ALA C C 1
ATOM 4474 O O . ALA C 1 98 ? -49.525 -10.856 21.239 1.00 51.73 98 ALA C O 1
ATOM 4476 N N . VAL C 1 99 ? -47.980 -12.498 21.112 1.00 40.40 99 VAL C N 1
ATOM 4477 C CA . VAL C 1 99 ? -47.643 -12.297 19.708 1.00 45.79 99 VAL C CA 1
ATOM 4478 C C . VAL C 1 99 ? -48.082 -13.528 18.926 1.00 50.61 99 VAL C C 1
ATOM 4479 O O . VAL C 1 99 ? -47.853 -14.664 19.360 1.00 46.03 99 VAL C O 1
ATOM 4483 N N . ASN C 1 100 ? -48.727 -13.306 17.784 1.00 50.22 100 ASN C N 1
ATOM 4484 C CA . ASN C 1 100 ? -49.234 -14.383 16.946 1.00 54.93 100 ASN C CA 1
ATOM 4485 C C . ASN C 1 100 ? -48.248 -14.660 15.820 1.00 49.29 100 ASN C C 1
ATOM 4486 O O . ASN C 1 100 ? -47.891 -13.753 15.066 1.00 52.17 100 ASN C O 1
ATOM 4491 N N . LEU C 1 101 ? -47.817 -15.911 15.709 1.00 50.25 101 LEU C N 1
ATOM 4492 C CA . LEU C 1 101 ? -46.906 -16.357 14.666 1.00 38.28 101 LEU C CA 1
ATOM 4493 C C . LEU C 1 101 ? -47.658 -17.310 13.751 1.00 56.33 101 LEU C C 1
ATOM 4494 O O . LEU C 1 101 ? -48.351 -18.215 14.226 1.00 51.10 101 LEU C O 1
ATOM 4499 N N . MET C 1 102 ? -47.525 -17.106 12.445 1.00 49.64 102 MET C N 1
ATOM 4500 C CA . MET C 1 102 ? -48.188 -17.954 11.464 1.00 45.69 102 MET C CA 1
ATOM 4501 C C . MET C 1 102 ? -47.165 -18.426 10.446 1.00 55.42 102 MET C C 1
ATOM 4502 O O . MET C 1 102 ? -46.478 -17.608 9.825 1.00 54.72 102 MET C O 1
ATOM 4507 N N . PHE C 1 103 ? -47.071 -19.742 10.286 1.00 47.47 103 PHE C N 1
ATOM 4508 C CA . PHE C 1 103 ? -46.197 -20.389 9.320 1.00 53.08 103 PHE C CA 1
ATOM 4509 C C . PHE C 1 103 ? -47.063 -21.010 8.236 1.00 61.06 103 PHE C C 1
ATOM 4510 O O . PHE C 1 103 ? -47.990 -21.773 8.536 1.00 53.24 103 PHE C O 1
ATOM 4518 N N . GLU C 1 104 ? -46.764 -20.688 6.983 1.00 63.65 104 GLU C N 1
ATOM 4519 C CA . GLU C 1 104 ? -47.504 -21.220 5.849 1.00 70.57 104 GLU C CA 1
ATOM 4520 C C . GLU C 1 104 ? -46.533 -21.937 4.926 1.00 77.59 104 GLU C C 1
ATOM 4521 O O . GLU C 1 104 ? -45.449 -21.422 4.636 1.00 72.75 104 GLU C O 1
ATOM 4527 N N . SER C 1 105 ? -46.924 -23.122 4.468 1.00 85.91 105 SER C N 1
ATOM 4528 C CA . SER C 1 105 ? -46.102 -23.928 3.582 1.00 91.70 105 SER C CA 1
ATOM 4529 C C . SER C 1 105 ? -46.764 -24.023 2.214 1.00 105.68 105 SER C C 1
ATOM 4530 O O . SER C 1 105 ? -47.989 -23.933 2.091 1.00 109.02 105 SER C O 1
ATOM 4533 N N . ALA C 1 106 ? -45.943 -24.211 1.187 1.00 109.67 106 ALA C N 1
ATOM 4534 C CA . ALA C 1 106 ? -46.430 -24.298 -0.180 1.00 113.13 106 ALA C CA 1
ATOM 4535 C C . ALA C 1 106 ? -46.708 -25.742 -0.577 1.00 120.29 106 ALA C C 1
ATOM 4536 O O . ALA C 1 106 ? -46.057 -26.675 -0.099 1.00 118.41 106 ALA C O 1
ATOM 4538 N N . GLU C 1 107 ? -47.697 -25.914 -1.460 1.00 125.36 107 GLU C N 1
ATOM 4539 C CA . GLU C 1 107 ? -48.052 -27.220 -2.021 1.00 129.13 107 GLU C CA 1
ATOM 4540 C C . GLU C 1 107 ? -48.512 -28.200 -0.946 1.00 131.85 107 GLU C C 1
ATOM 4541 O O . GLU C 1 107 ? -48.394 -29.417 -1.110 1.00 135.67 107 GLU C O 1
ATOM 4543 N N . THR C 1 108 ? -49.038 -27.689 0.157 1.00 131.54 108 THR C N 1
ATOM 4544 C CA . THR C 1 108 ? -49.424 -28.545 1.274 1.00 119.93 108 THR C CA 1
ATOM 4545 C C . THR C 1 108 ? -50.816 -28.265 1.816 1.00 106.95 108 THR C C 1
ATOM 4546 O O . THR C 1 108 ? -51.502 -29.208 2.220 1.00 103.84 108 THR C O 1
ATOM 4550 N N . ASP C 1 109 ? -51.241 -26.999 1.847 1.00 100.75 109 ASP C N 1
ATOM 4551 C CA . ASP C 1 109 ? -52.414 -26.501 2.563 1.00 98.06 109 ASP C CA 1
ATOM 4552 C C . ASP C 1 109 ? -52.203 -26.530 4.068 1.00 95.98 109 ASP C C 1
ATOM 4553 O O . ASP C 1 109 ? -53.120 -26.174 4.819 1.00 90.51 109 ASP C O 1
ATOM 4558 N N . ARG C 1 110 ? -51.024 -26.933 4.532 1.00 108.82 110 ARG C N 1
ATOM 4559 C CA . ARG C 1 110 ? -50.721 -26.933 5.953 1.00 75.00 110 ARG C CA 1
ATOM 4560 C C . ARG C 1 110 ? -50.500 -25.509 6.446 1.00 69.18 110 ARG C C 1
ATOM 4561 O O . ARG C 1 110 ? -49.805 -24.717 5.803 1.00 70.49 110 ARG C O 1
ATOM 4569 N N . ILE C 1 111 ? -51.102 -25.184 7.587 1.00 55.26 111 ILE C N 1
ATOM 4570 C CA . ILE C 1 111 ? -50.945 -23.886 8.230 1.00 54.66 111 ILE C CA 1
ATOM 4571 C C . ILE C 1 111 ? -50.673 -24.128 9.707 1.00 46.99 111 ILE C C 1
ATOM 4572 O O . ILE C 1 111 ? -51.404 -24.882 10.359 1.00 46.94 111 ILE C O 1
ATOM 4577 N N . SER C 1 112 ? -49.626 -23.497 10.233 1.00 43.80 112 SER C N 1
ATOM 4578 C CA . SER C 1 112 ? -49.300 -23.567 11.649 1.00 36.58 112 SER C CA 1
ATOM 4579 C C . SER C 1 112 ? -49.482 -22.198 12.287 1.00 44.39 112 SER C C 1
ATOM 4580 O O . SER C 1 112 ? -49.078 -21.181 11.720 1.00 48.16 112 SER C O 1
ATOM 4583 N N . GLU C 1 113 ? -50.112 -22.172 13.459 1.00 42.84 113 GLU C N 1
ATOM 4584 C CA . GLU C 1 113 ? -50.388 -20.925 14.157 1.00 45.50 113 GLU C CA 1
ATOM 4585 C C . GLU C 1 113 ? -50.051 -21.084 15.630 1.00 52.69 113 GLU C C 1
ATOM 4586 O O . GLU C 1 113 ? -50.422 -22.086 16.248 1.00 40.79 113 GLU C O 1
ATOM 4592 N N . TYR C 1 114 ? -49.348 -20.099 16.186 1.00 42.35 114 TYR C N 1
ATOM 4593 C CA . TYR C 1 114 ? -48.947 -20.110 17.585 1.00 42.61 114 TYR C CA 1
ATOM 4594 C C . TYR C 1 114 ? -49.207 -18.740 18.192 1.00 48.89 114 TYR C C 1
ATOM 4595 O O . TYR C 1 114 ? -49.025 -17.719 17.530 1.00 48.89 114 TYR C O 1
ATOM 4604 N N . ASP C 1 115 ? -49.649 -18.718 19.446 1.00 47.81 115 ASP C N 1
ATOM 4605 C CA . ASP C 1 115 ? -49.852 -17.474 20.187 1.00 46.41 115 ASP C CA 1
ATOM 4606 C C . ASP C 1 115 ? -48.920 -17.516 21.392 1.00 50.30 115 ASP C C 1
ATOM 4607 O O . ASP C 1 115 ? -49.218 -18.173 22.394 1.00 41.63 115 ASP C O 1
ATOM 4612 N N . ILE C 1 116 ? -47.793 -16.819 21.293 1.00 43.61 116 ILE C N 1
ATOM 4613 C CA . ILE C 1 116 ? -46.766 -16.848 22.328 1.00 38.95 116 ILE C CA 1
ATOM 4614 C C . ILE C 1 116 ? -47.017 -15.716 23.312 1.00 42.75 116 ILE C C 1
ATOM 4615 O O . ILE C 1 116 ? -47.058 -14.544 22.924 1.00 44.30 116 ILE C O 1
ATOM 4620 N N . LYS C 1 117 ? -47.166 -16.067 24.587 1.00 43.11 117 LYS C N 1
ATOM 4621 C CA . LYS C 1 117 ? -47.376 -15.069 25.626 1.00 41.70 117 LYS C CA 1
ATOM 4622 C C . LYS C 1 117 ? -46.155 -14.169 25.763 1.00 43.39 117 LYS C C 1
ATOM 4623 O O . LYS C 1 117 ? -45.016 -14.643 25.779 1.00 34.63 117 LYS C O 1
ATOM 4629 N N . LEU C 1 118 ? -46.396 -12.864 25.854 1.00 40.99 118 LEU C N 1
ATOM 4630 C CA . LEU C 1 118 ? -45.311 -11.924 26.077 1.00 44.81 118 LEU C CA 1
ATOM 4631 C C . LEU C 1 118 ? -44.991 -11.830 27.566 1.00 48.47 118 LEU C C 1
ATOM 4632 O O . LEU C 1 118 ? -45.783 -12.226 28.427 1.00 41.00 118 LEU C O 1
ATOM 4637 N N . MET C 1 119 ? -43.808 -11.300 27.865 1.00 43.64 119 MET C N 1
ATOM 4638 C CA . MET C 1 119 ? -43.371 -11.093 29.236 1.00 46.61 119 MET C CA 1
ATOM 4639 C C . MET C 1 119 ? -42.856 -9.669 29.404 1.00 48.77 119 MET C C 1
ATOM 4640 O O . MET C 1 119 ? -42.472 -9.006 28.437 1.00 38.87 119 MET C O 1
ATOM 4645 N N . ASP C 1 120 ? -42.868 -9.202 30.650 1.00 54.83 120 ASP C N 1
ATOM 4646 C CA . ASP C 1 120 ? -42.388 -7.869 30.992 1.00 56.87 120 ASP C CA 1
ATOM 4647 C C . ASP C 1 120 ? -40.884 -7.933 31.236 1.00 48.73 120 ASP C C 1
ATOM 4648 O O . ASP C 1 120 ? -40.426 -8.674 32.113 1.00 54.04 120 ASP C O 1
ATOM 4653 N N . ILE C 1 121 ? -40.120 -7.165 30.462 1.00 53.48 121 ILE C N 1
ATOM 4654 C CA . ILE C 1 121 ? -38.665 -7.153 30.559 1.00 55.03 121 ILE C CA 1
ATOM 4655 C C . ILE C 1 121 ? -38.187 -5.721 30.747 1.00 50.13 121 ILE C C 1
ATOM 4656 O O . ILE C 1 121 ? -38.563 -4.831 29.976 1.00 54.09 121 ILE C O 1
ATOM 4661 N N . ASP C 1 122 ? -37.368 -5.497 31.775 1.00 55.76 122 ASP C N 1
ATOM 4662 C CA . ASP C 1 122 ? -36.743 -4.195 32.006 1.00 68.07 122 ASP C CA 1
ATOM 4663 C C . ASP C 1 122 ? -35.324 -4.273 31.449 1.00 62.89 122 ASP C C 1
ATOM 4664 O O . ASP C 1 122 ? -34.391 -4.709 32.125 1.00 64.83 122 ASP C O 1
ATOM 4666 N N . GLN C 1 123 ? -35.170 -3.845 30.200 1.00 60.59 123 GLN C N 1
ATOM 4667 C CA . GLN C 1 123 ? -33.914 -3.930 29.466 1.00 67.48 123 GLN C CA 1
ATOM 4668 C C . GLN C 1 123 ? -33.191 -2.592 29.546 1.00 54.49 123 GLN C C 1
ATOM 4669 O O . GLN C 1 123 ? -33.773 -1.552 29.222 1.00 67.68 123 GLN C O 1
ATOM 4671 N N . GLU C 1 124 ? -31.926 -2.616 29.959 1.00 56.76 124 GLU C N 1
ATOM 4672 C CA . GLU C 1 124 ? -31.127 -1.395 29.998 1.00 62.97 124 GLU C CA 1
ATOM 4673 C C . GLU C 1 124 ? -30.553 -1.142 28.610 1.00 57.17 124 GLU C C 1
ATOM 4674 O O . GLU C 1 124 ? -29.703 -1.899 28.129 1.00 56.07 124 GLU C O 1
ATOM 4680 N N . HIS C 1 125 ? -31.033 -0.084 27.960 1.00 59.71 125 HIS C N 1
ATOM 4681 C CA . HIS C 1 125 ? -30.549 0.307 26.645 1.00 52.21 125 HIS C CA 1
ATOM 4682 C C . HIS C 1 125 ? -29.454 1.358 26.766 1.00 53.17 125 HIS C C 1
ATOM 4683 O O . HIS C 1 125 ? -29.494 2.219 27.651 1.00 46.78 125 HIS C O 1
ATOM 4690 N N . LEU C 1 126 ? -28.477 1.284 25.865 1.00 36.67 126 LEU C N 1
ATOM 4691 C CA . LEU C 1 12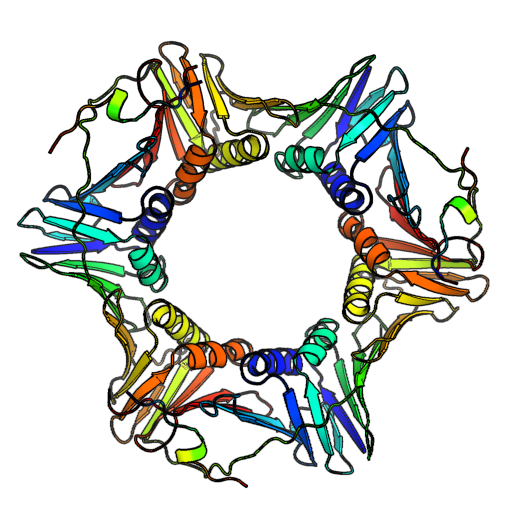6 ? -27.334 2.185 25.856 1.00 42.18 126 LEU C CA 1
ATOM 4692 C C . LEU C 1 126 ? -27.293 2.978 24.558 1.00 35.31 126 LEU C C 1
ATOM 4693 O O . LEU C 1 126 ? -27.614 2.452 23.487 1.00 35.20 126 LEU C O 1
ATOM 4698 N N . ALA C 1 127 ? -26.874 4.237 24.656 1.00 39.74 127 ALA C N 1
ATOM 4699 C CA . ALA C 1 127 ? -26.678 5.086 23.487 1.00 43.71 127 ALA C CA 1
ATOM 4700 C C . ALA C 1 127 ? -25.274 4.851 22.947 1.00 40.39 127 ALA C C 1
ATOM 4701 O O . ALA C 1 127 ? -24.286 5.065 23.658 1.00 39.33 127 ALA C O 1
ATOM 4703 N N . ILE C 1 128 ? -25.181 4.404 21.698 1.00 38.50 128 ILE C N 1
ATOM 4704 C CA . ILE C 1 128 ? -23.913 4.094 21.062 1.00 45.03 128 ILE C CA 1
ATOM 4705 C C . ILE C 1 128 ? -23.677 5.127 19.953 1.00 48.11 128 ILE C C 1
ATOM 4706 O O . ILE C 1 128 ? -24.348 5.076 18.914 1.00 47.58 128 ILE C O 1
ATOM 4711 N N . PRO C 1 129 ? -22.756 6.067 20.135 1.00 48.79 129 PRO C N 1
ATOM 4712 C CA . PRO C 1 129 ? -22.515 7.062 19.085 1.00 47.27 129 PRO C CA 1
ATOM 4713 C C . PRO C 1 129 ? -21.791 6.449 17.898 1.00 51.66 129 PRO C C 1
ATOM 4714 O O . PRO C 1 129 ? -21.058 5.465 18.024 1.00 53.64 129 PRO C O 1
ATOM 4718 N N . GLU C 1 130 ? -22.015 7.045 16.728 1.00 59.38 130 GLU C N 1
ATOM 4719 C CA . GLU C 1 130 ? -21.298 6.632 15.531 1.00 62.80 130 GLU C CA 1
ATOM 4720 C C . GLU C 1 130 ? -19.808 6.892 15.707 1.00 62.13 130 GLU C C 1
ATOM 4721 O O . GLU C 1 130 ? -19.399 7.987 16.103 1.00 58.91 130 GLU C O 1
ATOM 4727 N N . THR C 1 131 ? -18.998 5.879 15.416 1.00 58.01 131 THR C N 1
ATOM 4728 C CA . THR C 1 131 ? -17.567 5.919 15.674 1.00 56.62 131 THR C CA 1
ATOM 4729 C C . THR C 1 131 ? -16.800 5.744 14.372 1.00 53.21 131 THR C C 1
ATOM 4730 O O . THR C 1 131 ? -17.211 4.977 13.494 1.00 56.17 131 THR C O 1
ATOM 4734 N N . GLU C 1 132 ? -15.688 6.466 14.250 1.00 63.36 132 GLU C N 1
ATOM 4735 C CA . GLU C 1 132 ? -14.721 6.255 13.181 1.00 58.93 132 GLU C CA 1
ATOM 4736 C C . GLU C 1 132 ? -13.647 5.332 13.741 1.00 53.72 132 GLU C C 1
ATOM 4737 O O . GLU C 1 132 ? -12.813 5.755 14.548 1.00 54.25 132 GLU C O 1
ATOM 4743 N N . TYR C 1 133 ? -13.671 4.073 13.317 1.00 53.50 133 TYR C N 1
ATOM 4744 C CA . TYR C 1 133 ? -12.818 3.060 13.919 1.00 49.27 133 TYR C CA 1
ATOM 4745 C C . TYR C 1 133 ? -11.414 3.113 13.336 1.00 45.10 133 TYR C C 1
ATOM 4746 O O . TYR C 1 133 ? -11.226 3.371 12.144 1.00 49.79 133 TYR C O 1
ATOM 4755 N N . ALA C 1 134 ? -10.422 2.866 14.196 1.00 45.77 134 ALA C N 1
ATOM 4756 C CA . ALA C 1 134 ? -9.036 2.846 13.746 1.00 47.22 134 ALA C CA 1
ATOM 4757 C C . ALA C 1 134 ? -8.776 1.702 12.776 1.00 49.71 134 ALA C C 1
ATOM 4758 O O . ALA C 1 134 ? -7.914 1.822 11.898 1.00 49.68 134 ALA C O 1
ATOM 4760 N N . ALA C 1 135 ? -9.505 0.594 12.908 1.00 44.55 135 ALA C N 1
ATOM 4761 C CA . ALA C 1 135 ? -9.303 -0.550 12.032 1.00 40.64 135 ALA C CA 1
ATOM 4762 C C . ALA C 1 135 ? -10.636 -1.206 11.711 1.00 40.29 135 ALA C C 1
ATOM 4763 O O . ALA C 1 135 ? -11.482 -1.382 12.593 1.00 44.57 135 ALA C O 1
ATOM 4765 N N . THR C 1 136 ? -10.808 -1.567 10.440 1.00 42.39 136 THR C N 1
ATOM 4766 C CA . THR C 1 136 ? -11.996 -2.256 9.954 1.00 48.04 136 THR C CA 1
ATOM 4767 C C . THR C 1 136 ? -11.547 -3.429 9.096 1.00 45.18 136 THR C C 1
ATOM 4768 O O . THR C 1 136 ? -10.880 -3.234 8.075 1.00 49.80 136 THR C O 1
ATOM 4772 N N . VAL C 1 137 ? -11.910 -4.640 9.507 1.00 44.15 137 VAL C N 1
ATOM 4773 C CA . VAL C 1 137 ? -11.467 -5.865 8.853 1.00 40.09 137 VAL C CA 1
ATOM 4774 C C . VAL C 1 137 ? -12.697 -6.612 8.361 1.00 44.09 137 VAL C C 1
ATOM 4775 O O . VAL C 1 137 ? -13.547 -7.012 9.163 1.00 43.31 137 VAL C O 1
ATOM 4779 N N . GLU C 1 138 ? -12.783 -6.815 7.053 1.00 41.94 138 GLU C N 1
ATOM 4780 C CA . GLU C 1 138 ? -13.849 -7.597 6.444 1.00 44.34 138 GLU C CA 1
ATOM 4781 C C . GLU C 1 138 ? -13.265 -8.941 6.040 1.00 48.14 138 GLU C C 1
ATOM 4782 O O . GLU C 1 138 ? -12.286 -8.993 5.288 1.00 51.04 138 GLU C O 1
ATOM 4788 N N . MET C 1 139 ? -13.852 -10.024 6.539 1.00 42.89 139 MET C N 1
ATOM 4789 C CA . MET C 1 139 ? -13.260 -11.336 6.343 1.00 44.13 139 MET C CA 1
ATOM 4790 C C . MET C 1 139 ? -14.357 -12.374 6.286 1.00 37.71 139 MET C C 1
ATOM 4791 O O . MET C 1 139 ? -15.494 -12.115 6.721 1.00 41.83 139 MET C O 1
ATOM 4796 N N . PRO C 1 140 ? -14.087 -13.566 5.751 1.00 43.30 140 PRO C N 1
ATOM 4797 C CA . PRO C 1 140 ? -15.102 -14.621 5.734 1.00 43.42 140 PRO C CA 1
ATOM 4798 C C . PRO C 1 140 ? -15.552 -14.971 7.147 1.00 42.27 140 PRO C C 1
ATOM 4799 O O . PRO C 1 140 ? -14.732 -15.184 8.043 1.00 42.17 140 PRO C O 1
ATOM 4803 N N . SER C 1 141 ? -16.873 -15.021 7.339 1.00 44.42 141 SER C N 1
ATOM 4804 C CA . SER C 1 141 ? -17.425 -15.303 8.661 1.00 41.51 141 SER C CA 1
ATOM 4805 C C . SER C 1 141 ? -17.023 -16.689 9.150 1.00 41.80 141 SER C C 1
ATOM 4806 O O . SER C 1 141 ? -16.723 -16.875 10.337 1.00 40.70 141 SER C O 1
ATOM 4809 N N . ALA C 1 142 ? -17.017 -17.678 8.251 1.00 43.00 142 ALA C N 1
ATOM 4810 C CA . ALA C 1 142 ? -16.622 -19.029 8.637 1.00 40.83 142 ALA C CA 1
ATOM 4811 C C . ALA C 1 142 ? -15.166 -19.074 9.084 1.00 38.74 142 ALA C C 1
ATOM 4812 O O . ALA C 1 142 ? -14.812 -19.826 10.000 1.00 40.67 142 ALA C O 1
ATOM 4814 N N . GLU C 1 143 ? -14.307 -18.268 8.455 1.00 37.09 143 GLU C N 1
ATOM 4815 C CA . GLU C 1 143 ? -12.903 -18.217 8.853 1.00 38.59 143 GLU C CA 1
ATOM 4816 C C . GLU C 1 143 ? -12.754 -17.660 10.264 1.00 40.00 143 GLU C C 1
ATOM 4817 O O . GLU C 1 143 ? -12.005 -18.204 11.086 1.00 35.58 143 GLU C O 1
ATOM 4823 N N . PHE C 1 144 ? -13.458 -16.564 10.557 1.00 38.03 144 PHE C N 1
ATOM 4824 C CA . PHE C 1 144 ? -13.434 -16.000 11.902 1.00 34.29 144 PHE C CA 1
ATOM 4825 C C . PHE C 1 144 ? -13.966 -16.995 12.926 1.00 31.78 144 PHE C C 1
ATOM 4826 O O . PHE C 1 144 ? -13.410 -17.124 14.024 1.00 32.15 144 PHE C O 1
ATOM 4834 N N . GLN C 1 145 ? -15.034 -17.718 12.577 1.00 35.86 145 GLN C N 1
ATOM 4835 C CA . GLN C 1 145 ? -15.590 -18.713 13.490 1.00 35.84 145 GLN C CA 1
ATOM 4836 C C . GLN C 1 145 ? -14.593 -19.833 13.760 1.00 35.75 145 GLN C C 1
ATOM 4837 O O . GLN C 1 145 ? -14.431 -20.272 14.908 1.00 28.85 145 GLN C O 1
ATOM 4843 N N . ARG C 1 146 ? -13.925 -20.316 12.710 1.00 35.94 146 ARG C N 1
ATOM 4844 C CA . ARG C 1 146 ? -12.912 -21.352 12.878 1.00 39.99 146 ARG C CA 1
ATOM 4845 C C . ARG C 1 146 ? -11.781 -20.870 13.778 1.00 35.34 146 ARG C C 1
ATOM 4846 O O . ARG C 1 146 ? -11.338 -21.595 14.676 1.00 42.66 146 ARG C O 1
ATOM 4850 N N . ILE C 1 147 ? -11.296 -19.647 13.544 1.00 40.22 147 ILE C N 1
ATOM 4851 C CA . ILE C 1 147 ? -10.220 -19.100 14.370 1.00 32.33 147 ILE C CA 1
ATOM 4852 C C . ILE C 1 147 ? -10.656 -19.021 15.828 1.00 35.85 147 ILE C C 1
ATOM 4853 O O . ILE C 1 147 ? -9.910 -19.400 16.744 1.00 35.92 147 ILE C O 1
ATOM 4858 N N . CYS C 1 148 ? -11.874 -18.527 16.064 1.00 36.81 148 CYS C N 1
ATOM 4859 C CA . CYS C 1 148 ? -12.358 -18.370 17.430 1.00 29.37 148 CYS C CA 1
ATOM 4860 C C . CYS C 1 148 ? -12.467 -19.716 18.133 1.00 33.51 148 CYS C C 1
ATOM 4861 O O . CYS C 1 148 ? -12.031 -19.863 19.278 1.00 30.48 148 CYS C O 1
ATOM 4864 N N . ARG C 1 149 ? -13.038 -20.718 17.459 1.00 30.99 149 ARG C N 1
ATOM 4865 C CA . ARG C 1 149 ? -13.145 -22.045 18.063 1.00 38.17 149 ARG C CA 1
ATOM 4866 C C . ARG C 1 149 ? -11.766 -22.633 18.352 1.00 38.55 149 ARG C C 1
ATOM 4867 O O . ARG C 1 149 ? -11.513 -23.160 19.447 1.00 38.51 149 ARG C O 1
ATOM 4871 N N . ASP C 1 150 ? -10.856 -22.543 17.376 1.00 32.84 150 ASP C N 1
ATOM 4872 C CA . ASP C 1 150 ? -9.522 -23.113 17.530 1.00 34.63 150 ASP C CA 1
ATOM 4873 C C . ASP C 1 150 ? -8.799 -22.506 18.724 1.00 37.79 150 ASP C C 1
ATOM 4874 O O . ASP C 1 150 ? -8.225 -23.227 19.549 1.00 41.58 150 ASP C O 1
ATOM 4879 N N . LEU C 1 151 ? -8.811 -21.175 18.834 1.00 28.50 151 LEU C N 1
ATOM 4880 C CA . LEU C 1 151 ? -8.117 -20.542 19.950 1.00 34.29 151 LEU C CA 1
ATOM 4881 C C . LEU C 1 151 ? -8.858 -20.740 21.268 1.00 36.94 151 LEU C C 1
ATOM 4882 O O . LEU C 1 151 ? -8.221 -20.812 22.326 1.00 36.13 151 LEU C O 1
ATOM 4887 N N . ASN C 1 152 ? -10.191 -20.851 21.231 1.00 33.12 152 ASN C N 1
ATOM 4888 C CA . ASN C 1 152 ? -10.951 -21.119 22.446 1.00 34.85 152 ASN C CA 1
ATOM 4889 C C . ASN C 1 152 ? -10.642 -22.498 23.000 1.00 39.52 152 ASN C C 1
ATOM 4890 O O . ASN C 1 152 ? -10.773 -22.725 24.209 1.00 32.94 152 ASN C O 1
ATOM 4895 N N . ALA C 1 153 ? -10.239 -23.429 22.137 1.00 40.23 153 ALA C N 1
ATOM 4896 C CA . ALA C 1 153 ? -9.795 -24.727 22.625 1.00 42.49 153 ALA C CA 1
ATOM 4897 C C . ALA C 1 153 ? -8.579 -24.616 23.534 1.00 41.74 153 ALA C C 1
ATOM 4898 O O . ALA C 1 153 ? -8.334 -25.520 24.341 1.00 41.92 153 ALA C O 1
ATOM 4900 N N . LEU C 1 154 ? -7.820 -23.524 23.433 1.00 37.86 154 LEU C N 1
ATOM 4901 C CA . LEU C 1 154 ? -6.553 -23.396 24.132 1.00 35.70 154 LEU C CA 1
ATOM 4902 C C . LEU C 1 154 ? -6.539 -22.325 25.211 1.00 40.03 154 LEU C C 1
ATOM 4903 O O . LEU C 1 154 ? -5.667 -22.370 26.084 1.00 34.94 154 LEU C O 1
ATOM 4908 N N . SER C 1 155 ? -7.471 -21.375 25.184 1.00 35.59 155 SER C N 1
ATOM 4909 C CA . SER C 1 155 ? -7.366 -20.223 26.067 1.00 37.98 155 SER C CA 1
ATOM 4910 C C . SER C 1 155 ? -8.730 -19.573 26.234 1.00 32.86 155 SER C C 1
ATOM 4911 O O . SER C 1 155 ? -9.650 -19.793 25.441 1.00 27.48 155 SER C O 1
ATOM 4914 N N . GLU C 1 156 ? -8.839 -18.760 27.285 1.00 40.57 156 GLU C N 1
ATOM 4915 C CA . GLU C 1 156 ? -10.028 -17.957 27.536 1.00 37.00 156 GLU C CA 1
ATOM 4916 C C . GLU C 1 156 ? -9.961 -16.580 26.891 1.00 30.31 156 GLU C C 1
ATOM 4917 O O . GLU C 1 156 ? -11.001 -15.928 26.747 1.00 31.29 156 GLU C O 1
ATOM 4923 N N . SER C 1 157 ? -8.773 -16.125 26.496 1.00 30.64 157 SER C N 1
ATOM 4924 C CA . SER C 1 157 ? -8.586 -14.769 26.004 1.00 36.48 157 SER C CA 1
ATOM 4925 C C . SER C 1 157 ? -7.850 -14.794 24.673 1.00 39.63 157 SER C C 1
ATOM 4926 O O . SER C 1 157 ? -7.060 -15.701 24.397 1.00 34.48 157 SER C O 1
ATOM 4929 N N . VAL C 1 158 ? -8.114 -13.779 23.853 1.00 31.37 158 VAL C N 1
ATOM 4930 C CA . VAL C 1 158 ? -7.457 -13.629 22.560 1.00 33.81 158 VAL C CA 1
ATOM 4931 C C . VAL C 1 158 ? -7.028 -12.178 22.390 1.00 40.80 158 VAL C C 1
ATOM 4932 O O . VAL C 1 158 ? -7.791 -11.254 22.694 1.00 28.39 158 VAL C O 1
ATOM 4936 N N . VAL C 1 159 ? -5.800 -11.982 21.925 1.00 34.33 159 VAL C N 1
ATOM 4937 C CA . VAL C 1 159 ? -5.306 -10.669 21.532 1.00 34.40 159 VAL C CA 1
ATOM 4938 C C . VAL C 1 159 ? -5.508 -10.524 20.031 1.00 39.10 159 VAL C C 1
ATOM 4939 O O . VAL C 1 159 ? -5.024 -11.349 19.247 1.00 38.10 159 VAL C O 1
ATOM 4943 N N . ILE C 1 160 ? -6.241 -9.487 19.636 1.00 38.99 160 ILE C N 1
ATOM 4944 C CA . ILE C 1 160 ? -6.457 -9.133 18.240 1.00 35.93 160 ILE C CA 1
ATOM 4945 C C . ILE C 1 160 ? -5.598 -7.915 17.944 1.00 48.72 160 ILE C C 1
ATOM 4946 O O . ILE C 1 160 ? -5.698 -6.889 18.635 1.00 40.30 160 ILE C O 1
ATOM 4951 N N . GLU C 1 161 ? -4.752 -8.035 16.923 1.00 45.35 161 GLU C N 1
ATOM 4952 C CA . GLU C 1 161 ? -3.756 -7.028 16.577 1.00 50.24 161 GLU C CA 1
ATOM 4953 C C . GLU C 1 161 ? -3.933 -6.680 15.108 1.00 51.89 161 GLU C C 1
ATOM 4954 O O . GLU C 1 161 ? -3.712 -7.528 14.237 1.00 49.41 161 GLU C O 1
ATOM 4960 N N . ALA C 1 162 ? -4.341 -5.444 14.837 1.00 47.72 162 ALA C N 1
ATOM 4961 C CA . ALA C 1 162 ? -4.553 -4.963 13.482 1.00 51.53 162 ALA C CA 1
ATOM 4962 C C . ALA C 1 162 ? -3.446 -3.969 13.165 1.00 56.11 162 ALA C C 1
ATOM 4963 O O . ALA C 1 162 ? -3.297 -2.951 13.857 1.00 51.69 162 ALA C O 1
ATOM 4965 N N . THR C 1 163 ? -2.673 -4.280 12.128 1.00 51.08 163 THR C N 1
ATOM 4966 C CA . THR C 1 163 ? -1.615 -3.441 11.589 1.00 56.20 163 THR C CA 1
ATOM 4967 C C . THR C 1 163 ? -1.776 -3.365 10.074 1.00 60.13 163 THR C C 1
ATOM 4968 O O . THR C 1 163 ? -2.643 -4.020 9.486 1.00 61.11 163 THR C O 1
ATOM 4972 N N . LYS C 1 164 ? -0.917 -2.564 9.436 1.00 69.69 164 LYS C N 1
ATOM 4973 C CA . LYS C 1 164 ? -0.926 -2.482 7.979 1.00 76.22 164 LYS C CA 1
ATOM 4974 C C . LYS C 1 164 ? -0.655 -3.852 7.371 1.00 75.40 164 LYS C C 1
ATOM 4975 O O . LYS C 1 164 ? -1.135 -4.161 6.278 1.00 84.06 164 LYS C O 1
ATOM 4977 N N . GLU C 1 165 ? 0.114 -4.685 8.071 1.00 74.15 165 GLU C N 1
ATOM 4978 C CA . GLU C 1 165 ? 0.438 -6.028 7.594 1.00 74.76 165 GLU C CA 1
ATOM 4979 C C . GLU C 1 165 ? -0.802 -6.903 7.440 1.00 74.73 165 GLU C C 1
ATOM 4980 O O . GLU C 1 165 ? -1.114 -7.393 6.344 1.00 70.89 165 GLU C O 1
ATOM 4986 N N . GLY C 1 166 ? -1.519 -7.100 8.532 1.00 66.64 166 GLY C N 1
ATOM 4987 C CA . GLY C 1 166 ? -2.627 -8.023 8.540 1.00 59.07 166 GLY C CA 1
ATOM 4988 C C . GLY C 1 166 ? -3.213 -8.022 9.925 1.00 54.35 166 GLY C C 1
ATOM 4989 O O . GLY C 1 166 ? -2.963 -7.115 10.719 1.00 51.50 166 GLY C O 1
ATOM 4990 N N . VAL C 1 167 ? -3.978 -9.058 10.221 1.00 47.64 167 VAL C N 1
ATOM 4991 C CA . VAL C 1 167 ? -4.649 -9.178 11.503 1.00 43.14 167 VAL C CA 1
ATOM 4992 C C . VAL C 1 167 ? -4.156 -10.455 12.163 1.00 39.36 167 VAL C C 1
ATOM 4993 O O . VAL C 1 167 ? -4.214 -11.537 11.564 1.00 38.26 167 VAL C O 1
ATOM 4997 N N . LYS C 1 168 ? -3.668 -10.323 13.392 1.00 39.02 168 LYS C N 1
ATOM 4998 C CA . LYS C 1 168 ? -3.160 -11.447 14.165 1.00 44.09 168 LYS C CA 1
ATOM 4999 C C . LYS C 1 168 ? -4.066 -11.702 15.362 1.00 38.09 168 LYS C C 1
ATOM 5000 O O . LYS C 1 168 ? -4.337 -10.788 16.149 1.00 37.91 168 LYS C O 1
ATOM 5006 N N . PHE C 1 169 ? -4.532 -12.940 15.497 1.00 34.55 169 PHE C N 1
ATOM 5007 C CA . PHE C 1 169 ? -5.241 -13.401 16.684 1.00 29.94 169 PHE C CA 1
ATOM 5008 C C . PHE C 1 169 ? -4.311 -14.346 17.430 1.00 37.88 169 PHE C C 1
ATOM 5009 O O . PHE C 1 169 ? -3.890 -15.362 16.874 1.00 32.59 169 PHE C O 1
ATOM 5017 N N . SER C 1 170 ? -4.005 -14.032 18.685 1.00 31.40 170 SER C N 1
ATOM 5018 C CA . SER C 1 170 ? -3.048 -14.827 19.445 1.00 34.56 170 SER C CA 1
ATOM 5019 C C . SER C 1 170 ? -3.601 -15.146 20.826 1.00 41.42 170 SER C C 1
ATOM 5020 O O . SER C 1 170 ? -4.444 -14.421 21.357 1.00 33.56 170 SER C O 1
ATOM 5023 N N . CYS C 1 171 ? -3.126 -16.249 21.401 1.00 27.98 171 CYS C N 1
ATOM 5024 C CA . CYS C 1 171 ? -3.586 -16.669 22.717 1.00 35.76 171 CYS C CA 1
ATOM 5025 C C . CYS C 1 171 ? -2.507 -17.484 23.417 1.00 41.97 171 CYS C C 1
ATOM 5026 O O . CYS C 1 171 ? -1.590 -18.020 22.786 1.00 39.80 171 CYS C O 1
ATOM 5029 N N . GLN C 1 172 ? -2.665 -17.603 24.737 1.00 37.75 172 GLN C N 1
ATOM 5030 C CA . GLN C 1 172 ? -1.743 -18.318 25.607 1.00 40.66 172 GLN C CA 1
ATOM 5031 C C . GLN C 1 172 ? -2.547 -19.101 26.635 1.00 44.70 172 GLN C C 1
ATOM 5032 O O . GLN C 1 172 ? -3.620 -18.668 27.064 1.00 35.76 172 GLN C O 1
ATOM 5038 N N . GLY C 1 173 ? -2.016 -20.252 27.033 1.00 37.59 173 GLY C N 1
ATOM 5039 C CA . GLY C 1 173 ? -2.703 -21.112 27.977 1.00 39.33 173 GLY C CA 1
ATOM 5040 C C . GLY C 1 173 ? -1.775 -22.198 28.476 1.00 44.19 173 GLY C C 1
ATOM 5041 O O . GLY C 1 173 ? -0.600 -22.265 28.104 1.00 45.98 173 GLY C O 1
ATOM 5042 N N . ASP C 1 174 ? -2.344 -23.081 29.303 1.00 41.69 174 ASP C N 1
ATOM 5043 C CA . ASP C 1 174 ? -1.553 -24.126 29.948 1.00 48.29 174 ASP C CA 1
ATOM 5044 C C . ASP C 1 174 ? -0.858 -25.016 28.926 1.00 46.82 174 ASP C C 1
ATOM 5045 O O . ASP C 1 174 ? 0.279 -25.453 29.142 1.00 49.88 174 ASP C O 1
ATOM 5050 N N . ILE C 1 175 ? -1.528 -25.301 27.810 1.00 39.28 175 ILE C N 1
ATOM 5051 C CA . ILE C 1 175 ? -0.940 -26.159 26.789 1.00 42.78 175 ILE C CA 1
ATOM 5052 C C . ILE C 1 175 ? 0.209 -25.455 26.081 1.00 45.92 175 ILE C C 1
ATOM 5053 O O . ILE C 1 175 ? 1.185 -26.099 25.672 1.00 40.96 175 ILE C O 1
ATOM 5058 N N . GLY C 1 176 ? 0.137 -24.134 25.948 1.00 44.23 176 GLY C N 1
ATOM 5059 C CA . GLY C 1 176 ? 1.166 -23.421 25.220 1.00 40.04 176 GLY C CA 1
ATOM 5060 C C . GLY C 1 176 ? 0.688 -22.100 24.657 1.00 47.04 176 GLY C C 1
ATOM 5061 O O . GLY C 1 176 ? 0.017 -21.331 25.347 1.00 43.65 176 GLY C O 1
ATOM 5062 N N . SER C 1 177 ? 1.046 -21.811 23.411 1.00 42.89 177 SER C N 1
ATOM 5063 C CA . SER C 1 177 ? 0.672 -20.555 22.782 1.00 44.73 177 SER C CA 1
ATOM 5064 C C . SER C 1 177 ? 0.276 -20.814 21.337 1.00 49.29 177 SER C C 1
ATOM 5065 O O . SER C 1 177 ? 0.802 -21.721 20.688 1.00 44.14 177 SER C O 1
ATOM 5068 N N . GLY C 1 178 ? -0.670 -20.016 20.844 1.00 38.91 178 GLY C N 1
ATOM 5069 C CA . GLY C 1 178 ? -1.141 -20.169 19.485 1.00 34.99 178 GLY C CA 1
ATOM 5070 C C . GLY C 1 178 ? -1.399 -18.819 18.847 1.00 43.37 178 GLY C C 1
ATOM 5071 O O . GLY C 1 178 ? -1.567 -17.806 19.529 1.00 34.62 178 GLY C O 1
ATOM 5072 N N . SER C 1 179 ? -1.447 -18.827 17.517 1.00 32.86 179 SER C N 1
ATOM 5073 C CA . SER C 1 179 ? -1.702 -17.605 16.769 1.00 38.47 179 SER C CA 1
ATOM 5074 C C . SER C 1 179 ? -2.145 -17.953 15.356 1.00 43.36 179 SER C C 1
ATOM 5075 O O . SER C 1 179 ? -1.720 -18.960 14.783 1.00 43.35 179 SER C O 1
ATOM 5078 N N . VAL C 1 180 ? -3.007 -17.098 14.810 1.00 28.53 180 VAL C N 1
ATOM 5079 C CA . VAL C 1 180 ? -3.486 -17.177 13.436 1.00 36.59 180 VAL C CA 1
ATOM 5080 C C . VAL C 1 180 ? -3.354 -15.787 12.829 1.00 39.50 180 VAL C C 1
ATOM 5081 O O . VAL C 1 180 ? -3.890 -14.814 13.377 1.00 33.96 180 VAL C O 1
ATOM 5085 N N . THR C 1 181 ? -2.635 -15.691 11.712 1.00 32.22 181 THR C N 1
ATOM 5086 C CA . THR C 1 181 ? -2.400 -14.429 11.022 1.00 42.01 181 THR C CA 1
ATOM 5087 C C . THR C 1 181 ? -3.062 -14.454 9.652 1.00 50.41 181 THR C C 1
ATOM 5088 O O . THR C 1 181 ? -2.853 -15.391 8.870 1.00 47.73 181 THR C O 1
ATOM 5092 N N . ILE C 1 182 ? -3.880 -13.439 9.379 1.00 48.95 182 ILE C N 1
ATOM 5093 C CA . ILE C 1 182 ? -4.521 -13.257 8.083 1.00 50.08 182 ILE C CA 1
ATOM 5094 C C . ILE C 1 182 ? -3.966 -11.989 7.449 1.00 52.44 182 ILE C C 1
ATOM 5095 O O . ILE C 1 182 ? -3.749 -10.980 8.126 1.00 49.30 182 ILE C O 1
ATOM 5100 N N . ARG C 1 183 ? -3.693 -12.058 6.158 1.00 62.78 183 ARG C N 1
ATOM 5101 C CA . ARG C 1 183 ? -3.252 -10.911 5.392 1.00 62.53 183 ARG C CA 1
ATOM 5102 C C . ARG C 1 183 ? -4.399 -10.498 4.491 1.00 52.84 183 ARG C C 1
ATOM 5103 O O . ARG C 1 183 ? -5.219 -11.333 4.082 1.00 53.64 183 ARG C O 1
ATOM 5111 N N . GLN C 1 184 ? -4.461 -9.204 4.181 1.00 55.67 184 GLN C N 1
ATOM 5112 C CA . GLN C 1 184 ? -5.529 -8.776 3.286 1.00 62.81 184 GLN C CA 1
ATOM 5113 C C . GLN C 1 184 ? -5.339 -9.425 1.923 1.00 62.66 184 GLN C C 1
ATOM 5114 O O . GLN C 1 184 ? -4.291 -9.279 1.289 1.00 73.51 184 GLN C O 1
ATOM 5120 N N . HIS C 1 185 ? -6.363 -10.163 1.497 1.00 60.31 185 HIS C N 1
ATOM 5121 C CA . HIS C 1 185 ? -6.299 -11.123 0.402 1.00 66.61 185 HIS C CA 1
ATOM 5122 C C . HIS C 1 185 ? -7.468 -10.857 -0.531 1.00 76.10 185 HIS C C 1
ATOM 5123 O O . HIS C 1 185 ? -8.622 -10.832 -0.092 1.00 74.00 185 HIS C O 1
ATOM 5130 N N . THR C 1 186 ? -7.167 -10.613 -1.801 1.00 84.62 186 THR C N 1
ATOM 5131 C CA . THR C 1 186 ? -8.171 -10.328 -2.816 1.00 86.65 186 THR C CA 1
ATOM 5132 C C . THR C 1 186 ? -8.150 -11.459 -3.829 1.00 93.15 186 THR C C 1
ATOM 5133 O O . THR C 1 186 ? -7.092 -11.784 -4.375 1.00 94.04 186 THR C O 1
ATOM 5137 N N . SER C 1 187 ? -9.302 -12.084 -4.049 1.00 95.65 187 SER C N 1
ATOM 5138 C CA . SER C 1 187 ? -9.416 -13.142 -5.038 1.00 106.63 187 SER C CA 1
ATOM 5139 C C . SER C 1 187 ? -10.159 -12.616 -6.254 1.00 113.68 187 SER C C 1
ATOM 5140 O O . SER C 1 187 ? -11.233 -12.018 -6.126 1.00 107.59 187 SER C O 1
ATOM 5143 N N . VAL C 1 188 ? -9.576 -12.848 -7.430 1.00 120.26 188 VAL C N 1
ATOM 5144 C CA . VAL C 1 188 ? -10.242 -12.513 -8.682 1.00 121.51 188 VAL C CA 1
ATOM 5145 C C . VAL C 1 188 ? -11.435 -13.429 -8.917 1.00 118.39 188 VAL C C 1
ATOM 5146 O O . VAL C 1 188 ? -12.497 -12.985 -9.367 1.00 119.76 188 VAL C O 1
ATOM 5148 N N . ASP C 1 189 ? -11.270 -14.721 -8.640 1.00 113.63 189 ASP C N 1
ATOM 5149 C CA . ASP C 1 189 ? -12.335 -15.703 -8.799 1.00 110.80 189 ASP C CA 1
ATOM 5150 C C . ASP C 1 189 ? -13.494 -15.539 -7.823 1.00 109.47 189 ASP C C 1
ATOM 5151 O O . ASP C 1 189 ? -14.561 -15.035 -8.186 1.00 109.64 189 ASP C O 1
ATOM 5153 N N . LYS C 1 190 ? -13.270 -15.937 -6.574 1.00 109.43 190 LYS C N 1
ATOM 5154 C CA . LYS C 1 190 ? -14.323 -16.049 -5.569 1.00 102.96 190 LYS C CA 1
ATOM 5155 C C . LYS C 1 190 ? -14.141 -15.043 -4.447 1.00 97.52 190 LYS C C 1
ATOM 5156 O O . LYS C 1 190 ? -13.303 -15.231 -3.560 1.00 92.69 190 LYS C O 1
ATOM 5162 N N . PRO C 1 191 ? -14.926 -13.947 -4.430 1.00 100.14 191 PRO C N 1
ATOM 5163 C CA . PRO C 1 191 ? -14.722 -12.919 -3.412 1.00 95.85 191 PRO C CA 1
ATOM 5164 C C . PRO C 1 191 ? -15.353 -13.199 -2.055 1.00 88.36 191 PRO C C 1
ATOM 5165 O O . PRO C 1 191 ? -15.321 -12.300 -1.208 1.00 87.01 191 PRO C O 1
ATOM 5169 N N . GLU C 1 192 ? -15.941 -14.372 -1.772 1.00 86.55 192 GLU C N 1
ATOM 5170 C CA . GLU C 1 192 ? -16.182 -14.571 -0.343 1.00 81.68 192 GLU C CA 1
ATOM 5171 C C . GLU C 1 192 ? -14.925 -14.897 0.437 1.00 75.94 192 GLU C C 1
ATOM 5172 O O . GLU C 1 192 ? -15.011 -15.001 1.663 1.00 69.87 192 GLU C O 1
ATOM 5178 N N . GLN C 1 193 ? -13.799 -15.115 -0.228 1.00 73.49 193 GLN C N 1
ATOM 5179 C CA . GLN C 1 193 ? -12.563 -15.455 0.457 1.00 69.70 193 GLN C CA 1
ATOM 5180 C C . GLN C 1 193 ? -11.762 -14.207 0.754 1.00 64.06 193 GLN C C 1
ATOM 5181 O O . GLN C 1 193 ? -10.660 -14.296 1.311 1.00 65.65 193 GLN C O 1
ATOM 5183 N N . ASN C 1 194 ? -12.331 -13.052 0.429 1.00 60.49 194 ASN C N 1
ATOM 5184 C CA . ASN C 1 194 ? -11.631 -11.789 0.537 1.00 61.20 194 ASN C CA 1
ATOM 5185 C C . ASN C 1 194 ? -11.412 -11.413 1.992 1.00 49.07 194 ASN C C 1
ATOM 5186 O O . ASN C 1 194 ? -12.254 -11.664 2.858 1.00 47.03 194 ASN C O 1
ATOM 5191 N N . VAL C 1 195 ? -10.262 -10.808 2.250 1.00 44.97 195 VAL C N 1
ATOM 5192 C CA . VAL C 1 195 ? -9.941 -10.201 3.528 1.00 50.26 195 VAL C CA 1
ATOM 5193 C C . VAL C 1 195 ? -9.478 -8.792 3.198 1.00 59.16 195 VAL C C 1
ATOM 5194 O O . VAL C 1 195 ? -8.483 -8.615 2.485 1.00 56.45 195 VAL C O 1
ATOM 5198 N N . SER C 1 196 ? -10.225 -7.794 3.653 1.00 50.49 196 SER C N 1
ATOM 5199 C CA . SER C 1 196 ? -9.864 -6.402 3.446 1.00 48.32 196 SER C CA 1
ATOM 5200 C C . SER C 1 196 ? -9.612 -5.749 4.795 1.00 49.34 196 SER C C 1
ATOM 5201 O O . SER C 1 196 ? -10.344 -5.993 5.758 1.00 54.61 196 SER C O 1
ATOM 5204 N N . ILE C 1 197 ? -8.573 -4.923 4.864 1.00 45.16 197 ILE C N 1
ATOM 5205 C CA . ILE C 1 197 ? -8.212 -4.226 6.091 1.00 49.35 197 ILE C CA 1
ATOM 5206 C C . ILE C 1 197 ? -8.074 -2.746 5.772 1.00 54.60 197 ILE C C 1
ATOM 5207 O O . ILE C 1 197 ? -7.199 -2.354 4.990 1.00 57.38 197 ILE C O 1
ATOM 5212 N N . ALA C 1 198 ? -8.930 -1.929 6.377 1.00 55.19 198 ALA C N 1
ATOM 5213 C CA . ALA C 1 198 ? -8.850 -0.477 6.287 1.00 48.60 198 ALA C CA 1
ATOM 5214 C C . ALA C 1 198 ? -8.397 0.034 7.647 1.00 48.21 198 ALA C C 1
ATOM 5215 O O . ALA C 1 198 ? -9.133 -0.070 8.632 1.00 52.07 198 ALA C O 1
ATOM 5217 N N . LEU C 1 199 ? -7.186 0.578 7.703 1.00 55.58 199 LEU C N 1
ATOM 5218 C CA . LEU C 1 199 ? -6.551 0.898 8.975 1.00 49.88 199 LEU C CA 1
ATOM 5219 C C . LEU C 1 199 ? -5.907 2.271 8.906 1.00 63.68 199 LEU C C 1
ATOM 5220 O O . LEU C 1 199 ? -5.066 2.530 8.040 1.00 61.94 199 LEU C O 1
ATOM 5225 N N . SER C 1 200 ? -6.307 3.140 9.834 1.00 57.47 200 SER C N 1
ATOM 5226 C CA . SER C 1 200 ? -5.715 4.458 10.007 1.00 67.07 200 SER C CA 1
ATOM 5227 C C . SER C 1 200 ? -4.587 4.450 11.026 1.00 65.36 200 SER C C 1
ATOM 5228 O O . SER C 1 200 ? -3.677 5.283 10.941 1.00 71.89 200 SER C O 1
ATOM 5231 N N . GLU C 1 201 ? -4.635 3.530 11.993 1.00 59.13 201 GLU C N 1
ATOM 5232 C CA . GLU C 1 201 ? -3.666 3.474 13.075 1.00 64.06 201 GLU C CA 1
ATOM 5233 C C . GLU C 1 201 ? -3.700 2.073 13.668 1.00 66.69 201 GLU C C 1
ATOM 5234 O O . GLU C 1 201 ? -4.789 1.500 13.786 1.00 61.54 201 GLU C O 1
ATOM 5240 N N . PRO C 1 202 ? -2.552 1.496 14.032 1.00 69.54 202 PRO C N 1
ATOM 5241 C CA . PRO C 1 202 ? -2.558 0.125 14.563 1.00 60.35 202 PRO C CA 1
ATOM 5242 C C . PRO C 1 202 ? -3.316 0.041 15.879 1.00 60.73 202 PRO C C 1
ATOM 5243 O O . PRO C 1 202 ? -3.412 1.016 16.629 1.00 53.05 202 PRO C O 1
ATOM 5247 N N . VAL C 1 203 ? -3.860 -1.142 16.160 1.00 53.84 203 VAL C N 1
ATOM 5248 C CA . VAL C 1 203 ? -4.694 -1.316 17.349 1.00 52.73 203 VAL C CA 1
ATOM 5249 C C . VAL C 1 203 ? -4.532 -2.739 17.867 1.00 46.91 203 VAL C C 1
ATOM 5250 O O . VAL C 1 203 ? -4.459 -3.693 17.090 1.00 44.37 203 VAL C O 1
ATOM 5254 N N . ALA C 1 204 ? -4.469 -2.882 19.190 1.00 44.24 204 ALA C N 1
ATOM 5255 C CA . ALA C 1 204 ? -4.295 -4.187 19.822 1.00 45.95 204 ALA C CA 1
ATOM 5256 C C . ALA C 1 204 ? -5.187 -4.267 21.050 1.00 43.40 204 ALA C C 1
ATOM 5257 O O . ALA C 1 204 ? -5.051 -3.453 21.967 1.00 46.50 204 ALA C O 1
ATOM 5259 N N . LEU C 1 205 ? -6.098 -5.241 21.070 1.00 33.71 205 LEU C N 1
ATOM 5260 C CA . LEU C 1 205 ? -7.031 -5.371 22.184 1.00 40.57 205 LEU C CA 1
ATOM 5261 C C . LEU C 1 205 ? -7.230 -6.837 22.546 1.00 40.46 205 LEU C C 1
ATOM 5262 O O . LEU C 1 205 ? -7.110 -7.723 21.700 1.00 40.73 205 LEU C O 1
ATOM 5267 N N . THR C 1 206 ? -7.569 -7.084 23.810 1.00 36.38 206 THR C N 1
ATOM 5268 C CA . THR C 1 206 ? -7.785 -8.429 24.328 1.00 28.16 206 THR C CA 1
ATOM 5269 C C . THR C 1 206 ? -9.268 -8.650 24.603 1.00 35.26 206 THR C C 1
ATOM 5270 O O . THR C 1 206 ? -9.962 -7.744 25.075 1.00 35.64 206 THR C O 1
ATOM 5274 N N . PHE C 1 207 ? -9.753 -9.857 24.306 1.00 34.31 207 PHE C N 1
ATOM 5275 C CA . PHE C 1 207 ? -11.176 -10.157 24.405 1.00 29.68 207 PHE C CA 1
ATOM 5276 C C . PHE C 1 207 ? -11.395 -11.586 24.884 1.00 35.73 207 PHE C C 1
ATOM 5277 O O . PHE C 1 207 ? -10.529 -12.455 24.748 1.00 29.30 207 PHE C O 1
ATOM 5285 N N . SER C 1 208 ? -12.586 -11.819 25.433 1.00 26.28 208 SER C N 1
ATOM 5286 C CA . SER C 1 208 ? -12.981 -13.143 25.893 1.00 33.73 208 SER C CA 1
ATOM 5287 C C . SER C 1 208 ? -13.388 -14.006 24.706 1.00 37.85 208 SER C C 1
ATOM 5288 O O . SER C 1 208 ? -14.223 -13.601 23.891 1.00 28.36 208 SER C O 1
ATOM 5291 N N . LEU C 1 209 ? -12.804 -15.204 24.619 1.00 27.98 209 LEU C N 1
ATOM 5292 C CA . LEU C 1 209 ? -13.050 -16.062 23.466 1.00 32.73 209 LEU C CA 1
ATOM 5293 C C . LEU C 1 209 ? -14.426 -16.715 23.508 1.00 27.41 209 LEU C C 1
ATOM 5294 O O . LEU C 1 209 ? -15.009 -16.976 22.452 1.00 37.43 209 LEU C O 1
ATOM 5299 N N . LYS C 1 210 ? -14.955 -17.009 24.699 1.00 25.68 210 LYS C N 1
ATOM 5300 C CA . LYS C 1 210 ? -16.274 -17.635 24.770 1.00 25.57 210 LYS C CA 1
ATOM 5301 C C . LYS C 1 210 ? -17.354 -16.707 24.222 1.00 37.03 210 LYS C C 1
ATOM 5302 O O . LYS C 1 210 ? -18.281 -17.154 23.529 1.00 26.80 210 LYS C O 1
ATOM 5307 N N . TYR C 1 211 ? -17.240 -15.407 24.503 1.00 27.97 211 TYR C N 1
ATOM 5308 C CA . TYR C 1 211 ? -18.192 -14.450 23.952 1.00 28.29 211 TYR C CA 1
ATOM 5309 C C . TYR C 1 211 ? -18.083 -14.379 22.434 1.00 32.60 211 TYR C C 1
ATOM 5310 O O . TYR C 1 211 ? -19.099 -14.299 21.740 1.00 29.27 211 TYR C O 1
ATOM 5319 N N . LEU C 1 212 ? -16.858 -14.411 21.900 1.00 29.68 212 LEU C N 1
ATOM 5320 C CA . LEU C 1 212 ? -16.682 -14.389 20.449 1.00 28.48 212 LEU C CA 1
ATOM 5321 C C . LEU C 1 212 ? -17.244 -15.650 19.801 1.00 31.03 212 LEU C C 1
ATOM 5322 O O . LEU C 1 212 ? -17.827 -15.589 18.710 1.00 29.70 212 LEU C O 1
ATOM 5327 N N . VAL C 1 213 ? -17.065 -16.803 20.449 1.00 28.64 213 VAL C N 1
ATOM 5328 C CA . VAL C 1 213 ? -17.646 -18.044 19.944 1.00 35.54 213 VAL C CA 1
ATOM 5329 C C . VAL C 1 213 ? -19.165 -17.945 19.927 1.00 30.32 213 VAL C C 1
ATOM 5330 O O . VAL C 1 213 ? -19.824 -18.406 18.986 1.00 34.91 213 VAL C O 1
ATOM 5334 N N . ASN C 1 214 ? -19.746 -17.338 20.965 1.00 34.51 214 ASN C N 1
ATOM 5335 C CA . ASN C 1 214 ? -21.186 -17.092 20.956 1.00 33.33 214 ASN C CA 1
ATOM 5336 C C . ASN C 1 214 ? -21.582 -16.155 19.818 1.00 36.12 214 ASN C C 1
ATOM 5337 O O . ASN C 1 214 ? -22.605 -16.369 19.155 1.00 38.46 214 ASN C O 1
ATOM 5342 N N . PHE C 1 215 ? -20.789 -15.104 19.589 1.00 34.21 215 PHE C N 1
ATOM 5343 C CA . PHE C 1 215 ? -21.038 -14.196 18.472 1.00 35.87 215 PHE C CA 1
ATOM 5344 C C . PHE C 1 215 ? -21.083 -14.953 17.153 1.00 43.21 215 PHE C C 1
ATOM 5345 O O . PHE C 1 215 ? -21.945 -14.697 16.304 1.00 35.58 215 PHE C O 1
ATOM 5353 N N . CYS C 1 216 ? -20.154 -15.892 16.968 1.00 34.17 216 CYS C N 1
ATOM 5354 C CA . CYS C 1 216 ? -19.991 -16.575 15.690 1.00 35.75 216 CYS C CA 1
ATOM 5355 C C . CYS C 1 216 ? -21.152 -17.499 15.350 1.00 37.20 216 CYS C C 1
ATOM 5356 O O . CYS C 1 216 ? -21.171 -18.056 14.247 1.00 39.29 216 CYS C O 1
ATOM 5359 N N . LYS C 1 217 ? -22.115 -17.678 16.256 1.00 37.69 217 LYS C N 1
ATOM 5360 C CA . LYS C 1 217 ? -23.328 -18.411 15.917 1.00 36.83 217 LYS C CA 1
ATOM 5361 C C . LYS C 1 217 ? -24.202 -17.667 14.914 1.00 39.88 217 LYS C C 1
ATOM 5362 O O . LYS C 1 217 ? -25.224 -18.214 14.486 1.00 35.85 217 LYS C O 1
ATOM 5368 N N . ALA C 1 218 ? -23.829 -16.445 14.539 1.00 30.34 218 ALA C N 1
ATOM 5369 C CA . ALA C 1 218 ? -24.487 -15.697 13.478 1.00 34.52 218 ALA C CA 1
ATOM 5370 C C . ALA C 1 218 ? -23.869 -15.952 12.109 1.00 37.74 218 ALA C C 1
ATOM 5371 O O . ALA C 1 218 ? -24.244 -15.281 11.142 1.00 38.55 218 ALA C O 1
ATOM 5373 N N . THR C 1 219 ? -22.922 -16.892 12.014 1.00 37.24 219 THR C N 1
ATOM 5374 C CA . THR C 1 219 ? -22.242 -17.156 10.748 1.00 40.60 219 THR C CA 1
ATOM 5375 C C . THR C 1 219 ? -23.228 -17.490 9.634 1.00 44.49 219 THR C C 1
ATOM 5376 O O . THR C 1 219 ? -23.001 -17.125 8.474 1.00 49.17 219 THR C O 1
ATOM 5380 N N . SER C 1 220 ? -24.327 -18.171 9.962 1.00 38.18 220 SER C N 1
ATOM 5381 C CA . SER C 1 220 ? -25.305 -18.560 8.953 1.00 46.11 220 SER C CA 1
ATOM 5382 C C . SER C 1 220 ? -26.064 -17.376 8.364 1.00 47.43 220 SER C C 1
ATOM 5383 O O . SER C 1 220 ? -26.766 -17.554 7.363 1.00 51.16 220 SER C O 1
ATOM 5386 N N . LEU C 1 221 ? -25.942 -16.184 8.948 1.00 42.98 221 LEU C N 1
ATOM 5387 C CA . LEU C 1 221 ? -26.671 -15.020 8.463 1.00 43.53 221 LEU C CA 1
ATOM 5388 C C . LEU C 1 221 ? -25.953 -14.288 7.340 1.00 49.94 221 LEU C C 1
ATOM 5389 O O . LEU C 1 221 ? -26.598 -13.544 6.593 1.00 46.26 221 LEU C O 1
ATOM 5394 N N . SER C 1 222 ? -24.647 -14.491 7.195 1.00 46.20 222 SER C N 1
ATOM 5395 C CA . SER C 1 222 ? -23.879 -13.812 6.164 1.00 40.58 222 SER C CA 1
ATOM 5396 C C . SER C 1 222 ? -22.545 -14.519 6.011 1.00 44.82 222 SER C C 1
ATOM 5397 O O . SER C 1 222 ? -21.962 -14.976 6.997 1.00 41.94 222 SER C O 1
ATOM 5400 N N . SER C 1 223 ? -22.073 -14.606 4.769 1.00 43.75 223 SER C N 1
ATOM 5401 C CA . SER C 1 223 ? -20.765 -15.171 4.475 1.00 49.03 223 SER C CA 1
ATOM 5402 C C . SER C 1 223 ? -19.619 -14.238 4.842 1.00 41.21 223 SER C C 1
ATOM 5403 O O . SER C 1 223 ? -18.456 -14.642 4.745 1.00 45.28 223 SER C O 1
ATOM 5406 N N . LYS C 1 224 ? -19.919 -13.014 5.262 1.00 44.50 224 LYS C N 1
ATOM 5407 C CA . LYS C 1 224 ? -18.915 -11.998 5.534 1.00 46.75 224 LYS C CA 1
ATOM 5408 C C . LYS C 1 224 ? -19.147 -11.446 6.931 1.00 44.02 224 LYS C C 1
ATOM 5409 O O . LYS C 1 224 ? -20.293 -11.306 7.368 1.00 43.73 224 LYS C O 1
ATOM 5412 N N . VAL C 1 225 ? -18.059 -11.144 7.633 1.00 39.76 225 VAL C N 1
ATOM 5413 C CA . VAL C 1 225 ? -18.130 -10.525 8.947 1.00 38.17 225 VAL C CA 1
ATOM 5414 C C . VAL C 1 225 ? -17.182 -9.336 8.958 1.00 41.70 225 VAL C C 1
ATOM 5415 O O . VAL C 1 225 ? -16.130 -9.345 8.305 1.00 46.39 225 VAL C O 1
ATOM 5419 N N . THR C 1 226 ? -17.569 -8.293 9.692 1.00 40.96 226 THR C N 1
ATOM 5420 C CA . THR C 1 226 ? -16.751 -7.095 9.812 1.00 40.34 226 THR C CA 1
ATOM 5421 C C . THR C 1 226 ? -16.385 -6.868 11.271 1.00 39.31 226 THR C C 1
ATOM 5422 O O . THR C 1 226 ? -17.260 -6.836 12.139 1.00 32.94 226 THR C O 1
ATOM 5426 N N . LEU C 1 227 ? -15.091 -6.719 11.531 1.00 34.42 227 LEU C N 1
ATOM 5427 C CA . LEU C 1 227 ? -14.558 -6.438 12.857 1.00 35.10 227 LEU C CA 1
ATOM 5428 C C . LEU C 1 227 ? -14.063 -4.999 12.879 1.00 37.03 227 LEU C C 1
ATOM 5429 O O . LEU C 1 227 ? -13.224 -4.615 12.059 1.00 38.16 227 LEU C O 1
ATOM 5434 N N . CYS C 1 228 ? -14.580 -4.210 13.815 1.00 31.08 228 CYS C N 1
ATOM 5435 C CA . CYS C 1 228 ? -14.232 -2.804 13.954 1.00 37.54 228 CYS C CA 1
ATOM 5436 C C . CYS C 1 228 ? -13.570 -2.604 15.308 1.00 32.81 228 CYS C C 1
ATOM 5437 O O . CYS C 1 228 ? -14.171 -2.915 16.349 1.00 31.12 228 CYS C O 1
ATOM 5440 N N . LEU C 1 229 ? -12.334 -2.091 15.290 1.00 30.67 229 LEU C N 1
ATOM 5441 C CA . LEU C 1 229 ? -11.538 -1.948 16.498 1.00 27.32 229 LEU C CA 1
ATOM 5442 C C . LEU C 1 229 ? -10.994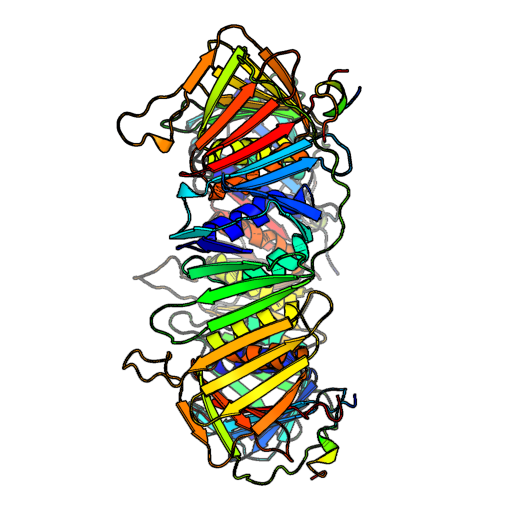 -0.530 16.596 1.00 37.29 229 LEU C C 1
ATOM 5443 O O . LEU C 1 229 ? -10.602 0.070 15.588 1.00 41.92 229 LEU C O 1
ATOM 5448 N N . SER C 1 230 ? -10.983 -0.006 17.818 1.00 34.91 230 SER C N 1
ATOM 5449 C CA . SER C 1 230 ? -10.157 1.137 18.172 1.00 44.66 230 SER C CA 1
ATOM 5450 C C . SER C 1 230 ? -9.873 1.041 19.663 1.00 46.21 230 SER C C 1
ATOM 5451 O O . SER C 1 230 ? -10.583 0.357 20.405 1.00 42.07 230 SER C O 1
ATOM 5454 N N . GLN C 1 231 ? -8.815 1.731 20.089 1.00 40.94 231 GLN C N 1
ATOM 5455 C CA . GLN C 1 231 ? -8.195 1.426 21.375 1.00 43.48 231 GLN C CA 1
ATOM 5456 C C . GLN C 1 231 ? -9.128 1.665 22.560 1.00 47.92 231 GLN C C 1
ATOM 5457 O O . GLN C 1 231 ? -9.026 0.958 23.567 1.00 47.47 231 GLN C O 1
ATOM 5463 N N . GLU C 1 232 ? -10.024 2.649 22.482 1.00 43.45 232 GLU C N 1
ATOM 5464 C CA . GLU C 1 232 ? -10.753 3.103 23.661 1.00 52.89 232 GLU C CA 1
ATOM 5465 C C . GLU C 1 232 ? -12.218 2.673 23.690 1.00 47.35 232 GLU C C 1
ATOM 5466 O O . GLU C 1 232 ? -12.956 3.109 24.579 1.00 43.51 232 GLU C O 1
ATOM 5468 N N . VAL C 1 233 ? -12.662 1.827 22.764 1.00 38.56 233 VAL C N 1
ATOM 5469 C CA . VAL C 1 233 ? -14.073 1.453 22.712 1.00 37.59 233 VAL C CA 1
ATOM 5470 C C . VAL C 1 233 ? -14.174 -0.071 22.565 1.00 42.75 233 VAL C C 1
ATOM 5471 O O . VAL C 1 233 ? -13.212 -0.730 22.156 1.00 38.58 233 VAL C O 1
ATOM 5475 N N . PRO C 1 234 ? -15.328 -0.638 22.917 1.00 40.03 234 PRO C N 1
ATOM 5476 C CA . PRO C 1 234 ? -15.519 -2.083 22.722 1.00 35.12 234 PRO C CA 1
ATOM 5477 C C . PRO C 1 234 ? -15.387 -2.491 21.261 1.00 37.90 234 PRO C C 1
ATOM 5478 O O . PRO C 1 234 ? -15.572 -1.694 20.338 1.00 25.63 234 PRO C O 1
ATOM 5482 N N . LEU C 1 235 ? -15.059 -3.766 21.063 1.00 29.36 235 LEU C N 1
ATOM 5483 C CA . LEU C 1 235 ? -14.991 -4.337 19.724 1.00 27.30 235 LEU C CA 1
ATOM 5484 C C . LEU C 1 235 ? -16.382 -4.452 19.118 1.00 30.42 235 LEU C C 1
ATOM 5485 O O . LEU C 1 235 ? -17.345 -4.801 19.809 1.00 31.37 235 LEU C O 1
ATOM 5490 N N . LEU C 1 236 ? -16.484 -4.179 17.817 1.00 30.34 236 LEU C N 1
ATOM 5491 C CA . LEU C 1 236 ? -17.730 -4.358 17.084 1.00 34.24 236 LEU C CA 1
ATOM 5492 C C . LEU C 1 236 ? -17.581 -5.500 16.087 1.00 34.72 236 LEU C C 1
ATOM 5493 O O . LEU C 1 236 ? -16.644 -5.509 15.287 1.00 28.23 236 LEU C O 1
ATOM 5498 N N . VAL C 1 237 ? -18.500 -6.461 16.141 1.00 29.98 237 VAL C N 1
ATOM 5499 C CA . VAL C 1 237 ? -18.546 -7.588 15.215 1.00 31.74 237 VAL C CA 1
ATOM 5500 C C . VAL C 1 237 ? -19.897 -7.528 14.517 1.00 36.81 237 VAL C C 1
ATOM 5501 O O . VAL C 1 237 ? -20.938 -7.744 15.150 1.00 32.41 237 VAL C O 1
ATOM 5505 N N . GLU C 1 238 ? -19.890 -7.238 13.220 1.00 35.70 238 GLU C N 1
ATOM 5506 C CA . GLU C 1 238 ? -21.104 -6.921 12.482 1.00 43.21 238 GLU C CA 1
ATOM 5507 C C . GLU C 1 238 ? -21.338 -7.948 11.384 1.00 36.32 238 GLU C C 1
ATOM 5508 O O . GLU C 1 238 ? -20.413 -8.287 10.630 1.00 37.84 238 GLU C O 1
ATOM 5514 N N . TYR C 1 239 ? -22.577 -8.443 11.309 1.00 35.21 239 TYR C N 1
ATOM 5515 C CA . TYR C 1 239 ? -23.043 -9.319 10.243 1.00 42.72 239 TYR C CA 1
ATOM 5516 C C . TYR C 1 239 ? -24.161 -8.610 9.491 1.00 41.04 239 TYR C C 1
ATOM 5517 O O . TYR C 1 239 ? -25.175 -8.226 10.091 1.00 45.14 239 TYR C O 1
ATOM 5526 N N . GLY C 1 240 ? -23.972 -8.433 8.185 1.00 47.75 240 GLY C N 1
ATOM 5527 C CA . GLY C 1 240 ? -25.007 -7.842 7.357 1.00 46.65 240 GLY C CA 1
ATOM 5528 C C . GLY C 1 240 ? -26.116 -8.842 7.067 1.00 51.27 240 GLY C C 1
ATOM 5529 O O . GLY C 1 240 ? -25.876 -10.034 6.878 1.00 56.81 240 GLY C O 1
ATOM 5530 N N . LEU C 1 241 ? -27.346 -8.338 7.035 1.00 61.22 241 LEU C N 1
ATOM 5531 C CA . LEU C 1 241 ? -28.526 -9.175 6.889 1.00 57.37 241 LEU C CA 1
ATOM 5532 C C . LEU C 1 241 ? -29.156 -9.078 5.507 1.00 73.92 241 LEU C C 1
ATOM 5533 O O . LEU C 1 241 ? -30.070 -9.853 5.204 1.00 78.30 241 LEU C O 1
ATOM 5538 N N . GLY C 1 242 ? -28.705 -8.138 4.681 1.00 66.91 242 GLY C N 1
ATOM 5539 C CA . GLY C 1 242 ? -29.289 -7.861 3.384 1.00 73.40 242 GLY C CA 1
ATOM 5540 C C . GLY C 1 242 ? -30.213 -6.665 3.443 1.00 71.76 242 GLY C C 1
ATOM 5541 O O . GLY C 1 242 ? -30.093 -5.735 2.640 1.00 73.80 242 GLY C O 1
ATOM 5542 N N . SER C 1 243 ? -31.177 -6.705 4.367 1.00 58.48 243 SER C N 1
ATOM 5543 C CA . SER C 1 243 ? -32.054 -5.573 4.669 1.00 64.98 243 SER C CA 1
ATOM 5544 C C . SER C 1 243 ? -32.262 -5.553 6.192 1.00 67.08 243 SER C C 1
ATOM 5545 O O . SER C 1 243 ? -33.304 -5.957 6.719 1.00 69.86 243 SER C O 1
ATOM 5548 N N . GLY C 1 244 ? -31.210 -5.126 6.896 1.00 64.19 244 GLY C N 1
ATOM 5549 C CA . GLY C 1 244 ? -31.050 -5.032 8.333 1.00 58.73 244 GLY C CA 1
ATOM 5550 C C . GLY C 1 244 ? -29.631 -5.431 8.699 1.00 62.56 244 GLY C C 1
ATOM 5551 O O . GLY C 1 244 ? -28.756 -5.510 7.840 1.00 53.56 244 GLY C O 1
ATOM 5552 N N . HIS C 1 245 ? -29.395 -5.691 9.984 1.00 50.11 245 HIS C N 1
ATOM 5553 C CA . HIS C 1 245 ? -28.051 -6.028 10.449 1.00 50.02 245 HIS C CA 1
ATOM 5554 C C . HIS C 1 245 ? -28.122 -6.639 11.842 1.00 42.90 245 HIS C C 1
ATOM 5555 O O . HIS C 1 245 ? -29.101 -6.454 12.575 1.00 39.49 245 HIS C O 1
ATOM 5562 N N . LEU C 1 246 ? -27.052 -7.352 12.207 1.00 44.32 246 LEU C N 1
ATOM 5563 C CA . LEU C 1 246 ? -26.875 -7.875 13.558 1.00 39.98 246 LEU C CA 1
ATOM 5564 C C . LEU C 1 246 ? -25.473 -7.536 14.045 1.00 40.04 246 LEU C C 1
ATOM 5565 O O . LEU C 1 246 ? -24.484 -8.002 13.469 1.00 35.75 246 LEU C O 1
ATOM 5570 N N . ARG C 1 247 ? -25.384 -6.728 15.101 1.00 31.78 247 ARG C N 1
ATOM 5571 C CA . ARG C 1 247 ? -24.113 -6.274 15.644 1.00 40.60 247 ARG C CA 1
ATOM 5572 C C . ARG C 1 247 ? -23.930 -6.807 17.058 1.00 33.49 247 ARG C C 1
ATOM 5573 O O . ARG C 1 247 ? -24.874 -6.821 17.856 1.00 35.02 247 ARG C O 1
ATOM 5581 N N . PHE C 1 248 ? -22.711 -7.243 17.359 1.00 28.97 248 PHE C N 1
ATOM 5582 C CA . PHE C 1 248 ? -22.306 -7.616 18.704 1.00 32.44 248 PHE C CA 1
ATOM 5583 C C . PHE C 1 248 ? -21.190 -6.683 19.152 1.00 33.21 248 PHE C C 1
ATOM 5584 O O . PHE C 1 248 ? -20.263 -6.398 18.392 1.00 36.24 248 PHE C O 1
ATOM 5592 N N . TYR C 1 249 ? -21.284 -6.203 20.383 1.00 28.82 249 TYR C N 1
ATOM 5593 C CA . TYR C 1 249 ? -20.265 -5.358 20.980 1.00 30.58 249 TYR C CA 1
ATOM 5594 C C . TYR C 1 249 ? -19.671 -6.101 22.163 1.00 29.87 249 TYR C C 1
ATOM 5595 O O . TYR C 1 249 ? -20.406 -6.687 22.965 1.00 34.94 249 TYR C O 1
ATOM 5604 N N . LEU C 1 250 ? -18.346 -6.074 22.269 1.00 27.37 250 LEU C N 1
ATOM 5605 C CA . LEU C 1 250 ? -17.643 -6.823 23.304 1.00 31.88 250 LEU C CA 1
ATOM 5606 C C . LEU C 1 250 ? -16.685 -5.900 24.040 1.00 28.45 250 LEU C C 1
ATOM 5607 O O . LEU C 1 250 ? -15.785 -5.316 23.425 1.00 25.87 250 LEU C O 1
ATOM 5612 N N . ALA C 1 251 ? -16.882 -5.773 25.349 1.00 29.30 251 ALA C N 1
ATOM 5613 C CA . ALA C 1 251 ? -15.984 -4.974 26.166 1.00 31.37 251 ALA C CA 1
ATOM 5614 C C . ALA C 1 251 ? -14.655 -5.706 26.348 1.00 30.61 251 ALA C C 1
ATOM 5615 O O . ALA C 1 251 ? -14.637 -6.930 26.517 1.00 24.02 251 ALA C O 1
ATOM 5617 N N . PRO C 1 252 ? -13.535 -4.993 26.314 1.00 30.57 252 PRO C N 1
ATOM 5618 C CA . PRO C 1 252 ? -12.226 -5.652 26.341 1.00 27.83 252 PRO C CA 1
ATOM 5619 C C . PRO C 1 252 ? -11.767 -6.015 27.749 1.00 32.06 252 PRO C C 1
ATOM 5620 O O . PRO C 1 252 ? -12.332 -5.595 28.760 1.00 26.92 252 PRO C O 1
ATOM 5624 N N . LYS C 1 253 ? -10.718 -6.833 27.782 1.00 33.03 253 LYS C N 1
ATOM 5625 C CA . LYS C 1 253 ? -9.923 -7.100 28.971 1.00 34.88 253 LYS C CA 1
ATOM 5626 C C . LYS C 1 253 ? -8.688 -6.211 28.912 1.00 40.33 253 LYS C C 1
ATOM 5627 O O . LYS C 1 253 ? -8.100 -6.029 27.842 1.00 45.69 253 LYS C O 1
ATOM 5633 N N . ILE C 1 254 ? -8.286 -5.655 30.057 1.00 43.19 254 ILE C N 1
ATOM 5634 C CA . ILE C 1 254 ? -7.316 -4.570 30.100 1.00 49.71 254 ILE C CA 1
ATOM 5635 C C . ILE C 1 254 ? -6.093 -4.931 30.940 1.00 50.69 254 ILE C C 1
ATOM 5636 O O . ILE C 1 254 ? -4.954 -4.780 30.489 1.00 65.27 254 ILE C O 1
ATOM 5641 N N . GLY C 1 255 ? -6.311 -5.396 32.163 1.00 59.37 255 GLY C N 1
ATOM 5642 C CA . GLY C 1 255 ? -5.204 -5.670 33.064 1.00 73.08 255 GLY C CA 1
ATOM 5643 C C . GLY C 1 255 ? -4.217 -6.712 32.570 1.00 73.36 255 GLY C C 1
ATOM 5644 O O . GLY C 1 255 ? -3.225 -7.008 33.238 1.00 67.33 255 GLY C O 1
ATOM 5645 N N . ARG D 2 2 ? -58.318 -33.991 32.438 1.00 66.01 142 ARG D N 1
ATOM 5646 C CA . ARG D 2 2 ? -57.975 -34.064 33.855 1.00 65.18 142 ARG D CA 1
ATOM 5647 C C . ARG D 2 2 ? -57.577 -35.479 34.255 1.00 67.80 142 ARG D C 1
ATOM 5648 O O . ARG D 2 2 ? -56.817 -35.671 35.204 1.00 74.48 142 ARG D O 1
ATOM 5656 N N . ARG D 2 3 ? -58.084 -36.471 33.526 1.00 52.20 143 ARG D N 1
ATOM 5657 C CA . ARG D 2 3 ? -57.826 -37.869 33.838 1.00 39.27 143 ARG D CA 1
ATOM 5658 C C . ARG D 2 3 ? -57.310 -38.569 32.594 1.00 32.48 143 ARG D C 1
ATOM 5659 O O . ARG D 2 3 ? -57.959 -38.546 31.543 1.00 30.93 143 ARG D O 1
ATOM 5667 N N . GLN D 2 4 ? -56.146 -39.197 32.725 1.00 31.65 144 GLN D N 1
ATOM 5668 C CA . GLN D 2 4 ? -55.614 -40.068 31.687 1.00 29.96 144 GLN D CA 1
ATOM 5669 C C . GLN D 2 4 ? -56.246 -41.442 31.852 1.00 25.72 144 GLN D C 1
ATOM 5670 O O . GLN D 2 4 ? -56.018 -42.122 32.857 1.00 32.03 144 GLN D O 1
ATOM 5676 N N . THR D 2 5 ? -57.054 -41.846 30.877 1.00 28.51 145 THR D N 1
ATOM 5677 C CA . THR D 2 5 ? -57.699 -43.143 30.957 1.00 36.90 145 THR D CA 1
ATOM 5678 C C . THR D 2 5 ? -56.676 -44.247 30.701 1.00 35.56 145 THR D C 1
ATOM 5679 O O . THR D 2 5 ? -55.558 -44.006 30.238 1.00 35.00 145 THR D O 1
ATOM 5683 N N . SER D 2 6 ? -57.071 -45.474 31.018 1.00 33.95 146 SER D N 1
ATOM 5684 C CA . SER D 2 6 ? -56.219 -46.638 30.845 1.00 36.42 146 SER D CA 1
ATOM 5685 C C . SER D 2 6 ? -56.722 -47.477 29.679 1.00 29.80 146 SER D C 1
ATOM 5686 O O . SER D 2 6 ? -57.913 -47.470 29.357 1.00 32.95 146 SER D O 1
ATOM 5689 N N . MET D 2 7 ? -55.794 -48.197 29.042 1.00 27.27 147 MET D N 1
ATOM 5690 C CA . MET D 2 7 ? -56.183 -49.133 27.994 1.00 29.37 147 MET D CA 1
ATOM 5691 C C . MET D 2 7 ? -57.167 -50.170 28.520 1.00 35.58 147 MET D C 1
ATOM 5692 O O . MET D 2 7 ? -58.070 -50.597 27.792 1.00 31.98 147 MET D O 1
ATOM 5697 N N . THR D 2 8 ? -57.015 -50.575 29.783 1.00 114.52 148 THR D N 1
ATOM 5698 C CA . THR D 2 8 ? -57.906 -51.556 30.387 1.00 41.62 148 THR D CA 1
ATOM 5699 C C . THR D 2 8 ? -59.309 -51.016 30.634 1.00 39.57 148 THR D C 1
ATOM 5700 O O . THR D 2 8 ? -60.208 -51.806 30.942 1.00 34.65 148 THR D O 1
ATOM 5704 N N . ASP D 2 9 ? -59.521 -49.701 30.518 1.00 25.62 149 ASP D N 1
ATOM 5705 C CA . ASP D 2 9 ? -60.877 -49.167 30.588 1.00 31.38 149 ASP D CA 1
ATOM 5706 C C . ASP D 2 9 ? -61.697 -49.565 29.370 1.00 38.08 149 ASP D C 1
ATOM 5707 O O . ASP D 2 9 ? -62.929 -49.628 29.445 1.00 33.24 149 ASP D O 1
ATOM 5712 N N . PHE D 2 10 ? -61.035 -49.832 28.245 1.00 35.71 150 PHE D N 1
ATOM 5713 C CA . PHE D 2 10 ? -61.714 -50.078 26.982 1.00 31.74 150 PHE D CA 1
ATOM 5714 C C . PHE D 2 10 ? -61.650 -51.524 26.527 1.00 40.01 150 PHE D C 1
ATOM 5715 O O . PHE D 2 10 ? -62.611 -52.009 25.928 1.00 37.25 150 PHE D O 1
ATOM 5723 N N . TYR D 2 11 ? -60.552 -52.225 26.797 1.00 35.22 151 TYR D N 1
ATOM 5724 C CA . TYR D 2 11 ? -60.397 -53.602 26.359 1.00 41.91 151 TYR D CA 1
ATOM 5725 C C . TYR D 2 11 ? -60.095 -54.473 27.565 1.00 43.66 151 TYR D C 1
ATOM 5726 O O . TYR D 2 11 ? -59.222 -54.149 28.376 1.00 47.77 151 TYR D O 1
ATOM 5735 N N . HIS D 2 12 ? -60.822 -55.573 27.667 1.00 50.21 152 HIS D N 1
ATOM 5736 C CA . HIS D 2 12 ? -60.760 -56.496 28.784 1.00 52.34 152 HIS D CA 1
ATOM 5737 C C . HIS D 2 12 ? -59.723 -57.581 28.492 1.00 47.40 152 HIS D C 1
ATOM 5738 O O . HIS D 2 12 ? -59.374 -57.839 27.337 1.00 39.79 152 HIS D O 1
ATOM 5745 N N . SER D 2 13 ? -59.232 -58.224 29.550 1.00 51.09 153 SER D N 1
ATOM 5746 C CA . SER D 2 13 ? -58.134 -59.170 29.384 1.00 50.10 153 SER D CA 1
ATOM 5747 C C . SER D 2 13 ? -58.570 -60.411 28.611 1.00 55.72 153 SER D C 1
ATOM 5748 O O . SER D 2 13 ? -59.711 -60.870 28.708 1.00 58.24 153 SER D O 1
ATOM 5751 N N . LYS D 2 14 ? -57.637 -60.953 27.833 1.00 51.14 154 LYS D N 1
ATOM 5752 C CA . LYS D 2 14 ? -57.860 -62.197 27.105 1.00 51.17 154 LYS D CA 1
ATOM 5753 C C . LYS D 2 14 ? -56.710 -63.175 27.322 1.00 56.64 154 LYS D C 1
ATOM 5754 O O . LYS D 2 14 ? -55.763 -62.883 28.054 1.00 50.48 154 LYS D O 1
ATOM 5756 N N . ARG E 2 3 ? -5.788 -65.517 33.513 1.00 61.61 143 ARG E N 1
ATOM 5757 C CA . ARG E 2 3 ? -5.542 -64.161 33.988 1.00 56.74 143 ARG E CA 1
ATOM 5758 C C . ARG E 2 3 ? -4.877 -63.307 32.916 1.00 44.66 143 ARG E C 1
ATOM 5759 O O . ARG E 2 3 ? -4.170 -63.820 32.048 1.00 52.19 143 ARG E O 1
ATOM 5767 N N . GLN E 2 4 ? -5.107 -61.999 32.989 1.00 47.81 144 GLN E N 1
ATOM 5768 C CA . GLN E 2 4 ? -4.472 -61.061 32.072 1.00 45.76 144 GLN E CA 1
ATOM 5769 C C . GLN E 2 4 ? -2.971 -61.019 32.333 1.00 40.72 144 GLN E C 1
ATOM 5770 O O . GLN E 2 4 ? -2.535 -60.690 33.441 1.00 52.26 144 GLN E O 1
ATOM 5776 N N . THR E 2 5 ? -2.181 -61.359 31.319 1.00 47.02 145 THR E N 1
ATOM 5777 C CA . THR E 2 5 ? -0.734 -61.312 31.436 1.00 48.36 145 THR E CA 1
ATOM 5778 C C . THR E 2 5 ? -0.234 -59.900 31.135 1.00 49.43 145 THR E C 1
ATOM 5779 O O . THR E 2 5 ? -1.001 -58.999 30.785 1.00 44.29 145 THR E O 1
ATOM 5783 N N . SER E 2 6 ? 1.073 -59.700 31.278 1.00 47.16 146 SER E N 1
ATOM 5784 C CA . SER E 2 6 ? 1.695 -58.403 31.072 1.00 52.01 146 SER E CA 1
ATOM 5785 C C . SER E 2 6 ? 2.677 -58.477 29.911 1.00 44.70 146 SER E C 1
ATOM 5786 O O . SER E 2 6 ? 3.242 -59.536 29.622 1.00 52.81 146 SER E O 1
ATOM 5789 N N . MET E 2 7 ? 2.873 -57.336 29.245 1.00 49.89 147 MET E N 1
ATOM 5790 C CA . MET E 2 7 ? 3.806 -57.289 28.123 1.00 48.31 147 MET E CA 1
ATOM 5791 C C . MET E 2 7 ? 5.238 -57.542 28.574 1.00 45.69 147 MET E C 1
ATOM 5792 O O . MET E 2 7 ? 6.029 -58.129 27.827 1.00 44.79 147 MET E O 1
ATOM 5797 N N . THR E 2 8 ? 5.590 -57.112 29.787 1.00 49.32 148 THR E N 1
ATOM 5798 C CA . THR E 2 8 ? 6.930 -57.347 30.311 1.00 50.28 148 THR E CA 1
ATOM 5799 C C . THR E 2 8 ? 7.193 -58.815 30.620 1.00 58.43 148 THR E C 1
ATOM 5800 O O . THR E 2 8 ? 8.350 -59.180 30.858 1.00 49.20 148 THR E O 1
ATOM 5804 N N . ASP E 2 9 ? 6.160 -59.659 30.625 1.00 50.61 149 ASP E N 1
ATOM 5805 C CA . ASP E 2 9 ? 6.365 -61.095 30.764 1.00 48.78 149 ASP E CA 1
ATOM 5806 C C . ASP E 2 9 ? 6.889 -61.732 29.485 1.00 50.20 149 ASP E C 1
ATOM 5807 O O . ASP E 2 9 ? 7.393 -62.860 29.531 1.00 52.31 149 ASP E O 1
ATOM 5812 N N . PHE E 2 10 ? 6.786 -61.040 28.352 1.00 42.06 150 PHE E N 1
ATOM 5813 C CA . PHE E 2 10 ? 7.212 -61.578 27.068 1.00 46.46 150 PHE E CA 1
ATOM 5814 C C . PHE E 2 10 ? 8.434 -60.883 26.489 1.00 46.78 150 PHE E C 1
ATOM 5815 O O . PHE E 2 10 ? 9.213 -61.526 25.782 1.00 60.44 150 PHE E O 1
ATOM 5823 N N . TYR E 2 11 ? 8.622 -59.596 26.770 1.00 51.54 151 TYR E N 1
ATOM 5824 C CA . TYR E 2 11 ? 9.749 -58.830 26.255 1.00 58.38 151 TYR E CA 1
ATOM 5825 C C . TYR E 2 11 ? 10.453 -58.134 27.409 1.00 60.80 151 TYR E C 1
ATOM 5826 O O . TYR E 2 11 ? 9.805 -57.473 28.226 1.00 55.72 151 TYR E O 1
ATOM 5835 N N . HIS E 2 12 ? 11.775 -58.279 27.471 1.00 63.31 152 HIS E N 1
ATOM 5836 C CA . HIS E 2 12 ? 12.550 -57.577 28.481 1.00 60.30 152 HIS E CA 1
ATOM 5837 C C . HIS E 2 12 ? 12.623 -56.087 28.161 1.00 64.02 152 HIS E C 1
ATOM 5838 O O . HIS E 2 12 ? 12.496 -55.661 27.009 1.00 61.89 152 HIS E O 1
ATOM 5845 N N . SER E 2 13 ? 12.834 -55.289 29.203 1.00 58.77 153 SER E N 1
ATOM 5846 C CA . SER E 2 13 ? 13.110 -53.874 29.006 1.00 63.60 153 SER E CA 1
ATOM 5847 C C . SER E 2 13 ? 14.517 -53.696 28.450 1.00 68.36 153 SER E C 1
ATOM 5848 O O . SER E 2 13 ? 15.455 -54.387 28.856 1.00 62.49 153 SER E O 1
ATOM 5851 N N . LYS E 2 14 ? 14.670 -53.152 27.897 1.00 69.09 154 LYS E N 1
ATOM 5852 C CA . LYS E 2 14 ? 16.047 -52.915 27.481 1.00 69.22 154 LYS E CA 1
ATOM 5853 C C . LYS E 2 14 ? 16.553 -51.572 27.997 1.00 71.47 154 LYS E C 1
ATOM 5854 O O . LYS E 2 14 ? 16.184 -50.519 27.479 1.00 71.39 154 LYS E O 1
ATOM 5856 N N . ARG F 2 2 ? -6.485 -8.517 33.994 1.00 68.28 142 ARG F N 1
ATOM 5857 C CA . ARG F 2 2 ? -6.806 -8.374 35.408 1.00 65.86 142 ARG F CA 1
ATOM 5858 C C . ARG F 2 2 ? -8.265 -7.976 35.609 1.00 64.11 142 ARG F C 1
ATOM 5859 O O . ARG F 2 2 ? -8.880 -8.340 36.612 1.00 71.08 142 ARG F O 1
ATOM 5863 N N . ARG F 2 3 ? -8.815 -7.220 34.660 1.00 42.70 143 ARG F N 1
ATOM 5864 C CA . ARG F 2 3 ? -10.195 -6.760 34.752 1.00 39.17 143 ARG F CA 1
ATOM 5865 C C . ARG F 2 3 ? -10.910 -6.925 33.420 1.00 31.44 143 ARG F C 1
ATOM 5866 O O . ARG F 2 3 ? -10.429 -6.442 32.390 1.00 33.06 143 ARG F O 1
ATOM 5874 N N . GLN F 2 4 ? -12.052 -7.607 33.441 1.00 36.99 144 GLN F N 1
ATOM 5875 C CA . GLN F 2 4 ? -12.969 -7.626 32.307 1.00 33.78 144 GLN F CA 1
ATOM 5876 C C . GLN F 2 4 ? -13.876 -6.405 32.426 1.00 32.23 144 GLN F C 1
ATOM 5877 O O . GLN F 2 4 ? -14.667 -6.303 33.369 1.00 27.29 144 GLN F O 1
ATOM 5883 N N . THR F 2 5 ? -13.758 -5.476 31.482 1.00 29.60 145 THR F N 1
ATOM 5884 C CA . THR F 2 5 ? -14.552 -4.257 31.537 1.00 38.36 145 THR F CA 1
ATOM 5885 C C . THR F 2 5 ? -16.009 -4.541 31.170 1.00 37.35 145 THR F C 1
ATOM 5886 O O . THR F 2 5 ? -16.359 -5.608 30.655 1.00 31.97 145 THR F O 1
ATOM 5890 N N . SER F 2 6 ? -16.867 -3.565 31.456 1.00 33.64 146 SER F N 1
ATOM 5891 C CA . SER F 2 6 ? -18.292 -3.653 31.178 1.00 32.99 146 SER F CA 1
ATOM 5892 C C . SER F 2 6 ? -18.659 -2.727 30.025 1.00 30.93 146 SER F C 1
ATOM 5893 O O . SER F 2 6 ? -18.011 -1.702 29.800 1.00 33.19 146 SER F O 1
ATOM 5896 N N . MET F 2 7 ? -19.714 -3.102 29.295 1.00 32.96 147 MET F N 1
ATOM 5897 C CA . MET F 2 7 ? -20.233 -2.230 28.246 1.00 30.77 147 MET F CA 1
ATOM 5898 C C . MET F 2 7 ? -20.653 -0.877 28.804 1.00 38.62 147 MET F C 1
ATOM 5899 O O . MET F 2 7 ? -20.507 0.147 28.127 1.00 30.94 147 MET F O 1
ATOM 5904 N N . THR F 2 8 ? -21.176 -0.853 30.033 1.00 32.77 148 THR F N 1
ATOM 5905 C CA . THR F 2 8 ? -21.599 0.391 30.665 1.00 35.91 148 THR F CA 1
ATOM 5906 C C . THR F 2 8 ? -20.430 1.292 31.043 1.00 36.29 148 THR F C 1
ATOM 5907 O O . THR F 2 8 ? -20.659 2.454 31.395 1.00 29.89 148 THR F O 1
ATOM 5911 N N . ASP F 2 9 ? -19.193 0.789 30.990 1.00 37.75 149 ASP F N 1
ATOM 5912 C CA . ASP F 2 9 ? -18.033 1.649 31.189 1.00 30.50 149 ASP F CA 1
ATOM 5913 C C . ASP F 2 9 ? -17.847 2.629 30.042 1.00 39.31 149 ASP F C 1
ATOM 5914 O O . ASP F 2 9 ? -17.239 3.688 30.236 1.00 41.91 149 ASP F O 1
ATOM 5919 N N . PHE F 2 10 ? -18.354 2.300 28.856 1.00 31.22 150 PHE F N 1
ATOM 5920 C CA . PHE F 2 10 ? -18.110 3.077 27.649 1.00 34.06 150 PHE F CA 1
ATOM 5921 C C . PHE F 2 10 ? -19.321 3.854 27.162 1.00 40.02 150 PHE F C 1
ATOM 5922 O O . PHE F 2 10 ? -19.154 4.939 26.601 1.00 45.36 150 PHE F O 1
ATOM 5930 N N . TYR F 2 11 ? -20.527 3.331 27.361 1.00 40.37 151 TYR F N 1
ATOM 5931 C CA . TYR F 2 11 ? -21.750 3.941 26.859 1.00 46.38 151 TYR F CA 1
ATOM 5932 C C . TYR F 2 11 ? -22.732 4.180 27.997 1.00 48.85 151 TYR F C 1
ATOM 5933 O O . TYR F 2 11 ? -22.906 3.323 28.870 1.00 42.97 151 TYR F O 1
ATOM 5942 N N . HIS F 2 12 ? -23.372 5.347 27.982 1.00 54.01 152 HIS F N 1
ATOM 5943 C CA . HIS F 2 12 ? -24.281 5.718 29.054 1.00 54.48 152 HIS F CA 1
ATOM 5944 C C . HIS F 2 12 ? -25.666 5.133 28.805 1.00 47.38 152 HIS F C 1
ATOM 5945 O O . HIS F 2 12 ? -26.039 4.799 27.677 1.00 45.34 152 HIS F O 1
ATOM 5952 N N . SER F 2 13 ? -26.431 5.007 29.886 1.00 49.99 153 SER F N 1
ATOM 5953 C CA . SER F 2 13 ? -27.775 4.461 29.790 1.00 48.03 153 SER F CA 1
ATOM 5954 C C . SER F 2 13 ? -28.697 5.452 29.091 1.00 52.00 153 SER F C 1
ATOM 5955 O O . SER F 2 13 ? -28.561 6.669 29.236 1.00 50.98 153 SER F O 1
ATOM 5958 N N . LYS F 2 14 ? -29.641 4.922 28.319 1.00 54.15 154 LYS F N 1
ATOM 5959 C CA . LYS F 2 14 ? -30.676 5.740 27.704 1.00 60.27 154 LYS F CA 1
ATOM 5960 C C . LYS F 2 14 ? -32.031 5.081 27.935 1.00 62.71 154 LYS F C 1
ATOM 5961 O O . LYS F 2 14 ? -32.136 4.025 28.566 1.00 62.97 154 LYS F O 1
ATOM 5967 N N . ARG F 2 15 ? -33.077 5.717 27.419 1.00 68.45 155 ARG F N 1
ATOM 5968 C CA . ARG F 2 15 ? -34.436 5.220 27.590 1.00 66.01 155 ARG F CA 1
ATOM 5969 C C . ARG F 2 15 ? -34.853 4.338 26.417 1.00 68.43 155 ARG F C 1
ATOM 5970 O O . ARG F 2 15 ? -35.385 3.245 26.610 1.00 77.74 155 ARG F O 1
#